Protein AF-A0A0A2VYV0-F1 (afdb_monomer_lite)

Foldseek 3Di:
DFFQADPDQFWTWDQDPVRFTKIFGFHRQNPPDDGGDDTDPVRTPDIGHDPPVVVVVVLVVVCVVADPLLLVLLVVLVVVLCVQVNQFDPCLSSVVSVLSRVQQVCQVVVNADAQPCLVLCCQLPVPLLVSLVVSQVSCCVRVVGRGDSRSSSVSSLSSVCRVVVHDSVLSVQLSVLLVVLVVLLCVLLVADFPSPDPLNNVLSVVSSVVVNVVVVVPADDDDDPVVLVVLCVVQVSLLVSLVVSQVVCCVPVVDHHDSVRSSVSSVSSCSRRVVPPAFDDDDDDDDPDDPLVVLLVLLCQLAVVCVVVQLVLQVLCLVLLVCVQVVNDDCVDPVSVVSPCSSCVCQQLVQLSSLQSLLVSLRHHSNLLSVLSCLLNPPVLVVVLVPDPDFDDDVNHTFDRDNCGSPNQLSSVLSNVLRVQLVVLVVVDDPVCSVPVSSVCSCVPSSVCSRRPSVVVSLVVLVVLLVVVVVVLVVQLLQLLLVCQQCVVVCVVVVVVSVCVNNQSSCCVPVLWGQNLLSNLLLLLLLLLLLLLQLQQDPDPVSVVLSVVQNVCSQSQNNCSSCVVHQVLQVQLNNQSSNLRSQLRSLLSVLSFIFNDDHHSHPSSLSRSADPVGDDSNSVSSVVSNVSSNNRSSVSCNVPRDDDDDPDDDDDDDDDDDPDFAAQAWAFKDDQLPAPDCCSNVCSQADFIWGQHPFQFGWGRAWFFFQDADQLRQKTWTAHPVGWIKIKGFFPPCVVVSNPFKDAPDDGGDTHHGGHTGMGGDPVVCVVVPTGGTMTIHRRVNVVDPHDDDPDPDRTRAFLFDPLAFDAAEDECLWAAACCCPLNFAAWLLNQALQFLPHDGHDDDPPDDGCSNCWLNCLPCVLVVLVLRLLLVGQEYEYEQQCRQFPVLLPDPHTRVSSLVSVVVNLVSCVVSNYAYAYEHEELTHHVNCCVPPVFLLHLVSLVSLLSSLLVNCQSCLPRHQHYEYYAALVCCVQRVCRNGNHPDDDDPLSSVQSSLSSLLSLLSSLVSNCVRRVRHFYEYEHAQEQADQLDPPVQSVVQSVVVVCSRCQSVCLQQVVDGDPVVVVVCVVVVRDYDADPVSSVSSNSHGQAYEYEDEAYAYGYPPPVQLVVQCPDSVSGHHRPPFDADPVRGTQDLLSLLVSLCVSCVVRVHEYEYREYWAWAQWDQDPVRATEPVVGVVSVLSNVVSVSVSSVVVHHYSYYHYYCLDQTQDNHGRFRRGGTHQWYAQAGRVGDGPSDIDGYPVSVVSSVCVVSVNSPRDD

pLDDT: mean 84.36, std 13.55, range [21.92, 98.75]

Radius of gyration: 42.71 Å; chains: 1; bounding box: 119×90×106 Å

Secondary structure (DSSP, 8-state):
-EEEEEEETTEEEEE-TTS-EEEEE-TTTTTT--TTPBP-GGG--EEE--THHHHHHHHHHHHTTS-HHHHHHHHHHHHHHHHHH----TTHHHHHHHHHHHHHHHHHTT-PPP-TTHHHHHHH-HHHHHHHHHHHHHHHHHH-----HHHHHHHHHHHHHHHHTS-HHHHHHHHHHHHHHHHHHHHHHT----TTSHHHHHHHHHHHHHHHHHHTTPPPP---HHHHHHHHHH-HHHHHHHHHHHHHHHHHH--PPPHHHHHHHHHHHHHHHTGGG--PPPPP------HHHHHHHHHHHHHGGGHHHHHHHHHHHHHHHHHHHTTSS-TTSHHHHHHHHHHHHHHHTHHHHHHHHHHHHHTS-HHHHHHHHHHHT-HHHHHHHHH-SS-EEETTEEE-----TT--HHHHHHHHHHHHHHHHHHHHS-HHHHHHHHHHHHHHHHHHHIIIIIHHHHHHHHHHHHHHHHHHHHH-HHHHHHHHHHHHHHHHHTTGGGGTHHHHHHHHHHHSSBSHHHHHHHHHHHHHHHHHHHHHH---HHHHHHHHHHHHHHHTT--HHHIIIIITTSHHHHHHHHHHHHHHHHHHHHTT--BSS---SSTTHHHHT--TT-S-HHHHHHHHHHHHHHHHHHHHHHHHTS---------------------SS-EEEEPGGGSS-HHHHTTTT-EEEEEEESSSEEE--SSEEEEEE-TTSSEEEEEETTS-EEEEE-SBSGGGGTTTTEEE---TT-EE-TT-EEEEE-HHHHHHTT-B--EEEEETTGGGSS-------SSEES-SS-TT-EEEEE--HHHH---TTGGGPPPBTTTT-TT-TTSPP----TT---HHHHTT-HHHHHHHHHHHHHHTT-SEEEEE--HHHHSSSS--SS--HHHHHHHHHHHHHHHHTTPEEEEEEESS--BHHHHHHH-GGGSTHHHHHHHHHHHHHHHHHTTT--EEEEES-GGGGGT-HHHHH---SS--HHHHHHHHHHHHHHHHHHHHHHHHH-TT-EEEEEEE---EEESSS-HHHHHHHHHHHHHHHHHHHHHHHSS--HHHHHHHHHTT------HHHHHHTTS--SEEEEE----EEE-S-HHHHHHHTTSTT-PBPPTTS-B-TTS-B--HHHHHHHHHHHHHHH-S-EEEEE----B-----TTS----HHHHHHHHHHHHHHHHHHHTT--EEEEEEE-SB----TTT--SSSB--SEEE---TTS-S---EEE-HHHHHHHHHHHTTTTT---

Organism: NCBI:txid1245745

InterPro domains:
  IPR001127 Phosphotransferase system, sugar-specific permease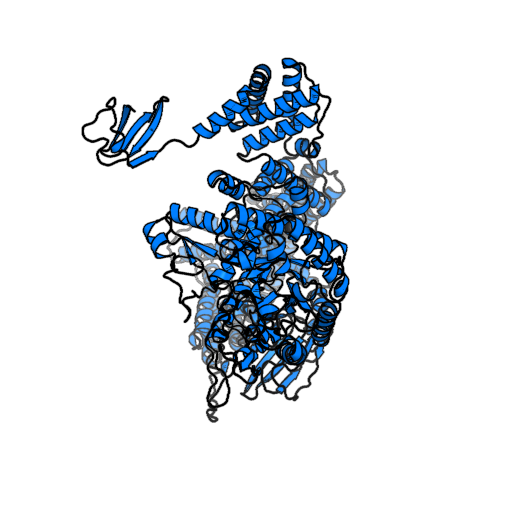 EIIA type 1 [PF00358] (660-785)
  IPR001127 Phosphotransferase system, sugar-specific permease EIIA type 1 [PS00371] (723-735)
  IPR001127 Phosphotransferase system, sugar-specific permease EIIA type 1 [PS51093] (677-781)
  IPR001127 Phosphotransferase system, sugar-specific permease EIIA type 1 [TIGR00830] (661-781)
  IPR001360 Glycoside hydrolase family 1 [PF00232] (799-1256)
  IPR001360 Glycoside hydrolase family 1 [PR00131] (1088-1102)
  IPR001360 Glycoside hydrolase family 1 [PR00131] (1154-1162)
  IPR001360 Glycoside hydrolase family 1 [PR00131] (1175-1186)
  IPR001360 Glycoside hydrolase family 1 [PR00131] (1196-1213)
  IPR001360 Glycoside hydrolase family 1 [PR00131] (1221-1233)
  IPR001550 Transcription antiterminator, conserved site [PS00654] (97-109)
  IPR003352 Phosphotransferase system, EIIC [PF02378] (301-581)
  IPR004341 CAT RNA-binding domain [PF03123] (1-54)
  IPR004341 CAT RNA-binding domain [SM01061] (1-59)
  IPR011055 Duplicated hybrid motif [G3DSA:2.70.70.10] (654-799)
  IPR011055 Duplicated hybrid motif [SSF51261] (655-798)
  IPR011608 PRD domain [PF00874] (76-161)
  IPR011608 PRD domain [PF00874] (179-272)
  IPR011608 PRD domain [PS51372] (65-169)
  IPR011608 PRD domain [PS51372] (170-279)

Structure (mmCIF, N/CA/C/O backbone):
data_AF-A0A0A2VYV0-F1
#
_entry.id   AF-A0A0A2VYV0-F1
#
loop_
_atom_site.group_PDB
_atom_site.id
_atom_site.type_symbol
_atom_site.label_atom_id
_atom_site.label_alt_id
_atom_site.label_comp_id
_atom_site.label_asym_id
_atom_site.label_entity_id
_atom_site.label_seq_id
_atom_site.pdbx_PDB_ins_code
_atom_site.Cartn_x
_atom_site.Cartn_y
_atom_site.Cartn_z
_atom_site.occupancy
_atom_site.B_iso_or_equiv
_atom_site.auth_seq_id
_atom_site.auth_comp_id
_atom_site.auth_asym_id
_atom_site.auth_atom_id
_atom_site.pdbx_PDB_model_num
ATOM 1 N N . MET A 1 1 ? 7.655 50.110 -26.673 1.00 73.12 1 MET A N 1
ATOM 2 C CA . MET A 1 1 ? 7.108 49.817 -25.335 1.00 73.12 1 MET A CA 1
ATOM 3 C C . MET A 1 1 ? 7.061 51.130 -24.591 1.00 73.12 1 MET A C 1
ATOM 5 O O . MET A 1 1 ? 8.108 51.661 -24.229 1.00 73.12 1 MET A O 1
ATOM 9 N N . GLU A 1 2 ? 5.866 51.696 -24.501 1.00 82.62 2 GLU A N 1
ATOM 10 C CA . GLU A 1 2 ? 5.620 52.968 -23.820 1.00 82.62 2 GLU A CA 1
ATOM 11 C C . GLU A 1 2 ? 5.118 52.691 -22.411 1.00 82.62 2 GLU A C 1
ATOM 13 O O . GLU A 1 2 ? 4.326 51.768 -22.206 1.00 82.62 2 GLU A O 1
ATOM 18 N N . ILE A 1 3 ? 5.599 53.471 -21.445 1.00 86.44 3 ILE A N 1
ATOM 19 C CA . ILE A 1 3 ? 5.157 53.384 -20.054 1.00 86.44 3 ILE A CA 1
ATOM 20 C C . ILE A 1 3 ? 3.732 53.912 -19.961 1.00 86.44 3 ILE A C 1
ATOM 22 O O . ILE A 1 3 ? 3.491 55.092 -20.170 1.00 86.44 3 ILE A O 1
ATOM 26 N N . THR A 1 4 ? 2.781 53.065 -19.595 1.00 87.81 4 THR A N 1
ATOM 27 C CA . THR A 1 4 ? 1.397 53.482 -19.347 1.00 87.81 4 THR A CA 1
ATOM 28 C C . THR A 1 4 ? 1.178 53.916 -17.912 1.00 87.81 4 THR A C 1
ATOM 30 O O . THR A 1 4 ? 0.370 54.807 -17.643 1.00 87.81 4 THR A O 1
ATOM 33 N N . ARG A 1 5 ? 1.903 53.321 -16.961 1.00 85.00 5 ARG A N 1
ATOM 34 C CA . ARG A 1 5 ? 1.773 53.662 -15.542 1.00 85.00 5 ARG A CA 1
ATOM 35 C C . ARG A 1 5 ? 3.057 53.351 -14.787 1.00 85.00 5 ARG A C 1
ATOM 37 O O . ARG A 1 5 ? 3.662 52.309 -14.996 1.00 85.00 5 ARG A O 1
ATOM 44 N N . ILE A 1 6 ? 3.462 54.225 -13.873 1.00 86.88 6 ILE A N 1
ATOM 45 C 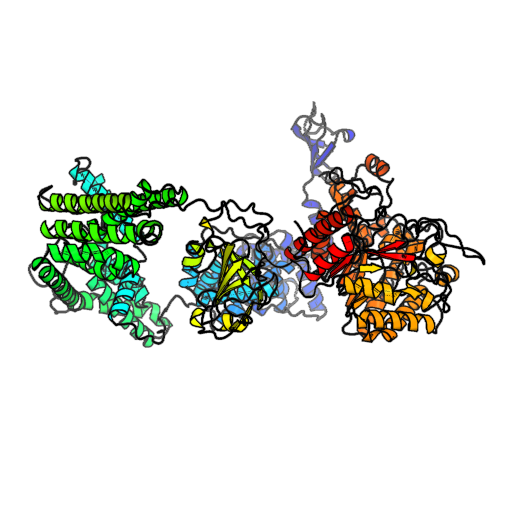CA . ILE A 1 6 ? 4.619 53.983 -13.001 1.00 86.88 6 ILE A CA 1
ATOM 46 C C . ILE A 1 6 ? 4.085 53.575 -11.636 1.00 86.88 6 ILE A C 1
ATOM 48 O O . ILE A 1 6 ? 3.360 54.342 -11.006 1.00 86.88 6 ILE A O 1
ATOM 52 N N . LEU A 1 7 ? 4.406 52.357 -11.203 1.00 82.38 7 LEU A N 1
ATOM 53 C CA . LEU A 1 7 ? 3.961 51.832 -9.911 1.00 82.38 7 LEU A CA 1
ATOM 54 C C . LEU A 1 7 ? 4.962 52.191 -8.810 1.00 82.38 7 LEU A C 1
ATOM 56 O O . LEU A 1 7 ? 4.563 52.528 -7.699 1.00 82.38 7 LEU A O 1
ATOM 60 N N . ASN A 1 8 ? 6.260 52.151 -9.122 1.00 86.25 8 ASN A N 1
ATOM 61 C CA . ASN A 1 8 ? 7.342 52.696 -8.301 1.00 86.25 8 ASN A CA 1
ATOM 62 C C . ASN A 1 8 ? 8.625 52.864 -9.144 1.00 86.25 8 ASN A C 1
ATOM 64 O O . ASN A 1 8 ? 8.639 52.582 -10.340 1.00 86.25 8 ASN A O 1
ATOM 68 N N . ASN A 1 9 ? 9.730 53.279 -8.517 1.00 85.88 9 ASN A N 1
ATOM 69 C CA . ASN A 1 9 ? 11.004 53.530 -9.207 1.00 85.88 9 ASN A CA 1
ATOM 70 C C . ASN A 1 9 ? 11.591 52.315 -9.952 1.00 85.88 9 ASN A C 1
ATOM 72 O O . ASN A 1 9 ? 12.448 52.505 -10.811 1.00 85.88 9 ASN A O 1
ATOM 76 N N . ASN A 1 10 ? 11.151 51.093 -9.650 1.00 84.25 10 ASN A N 1
ATOM 77 C CA . ASN A 1 10 ? 11.654 49.854 -10.246 1.00 84.25 10 ASN A CA 1
ATOM 78 C C . ASN A 1 10 ? 10.575 49.056 -10.995 1.00 84.25 10 ASN A C 1
ATOM 80 O O . ASN A 1 10 ? 10.888 48.011 -11.555 1.00 84.25 10 ASN A O 1
ATOM 84 N N . VAL A 1 11 ? 9.315 49.497 -10.975 1.00 86.75 11 VAL A N 1
ATOM 85 C CA . VAL A 1 11 ? 8.188 48.762 -11.560 1.00 86.75 11 VAL A CA 1
ATOM 86 C C . VAL A 1 11 ? 7.313 49.719 -12.351 1.00 86.75 11 VAL A C 1
ATOM 88 O O . VAL A 1 11 ? 6.779 50.696 -11.816 1.00 86.75 11 VAL A O 1
ATOM 91 N N . VAL A 1 12 ? 7.130 49.400 -13.624 1.00 89.12 12 VAL A N 1
ATOM 92 C CA . VAL A 1 12 ? 6.307 50.159 -14.561 1.00 89.12 12 VAL A CA 1
ATOM 93 C C . VAL A 1 12 ? 5.371 49.216 -15.306 1.00 89.12 12 VAL A C 1
ATOM 95 O O . VAL A 1 12 ? 5.697 48.059 -15.544 1.00 89.12 12 VAL A O 1
ATOM 98 N N . VAL A 1 13 ? 4.198 49.705 -15.673 1.00 86.94 13 VAL A N 1
ATOM 99 C CA . VAL A 1 13 ? 3.291 49.052 -16.614 1.00 86.94 13 VAL A CA 1
ATOM 100 C C . VAL A 1 13 ? 3.561 49.654 -17.982 1.00 86.94 13 VAL A C 1
ATOM 102 O O . VAL A 1 13 ? 3.698 50.875 -18.100 1.00 86.94 13 VAL A O 1
ATOM 105 N N . ILE A 1 14 ? 3.677 48.804 -18.994 1.00 87.69 14 ILE A N 1
ATOM 106 C CA . ILE A 1 14 ? 3.883 49.199 -20.385 1.00 87.69 14 ILE A CA 1
ATOM 107 C C . ILE A 1 14 ? 2.842 48.548 -21.287 1.00 87.69 14 ILE A C 1
ATOM 109 O O . ILE A 1 14 ? 2.252 47.531 -20.928 1.00 87.69 14 ILE A O 1
ATOM 113 N N . LEU A 1 15 ? 2.689 49.095 -22.489 1.00 81.44 15 LEU A N 1
ATOM 114 C CA . LEU A 1 15 ? 2.046 48.394 -23.598 1.00 81.44 15 LEU A CA 1
ATOM 115 C C . LEU A 1 15 ? 3.113 47.786 -24.516 1.00 81.44 15 LEU A C 1
ATOM 117 O O . LEU A 1 15 ? 4.093 48.452 -24.888 1.00 81.44 15 LEU A O 1
ATOM 121 N N . ASP A 1 16 ? 2.937 46.510 -24.856 1.00 73.56 16 ASP A N 1
ATOM 122 C CA . ASP A 1 16 ? 3.766 45.825 -25.847 1.00 73.56 16 ASP A CA 1
ATOM 123 C C . ASP A 1 16 ? 3.430 46.275 -27.285 1.00 73.56 16 ASP A C 1
ATOM 125 O O . ASP A 1 16 ? 2.574 47.130 -27.522 1.00 73.56 16 ASP A O 1
ATOM 129 N N . GLU A 1 17 ? 4.133 45.722 -28.274 1.00 71.19 17 GLU A N 1
ATOM 130 C CA . GLU A 1 17 ? 3.925 46.050 -29.696 1.00 71.19 17 GLU A CA 1
ATOM 131 C C . GLU A 1 17 ? 2.527 45.650 -30.215 1.00 71.19 17 GLU A C 1
ATOM 133 O O . GLU A 1 17 ? 2.118 46.097 -31.284 1.00 71.19 17 GLU A O 1
ATOM 138 N N . HIS A 1 18 ? 1.766 44.881 -29.431 1.00 67.38 18 HIS A N 1
ATOM 139 C CA . HIS A 1 18 ? 0.403 44.440 -29.713 1.00 67.38 18 HIS A CA 1
ATOM 140 C C . HIS A 1 18 ? -0.649 45.134 -28.827 1.00 67.38 18 HIS A C 1
ATOM 142 O O . HIS A 1 18 ? -1.782 44.664 -28.763 1.00 67.38 18 HIS A O 1
ATOM 148 N N . GLN A 1 19 ? -0.304 46.253 -28.168 1.00 67.50 19 GLN A N 1
ATOM 149 C CA . GLN A 1 19 ? -1.195 47.014 -27.273 1.00 67.50 19 GLN A CA 1
ATOM 150 C C . GLN A 1 19 ? -1.684 46.220 -26.046 1.00 67.50 19 GLN A C 1
ATOM 152 O O . GLN A 1 19 ? -2.770 46.480 -25.529 1.00 67.50 19 GLN A O 1
ATOM 157 N N . ARG A 1 20 ? -0.889 45.266 -25.546 1.00 68.25 20 ARG A N 1
ATOM 158 C CA . ARG A 1 20 ? -1.217 44.498 -24.333 1.00 68.25 20 ARG A CA 1
ATOM 159 C C . ARG A 1 20 ? -0.468 45.032 -23.124 1.00 68.25 20 ARG A C 1
ATOM 161 O O . ARG A 1 20 ? 0.732 45.302 -23.208 1.00 68.25 20 ARG A O 1
ATOM 168 N N . GLU A 1 21 ? -1.171 45.169 -22.001 1.00 75.94 21 GLU A N 1
ATOM 169 C CA . GLU A 1 21 ? -0.572 45.629 -20.748 1.00 75.94 21 GLU A CA 1
ATOM 170 C C . GLU A 1 21 ? 0.347 44.555 -20.164 1.00 75.94 21 GLU A C 1
ATOM 172 O O . GLU A 1 21 ? -0.052 43.413 -19.936 1.00 75.94 21 GLU A O 1
ATOM 177 N N . GLN A 1 22 ? 1.591 44.938 -19.898 1.00 83.88 22 GLN A N 1
ATOM 178 C CA . GLN A 1 22 ? 2.578 44.099 -19.231 1.00 83.88 22 GLN A CA 1
ATOM 179 C C . GLN A 1 22 ? 3.176 44.863 -18.058 1.00 83.88 22 GLN A C 1
ATOM 181 O O . GLN A 1 22 ? 3.495 46.050 -18.165 1.00 83.88 22 GLN A O 1
ATOM 186 N N . VAL A 1 23 ? 3.354 44.176 -16.932 1.00 84.94 23 VAL A N 1
ATOM 187 C CA . VAL A 1 23 ? 4.050 44.739 -15.773 1.00 84.94 23 VAL A CA 1
ATOM 188 C C . VAL A 1 23 ? 5.517 44.370 -15.877 1.00 84.94 23 VAL A C 1
ATOM 190 O O . VAL A 1 23 ? 5.874 43.200 -15.980 1.00 84.94 23 VAL A O 1
ATOM 193 N N . VAL A 1 24 ? 6.377 45.375 -15.848 1.00 86.25 24 VAL A N 1
ATOM 194 C CA . VAL A 1 24 ? 7.804 45.233 -16.101 1.00 86.25 24 VAL A CA 1
ATOM 195 C C . VAL A 1 24 ? 8.589 45.764 -14.914 1.00 86.25 24 VAL A C 1
ATOM 197 O O . VAL A 1 24 ? 8.337 46.863 -14.417 1.00 86.25 24 VAL A O 1
ATOM 200 N N . MET A 1 25 ? 9.539 44.961 -14.445 1.00 85.31 25 MET A N 1
ATOM 201 C CA . MET A 1 25 ? 10.312 45.213 -13.236 1.00 85.31 25 MET A CA 1
ATOM 202 C C . MET A 1 25 ? 11.813 45.176 -13.517 1.00 85.31 25 MET A C 1
ATOM 204 O O . MET A 1 25 ? 12.284 44.356 -14.301 1.00 85.31 25 MET A O 1
ATOM 208 N N . GLY A 1 26 ? 12.559 46.067 -12.867 1.00 85.31 26 GLY A N 1
ATOM 209 C CA . GLY A 1 26 ? 13.999 46.229 -13.031 1.00 85.31 26 GLY A CA 1
ATOM 210 C C . GLY A 1 26 ? 14.512 47.522 -12.398 1.00 85.31 26 GLY A C 1
ATOM 211 O O . GLY A 1 26 ? 13.777 48.502 -12.233 1.00 85.31 26 GLY A O 1
ATOM 212 N N . LYS A 1 27 ? 15.773 47.522 -11.964 1.00 81.81 27 LYS A N 1
ATOM 213 C CA . LYS A 1 27 ? 16.326 48.577 -11.106 1.00 81.81 27 LYS A CA 1
ATOM 214 C C . LYS A 1 27 ? 16.363 49.950 -11.804 1.00 81.81 27 LYS A C 1
ATOM 216 O O . LYS A 1 27 ? 17.110 50.169 -12.754 1.00 81.81 27 LYS A O 1
ATOM 221 N N . GLY A 1 28 ? 15.583 50.905 -11.294 1.00 79.25 28 GLY A N 1
ATOM 222 C CA . GLY A 1 28 ? 15.528 52.290 -11.771 1.00 79.25 28 GLY A CA 1
ATOM 223 C C . GLY A 1 28 ? 14.677 52.529 -13.025 1.00 79.25 28 GLY A C 1
ATOM 224 O O . GLY A 1 28 ? 14.783 53.609 -13.602 1.00 79.25 28 GLY A O 1
ATOM 225 N N . LEU A 1 29 ? 13.847 51.569 -13.456 1.00 84.56 29 LEU A N 1
ATOM 226 C CA . LEU A 1 29 ? 13.000 51.691 -14.659 1.00 84.56 29 LEU A CA 1
ATOM 227 C C . LEU A 1 29 ? 11.999 52.856 -14.608 1.00 84.56 29 LEU A C 1
ATOM 229 O O . LEU A 1 29 ? 11.722 53.470 -15.634 1.00 84.56 29 LEU A O 1
ATOM 233 N N . GLY A 1 30 ? 11.460 53.155 -13.425 1.00 79.31 30 GLY A N 1
ATOM 234 C CA . GLY A 1 30 ? 10.499 54.239 -13.200 1.00 79.31 30 GLY A CA 1
ATOM 235 C C . GLY A 1 30 ? 11.127 55.534 -12.677 1.00 79.31 30 GLY A C 1
ATOM 236 O O . GLY A 1 30 ? 10.416 56.511 -12.452 1.00 79.31 30 GLY A O 1
ATOM 237 N N . PHE A 1 31 ? 12.444 55.566 -12.442 1.00 80.81 31 PHE A N 1
ATOM 238 C CA . PHE A 1 31 ? 13.118 56.724 -11.854 1.00 80.81 31 PHE A CA 1
ATOM 239 C C . PHE A 1 31 ? 13.270 57.854 -12.886 1.00 80.81 31 PHE A C 1
ATOM 241 O O . PHE A 1 31 ? 13.912 57.672 -13.917 1.00 80.81 31 PHE A O 1
ATOM 248 N N . GLN A 1 32 ? 12.691 59.026 -12.592 1.00 82.06 32 GLN A N 1
ATOM 249 C CA . GLN A 1 32 ? 12.642 60.205 -13.481 1.00 82.06 32 GLN A CA 1
ATOM 250 C C . GLN A 1 32 ? 11.945 59.972 -14.836 1.00 82.06 32 GLN A C 1
ATOM 252 O O . GLN A 1 32 ? 12.232 60.668 -15.808 1.00 82.06 32 GLN A O 1
ATOM 257 N N . LYS A 1 33 ? 11.017 59.013 -14.901 1.00 80.88 33 LYS A N 1
ATOM 258 C CA . LYS A 1 33 ? 10.178 58.747 -16.077 1.00 80.88 33 LYS A CA 1
ATOM 259 C C . LYS A 1 33 ? 8.740 59.206 -15.835 1.00 80.88 33 LYS A C 1
ATOM 261 O O . LYS A 1 33 ? 8.319 59.328 -14.684 1.00 80.88 33 LYS A O 1
ATOM 266 N N . GLN A 1 34 ? 7.987 59.452 -16.902 1.00 85.81 34 GLN A N 1
ATOM 267 C CA . GLN A 1 34 ? 6.553 59.756 -16.872 1.00 85.81 34 GLN A CA 1
ATOM 268 C C . GLN A 1 34 ? 5.764 58.787 -17.770 1.00 85.81 34 GLN A C 1
ATOM 270 O O . GLN A 1 34 ? 6.331 58.222 -18.708 1.00 85.81 34 GLN A O 1
ATOM 275 N N . PRO A 1 35 ? 4.461 58.562 -17.507 1.00 83.06 35 PRO A N 1
ATOM 276 C CA . PRO A 1 35 ? 3.592 57.858 -18.447 1.00 83.06 35 PRO A CA 1
ATOM 277 C C . PRO A 1 35 ? 3.646 58.498 -19.845 1.00 83.06 35 PRO A C 1
ATOM 279 O O . PRO A 1 35 ? 3.466 59.705 -19.974 1.00 83.06 35 PRO A O 1
ATOM 282 N N . GLY A 1 36 ? 3.911 57.693 -20.871 1.00 78.75 36 GLY A N 1
ATOM 283 C CA . GLY A 1 36 ? 4.190 58.097 -22.252 1.00 78.75 36 GLY A CA 1
ATOM 284 C C . GLY A 1 36 ? 5.670 57.993 -22.636 1.00 78.75 36 GLY A C 1
ATOM 285 O O . GLY A 1 36 ? 5.989 57.924 -23.820 1.00 78.75 36 GLY A O 1
ATOM 286 N N . ASP A 1 37 ? 6.585 57.918 -21.665 1.00 84.00 37 ASP A N 1
ATOM 287 C CA . ASP A 1 37 ? 8.010 57.784 -21.963 1.00 84.00 37 ASP A CA 1
ATOM 288 C C . ASP A 1 37 ? 8.363 56.384 -22.479 1.00 84.00 37 ASP A C 1
ATOM 290 O O . ASP A 1 37 ? 7.811 55.359 -22.060 1.00 84.00 37 ASP A O 1
ATOM 294 N N . SER A 1 38 ? 9.367 56.332 -23.354 1.00 78.44 38 SER A N 1
ATOM 295 C CA . SER A 1 38 ? 9.940 55.076 -23.827 1.00 78.44 38 SER A CA 1
ATOM 296 C C . SER A 1 38 ? 10.775 54.393 -22.739 1.00 78.44 38 SER A C 1
ATOM 298 O O . SER A 1 38 ? 11.570 55.023 -22.017 1.00 78.44 38 SER A O 1
ATOM 300 N N . LEU A 1 39 ? 10.575 53.077 -22.630 1.00 81.44 39 LEU A N 1
ATOM 301 C CA . LEU A 1 39 ? 11.273 52.213 -21.686 1.00 81.44 39 LEU A CA 1
ATOM 302 C C . LEU A 1 39 ? 12.540 51.617 -22.315 1.00 81.44 39 LEU A C 1
ATOM 304 O O . LEU A 1 39 ? 12.494 51.049 -23.407 1.00 81.44 39 LEU A O 1
ATOM 308 N N . ASP A 1 40 ? 13.659 51.704 -21.597 1.00 81.00 40 ASP A N 1
ATOM 309 C CA . ASP A 1 40 ? 14.923 51.074 -21.983 1.00 81.00 40 ASP A CA 1
ATOM 310 C C . ASP A 1 40 ? 14.892 49.567 -21.672 1.00 81.00 40 ASP A C 1
ATOM 312 O O . ASP A 1 40 ? 14.870 49.160 -20.506 1.00 81.00 40 ASP A O 1
ATOM 316 N N . ARG A 1 41 ? 14.876 48.734 -22.723 1.00 78.19 41 ARG A N 1
ATOM 317 C CA . ARG A 1 41 ? 14.700 47.278 -22.605 1.00 78.19 41 ARG A CA 1
ATOM 318 C C . ARG A 1 41 ? 15.848 46.587 -21.871 1.00 78.19 41 ARG A C 1
ATOM 320 O O . ARG A 1 41 ? 15.609 45.563 -21.244 1.00 78.19 41 ARG A O 1
ATOM 327 N N . SER A 1 42 ? 17.066 47.134 -21.890 1.00 78.06 42 SER A N 1
ATOM 328 C CA . SER A 1 42 ? 18.214 46.485 -21.237 1.00 78.06 42 SER A CA 1
ATOM 329 C C . SER A 1 42 ? 18.184 46.574 -19.710 1.00 78.06 42 SER A C 1
ATOM 331 O O . SER A 1 42 ? 18.992 45.932 -19.047 1.00 78.06 42 SER A O 1
ATOM 333 N N . LYS A 1 43 ? 17.279 47.379 -19.139 1.00 78.12 43 LYS A N 1
ATOM 334 C CA . LYS A 1 43 ? 17.087 47.511 -17.685 1.00 78.12 43 LYS A CA 1
ATOM 335 C C . LYS A 1 43 ? 15.929 46.664 -17.155 1.00 78.12 43 LYS A C 1
ATOM 337 O O . LYS A 1 43 ? 15.605 46.757 -15.975 1.00 78.12 43 LYS A O 1
ATOM 342 N N . ILE A 1 44 ? 15.283 45.888 -18.024 1.00 85.44 44 ILE A N 1
ATOM 343 C CA . ILE A 1 44 ? 14.175 45.004 -17.671 1.00 85.44 44 ILE A CA 1
ATOM 344 C C . ILE A 1 44 ? 14.744 43.704 -17.108 1.00 85.44 44 ILE A C 1
ATOM 346 O O . ILE A 1 44 ? 15.429 42.968 -17.809 1.00 85.44 44 ILE A O 1
ATOM 350 N N . GLU A 1 45 ? 14.436 43.417 -15.848 1.00 83.94 45 GLU A N 1
ATOM 351 C CA . GLU A 1 45 ? 14.830 42.176 -15.176 1.00 83.94 45 GLU A CA 1
ATOM 352 C C . GLU A 1 45 ? 13.726 41.117 -15.275 1.00 83.94 45 GLU A C 1
ATOM 354 O O . GLU A 1 45 ? 14.019 39.932 -15.417 1.00 83.94 45 GLU A O 1
ATOM 359 N N . LYS A 1 46 ? 12.450 41.525 -15.201 1.00 75.38 46 LYS A N 1
ATOM 360 C CA . LYS A 1 46 ? 11.287 40.627 -15.291 1.00 75.38 46 LYS A CA 1
ATOM 361 C C . LYS A 1 46 ? 10.109 41.284 -16.005 1.00 75.38 46 LYS A C 1
ATOM 363 O O . LYS A 1 46 ? 9.849 42.472 -15.817 1.00 75.38 46 LYS A O 1
ATOM 368 N N . VAL A 1 47 ? 9.370 40.483 -16.771 1.00 81.94 47 VAL A N 1
ATOM 369 C CA . VAL A 1 47 ? 8.120 40.862 -17.444 1.00 81.94 47 VAL A CA 1
ATOM 370 C C . VAL A 1 47 ? 7.021 39.915 -16.979 1.00 81.94 47 VAL A C 1
ATOM 372 O O . VAL A 1 47 ? 7.195 38.700 -17.011 1.00 81.94 47 VAL A O 1
ATOM 375 N N . PHE A 1 48 ? 5.894 40.473 -16.556 1.00 68.75 48 PHE A N 1
ATOM 376 C CA . PHE A 1 48 ? 4.703 39.741 -16.153 1.00 68.75 48 PHE A CA 1
ATOM 377 C C . PHE A 1 48 ? 3.569 40.078 -17.123 1.00 68.75 48 PHE A C 1
ATOM 379 O O . PHE A 1 48 ? 3.209 41.247 -17.286 1.00 68.75 48 PHE A O 1
ATOM 386 N N . ALA A 1 49 ? 3.014 39.044 -17.756 1.00 67.88 49 ALA A N 1
ATOM 387 C CA . ALA A 1 49 ? 1.857 39.118 -18.642 1.00 67.88 49 ALA A CA 1
ATOM 388 C C . ALA A 1 49 ? 0.759 38.162 -18.142 1.00 67.88 49 ALA A C 1
ATOM 390 O O . ALA A 1 49 ? 1.055 37.156 -17.494 1.00 67.88 49 ALA A O 1
ATOM 391 N N . LEU A 1 50 ? -0.506 38.481 -18.419 1.00 59.50 50 LEU A N 1
ATOM 392 C CA . LEU A 1 50 ? -1.654 37.651 -18.042 1.00 59.50 50 LEU A CA 1
ATOM 393 C C . LEU A 1 50 ? -1.724 36.374 -18.903 1.00 59.50 50 LEU A C 1
ATOM 395 O O . LEU A 1 50 ? -1.666 36.429 -20.127 1.00 59.50 50 LEU A O 1
ATOM 399 N N . GLN A 1 51 ? -1.873 35.220 -18.244 1.00 47.81 51 GLN A N 1
ATOM 400 C CA . GLN A 1 51 ? -1.816 33.867 -18.826 1.00 47.81 51 GLN A CA 1
ATOM 401 C C . GLN A 1 51 ? -3.019 33.513 -19.738 1.00 47.81 51 GLN A C 1
ATOM 403 O O . GLN A 1 51 ? -3.012 32.475 -20.394 1.00 47.81 51 GLN A O 1
ATOM 408 N N . SER A 1 52 ? -4.054 34.357 -19.798 1.00 47.81 52 SER A N 1
ATOM 409 C CA . SER A 1 52 ? -5.320 34.099 -20.504 1.00 47.81 52 SER A CA 1
ATOM 410 C C . SER A 1 52 ? -5.239 34.201 -22.032 1.00 47.81 52 SER A C 1
ATOM 412 O O . SER A 1 52 ? -5.998 33.527 -22.723 1.00 47.81 52 SER A O 1
ATOM 414 N N . ASP A 1 53 ? -4.324 34.998 -22.584 1.00 48.47 53 ASP A N 1
ATOM 415 C CA . ASP A 1 53 ? -4.432 35.419 -23.991 1.00 48.47 53 ASP A CA 1
ATOM 416 C C . ASP A 1 53 ? -3.878 34.396 -25.000 1.00 48.47 53 ASP A C 1
ATOM 418 O O . ASP A 1 53 ? -4.331 34.342 -26.144 1.00 48.47 53 ASP A O 1
ATOM 422 N N . GLU A 1 54 ? -2.932 33.539 -24.604 1.00 47.25 54 GLU A N 1
ATOM 423 C CA . GLU A 1 54 ? -2.308 32.566 -25.520 1.00 47.25 54 GLU A CA 1
ATOM 424 C C . GLU A 1 54 ? -3.226 31.364 -25.814 1.00 47.25 54 GLU A C 1
ATOM 426 O O . GLU A 1 54 ? -3.292 30.876 -26.947 1.00 47.25 54 GLU A O 1
ATOM 431 N N . LEU A 1 55 ? -4.002 30.926 -24.815 1.00 47.75 55 LEU A N 1
ATOM 432 C CA . LEU A 1 55 ? -5.031 29.896 -24.977 1.00 47.75 55 LEU A CA 1
ATOM 433 C C . LEU A 1 55 ? -6.175 30.411 -25.870 1.00 47.75 55 LEU A C 1
ATOM 435 O O . LEU A 1 55 ? -6.623 29.710 -26.778 1.00 47.75 55 LEU A O 1
ATOM 439 N N . VAL A 1 56 ? -6.594 31.665 -25.664 1.00 52.06 56 VAL A N 1
ATOM 440 C CA . VAL A 1 56 ? -7.636 32.338 -26.460 1.00 52.06 56 VAL A CA 1
ATOM 441 C C . VAL A 1 56 ? -7.199 32.528 -27.919 1.00 52.06 56 VAL A C 1
ATOM 443 O O . VAL A 1 56 ? -8.013 32.343 -28.828 1.00 52.06 56 VAL A O 1
ATOM 446 N N . ALA A 1 57 ? -5.915 32.807 -28.175 1.00 54.19 57 ALA A N 1
ATOM 447 C CA . ALA A 1 57 ? -5.372 32.933 -29.530 1.00 54.19 57 ALA A CA 1
ATOM 448 C C . ALA A 1 57 ? -5.415 31.610 -30.320 1.00 54.19 57 ALA A C 1
ATOM 450 O O . ALA A 1 57 ? -5.872 31.596 -31.463 1.00 54.19 57 ALA A O 1
ATOM 451 N N . ARG A 1 58 ? -5.025 30.483 -29.707 1.00 51.88 58 ARG A N 1
ATOM 452 C CA . ARG A 1 58 ? -5.089 29.155 -30.356 1.00 51.88 58 ARG A CA 1
ATOM 453 C C . ARG A 1 58 ? -6.520 28.682 -30.602 1.00 51.88 58 ARG A C 1
ATOM 455 O O . ARG A 1 58 ? -6.806 28.077 -31.632 1.00 51.88 58 ARG A O 1
ATOM 462 N N . LEU A 1 59 ? -7.430 28.970 -29.674 1.00 53.56 59 LEU A N 1
ATOM 463 C CA . LEU A 1 59 ? -8.843 28.614 -29.821 1.00 53.56 59 LEU A CA 1
ATOM 464 C C . LEU A 1 59 ? -9.539 29.475 -30.893 1.00 53.56 59 LEU A C 1
ATOM 466 O O . LEU A 1 59 ? -10.408 28.977 -31.606 1.00 53.56 59 LEU A O 1
ATOM 470 N N . SER A 1 60 ? -9.109 30.729 -31.078 1.00 54.56 60 SER A N 1
ATOM 471 C CA . SER A 1 60 ? -9.583 31.598 -32.168 1.00 54.56 60 SER A CA 1
ATOM 472 C C . SER A 1 60 ? -9.158 31.097 -33.557 1.00 54.56 60 SER A C 1
ATOM 474 O O . SER A 1 60 ? -9.912 31.228 -34.518 1.00 54.56 60 SER A O 1
ATOM 476 N N . GLU A 1 61 ? -7.979 30.480 -33.674 1.00 61.81 61 GLU A N 1
ATOM 477 C CA . GLU A 1 61 ? -7.490 29.893 -34.930 1.00 61.81 61 GLU A CA 1
ATOM 478 C C . GLU A 1 61 ? -8.275 28.630 -35.337 1.00 61.81 61 GLU A C 1
ATOM 480 O O . GLU A 1 61 ? -8.578 28.447 -36.517 1.00 61.81 61 GLU A O 1
ATOM 485 N N . LEU A 1 62 ? -8.689 27.807 -34.363 1.00 58.53 62 LEU A N 1
ATOM 486 C CA . LEU A 1 62 ? -9.566 26.644 -34.575 1.00 58.53 62 LEU A CA 1
ATOM 487 C C . LEU A 1 62 ? -10.988 27.047 -34.999 1.00 58.53 62 LEU A C 1
ATOM 489 O O . LEU A 1 62 ? -11.551 26.459 -35.923 1.00 58.53 62 LEU A O 1
ATOM 493 N N . LEU A 1 63 ? -11.556 28.085 -34.378 1.00 60.94 63 LEU A N 1
ATOM 494 C CA . LEU A 1 63 ? -12.899 28.574 -34.710 1.00 60.94 63 LEU A CA 1
ATOM 495 C C . LEU A 1 63 ? -12.996 29.189 -36.119 1.00 60.94 63 LEU A C 1
ATOM 497 O O . LEU A 1 63 ? -14.070 29.142 -36.715 1.00 60.94 63 LEU A O 1
ATOM 501 N N . ASN A 1 64 ? -11.895 29.694 -36.694 1.00 69.38 64 ASN A N 1
ATOM 502 C CA . ASN A 1 64 ? -11.869 30.248 -38.059 1.00 69.38 64 ASN A CA 1
ATOM 503 C C . ASN A 1 64 ? -12.189 29.221 -39.164 1.00 69.38 64 ASN A C 1
ATOM 505 O O . ASN A 1 64 ? -12.455 29.613 -40.301 1.00 69.38 64 ASN A O 1
ATOM 509 N N . GLN A 1 65 ? -12.161 27.920 -38.860 1.00 75.94 65 GLN A N 1
ATOM 510 C CA . GLN A 1 65 ? -12.504 26.853 -39.808 1.00 75.94 65 GLN A CA 1
ATOM 511 C C . GLN A 1 65 ? -13.996 26.477 -39.775 1.00 75.94 65 GLN A C 1
ATOM 513 O O . GLN A 1 65 ? -14.465 25.742 -40.645 1.00 75.94 65 GLN A O 1
ATOM 518 N N . ILE A 1 66 ? -14.757 26.993 -38.804 1.00 83.44 66 ILE A N 1
ATOM 519 C CA . ILE A 1 66 ? -16.176 26.685 -38.618 1.00 83.44 66 ILE A CA 1
ATOM 520 C C . ILE A 1 66 ? -17.033 27.742 -39.336 1.00 83.44 66 ILE A C 1
ATOM 522 O O . ILE A 1 66 ? -16.798 28.940 -39.169 1.00 83.44 66 ILE A O 1
ATOM 526 N N . PRO A 1 67 ? -18.063 27.354 -40.116 1.00 86.75 67 PRO A N 1
ATOM 527 C CA . PRO A 1 67 ? -18.926 28.319 -40.789 1.00 86.75 67 PRO A CA 1
ATOM 528 C C . PRO A 1 67 ? -19.589 29.296 -39.808 1.00 86.75 67 PRO A C 1
ATOM 530 O O . PRO A 1 67 ? -20.159 28.884 -38.794 1.00 86.75 67 PRO A O 1
ATOM 533 N N . LEU A 1 68 ? -19.599 30.587 -40.158 1.00 81.06 68 LEU A N 1
ATOM 534 C CA . LEU A 1 68 ? -20.172 31.667 -39.339 1.00 81.06 68 LEU A CA 1
ATOM 535 C C . LEU A 1 68 ? -21.640 31.410 -38.942 1.00 81.06 68 LEU A C 1
ATOM 537 O O . LEU A 1 68 ? -22.092 31.784 -37.858 1.00 81.06 68 LEU A O 1
ATOM 541 N N . GLU A 1 69 ? -22.396 30.735 -39.803 1.00 84.31 69 GLU A N 1
ATOM 542 C CA . GLU A 1 69 ? -23.783 30.343 -39.538 1.00 84.31 69 GLU A CA 1
ATOM 543 C C . GLU A 1 69 ? -23.894 29.357 -38.362 1.00 84.31 69 GLU A C 1
ATOM 545 O O . GLU A 1 69 ? -24.805 29.485 -37.542 1.00 84.31 69 GLU A O 1
ATOM 550 N N . VAL A 1 70 ? -22.943 28.426 -38.218 1.00 87.50 70 VAL A N 1
ATOM 551 C CA . VAL A 1 70 ? -22.872 27.490 -37.082 1.00 87.50 70 VAL A CA 1
ATOM 552 C C . VAL A 1 70 ? -22.495 28.246 -35.810 1.00 87.50 70 VAL A C 1
ATOM 554 O O . VAL A 1 70 ? -23.184 28.114 -34.800 1.00 87.50 70 VAL A O 1
ATOM 557 N N . MET A 1 71 ? -21.487 29.122 -35.875 1.00 83.31 71 MET A N 1
ATOM 558 C CA . MET A 1 71 ? -21.042 29.931 -34.731 1.00 83.31 71 MET A CA 1
ATOM 559 C C . MET A 1 71 ? -22.160 30.821 -34.171 1.00 83.31 71 MET A C 1
ATOM 561 O O . MET A 1 71 ? -22.436 30.818 -32.973 1.00 83.31 71 MET A O 1
ATOM 565 N N . THR A 1 72 ? -22.865 31.552 -35.040 1.00 85.88 72 THR A N 1
ATOM 566 C CA . THR A 1 72 ? -23.987 32.415 -34.625 1.00 85.88 72 THR A CA 1
ATOM 567 C C . THR A 1 72 ? -25.210 31.616 -34.168 1.00 85.88 72 THR A C 1
ATOM 569 O O . THR A 1 72 ? -26.067 32.144 -33.453 1.00 85.88 72 THR A O 1
ATOM 572 N N . THR A 1 73 ? -25.332 30.353 -34.583 1.00 90.75 73 THR A N 1
ATOM 573 C CA . THR A 1 73 ? -26.360 29.426 -34.094 1.00 90.75 73 THR A CA 1
ATOM 574 C C . THR A 1 73 ? -26.031 28.951 -32.681 1.00 90.75 73 THR A C 1
ATOM 576 O O . THR A 1 73 ? -26.899 29.043 -31.811 1.00 90.75 73 THR A O 1
ATOM 579 N N . CYS A 1 74 ? -24.782 28.563 -32.415 1.00 91.38 74 CYS A N 1
ATOM 580 C CA . CYS A 1 74 ? -24.315 28.197 -31.077 1.00 91.38 74 CYS A CA 1
ATOM 581 C C . CYS A 1 74 ? -24.348 29.375 -30.096 1.00 91.38 74 CYS A C 1
ATOM 583 O O . CYS A 1 74 ? -24.775 29.190 -28.959 1.00 91.38 74 CYS A O 1
ATOM 585 N N . ASP A 1 75 ? -24.024 30.595 -30.535 1.00 87.94 75 ASP A N 1
ATOM 586 C CA . ASP A 1 75 ? -24.151 31.807 -29.710 1.00 87.94 75 ASP A CA 1
ATOM 587 C C . ASP A 1 75 ? -25.575 31.980 -29.157 1.00 87.94 75 ASP A C 1
ATOM 589 O O . ASP A 1 75 ? -25.792 32.223 -27.969 1.00 87.94 75 ASP A O 1
ATOM 593 N N . ARG A 1 76 ? -26.580 31.736 -30.006 1.00 90.00 76 ARG A N 1
ATOM 594 C CA . ARG A 1 76 ? -27.989 31.816 -29.611 1.00 90.00 76 ARG A CA 1
ATOM 595 C C . ARG A 1 76 ? -28.381 30.726 -28.612 1.00 90.00 76 ARG A C 1
ATOM 597 O O . ARG A 1 76 ? -29.167 30.994 -27.705 1.00 90.00 76 ARG A O 1
ATOM 604 N N . ILE A 1 77 ? -27.848 29.516 -28.782 1.00 93.00 77 ILE A N 1
ATOM 605 C CA . ILE A 1 77 ? -28.053 28.395 -27.852 1.00 93.00 77 ILE A CA 1
ATOM 606 C C . ILE A 1 77 ? -27.439 28.734 -26.487 1.00 93.00 77 ILE A C 1
ATOM 608 O O . ILE A 1 77 ? -28.081 28.534 -25.458 1.00 93.00 77 ILE A O 1
ATOM 612 N N . ILE A 1 78 ? -26.240 29.319 -26.468 1.00 90.81 78 ILE A N 1
ATOM 613 C CA . ILE A 1 78 ? -25.538 29.719 -25.241 1.00 90.81 78 ILE A CA 1
ATOM 614 C C . ILE A 1 78 ? -26.257 30.869 -24.541 1.00 90.81 78 ILE A C 1
ATOM 616 O O . ILE A 1 78 ? -26.390 30.844 -23.320 1.00 90.81 78 ILE A O 1
ATOM 620 N N . GLN A 1 79 ? -26.762 31.855 -25.286 1.00 89.25 79 GLN A N 1
ATOM 621 C CA . GLN A 1 79 ? -27.559 32.942 -24.720 1.00 89.25 79 GLN A CA 1
ATOM 622 C C . GLN A 1 79 ? -28.810 32.398 -24.015 1.00 89.25 79 GLN A C 1
ATOM 624 O O . GLN A 1 79 ? -29.059 32.735 -22.858 1.00 89.25 79 GLN A O 1
ATOM 629 N N . LEU A 1 80 ? -29.540 31.494 -24.675 1.00 90.69 80 LEU A N 1
ATOM 630 C CA . LEU A 1 80 ? -30.706 30.829 -24.091 1.00 90.69 80 LEU A CA 1
ATOM 631 C C . LEU A 1 80 ? -30.330 30.011 -22.844 1.00 90.69 80 LEU A C 1
ATOM 633 O O . LEU A 1 80 ? -31.047 30.032 -21.842 1.00 90.69 80 LEU A O 1
ATOM 637 N N . ALA A 1 81 ? -29.196 29.309 -22.885 1.00 91.00 81 ALA A N 1
ATOM 638 C CA . ALA A 1 81 ? -28.701 28.549 -21.745 1.00 91.00 81 ALA A CA 1
ATOM 639 C C . ALA A 1 81 ? -28.335 29.462 -20.562 1.00 91.00 81 ALA A C 1
ATOM 641 O O . ALA A 1 81 ? -28.719 29.160 -19.436 1.00 91.00 81 ALA A O 1
ATOM 642 N N . ARG A 1 82 ? -27.677 30.607 -20.796 1.00 88.50 82 ARG A N 1
ATOM 643 C CA . ARG A 1 82 ? -27.344 31.596 -19.751 1.00 88.50 82 ARG A CA 1
ATOM 644 C C . ARG A 1 82 ? -28.590 32.174 -19.080 1.00 88.50 82 ARG A C 1
ATOM 646 O O . ARG A 1 82 ? -28.611 32.324 -17.862 1.00 88.50 82 ARG A O 1
ATOM 653 N N . GLU A 1 83 ? -29.647 32.446 -19.844 1.00 87.75 83 GLU A N 1
ATOM 654 C CA . GLU A 1 83 ? -30.914 32.956 -19.300 1.00 87.75 83 GLU A CA 1
ATOM 655 C C . GLU A 1 83 ? -31.598 31.957 -18.353 1.00 87.75 83 GLU A C 1
ATOM 657 O O . GLU A 1 83 ? -32.193 32.364 -17.356 1.00 87.75 83 GLU A O 1
ATOM 662 N N . ARG A 1 84 ? -31.511 30.649 -18.638 1.00 85.62 84 ARG A N 1
ATOM 663 C CA . ARG A 1 84 ? -32.205 29.611 -17.853 1.00 85.62 84 ARG A CA 1
ATOM 664 C C . ARG A 1 84 ? -31.360 28.953 -16.766 1.00 85.62 84 ARG A C 1
ATOM 666 O O . ARG A 1 84 ? -31.910 28.537 -15.748 1.00 85.62 84 ARG A O 1
ATOM 673 N N . LEU A 1 85 ? -30.058 28.813 -16.994 1.00 84.88 85 LEU A N 1
ATOM 674 C CA . LEU A 1 85 ? -29.132 28.094 -16.115 1.00 84.88 85 LEU A CA 1
ATOM 675 C C . LEU A 1 85 ? -28.243 29.028 -15.284 1.00 84.88 85 LEU A C 1
ATOM 677 O O . LEU A 1 85 ? -27.611 28.569 -14.335 1.00 84.88 85 LEU A O 1
ATOM 681 N N . GLY A 1 86 ? -28.209 30.325 -15.602 1.00 82.19 86 GLY A N 1
ATOM 682 C CA . GLY A 1 86 ? -27.407 31.319 -14.894 1.00 82.19 86 GLY A CA 1
ATOM 683 C C . GLY A 1 86 ? -25.979 31.438 -15.434 1.00 82.19 86 GLY A C 1
ATOM 684 O O . GLY A 1 86 ? -25.751 31.461 -16.644 1.00 82.19 86 GLY A O 1
ATOM 685 N N . LYS A 1 87 ? -25.002 31.587 -14.529 1.00 79.00 87 LYS A N 1
ATOM 686 C CA . LYS A 1 87 ? -23.595 31.825 -14.888 1.00 79.00 87 LYS A CA 1
ATOM 687 C C . LYS A 1 87 ? -22.993 30.574 -15.548 1.00 79.00 87 LYS A C 1
ATOM 689 O O . LYS A 1 87 ? -23.025 29.501 -14.959 1.00 79.00 87 LYS A O 1
ATOM 694 N N . LEU A 1 88 ? -22.426 30.735 -16.746 1.00 83.69 88 LEU A N 1
ATOM 695 C CA . LEU A 1 88 ? -21.737 29.690 -17.517 1.00 83.69 88 LEU A CA 1
ATOM 696 C C . LEU A 1 88 ? -20.352 30.192 -17.937 1.00 83.69 88 LEU A C 1
ATOM 698 O O . LEU A 1 88 ? -20.221 31.369 -18.289 1.00 83.69 88 LEU A O 1
ATOM 702 N N . GLN A 1 89 ? -19.346 29.315 -17.935 1.00 78.69 89 GLN A N 1
ATOM 703 C CA . GLN A 1 89 ? -17.989 29.663 -18.369 1.00 78.69 89 GLN A CA 1
ATOM 704 C C . GLN A 1 89 ? -17.921 30.104 -19.842 1.00 78.69 89 GLN A C 1
ATOM 706 O O . GLN A 1 89 ? -18.693 29.653 -20.689 1.00 78.69 89 GLN A O 1
ATOM 711 N N . GLU A 1 90 ? -16.969 30.985 -20.164 1.00 67.75 90 GLU A N 1
ATOM 712 C CA . GLU A 1 90 ? -16.783 31.514 -21.525 1.00 67.75 90 GLU A CA 1
ATOM 713 C C . GLU A 1 90 ? -16.226 30.470 -22.509 1.00 67.75 90 GLU A C 1
ATOM 715 O O . GLU A 1 90 ? -16.544 30.513 -23.697 1.00 67.75 90 GLU A O 1
ATOM 720 N N . SER A 1 91 ? -15.502 29.463 -22.008 1.00 71.81 91 SER A N 1
ATOM 721 C CA . SER A 1 91 ? -14.983 28.318 -22.777 1.00 71.81 91 SER A CA 1
ATOM 722 C C . SER A 1 91 ? -16.080 27.453 -23.420 1.00 71.81 91 SER A C 1
ATOM 724 O O . SER A 1 91 ? -15.818 26.740 -24.397 1.00 71.81 91 SER A O 1
ATOM 726 N N . LEU A 1 92 ? -17.328 27.547 -22.935 1.00 84.44 92 LEU A N 1
ATOM 727 C CA . LEU A 1 92 ? -18.493 26.882 -23.528 1.00 84.44 92 LEU A CA 1
ATOM 728 C C . LEU A 1 92 ? -18.687 27.272 -24.993 1.00 84.44 92 LEU A C 1
ATOM 730 O O . LEU A 1 92 ? -19.075 26.434 -25.803 1.00 84.44 92 LEU A O 1
ATOM 734 N N . TYR A 1 93 ? -18.398 28.530 -25.339 1.00 82.62 93 TYR A N 1
ATOM 735 C CA . TYR A 1 93 ? -18.547 29.007 -26.709 1.00 82.62 93 TYR A CA 1
ATOM 736 C C . TYR A 1 93 ? -17.723 28.181 -27.686 1.00 82.62 93 TYR A C 1
ATOM 738 O O . TYR A 1 93 ? -18.221 27.779 -28.733 1.00 82.62 93 TYR A O 1
ATOM 746 N N . ILE A 1 94 ? -16.489 27.868 -27.311 1.00 80.12 94 ILE A N 1
ATOM 747 C CA . ILE A 1 94 ? -15.559 27.160 -28.180 1.00 80.12 94 ILE A CA 1
ATOM 748 C C . ILE A 1 94 ? -15.951 25.683 -28.266 1.00 80.12 94 ILE A C 1
ATOM 750 O O . ILE A 1 94 ? -16.145 25.158 -29.359 1.00 80.12 94 ILE A O 1
ATOM 754 N N . SER A 1 95 ? -16.155 25.036 -27.115 1.00 84.31 95 SER A N 1
ATOM 755 C CA . SER A 1 95 ? -16.451 23.598 -27.054 1.00 84.31 95 SER A CA 1
ATOM 756 C C . SER A 1 95 ? -17.798 23.222 -27.683 1.00 84.31 95 SER A C 1
ATOM 758 O O . SER A 1 95 ? -17.879 22.232 -28.408 1.00 84.31 95 SER A O 1
ATOM 760 N N . LEU A 1 96 ? -18.851 24.019 -27.466 1.00 89.12 96 LEU A N 1
ATOM 761 C CA . LEU A 1 96 ? -20.168 23.752 -28.048 1.00 89.12 96 LEU A CA 1
ATOM 762 C C . LEU A 1 96 ? -20.187 24.012 -29.558 1.00 89.12 96 LEU A C 1
ATOM 764 O O . LEU A 1 96 ? -20.851 23.290 -30.303 1.00 89.12 96 LEU A O 1
ATOM 768 N N . THR A 1 97 ? -19.474 25.044 -30.015 1.00 88.62 97 THR A N 1
ATOM 769 C CA . THR A 1 97 ? -19.390 25.385 -31.441 1.00 88.62 97 THR A CA 1
ATOM 770 C C . THR A 1 97 ? -18.659 24.304 -32.227 1.00 88.62 97 THR A C 1
ATOM 772 O O . THR A 1 97 ? -19.159 23.876 -33.268 1.00 88.62 97 THR A O 1
ATOM 775 N N . ASP A 1 98 ? -17.544 23.806 -31.694 1.00 86.19 98 ASP A N 1
ATOM 776 C CA . ASP A 1 98 ? -16.794 22.695 -32.278 1.00 86.19 98 ASP A CA 1
ATOM 777 C C . ASP A 1 98 ? -17.643 21.415 -32.360 1.00 86.19 98 ASP A C 1
ATOM 779 O O . ASP A 1 98 ? -17.825 20.831 -33.432 1.00 86.19 98 ASP A O 1
ATOM 783 N N . HIS A 1 99 ? -18.292 21.044 -31.252 1.00 90.25 99 HIS A N 1
ATOM 784 C CA . HIS A 1 99 ? -19.169 19.878 -31.200 1.00 90.25 99 HIS A CA 1
ATOM 785 C C . HIS A 1 99 ? -20.327 19.956 -32.202 1.00 90.25 99 HIS A C 1
ATOM 787 O O . HIS A 1 99 ? -20.551 19.014 -32.966 1.00 90.25 99 HIS A O 1
ATOM 793 N N . CYS A 1 100 ? -21.051 21.081 -32.238 1.00 91.19 100 CYS A N 1
ATOM 794 C CA . CYS A 1 100 ? -22.180 21.247 -33.151 1.00 91.19 100 CYS A CA 1
ATOM 795 C C . CYS A 1 100 ? -21.731 21.203 -34.615 1.00 91.19 100 CYS A C 1
ATOM 797 O O . CYS A 1 100 ? -22.422 20.606 -35.441 1.00 91.19 100 CYS A O 1
ATOM 799 N N . HIS A 1 101 ? -20.573 21.785 -34.946 1.00 91.25 101 HIS A N 1
ATOM 800 C CA . HIS A 1 101 ? -20.024 21.712 -36.298 1.00 91.25 101 HIS A CA 1
ATOM 801 C C . HIS A 1 101 ? -19.786 20.259 -36.728 1.00 91.25 101 HIS A C 1
ATOM 803 O O . HIS A 1 101 ? -20.299 19.829 -37.766 1.00 91.25 101 HIS A O 1
ATOM 809 N N . PHE A 1 102 ? -19.090 19.473 -35.904 1.00 88.25 102 PHE A N 1
ATOM 810 C CA . PHE A 1 102 ? -18.834 18.068 -36.212 1.00 88.25 102 PHE A CA 1
ATOM 811 C C . PHE A 1 102 ? -20.105 17.214 -36.207 1.00 88.25 102 PHE A C 1
ATOM 813 O O . PHE A 1 102 ? -20.247 16.351 -37.072 1.00 88.25 102 PHE A O 1
ATOM 820 N N . ALA A 1 103 ? -21.056 17.462 -35.303 1.00 89.25 103 ALA A N 1
ATOM 821 C CA . ALA A 1 103 ? -22.348 16.775 -35.292 1.00 89.25 103 ALA A CA 1
ATOM 822 C C . ALA A 1 103 ? -23.118 16.997 -36.605 1.00 89.25 103 ALA A C 1
ATOM 824 O O . ALA A 1 103 ? -23.616 16.048 -37.215 1.00 89.25 103 ALA A O 1
ATOM 825 N N . ILE A 1 104 ? -23.140 18.238 -37.099 1.00 89.81 104 ILE A N 1
ATOM 826 C CA . ILE A 1 104 ? -23.767 18.602 -38.374 1.00 89.81 104 ILE A CA 1
ATOM 827 C C . ILE A 1 104 ? -23.066 17.915 -39.551 1.00 89.81 104 ILE A C 1
ATOM 829 O O . ILE A 1 104 ? -23.730 17.323 -40.405 1.00 89.81 104 ILE A O 1
ATOM 833 N N . GLU A 1 105 ? -21.734 17.949 -39.601 1.00 88.75 105 GLU A N 1
ATOM 834 C CA . GLU A 1 105 ? -20.968 17.314 -40.678 1.00 88.75 105 GLU A CA 1
ATOM 835 C C . GLU A 1 105 ? -21.114 15.787 -40.681 1.00 88.75 105 GLU A C 1
ATOM 837 O O . GLU A 1 105 ? -21.217 15.167 -41.743 1.00 88.75 105 GLU A O 1
ATOM 842 N N . ARG A 1 106 ? -21.196 15.162 -39.502 1.00 89.62 106 ARG A N 1
ATOM 843 C CA . ARG A 1 106 ? -21.487 13.729 -39.369 1.00 89.62 106 ARG A CA 1
ATOM 844 C C . ARG A 1 106 ? -22.885 13.384 -39.868 1.00 89.62 106 ARG A C 1
ATOM 846 O O . ARG A 1 106 ? -23.035 12.418 -40.617 1.00 89.62 106 ARG A O 1
ATOM 853 N N . GLN A 1 107 ? -23.883 14.194 -39.523 1.00 85.75 107 GLN A N 1
ATOM 854 C CA . GLN A 1 107 ? -25.257 13.977 -39.963 1.00 85.75 107 GLN A CA 1
ATOM 855 C C . GLN A 1 107 ? -25.393 14.099 -41.485 1.00 85.75 107 GLN A C 1
ATOM 857 O O . GLN A 1 107 ? -26.034 13.256 -42.111 1.00 85.75 107 GLN A O 1
ATOM 862 N N . LYS A 1 108 ? -24.720 15.074 -42.111 1.00 83.75 108 LYS A N 1
ATOM 863 C CA . LYS A 1 108 ? -24.661 15.195 -43.581 1.00 83.75 108 LYS A CA 1
ATOM 864 C C . LYS A 1 108 ? -24.042 13.967 -44.256 1.00 83.75 108 LYS A C 1
ATOM 866 O O . LYS A 1 108 ? -24.411 13.634 -45.378 1.00 83.75 108 LYS A O 1
ATOM 871 N N . LYS A 1 109 ? -23.117 13.288 -43.573 1.00 85.44 109 LYS A N 1
ATOM 872 C CA . LYS A 1 109 ? -22.457 12.058 -44.039 1.00 85.44 109 LYS A CA 1
ATOM 873 C C . LYS A 1 109 ? -23.209 10.775 -43.652 1.00 85.44 109 LYS A C 1
ATOM 875 O O . LYS A 1 109 ? -22.716 9.688 -43.934 1.00 85.44 109 LYS A O 1
ATOM 880 N N . GLY A 1 110 ? -24.378 10.878 -43.010 1.00 79.75 110 GLY A N 1
ATOM 881 C CA . GLY A 1 110 ? -25.187 9.730 -42.588 1.00 79.75 110 GLY A CA 1
ATOM 882 C C . GLY A 1 110 ? -24.606 8.931 -41.414 1.00 79.75 110 GLY A C 1
ATOM 883 O O . GLY A 1 110 ? -24.972 7.775 -41.227 1.00 79.75 110 GLY A O 1
ATOM 884 N N . MET A 1 111 ? -23.697 9.519 -40.631 1.00 76.12 111 MET A N 1
ATOM 885 C CA . MET A 1 111 ? -23.010 8.856 -39.517 1.00 76.12 111 MET A CA 1
ATOM 886 C C . MET A 1 111 ? -23.549 9.356 -38.171 1.00 76.12 111 MET A C 1
ATOM 888 O O . MET A 1 111 ? -22.942 10.214 -37.534 1.00 76.12 111 MET A O 1
ATOM 892 N N . ALA A 1 112 ? -24.696 8.834 -37.736 1.00 72.25 112 ALA A N 1
ATOM 893 C CA . ALA A 1 112 ? -25.248 9.164 -36.421 1.00 72.25 112 ALA A CA 1
ATOM 894 C C . ALA A 1 112 ? -24.467 8.453 -35.300 1.00 72.25 112 ALA A C 1
ATOM 896 O O . ALA A 1 112 ? -24.203 7.252 -35.389 1.00 72.25 112 ALA A O 1
ATOM 897 N N . ILE A 1 113 ? -24.122 9.185 -34.237 1.00 79.12 113 ILE A N 1
ATOM 898 C CA . ILE A 1 113 ? -23.477 8.625 -33.043 1.00 79.12 113 ILE A CA 1
ATOM 899 C C . ILE A 1 113 ? -24.524 8.440 -31.955 1.00 79.12 113 ILE A C 1
ATOM 901 O O . ILE A 1 113 ? -25.278 9.357 -31.639 1.00 79.12 113 ILE A O 1
ATOM 905 N N . ARG A 1 114 ? -24.540 7.246 -31.363 1.00 81.75 114 ARG A N 1
ATOM 906 C CA . ARG A 1 114 ? -25.394 6.942 -30.220 1.00 81.75 114 ARG A CA 1
ATOM 907 C C . ARG A 1 114 ? -24.750 7.451 -28.935 1.00 81.75 114 ARG A C 1
ATOM 909 O O . ARG A 1 114 ? -23.592 7.138 -28.658 1.00 81.75 114 ARG A O 1
ATOM 916 N N . ASN A 1 115 ? -25.512 8.177 -28.130 1.00 80.69 115 ASN A N 1
ATOM 917 C CA . ASN A 1 115 ? -25.108 8.575 -26.794 1.00 80.69 115 ASN A CA 1
ATOM 918 C C . ASN A 1 115 ? -25.492 7.463 -25.810 1.00 80.69 115 ASN A C 1
ATOM 920 O O . ASN A 1 115 ? -26.665 7.214 -25.534 1.00 80.69 115 ASN A O 1
ATOM 924 N N . VAL A 1 116 ? -24.478 6.767 -25.294 1.00 75.50 116 VAL A N 1
ATOM 925 C CA . VAL A 1 116 ? -24.654 5.625 -24.382 1.00 75.50 116 VAL A CA 1
ATOM 926 C C . VAL A 1 116 ? -25.279 6.051 -23.049 1.00 75.50 116 VAL A C 1
ATOM 928 O O . VAL A 1 116 ? -25.950 5.237 -22.427 1.00 75.50 116 VAL A O 1
ATOM 931 N N . LEU A 1 117 ? -25.115 7.320 -22.659 1.00 75.31 117 LEU A N 1
ATOM 932 C CA . LEU A 1 117 ? -25.625 7.897 -21.413 1.00 75.31 117 LEU A CA 1
ATOM 933 C C . LEU A 1 117 ? -26.908 8.722 -21.613 1.00 75.31 117 LEU A C 1
ATOM 935 O O . LEU A 1 117 ? -27.297 9.495 -20.740 1.00 75.31 117 LEU A O 1
ATOM 939 N N . LEU A 1 118 ? -27.560 8.636 -22.780 1.00 81.44 118 LEU A N 1
ATOM 940 C CA . LEU A 1 118 ? -28.699 9.500 -23.115 1.00 81.44 118 LEU A CA 1
ATOM 941 C C . LEU A 1 118 ? -29.835 9.403 -22.088 1.00 81.44 118 LEU A C 1
ATOM 943 O O . LEU A 1 118 ? -30.463 10.408 -21.755 1.00 81.44 118 LEU A O 1
ATOM 947 N N . TRP A 1 119 ? -30.114 8.196 -21.596 1.00 79.44 119 TRP A N 1
ATOM 948 C CA . TRP A 1 119 ? -31.182 7.968 -20.626 1.00 79.44 119 TRP A CA 1
ATOM 949 C C . TRP A 1 119 ? -30.834 8.565 -19.256 1.00 79.44 119 TRP A C 1
ATOM 951 O O . TRP A 1 119 ? -31.672 9.193 -18.611 1.00 79.44 119 TRP A O 1
ATOM 961 N N . GLU A 1 120 ? -29.577 8.437 -18.848 1.00 78.25 120 GLU A N 1
ATOM 962 C CA . GLU A 1 120 ? -29.023 8.969 -17.611 1.00 78.25 120 GLU A CA 1
ATOM 963 C C . GLU A 1 120 ? -29.008 10.496 -17.633 1.00 78.25 120 GLU A C 1
ATOM 965 O O . GLU A 1 120 ? -29.452 11.127 -16.677 1.00 78.25 120 GLU A O 1
ATOM 970 N N . ILE A 1 121 ? -28.579 11.099 -18.744 1.00 80.94 121 ILE A N 1
ATOM 971 C CA . ILE A 1 121 ? -28.542 12.554 -18.930 1.00 80.94 121 ILE A CA 1
ATOM 972 C C . ILE A 1 121 ? -29.955 13.143 -18.836 1.00 80.94 121 ILE A C 1
ATOM 974 O O . ILE A 1 121 ? -30.153 14.132 -18.131 1.00 80.94 121 ILE A O 1
ATOM 978 N N . LYS A 1 122 ? -30.956 12.504 -19.464 1.00 82.38 122 LYS A N 1
ATOM 979 C CA . LYS A 1 122 ? -32.373 12.909 -19.364 1.00 82.38 122 LYS A CA 1
ATOM 980 C C . LYS A 1 122 ? -32.864 12.974 -17.919 1.00 82.38 122 LYS A C 1
ATOM 982 O O . LYS A 1 122 ? -33.672 13.836 -17.585 1.00 82.38 122 LYS A O 1
ATOM 987 N N . ARG A 1 123 ? -32.391 12.054 -17.079 1.00 75.38 123 ARG A N 1
ATOM 988 C CA . ARG A 1 123 ? -32.860 11.879 -15.703 1.00 75.38 123 ARG A CA 1
ATOM 989 C C . ARG A 1 123 ? -32.083 12.722 -14.693 1.00 75.38 123 ARG A C 1
ATOM 991 O O . ARG A 1 123 ? -32.680 13.292 -13.786 1.00 75.38 123 ARG A O 1
ATOM 998 N N . LEU A 1 124 ? -30.762 12.797 -14.840 1.00 77.50 124 LEU A N 1
ATOM 999 C CA . LEU A 1 124 ? -29.866 13.491 -13.911 1.00 77.50 124 LEU A CA 1
ATOM 1000 C C . LEU A 1 124 ? -29.763 14.991 -14.205 1.00 77.50 124 LEU A C 1
ATOM 1002 O O . LEU A 1 124 ? -29.611 15.782 -13.274 1.00 77.50 124 LEU A O 1
ATOM 1006 N N . TYR A 1 125 ? -29.898 15.382 -15.475 1.00 85.38 125 TYR A N 1
ATOM 1007 C CA . TYR A 1 125 ? -29.783 16.767 -15.944 1.00 85.38 125 TYR A CA 1
ATOM 1008 C C . TYR A 1 125 ? -30.986 17.168 -16.820 1.00 85.38 125 TYR A C 1
ATOM 1010 O O . TYR A 1 125 ? -30.828 17.542 -17.985 1.00 85.38 125 TYR A O 1
ATOM 1018 N N . PRO A 1 126 ? -32.227 17.084 -16.297 1.00 82.19 126 PRO A N 1
ATOM 1019 C CA . PRO A 1 126 ? -33.435 17.266 -17.103 1.00 82.19 126 PRO A CA 1
ATOM 1020 C C . PRO A 1 126 ? -33.569 18.682 -17.680 1.00 82.19 126 PRO A C 1
ATOM 1022 O O . PRO A 1 126 ? -34.136 18.860 -18.758 1.00 82.19 126 PRO A O 1
ATOM 1025 N N . LYS A 1 127 ? -33.038 19.704 -16.993 1.00 85.69 127 LYS A N 1
ATOM 1026 C CA . LYS A 1 127 ? -33.099 21.102 -17.450 1.00 85.69 127 LYS A CA 1
ATOM 1027 C C . LYS A 1 127 ? -32.139 21.347 -18.612 1.00 85.69 127 LYS A C 1
ATOM 1029 O O . LYS A 1 127 ? -32.508 21.980 -19.599 1.00 85.69 127 LYS A O 1
ATOM 1034 N N . GLU A 1 128 ? -30.925 20.826 -18.498 1.00 90.88 128 GLU A N 1
ATOM 1035 C CA . GLU A 1 128 ? -29.867 20.911 -19.498 1.00 90.88 128 GLU A CA 1
ATOM 1036 C C . GLU A 1 128 ? -30.220 20.068 -20.728 1.00 90.88 128 GLU A C 1
ATOM 1038 O O . GLU A 1 128 ? -30.032 20.518 -21.856 1.00 90.88 128 GLU A O 1
ATOM 1043 N N . PHE A 1 129 ? -30.826 18.892 -20.530 1.00 91.31 129 PHE A N 1
ATOM 1044 C CA . PHE A 1 129 ? -31.338 18.066 -21.619 1.00 91.31 129 PHE A CA 1
ATOM 1045 C C . PHE A 1 129 ? -32.499 18.728 -22.368 1.00 91.31 129 PHE A C 1
ATOM 1047 O O . PHE A 1 129 ? -32.495 18.750 -23.598 1.00 91.31 129 PHE A O 1
ATOM 1054 N N . ALA A 1 130 ? -33.464 19.326 -21.660 1.00 90.12 130 ALA A N 1
ATOM 1055 C CA . ALA A 1 130 ? -34.547 20.079 -22.297 1.00 90.12 130 ALA A CA 1
ATOM 1056 C C . ALA A 1 130 ? -34.005 21.233 -23.162 1.00 90.12 130 ALA A C 1
ATOM 1058 O O . ALA A 1 130 ? -34.452 21.429 -24.293 1.00 90.12 130 ALA A O 1
ATOM 1059 N N . LEU A 1 131 ? -32.983 21.942 -22.671 1.00 92.19 131 LEU A N 1
ATOM 1060 C CA . LEU A 1 131 ? -32.256 22.946 -23.449 1.00 92.19 131 LEU A CA 1
ATOM 1061 C C . LEU A 1 131 ? -31.516 22.343 -24.647 1.00 92.19 131 LEU A C 1
ATOM 1063 O O . LEU A 1 131 ? -31.533 22.945 -25.716 1.00 92.19 131 LEU A O 1
ATOM 1067 N N . GLY A 1 132 ? -30.917 21.159 -24.505 1.00 93.69 132 GLY A N 1
ATOM 1068 C CA . GLY A 1 132 ? -30.318 20.411 -25.612 1.00 93.69 132 GLY A CA 1
ATOM 1069 C C . GLY A 1 132 ? -31.333 20.077 -26.710 1.00 93.69 132 GLY A C 1
ATOM 1070 O O . GLY A 1 132 ? -31.055 20.281 -27.888 1.00 93.69 132 GLY A O 1
ATOM 1071 N N . VAL A 1 133 ? -32.546 19.652 -26.347 1.00 93.88 133 VAL A N 1
ATOM 1072 C CA . VAL A 1 133 ? -33.634 19.392 -27.308 1.00 93.88 133 VAL A CA 1
ATOM 1073 C C . VAL A 1 133 ? -34.077 20.682 -28.006 1.00 93.88 133 VAL A C 1
ATOM 1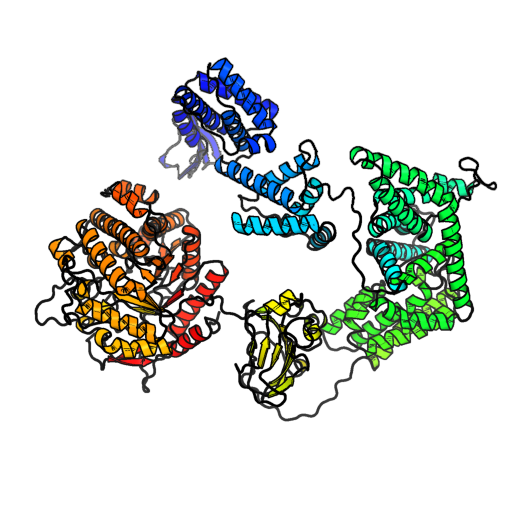075 O O . VAL A 1 133 ? -34.256 20.703 -29.226 1.00 93.88 133 VAL A O 1
ATOM 1078 N N . GLU A 1 134 ? -34.206 21.783 -27.265 1.00 93.31 134 GLU A N 1
ATOM 1079 C CA . GLU A 1 134 ? -34.494 23.098 -27.849 1.00 93.31 134 GLU A CA 1
ATOM 1080 C C . GLU A 1 134 ? -33.366 23.576 -28.776 1.00 93.31 134 GLU A C 1
ATOM 1082 O O . GLU A 1 134 ? -33.642 24.137 -29.839 1.00 93.31 134 GLU A O 1
ATOM 1087 N N . ALA A 1 135 ? -32.109 23.295 -28.423 1.00 94.75 135 ALA A N 1
ATOM 1088 C CA . ALA A 1 135 ? -30.930 23.585 -29.229 1.00 94.75 135 ALA A CA 1
ATOM 1089 C C . ALA A 1 135 ? -30.971 22.847 -30.574 1.00 94.75 135 ALA A C 1
ATOM 1091 O O . ALA A 1 135 ? -30.742 23.475 -31.609 1.00 94.75 135 ALA A O 1
ATOM 1092 N N . LEU A 1 136 ? -31.377 21.569 -30.597 1.00 94.50 136 LEU A N 1
ATOM 1093 C CA . LEU A 1 136 ? -31.601 20.840 -31.852 1.00 94.50 136 LEU A CA 1
ATOM 1094 C C . LEU A 1 136 ? -32.664 21.525 -32.722 1.00 94.50 136 LEU A C 1
ATOM 1096 O O . LEU A 1 136 ? -32.479 21.658 -33.929 1.00 94.50 136 LEU A O 1
ATOM 1100 N N . GLY A 1 137 ? -33.748 22.023 -32.120 1.00 92.94 137 GLY A N 1
ATOM 1101 C CA . GLY A 1 137 ? -34.781 22.780 -32.836 1.00 92.94 137 GLY A CA 1
ATOM 1102 C C . GLY A 1 137 ? -34.311 24.151 -33.346 1.00 92.94 137 GLY A C 1
ATOM 1103 O O . GLY A 1 137 ? -34.856 24.679 -34.319 1.00 92.94 137 GLY A O 1
ATOM 1104 N N . ILE A 1 138 ? -33.315 24.767 -32.705 1.00 93.06 138 ILE A N 1
ATOM 1105 C CA . ILE A 1 138 ? -32.660 25.987 -33.204 1.00 93.06 138 ILE A CA 1
ATOM 1106 C C . ILE A 1 138 ? -31.753 25.646 -34.394 1.00 93.06 138 ILE A C 1
ATOM 1108 O O . ILE A 1 138 ? -31.818 26.342 -35.408 1.00 93.06 138 ILE A O 1
ATOM 1112 N N . ILE A 1 139 ? -30.967 24.570 -34.297 1.00 93.81 139 ILE A N 1
ATOM 1113 C CA . ILE A 1 139 ? -30.085 24.080 -35.367 1.00 93.81 139 ILE A CA 1
ATOM 1114 C C . ILE A 1 139 ? -30.901 23.697 -36.609 1.00 93.81 139 ILE A C 1
ATOM 1116 O O . ILE A 1 139 ? -30.584 24.156 -37.703 1.00 93.81 139 ILE A O 1
ATOM 1120 N N . ASP A 1 140 ? -31.999 22.957 -36.444 1.00 93.44 140 ASP A N 1
ATOM 1121 C CA . ASP A 1 140 ? -32.879 22.549 -37.548 1.00 93.44 140 ASP A CA 1
ATOM 1122 C C . ASP A 1 140 ? -33.473 23.767 -38.278 1.00 93.44 140 ASP A C 1
ATOM 1124 O O . ASP A 1 140 ? -33.371 23.892 -39.496 1.00 93.44 140 ASP A O 1
ATOM 1128 N N . ARG A 1 141 ? -33.995 24.754 -37.534 1.00 93.44 141 ARG A N 1
ATOM 1129 C CA . ARG A 1 141 ? -34.594 25.964 -38.128 1.00 93.44 141 ARG A CA 1
ATOM 1130 C C . ARG A 1 141 ? -33.592 26.886 -38.816 1.00 93.44 141 ARG A C 1
ATOM 1132 O O . ARG A 1 141 ? -33.961 27.541 -39.786 1.00 93.44 141 ARG A O 1
ATOM 1139 N N . ARG A 1 142 ? -32.374 27.012 -38.281 1.00 92.94 142 ARG A N 1
ATOM 1140 C CA . ARG A 1 142 ? -31.381 27.979 -38.782 1.00 92.94 142 ARG A CA 1
ATOM 1141 C C . ARG A 1 142 ? -30.448 27.396 -39.831 1.00 92.94 142 ARG A C 1
ATOM 1143 O O . ARG A 1 142 ? -30.032 28.133 -40.715 1.00 92.94 142 ARG A O 1
ATOM 1150 N N . LEU A 1 143 ? -30.121 26.112 -39.722 1.00 91.31 143 LEU A N 1
ATOM 1151 C CA . LEU A 1 143 ? -29.123 25.446 -40.561 1.00 91.31 143 LEU A CA 1
ATOM 1152 C C . LEU A 1 143 ? -29.734 24.355 -41.451 1.00 91.31 143 LEU A C 1
ATOM 1154 O O . LEU A 1 143 ? -29.030 23.802 -42.291 1.00 91.31 143 LEU A O 1
ATOM 1158 N N . GLY A 1 144 ? -31.026 24.039 -41.292 1.00 87.31 144 GLY A N 1
ATOM 1159 C CA . GLY A 1 144 ? -31.737 23.056 -42.117 1.00 87.31 144 GLY A CA 1
ATOM 1160 C C . GLY A 1 144 ? -31.284 21.611 -41.896 1.00 87.31 144 GLY A C 1
ATOM 1161 O O . GLY A 1 144 ? -31.508 20.762 -42.758 1.00 87.31 144 GLY A O 1
ATOM 1162 N N . VAL A 1 145 ? -30.605 21.329 -40.778 1.00 88.12 145 VAL A N 1
ATOM 1163 C CA . VAL A 1 145 ? -30.063 20.003 -40.456 1.00 88.12 145 VAL A CA 1
ATOM 1164 C C . VAL A 1 145 ? -30.734 19.462 -39.203 1.00 88.12 145 VAL A C 1
ATOM 1166 O O . VAL A 1 145 ? -30.521 19.957 -38.097 1.00 88.12 145 VAL A O 1
ATOM 1169 N N . ARG A 1 146 ? -31.501 18.383 -39.375 1.00 89.75 146 ARG A N 1
ATOM 1170 C CA . ARG A 1 146 ? -32.148 17.671 -38.276 1.00 89.75 146 ARG A CA 1
ATOM 1171 C C . ARG A 1 146 ? -31.194 16.647 -37.667 1.00 89.75 146 ARG A C 1
ATOM 1173 O O . ARG A 1 146 ? -30.923 15.606 -38.268 1.00 89.75 146 ARG A O 1
ATOM 1180 N N . LEU A 1 147 ? -30.697 16.957 -36.476 1.00 90.69 147 LEU A N 1
ATOM 1181 C CA . LEU A 1 147 ? -29.849 16.074 -35.675 1.00 90.69 147 LEU A CA 1
ATOM 1182 C C . LEU A 1 147 ? -30.688 15.058 -34.877 1.00 90.69 147 LEU A C 1
ATOM 1184 O O . LEU A 1 147 ? -31.867 15.289 -34.598 1.00 90.69 147 LEU A O 1
ATOM 1188 N N . ALA A 1 148 ? -30.077 13.922 -34.533 1.00 88.25 148 ALA A N 1
ATOM 1189 C CA . ALA A 1 148 ? -30.693 12.890 -33.698 1.00 88.25 148 ALA A CA 1
ATOM 1190 C C . ALA A 1 148 ? -30.820 13.347 -32.232 1.00 88.25 148 ALA A C 1
ATOM 1192 O O . ALA A 1 148 ? -30.072 14.210 -31.779 1.00 88.25 148 ALA A O 1
ATOM 1193 N N . GLU A 1 149 ? -31.740 12.738 -31.476 1.00 88.81 149 GLU A N 1
ATOM 1194 C CA . GLU A 1 149 ? -31.953 13.063 -30.055 1.00 88.81 149 GLU A CA 1
ATOM 1195 C C . GLU A 1 149 ? -30.690 12.829 -29.203 1.00 88.81 149 GLU A C 1
ATOM 1197 O O . GLU A 1 149 ? -30.453 13.556 -28.243 1.00 88.81 149 GLU A O 1
ATOM 1202 N N . ASP A 1 150 ? -29.836 11.878 -29.584 1.00 89.62 150 ASP A N 1
ATOM 1203 C CA . ASP A 1 150 ? -28.541 11.624 -28.948 1.00 89.62 150 ASP A CA 1
ATOM 1204 C C . ASP A 1 150 ? -27.641 12.873 -28.871 1.00 89.62 150 ASP A C 1
ATOM 1206 O O . ASP A 1 150 ? -26.943 13.070 -27.872 1.00 89.62 150 ASP A O 1
ATOM 1210 N N . GLU A 1 151 ? -27.715 13.761 -29.871 1.00 92.25 151 GLU A N 1
ATOM 1211 C CA . GLU A 1 151 ? -26.962 15.023 -29.896 1.00 92.25 151 GLU A CA 1
ATOM 1212 C C . GLU A 1 151 ? -27.502 16.031 -28.864 1.00 92.25 151 GLU A C 1
ATOM 1214 O O . GLU A 1 151 ? -26.732 16.813 -28.310 1.00 92.25 151 GLU A O 1
ATOM 1219 N N . ALA A 1 152 ? -28.787 15.961 -28.485 1.00 90.94 152 ALA A N 1
ATOM 1220 C CA . ALA A 1 152 ? -29.301 16.739 -27.351 1.00 90.94 152 ALA A CA 1
ATOM 1221 C C . ALA A 1 152 ? -28.627 16.317 -26.036 1.00 90.94 152 ALA A C 1
ATOM 1223 O O . ALA A 1 152 ? -28.376 17.159 -25.175 1.00 90.94 152 ALA A O 1
ATOM 1224 N N . GLY A 1 153 ? -28.295 15.028 -25.895 1.00 88.12 153 GLY A N 1
ATOM 1225 C CA . GLY A 1 153 ? -27.550 14.511 -24.749 1.00 88.12 153 GLY A CA 1
ATOM 1226 C C . GLY A 1 153 ? -26.120 15.052 -24.688 1.00 88.12 153 GLY A C 1
ATOM 1227 O O . GLY A 1 153 ? -25.663 15.459 -23.623 1.00 88.12 153 GLY A O 1
ATOM 1228 N N . PHE A 1 154 ? -25.418 15.116 -25.821 1.00 90.12 154 PHE A N 1
ATOM 1229 C CA . PHE A 1 154 ? -24.062 15.671 -25.857 1.00 90.12 154 PHE A CA 1
ATOM 1230 C C . PHE A 1 154 ? -24.039 17.188 -25.628 1.00 90.12 154 PHE A C 1
ATOM 1232 O O . PHE A 1 154 ? -23.201 17.681 -24.872 1.00 90.12 154 PHE A O 1
ATOM 1239 N N . ILE A 1 155 ? -25.003 17.925 -26.190 1.00 92.25 155 ILE A N 1
ATOM 1240 C CA . ILE A 1 155 ? -25.170 19.359 -25.911 1.00 92.25 155 ILE A CA 1
ATOM 1241 C C . ILE A 1 155 ? -25.438 19.586 -24.419 1.00 92.25 155 ILE A C 1
ATOM 1243 O O . ILE A 1 155 ? -24.828 20.467 -23.817 1.00 92.25 155 ILE A O 1
ATOM 1247 N N . ALA A 1 156 ? -26.295 18.770 -23.799 1.00 90.94 156 ALA A N 1
ATOM 1248 C CA . ALA A 1 156 ? -26.555 18.854 -22.366 1.00 90.94 156 ALA A CA 1
ATOM 1249 C C . ALA A 1 156 ? -25.279 18.648 -21.534 1.00 90.94 156 ALA A C 1
ATOM 1251 O O . ALA A 1 156 ? -25.050 19.402 -20.593 1.00 90.94 156 ALA A O 1
ATOM 1252 N N . LEU A 1 157 ? -24.409 17.703 -21.909 1.00 86.69 157 LEU A N 1
ATOM 1253 C CA . LEU A 1 157 ? -23.119 17.510 -21.237 1.00 86.69 157 LEU A CA 1
ATOM 1254 C C . LEU A 1 157 ? -22.214 18.743 -21.354 1.00 86.69 157 LEU A C 1
ATOM 1256 O O . LEU A 1 157 ? -21.679 19.169 -20.338 1.00 86.69 157 LEU A O 1
ATOM 1260 N N . HIS A 1 158 ? -22.109 19.376 -22.530 1.00 88.31 158 HIS A N 1
ATOM 1261 C CA . HIS A 1 158 ? -21.366 20.638 -22.676 1.00 88.31 158 HIS A CA 1
ATOM 1262 C C . HIS A 1 158 ? -21.893 21.739 -21.739 1.00 88.31 158 HIS A C 1
ATOM 1264 O O . HIS A 1 158 ? -21.105 22.471 -21.138 1.00 88.31 158 HIS A O 1
ATOM 1270 N N . LEU A 1 159 ? -23.216 21.842 -21.574 1.00 89.50 159 LEU A N 1
ATOM 1271 C CA . LEU A 1 159 ? -23.831 22.800 -20.650 1.00 89.50 159 LEU A CA 1
ATOM 1272 C C . LEU A 1 159 ? -23.507 22.477 -19.184 1.00 89.50 159 LEU A C 1
ATOM 1274 O O . LEU A 1 159 ? -23.176 23.385 -18.422 1.00 89.50 159 LEU A O 1
ATOM 1278 N N . VAL A 1 160 ? -23.552 21.199 -18.796 1.00 84.06 160 VAL A N 1
ATOM 1279 C CA . VAL A 1 160 ? -23.200 20.752 -17.438 1.00 84.06 160 VAL A CA 1
ATOM 1280 C C . VAL A 1 160 ? -21.721 21.013 -17.142 1.00 84.06 160 VAL A C 1
ATOM 1282 O O . VAL A 1 160 ? -21.400 21.526 -16.069 1.00 84.06 160 VAL A O 1
ATOM 1285 N N . THR A 1 161 ? -20.828 20.732 -18.095 1.00 83.69 161 THR A N 1
ATOM 1286 C CA . THR A 1 161 ? -19.392 21.042 -18.011 1.00 83.69 161 THR A CA 1
ATOM 1287 C C . THR A 1 161 ? -19.162 22.531 -17.761 1.00 83.69 161 THR A C 1
ATOM 1289 O O . THR A 1 161 ? -18.426 22.900 -16.848 1.00 83.69 161 THR A O 1
ATOM 1292 N N . ALA A 1 162 ? -19.882 23.398 -18.474 1.00 83.44 162 ALA A N 1
ATOM 1293 C CA . ALA A 1 162 ? -19.767 24.845 -18.310 1.00 83.44 162 ALA A CA 1
ATOM 1294 C C . ALA A 1 162 ? -20.319 25.394 -16.982 1.00 83.44 162 ALA A C 1
ATOM 1296 O O . ALA A 1 162 ? -19.915 26.484 -16.574 1.00 83.44 162 ALA A O 1
ATOM 1297 N N . GLN A 1 163 ? -21.238 24.683 -16.319 1.00 80.56 163 GLN A N 1
ATOM 1298 C CA . GLN A 1 163 ? -21.725 25.034 -14.977 1.00 80.56 163 GLN A CA 1
ATOM 1299 C C . GLN A 1 163 ? -20.785 24.562 -13.862 1.00 80.56 163 GLN A C 1
ATOM 1301 O O . GLN A 1 163 ? -20.746 25.179 -12.801 1.00 80.56 163 GLN A O 1
ATOM 1306 N N . LEU A 1 164 ? -20.104 23.432 -14.071 1.00 71.44 164 LEU A N 1
ATOM 1307 C CA . LEU A 1 164 ? -19.269 22.776 -13.062 1.00 71.44 164 LEU A CA 1
ATOM 1308 C C . LEU A 1 164 ? -17.819 23.261 -13.030 1.00 71.44 164 LEU A C 1
ATOM 1310 O O . LEU A 1 164 ? -17.095 22.877 -12.116 1.00 71.44 164 LEU A O 1
ATOM 1314 N N . GLU A 1 165 ? -17.416 24.084 -13.998 1.00 68.31 165 GLU A N 1
ATOM 1315 C CA . GLU A 1 165 ? -16.040 24.573 -14.141 1.00 68.31 165 GLU A CA 1
ATOM 1316 C C . GLU A 1 165 ? -14.993 23.447 -14.316 1.00 68.31 165 GLU A C 1
ATOM 1318 O O . GLU A 1 165 ? -13.849 23.610 -13.905 1.00 68.31 165 GLU A O 1
ATOM 1323 N N . GLY A 1 166 ? -15.379 22.314 -14.924 1.00 64.19 166 GLY A N 1
ATOM 1324 C CA . GLY A 1 166 ? -14.515 21.138 -15.149 1.00 64.19 166 GLY A CA 1
ATOM 1325 C C . GLY A 1 166 ? -14.386 20.738 -16.624 1.00 64.19 166 GLY A C 1
ATOM 1326 O O . GLY A 1 166 ? -14.885 21.441 -17.504 1.00 64.19 166 GLY A O 1
ATOM 1327 N N . GLU A 1 167 ? -13.750 19.599 -16.910 1.00 68.75 167 GLU A N 1
ATOM 1328 C CA . GLU A 1 167 ? -13.631 19.050 -18.273 1.00 68.75 167 GLU A CA 1
ATOM 1329 C C . GLU A 1 167 ? -14.725 18.007 -18.591 1.00 68.75 167 GLU A C 1
ATOM 1331 O O . GLU A 1 167 ? -15.319 17.387 -17.709 1.00 68.75 167 GLU A O 1
ATOM 1336 N N . MET A 1 168 ? -15.028 17.783 -19.877 1.00 69.31 168 MET A N 1
ATOM 1337 C CA . MET A 1 168 ? -16.079 16.832 -20.282 1.00 69.31 168 MET A CA 1
ATOM 1338 C C . MET A 1 168 ? -15.842 15.385 -19.795 1.00 69.31 168 MET A C 1
ATOM 1340 O O . MET A 1 168 ? -16.811 14.782 -19.327 1.00 69.31 168 MET A O 1
ATOM 1344 N N . PRO A 1 169 ? -14.618 14.815 -19.851 1.00 69.38 169 PRO A N 1
ATOM 1345 C CA . PRO A 1 169 ? -14.359 13.478 -19.310 1.00 69.38 169 PRO A CA 1
ATOM 1346 C C . PRO A 1 169 ? -14.690 13.372 -17.816 1.00 69.38 169 PRO A C 1
ATOM 1348 O O . PRO A 1 169 ? -15.341 12.418 -17.401 1.00 69.38 169 PRO A O 1
ATOM 1351 N N . GLU A 1 170 ? -14.355 14.400 -17.033 1.00 70.38 170 GLU A N 1
ATOM 1352 C CA . GLU A 1 170 ? -14.646 14.446 -15.596 1.00 70.38 170 GLU A CA 1
ATOM 1353 C C . GLU A 1 170 ? -16.155 14.441 -15.337 1.00 70.38 170 GLU A C 1
ATOM 1355 O O . GLU A 1 170 ? -16.646 13.694 -14.495 1.00 70.38 170 GLU A O 1
ATOM 1360 N N . VAL A 1 171 ? -16.928 15.217 -16.105 1.00 72.56 171 VAL A N 1
ATOM 1361 C CA . VAL A 1 171 ? -18.397 15.237 -15.987 1.00 72.56 171 VAL A CA 1
ATOM 1362 C C . VAL A 1 171 ? -19.018 13.893 -16.369 1.00 72.56 171 VAL A C 1
ATOM 1364 O O . VAL A 1 171 ? -19.995 13.464 -15.746 1.00 72.56 171 VAL A O 1
ATOM 1367 N N . MET A 1 172 ? -18.462 13.201 -17.365 1.00 73.00 172 MET A N 1
ATOM 1368 C CA . MET A 1 172 ? -18.919 11.862 -17.741 1.00 73.00 172 MET A CA 1
ATOM 1369 C C . MET A 1 172 ? -18.660 10.839 -16.631 1.00 73.00 172 MET A C 1
ATOM 1371 O O . MET A 1 172 ? -19.531 10.009 -16.360 1.00 73.00 172 MET A O 1
ATOM 1375 N N . ASP A 1 173 ? -17.518 10.928 -15.952 1.00 73.75 173 ASP A N 1
ATOM 1376 C CA . ASP A 1 173 ? -17.195 10.055 -14.823 1.00 73.75 173 ASP A CA 1
ATOM 1377 C C . ASP A 1 173 ? -18.044 10.387 -13.587 1.00 73.75 173 ASP A C 1
ATOM 1379 O O . ASP A 1 173 ? -18.598 9.476 -12.970 1.00 73.75 173 ASP A O 1
ATOM 1383 N N . VAL A 1 174 ? -18.283 11.674 -13.291 1.00 79.19 174 VAL A N 1
ATOM 1384 C CA . VAL A 1 174 ? -19.253 12.109 -12.264 1.00 79.19 174 VAL A CA 1
ATOM 1385 C C . VAL A 1 174 ? -20.631 11.501 -12.538 1.00 79.19 174 VAL A C 1
ATOM 1387 O O . VAL A 1 174 ? -21.254 10.933 -11.640 1.00 79.19 174 VAL A O 1
ATOM 1390 N N . THR A 1 175 ? -21.101 11.578 -13.786 1.00 79.06 175 THR A N 1
ATOM 1391 C CA . THR A 1 175 ? -22.415 11.056 -14.194 1.00 79.06 175 THR A CA 1
ATOM 1392 C C . THR A 1 175 ? -22.497 9.539 -14.004 1.00 79.06 175 THR A C 1
ATOM 1394 O O . THR A 1 175 ? -23.499 9.036 -13.488 1.00 79.06 175 THR A O 1
ATOM 1397 N N . ARG A 1 176 ? -21.432 8.806 -14.358 1.00 80.31 176 ARG A N 1
ATOM 1398 C CA . ARG A 1 176 ? -21.343 7.348 -14.184 1.00 80.31 176 ARG A CA 1
ATOM 1399 C C . ARG A 1 176 ? -21.370 6.946 -12.710 1.00 80.31 176 ARG A C 1
ATOM 1401 O O . ARG A 1 176 ? -22.156 6.084 -12.325 1.00 80.31 176 ARG A O 1
ATOM 1408 N N . VAL A 1 177 ? -20.584 7.619 -11.871 1.00 83.38 177 VAL A N 1
ATOM 1409 C CA . VAL A 1 177 ? -20.551 7.375 -10.420 1.00 83.38 177 VAL A CA 1
ATOM 1410 C C . VAL A 1 177 ? -21.929 7.612 -9.804 1.00 83.38 177 VAL A C 1
ATOM 1412 O O . VAL A 1 177 ? -22.433 6.777 -9.054 1.00 83.38 177 VAL A O 1
ATOM 1415 N N . MET A 1 178 ? -22.582 8.728 -10.145 1.00 85.81 178 MET A N 1
ATOM 1416 C CA . MET A 1 178 ? -23.931 9.031 -9.657 1.00 85.81 178 MET A CA 1
ATOM 1417 C C . MET A 1 178 ? -24.943 7.952 -10.062 1.00 85.81 178 MET A C 1
ATOM 1419 O O . MET A 1 178 ? -25.778 7.561 -9.242 1.00 85.81 178 MET A O 1
ATOM 1423 N N . GLN A 1 179 ? -24.865 7.449 -11.298 1.00 83.69 179 GLN A N 1
ATOM 1424 C CA . GLN A 1 179 ? -25.714 6.360 -11.779 1.00 83.69 179 GLN A CA 1
ATOM 1425 C C . GLN A 1 179 ? -25.498 5.074 -10.977 1.00 83.69 179 GLN A C 1
ATOM 1427 O O . GLN A 1 179 ? -26.472 4.459 -10.540 1.00 83.69 179 GLN A O 1
ATOM 1432 N N . GLU A 1 180 ? -24.247 4.663 -10.778 1.00 84.62 180 GLU A N 1
ATOM 1433 C CA . GLU A 1 180 ? -23.920 3.449 -10.029 1.00 84.62 180 GLU A CA 1
ATOM 1434 C C . GLU A 1 180 ? -24.409 3.536 -8.585 1.00 84.62 180 GLU A C 1
ATOM 1436 O O . GLU A 1 180 ? -25.036 2.597 -8.092 1.00 84.62 180 GLU A O 1
ATOM 1441 N N . ILE A 1 181 ? -24.217 4.690 -7.937 1.00 86.94 181 ILE A N 1
ATOM 1442 C CA . ILE A 1 181 ? -24.715 4.926 -6.580 1.00 86.94 181 ILE A CA 1
ATOM 1443 C C . ILE A 1 181 ? -26.241 4.801 -6.544 1.00 86.94 181 ILE A C 1
ATOM 1445 O O . ILE A 1 181 ? -26.773 4.052 -5.726 1.00 86.94 181 ILE A O 1
ATOM 1449 N N . LEU A 1 182 ? -26.960 5.475 -7.448 1.00 83.56 182 LEU A N 1
ATOM 1450 C CA . LEU A 1 182 ? -28.421 5.377 -7.518 1.00 83.56 182 LEU A CA 1
ATOM 1451 C C . LEU A 1 182 ? -28.889 3.940 -7.786 1.00 83.56 182 LEU A C 1
ATOM 1453 O O . LEU A 1 182 ? -29.881 3.502 -7.208 1.00 83.56 182 LEU A O 1
ATOM 1457 N N . HIS A 1 183 ? -28.184 3.180 -8.624 1.00 84.00 183 HIS A N 1
ATOM 1458 C CA . HIS A 1 183 ? -28.548 1.798 -8.930 1.00 84.00 183 HIS A CA 1
ATOM 1459 C C . HIS A 1 183 ? -28.344 0.868 -7.731 1.00 84.00 183 HIS A C 1
ATOM 1461 O O . HIS A 1 183 ? -29.230 0.078 -7.400 1.00 84.00 183 HIS A O 1
ATOM 1467 N N . ILE A 1 184 ? -27.209 0.996 -7.041 1.00 85.31 184 ILE A N 1
ATOM 1468 C CA . ILE A 1 184 ? -26.905 0.212 -5.842 1.00 85.31 184 ILE A CA 1
ATOM 1469 C C . ILE A 1 184 ? -27.902 0.538 -4.735 1.00 85.31 184 ILE A C 1
ATOM 1471 O O . ILE A 1 184 ? -28.429 -0.381 -4.119 1.00 85.31 184 ILE A O 1
ATOM 1475 N N . VAL A 1 185 ? -28.223 1.816 -4.516 1.00 84.56 185 VAL A N 1
ATOM 1476 C CA . VAL A 1 185 ? -29.219 2.224 -3.515 1.00 84.56 185 VAL A CA 1
ATOM 1477 C C . VAL A 1 185 ? -30.599 1.667 -3.863 1.00 84.56 185 VAL A C 1
ATOM 1479 O O . VAL A 1 185 ? -31.250 1.068 -3.005 1.00 84.56 185 VAL A O 1
ATOM 1482 N N . LYS A 1 186 ? -31.022 1.787 -5.129 1.00 82.44 186 LYS A N 1
ATOM 1483 C CA . LYS A 1 186 ? -32.290 1.235 -5.622 1.00 82.44 186 LYS A CA 1
ATOM 1484 C C . LYS A 1 186 ? -32.390 -0.271 -5.362 1.00 82.44 186 LYS A C 1
ATOM 1486 O O . LYS A 1 186 ? -33.385 -0.740 -4.813 1.00 82.44 186 LYS A O 1
ATOM 1491 N N . TYR A 1 187 ? -31.352 -1.020 -5.726 1.00 81.94 187 TYR A N 1
ATOM 1492 C CA . TYR A 1 187 ? -31.315 -2.475 -5.588 1.00 81.94 187 TYR A CA 1
ATOM 1493 C C . TYR A 1 187 ? -31.197 -2.919 -4.126 1.00 81.94 187 TYR A C 1
ATOM 1495 O O . TYR A 1 187 ? -31.875 -3.847 -3.690 1.00 81.94 187 TYR A O 1
ATOM 1503 N N . GLN A 1 188 ? -30.357 -2.250 -3.341 1.00 78.12 188 GLN A N 1
ATOM 1504 C CA . GLN A 1 188 ? -30.072 -2.644 -1.968 1.00 78.12 188 GLN A CA 1
ATOM 1505 C C . GLN A 1 188 ? -31.246 -2.377 -1.025 1.00 78.12 188 GLN A C 1
ATOM 1507 O O . GLN A 1 188 ? -31.443 -3.143 -0.081 1.00 78.12 188 GLN A O 1
ATOM 1512 N N . LEU A 1 189 ? -32.011 -1.311 -1.275 1.00 78.69 189 LEU A N 1
ATOM 1513 C CA . LEU A 1 189 ? -33.167 -0.932 -0.462 1.00 78.69 189 LEU A CA 1
ATOM 1514 C C . LEU A 1 189 ? -34.511 -1.318 -1.093 1.00 78.69 189 LEU A C 1
ATOM 1516 O O . LEU A 1 189 ? -35.540 -1.136 -0.452 1.00 78.69 189 LEU A O 1
ATOM 1520 N N . GLN A 1 190 ? -34.512 -1.884 -2.308 1.00 76.06 190 GLN A N 1
ATOM 1521 C CA . GLN A 1 190 ? -35.719 -2.299 -3.042 1.00 76.06 190 GLN A CA 1
ATOM 1522 C C . GLN A 1 190 ? -36.746 -1.160 -3.196 1.00 76.06 190 GLN A C 1
ATOM 1524 O O . GLN A 1 190 ? -37.952 -1.360 -3.058 1.00 76.06 190 GLN A O 1
ATOM 1529 N N . ILE A 1 191 ? -36.255 0.050 -3.472 1.00 76.81 191 ILE A N 1
ATOM 1530 C CA . ILE A 1 191 ? -37.074 1.263 -3.597 1.00 76.81 191 ILE A CA 1
ATOM 1531 C C . ILE A 1 191 ? -37.311 1.639 -5.062 1.00 76.81 191 ILE A C 1
ATOM 1533 O O . ILE A 1 191 ? -36.504 1.333 -5.935 1.00 76.81 191 ILE A O 1
ATOM 1537 N N . GLU A 1 192 ? -38.395 2.362 -5.336 1.00 75.06 192 GLU A N 1
ATOM 1538 C CA . GLU A 1 192 ? -38.596 3.076 -6.602 1.00 75.06 192 GLU A CA 1
ATOM 1539 C C . GLU A 1 192 ? -38.508 4.582 -6.348 1.00 75.06 192 GLU A C 1
ATOM 1541 O O . GLU A 1 192 ? -39.176 5.113 -5.459 1.00 75.06 192 GLU A O 1
ATOM 1546 N N . TYR A 1 193 ? -37.667 5.280 -7.113 1.00 76.19 193 TYR A N 1
ATOM 1547 C CA . TYR A 1 193 ? -37.475 6.717 -6.933 1.00 76.19 193 TYR A CA 1
ATOM 1548 C C . TYR A 1 193 ? -38.672 7.506 -7.465 1.00 76.19 193 TYR A C 1
ATOM 1550 O O . TYR A 1 193 ? -39.041 7.379 -8.631 1.00 76.19 193 TYR A O 1
ATOM 1558 N N . GLN A 1 194 ? -39.221 8.392 -6.634 1.00 72.62 194 GLN A N 1
ATOM 1559 C CA . GLN A 1 194 ? -40.165 9.415 -7.080 1.00 72.62 194 GLN A CA 1
ATOM 1560 C C . GLN A 1 194 ? -39.383 10.603 -7.648 1.00 72.62 194 GLN A C 1
ATOM 1562 O O . GLN A 1 194 ? -38.961 11.488 -6.903 1.00 72.62 194 GLN A O 1
ATOM 1567 N N . GLU A 1 195 ? -39.163 10.606 -8.963 1.00 69.12 195 GLU A N 1
ATOM 1568 C CA . GLU A 1 195 ? -38.275 11.562 -9.648 1.00 69.12 195 GLU A CA 1
ATOM 1569 C C . GLU A 1 195 ? -38.716 13.030 -9.523 1.00 69.12 195 GLU A C 1
ATOM 1571 O O . GLU A 1 195 ? -37.887 13.939 -9.520 1.00 69.12 195 GLU A O 1
ATOM 1576 N N . GLU A 1 196 ? -40.016 13.265 -9.342 1.00 63.84 196 GLU A N 1
ATOM 1577 C CA . GLU A 1 196 ? -40.587 14.600 -9.133 1.00 63.84 196 GLU A CA 1
ATOM 1578 C C . GLU A 1 196 ? -40.514 15.069 -7.669 1.00 63.84 196 GLU A C 1
ATOM 1580 O O . GLU A 1 196 ? -40.830 16.219 -7.362 1.00 63.84 196 GLU A O 1
ATOM 1585 N N . SER A 1 197 ? -40.089 14.201 -6.744 1.00 69.75 197 SER A N 1
ATOM 1586 C CA . SER A 1 197 ? -40.008 14.549 -5.327 1.00 69.75 197 SER A CA 1
ATOM 1587 C C . SER A 1 197 ? -38.817 15.464 -5.034 1.00 69.75 197 SER A C 1
ATOM 1589 O O . SER A 1 197 ? -37.702 15.285 -5.534 1.00 69.75 197 SER A O 1
ATOM 1591 N N . LEU A 1 198 ? -39.030 16.421 -4.128 1.00 66.19 198 LEU A N 1
ATOM 1592 C CA . LEU A 1 198 ? -37.973 17.318 -3.659 1.00 66.19 198 LEU A CA 1
ATOM 1593 C C . LEU A 1 198 ? -36.816 16.545 -2.998 1.00 66.19 198 LEU A C 1
ATOM 1595 O O . LEU A 1 198 ? -35.660 16.952 -3.106 1.00 66.19 198 LEU A O 1
ATOM 1599 N N . SER A 1 199 ? -37.113 15.421 -2.337 1.00 66.50 199 SER A N 1
ATOM 1600 C CA . SER A 1 199 ? -36.118 14.545 -1.705 1.00 66.50 199 SER A CA 1
ATOM 1601 C C . SER A 1 199 ? -35.193 13.896 -2.733 1.00 66.50 199 SER A C 1
ATOM 1603 O O . SER A 1 199 ? -33.978 13.903 -2.539 1.00 66.50 199 SER A O 1
ATOM 1605 N N . TYR A 1 200 ? -35.738 13.414 -3.854 1.00 76.44 200 TYR A N 1
ATOM 1606 C CA . TYR A 1 200 ? -34.939 12.872 -4.951 1.00 76.44 200 TYR A CA 1
ATOM 1607 C C . TYR A 1 200 ? -34.083 13.954 -5.620 1.00 76.44 200 TYR A C 1
ATOM 1609 O O . TYR A 1 200 ? -32.880 13.770 -5.792 1.00 76.44 200 TYR A O 1
ATOM 1617 N N . GLN A 1 201 ? -34.661 15.124 -5.911 1.00 69.12 201 GLN A N 1
ATOM 1618 C CA . GLN A 1 201 ? -33.921 16.240 -6.515 1.00 69.12 201 GLN A CA 1
ATOM 1619 C C . GLN A 1 201 ? -32.760 16.718 -5.630 1.00 69.12 201 GLN A C 1
ATOM 1621 O O . GLN A 1 201 ? -31.654 16.968 -6.120 1.00 69.12 201 GLN A O 1
ATOM 1626 N N . ARG A 1 202 ? -32.978 16.801 -4.311 1.00 71.75 202 ARG A N 1
ATOM 1627 C CA . ARG A 1 202 ? -31.911 17.103 -3.345 1.00 71.75 202 ARG A CA 1
ATOM 1628 C C . ARG A 1 202 ? -30.860 16.002 -3.325 1.00 71.75 202 ARG A C 1
ATOM 1630 O O . ARG A 1 202 ? -29.677 16.319 -3.361 1.00 71.75 202 ARG A O 1
ATOM 1637 N N . PHE A 1 203 ? -31.262 14.733 -3.317 1.00 81.19 203 PHE A N 1
ATOM 1638 C CA . PHE A 1 203 ? -30.320 13.617 -3.307 1.00 81.19 203 PHE A CA 1
ATOM 1639 C C . PHE A 1 203 ? -29.398 13.627 -4.529 1.00 81.19 203 PHE A C 1
ATOM 1641 O O . PHE A 1 203 ? -28.184 13.586 -4.365 1.00 81.19 203 PHE A O 1
ATOM 1648 N N . VAL A 1 204 ? -29.949 13.797 -5.733 1.00 79.50 204 VAL A N 1
ATOM 1649 C CA . VAL A 1 204 ? -29.163 13.923 -6.972 1.00 79.50 204 VAL A CA 1
ATOM 1650 C C . VAL A 1 204 ? -28.219 15.129 -6.914 1.00 79.50 204 VAL A C 1
ATOM 1652 O O . VAL A 1 204 ? -27.053 15.020 -7.287 1.00 79.50 204 VAL A O 1
ATOM 1655 N N . THR A 1 205 ? -28.679 16.262 -6.374 1.00 74.62 205 THR A N 1
ATOM 1656 C CA . THR A 1 205 ? -27.839 17.460 -6.190 1.00 74.62 205 THR A CA 1
ATOM 1657 C C . THR A 1 205 ? -26.665 17.187 -5.244 1.00 74.62 205 THR A C 1
ATOM 1659 O O . THR A 1 205 ? -25.527 17.536 -5.551 1.00 74.62 205 THR A O 1
ATOM 1662 N N . HIS A 1 206 ? -26.909 16.526 -4.112 1.00 76.31 206 HIS A N 1
ATOM 1663 C CA . HIS A 1 206 ? -25.858 16.168 -3.160 1.00 76.31 206 HIS A CA 1
ATOM 1664 C C . HIS A 1 206 ? -24.895 15.119 -3.727 1.00 76.31 206 HIS A C 1
ATOM 1666 O O . HIS A 1 206 ? -23.687 15.257 -3.537 1.00 76.31 206 HIS A O 1
ATOM 1672 N N . LEU A 1 207 ? -25.398 14.130 -4.476 1.00 83.81 207 LEU A N 1
ATOM 1673 C CA . LEU A 1 207 ? -24.572 13.142 -5.172 1.00 83.81 207 LEU A CA 1
ATOM 1674 C C . LEU A 1 207 ? -23.662 13.787 -6.218 1.00 83.81 207 LEU A C 1
ATOM 1676 O O . LEU A 1 207 ? -22.521 13.360 -6.343 1.00 83.81 207 LEU A O 1
ATOM 1680 N N . LYS A 1 208 ? -24.116 14.840 -6.910 1.00 76.81 208 LYS A N 1
ATOM 1681 C CA . LYS A 1 208 ? -23.291 15.601 -7.862 1.00 76.81 208 LYS A CA 1
ATOM 1682 C C . LYS A 1 208 ? -22.058 16.194 -7.181 1.00 76.81 208 LYS A C 1
ATOM 1684 O O . LYS A 1 208 ? -20.937 15.947 -7.611 1.00 76.81 208 LYS A O 1
ATOM 1689 N N . PHE A 1 209 ? -22.254 16.920 -6.080 1.00 76.88 209 PHE A N 1
ATOM 1690 C CA . PHE A 1 209 ? -21.138 17.511 -5.335 1.00 76.88 209 PHE A CA 1
ATOM 1691 C C . PHE A 1 209 ? -20.273 16.459 -4.638 1.00 76.88 209 PHE A C 1
ATOM 1693 O O . PHE A 1 209 ? -19.063 16.633 -4.536 1.00 76.88 209 PHE A O 1
ATOM 1700 N N . PHE A 1 210 ? -20.873 15.367 -4.166 1.00 81.38 210 PHE A N 1
ATOM 1701 C CA . PHE A 1 210 ? -20.140 14.247 -3.589 1.00 81.38 210 PHE A CA 1
ATOM 1702 C C . PHE A 1 210 ? -19.241 13.567 -4.628 1.00 81.38 210 PHE A C 1
ATOM 1704 O O . PHE A 1 210 ? -18.047 13.450 -4.388 1.00 81.38 210 PHE A O 1
ATOM 1711 N N . ALA A 1 211 ? -19.779 13.202 -5.795 1.00 79.94 211 ALA A N 1
ATOM 1712 C CA . ALA A 1 211 ? -19.040 12.578 -6.892 1.00 79.94 211 ALA A CA 1
ATOM 1713 C C . ALA A 1 211 ? -17.952 13.501 -7.468 1.00 79.94 211 ALA A C 1
ATOM 1715 O O . ALA A 1 211 ? -16.902 13.024 -7.888 1.00 79.94 211 ALA A O 1
ATOM 1716 N N . GLN A 1 212 ? -18.160 14.821 -7.426 1.00 74.81 212 GLN A N 1
ATOM 1717 C CA . GLN A 1 212 ? -17.129 15.802 -7.765 1.00 74.81 212 GLN A CA 1
ATOM 1718 C C . GLN A 1 212 ? -16.015 15.854 -6.705 1.00 74.81 212 GLN A C 1
ATOM 1720 O O . GLN A 1 212 ? -14.842 15.791 -7.057 1.00 74.81 212 GLN A O 1
ATOM 1725 N N . ARG A 1 213 ? -16.346 15.912 -5.403 1.00 77.12 213 ARG A N 1
ATOM 1726 C CA . ARG A 1 213 ? -15.343 15.925 -4.316 1.00 77.12 213 ARG A CA 1
ATOM 1727 C C . ARG A 1 213 ? -14.530 14.635 -4.252 1.00 77.12 213 ARG A C 1
ATOM 1729 O O . ARG A 1 213 ? -13.306 14.697 -4.302 1.00 77.12 213 ARG A O 1
ATOM 1736 N N . MET A 1 214 ? -15.232 13.503 -4.180 1.00 74.75 214 MET A N 1
ATOM 1737 C CA . MET A 1 214 ? -15.136 12.453 -5.188 1.00 74.75 214 MET A CA 1
ATOM 1738 C C . MET A 1 214 ? -13.818 12.283 -5.949 1.00 74.75 214 MET A C 1
ATOM 1740 O O . MET A 1 214 ? -12.767 11.899 -5.437 1.00 74.75 214 MET A O 1
ATOM 1744 N N . LEU A 1 215 ? -13.945 12.599 -7.232 1.00 69.44 215 LEU A N 1
ATOM 1745 C CA . LEU A 1 215 ? -12.909 12.544 -8.247 1.00 69.44 215 LEU A CA 1
ATOM 1746 C C . LEU A 1 215 ? -11.805 13.589 -8.020 1.00 69.44 215 LEU A C 1
ATOM 1748 O O . LEU A 1 215 ? -10.646 13.309 -8.306 1.00 69.44 215 LEU A O 1
ATOM 1752 N N . ASN A 1 216 ? -12.124 14.734 -7.403 1.00 68.25 216 ASN A N 1
ATOM 1753 C CA . ASN A 1 216 ? -11.154 15.797 -7.109 1.00 68.25 216 ASN A CA 1
ATOM 1754 C C . ASN A 1 216 ? -10.309 15.535 -5.845 1.00 68.25 216 ASN A C 1
ATOM 1756 O O . ASN A 1 216 ? -9.510 16.386 -5.459 1.00 68.25 216 ASN A O 1
ATOM 1760 N N . ARG A 1 217 ? -10.494 14.387 -5.175 1.00 66.50 217 ARG A N 1
ATOM 1761 C CA . ARG A 1 217 ? -9.773 13.965 -3.957 1.00 66.50 217 ARG A CA 1
ATOM 1762 C C . ARG A 1 217 ? -9.809 14.982 -2.806 1.00 66.50 217 ARG A C 1
ATOM 1764 O O . ARG A 1 217 ? -8.878 15.064 -2.013 1.00 66.50 217 ARG A O 1
ATOM 1771 N N . THR A 1 218 ? -10.908 15.719 -2.665 1.00 63.94 218 THR A N 1
ATOM 1772 C CA . THR A 1 218 ? -11.106 16.659 -1.544 1.00 63.94 218 THR A CA 1
ATOM 1773 C C . THR A 1 218 ? -11.846 15.969 -0.399 1.00 63.94 218 THR A C 1
ATOM 1775 O O . THR A 1 218 ? -12.905 15.377 -0.620 1.00 63.94 218 THR A O 1
ATOM 1778 N N . THR A 1 219 ? -11.278 15.989 0.809 1.00 56.97 219 THR A N 1
ATOM 1779 C CA . THR A 1 219 ? -11.851 15.356 2.009 1.00 56.97 219 THR A CA 1
ATOM 1780 C C . THR A 1 219 ? -12.649 16.359 2.843 1.00 56.97 219 THR A C 1
ATOM 1782 O O . THR A 1 219 ? -12.389 17.563 2.816 1.00 56.97 219 THR A O 1
ATOM 1785 N N . VAL A 1 220 ? -13.652 15.863 3.569 1.00 59.72 220 VAL A N 1
ATOM 1786 C CA . VAL A 1 220 ? -14.380 16.625 4.596 1.00 59.72 220 VAL A CA 1
ATOM 1787 C C . VAL A 1 220 ? -13.748 16.280 5.945 1.00 59.72 220 VAL A C 1
ATOM 1789 O O . VAL A 1 220 ? -13.536 15.099 6.216 1.00 59.72 220 VAL A O 1
ATOM 1792 N N . ALA A 1 221 ? -13.387 17.299 6.732 1.00 50.81 221 ALA A N 1
ATOM 1793 C CA . ALA A 1 221 ? -12.763 17.127 8.044 1.00 50.81 221 ALA A CA 1
ATOM 1794 C C . ALA A 1 221 ? -13.706 16.411 9.026 1.00 50.81 221 ALA A C 1
ATOM 1796 O O . ALA A 1 221 ? -14.924 16.563 8.934 1.00 50.81 221 ALA A O 1
ATOM 1797 N N . ASP A 1 222 ? -13.121 15.618 9.921 1.00 54.91 222 ASP A N 1
ATOM 1798 C CA . ASP A 1 222 ? -13.831 14.785 10.889 1.00 54.91 222 ASP A CA 1
ATOM 1799 C C . ASP A 1 222 ? -13.938 15.540 12.222 1.00 54.91 222 ASP A C 1
ATOM 1801 O O . ASP A 1 222 ? -12.929 15.727 12.904 1.00 54.91 222 ASP A O 1
ATOM 1805 N N . ASP A 1 223 ? -15.129 16.053 12.544 1.00 46.81 223 ASP A N 1
ATOM 1806 C CA . ASP A 1 223 ? -15.307 17.007 13.649 1.00 46.81 223 ASP A CA 1
ATOM 1807 C C . ASP A 1 223 ? -16.061 16.419 14.868 1.00 46.81 223 ASP A C 1
ATOM 1809 O O . ASP A 1 223 ? -16.000 17.030 15.937 1.00 46.81 223 ASP A O 1
ATOM 1813 N N . ASP A 1 224 ? -16.749 15.260 14.777 1.00 52.56 224 ASP A N 1
ATOM 1814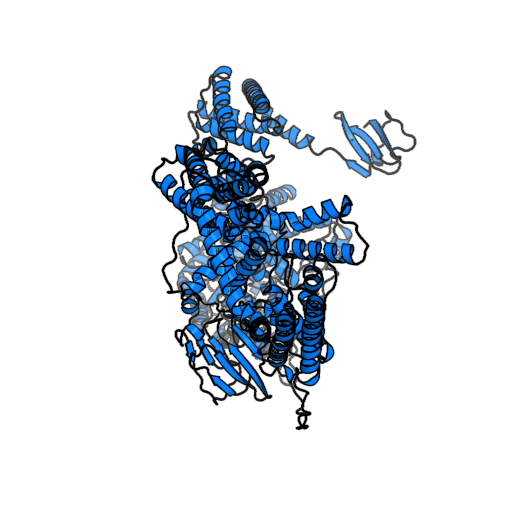 C CA . ASP A 1 224 ? -17.518 14.713 15.923 1.00 52.56 224 ASP A CA 1
ATOM 1815 C C . ASP A 1 224 ? -17.919 13.211 15.815 1.00 52.56 224 ASP A C 1
ATOM 1817 O O . ASP A 1 224 ? -18.964 12.859 15.257 1.00 52.56 224 ASP A O 1
ATOM 1821 N N . GLU A 1 225 ? -17.149 12.304 16.438 1.00 56.41 225 GLU A N 1
ATOM 1822 C CA . GLU A 1 225 ? -17.427 10.847 16.458 1.00 56.41 225 GLU A CA 1
ATOM 1823 C C . GLU A 1 225 ? -18.783 10.481 17.099 1.00 56.41 225 GLU A C 1
ATOM 1825 O O . GLU A 1 225 ? -19.369 9.431 16.807 1.00 56.41 225 GLU A O 1
ATOM 1830 N N . THR A 1 226 ? -19.332 11.344 17.964 1.00 51.84 226 THR A N 1
ATOM 1831 C CA . THR A 1 226 ? -20.597 11.059 18.662 1.00 51.84 226 THR A CA 1
ATOM 1832 C C . THR A 1 226 ? -21.807 11.091 17.723 1.00 51.84 226 THR A C 1
ATOM 1834 O O . THR A 1 226 ? -22.796 10.380 17.944 1.00 51.84 226 THR A O 1
ATOM 1837 N N . LEU A 1 227 ? -21.722 11.863 16.634 1.00 55.88 227 LEU A N 1
ATOM 1838 C CA . LEU A 1 227 ? -22.787 11.997 15.644 1.00 55.88 227 LEU A CA 1
ATOM 1839 C C . LEU A 1 227 ? -22.865 10.768 14.723 1.00 55.88 227 LEU A C 1
ATOM 1841 O O . LEU A 1 227 ? -23.959 10.368 14.312 1.00 55.88 227 LEU A O 1
ATOM 1845 N N . HIS A 1 228 ? -21.728 10.117 14.453 1.00 70.25 228 HIS A N 1
ATOM 1846 C CA . HIS A 1 228 ? -21.646 8.940 13.579 1.00 70.25 228 HIS A CA 1
ATOM 1847 C C . HIS A 1 228 ? -22.361 7.736 14.177 1.00 70.25 228 HIS A C 1
ATOM 1849 O O . HIS A 1 228 ? -23.182 7.106 13.505 1.00 70.25 228 HIS A O 1
ATOM 1855 N N . ALA A 1 229 ? -22.106 7.458 15.460 1.00 70.38 229 ALA A N 1
ATOM 1856 C CA . ALA A 1 229 ? -22.786 6.397 16.196 1.00 70.38 229 ALA A CA 1
ATOM 1857 C C . ALA A 1 229 ? -24.307 6.621 16.194 1.00 70.38 229 ALA A C 1
ATOM 1859 O O . ALA A 1 229 ? -25.078 5.713 15.886 1.00 70.38 229 ALA A O 1
ATOM 1860 N N . ALA A 1 230 ? -24.746 7.867 16.408 1.00 65.69 230 ALA A N 1
ATOM 1861 C CA . ALA A 1 230 ? -26.161 8.213 16.395 1.00 65.69 230 ALA A CA 1
ATOM 1862 C C . ALA A 1 230 ? -26.822 7.982 15.023 1.00 65.69 230 ALA A C 1
ATOM 1864 O O . ALA A 1 230 ? -27.956 7.505 14.965 1.00 65.69 230 ALA A O 1
ATOM 1865 N N . VAL A 1 231 ? -26.166 8.308 13.906 1.00 71.69 231 VAL A N 1
ATOM 1866 C CA . VAL A 1 231 ? -26.728 8.076 12.561 1.00 71.69 231 VAL A CA 1
ATOM 1867 C C . VAL A 1 231 ? -26.721 6.590 12.205 1.00 71.69 231 VAL A C 1
ATOM 1869 O O . VAL A 1 231 ? -27.711 6.101 11.656 1.00 71.69 231 VAL A O 1
ATOM 1872 N N . LYS A 1 232 ? -25.657 5.861 12.560 1.00 76.44 232 LYS A N 1
ATOM 1873 C CA . LYS A 1 232 ? -25.543 4.410 12.364 1.00 76.44 232 LYS A CA 1
ATOM 1874 C C . LYS A 1 232 ? -26.636 3.641 13.108 1.00 76.44 232 LYS A C 1
ATOM 1876 O O . LYS A 1 232 ? -27.257 2.751 12.524 1.00 76.44 232 LYS A O 1
ATOM 1881 N N . ASP A 1 233 ? -26.926 4.039 14.344 1.00 72.62 233 ASP A N 1
ATOM 1882 C CA . ASP A 1 233 ? -27.957 3.413 15.174 1.00 72.62 233 ASP A CA 1
ATOM 1883 C C . ASP A 1 233 ? -29.378 3.794 14.736 1.00 72.62 233 ASP A C 1
ATOM 1885 O O . ASP A 1 233 ? -30.281 2.955 14.755 1.00 72.62 233 ASP A O 1
ATOM 1889 N N . ASN A 1 234 ? -29.597 5.047 14.315 1.00 68.25 234 ASN A N 1
ATOM 1890 C CA . ASN A 1 234 ? -30.925 5.516 13.903 1.00 68.25 234 ASN A CA 1
ATOM 1891 C C . ASN A 1 234 ? -31.312 5.083 12.477 1.00 68.25 234 ASN A C 1
ATOM 1893 O O . ASN A 1 234 ? -32.502 4.909 12.215 1.00 68.25 234 ASN A O 1
ATOM 1897 N N . TYR A 1 235 ? -30.347 4.895 11.567 1.00 79.75 235 TYR A N 1
ATOM 1898 C CA . TYR A 1 235 ? -30.599 4.550 10.159 1.00 79.75 235 TYR A CA 1
ATOM 1899 C C . TYR A 1 235 ? -29.767 3.343 9.690 1.00 79.75 235 TYR A C 1
ATOM 1901 O O . TYR A 1 235 ? -29.017 3.436 8.714 1.00 79.75 235 TYR A O 1
ATOM 1909 N N . PRO A 1 236 ? -29.897 2.169 10.333 1.00 78.19 236 PRO A N 1
ATOM 1910 C CA . PRO A 1 236 ? -29.002 1.033 10.105 1.00 78.19 236 PRO A CA 1
ATOM 1911 C C . PRO A 1 236 ? -29.094 0.463 8.682 1.00 78.19 236 PRO A C 1
ATOM 1913 O O . PRO A 1 236 ? -28.112 -0.064 8.160 1.00 78.19 236 PRO A O 1
ATOM 1916 N N . LEU A 1 237 ? -30.256 0.565 8.026 1.00 78.00 237 LEU A N 1
ATOM 1917 C CA . LEU A 1 237 ? -30.434 0.111 6.642 1.00 78.00 237 LEU A CA 1
ATOM 1918 C C . LEU A 1 237 ? -29.731 1.040 5.647 1.00 78.00 237 LEU A C 1
ATOM 1920 O O . LEU A 1 237 ? -28.994 0.558 4.784 1.00 78.00 237 LEU A O 1
ATOM 1924 N N . ALA A 1 238 ? -29.905 2.355 5.793 1.00 83.38 238 ALA A N 1
ATOM 1925 C CA . ALA A 1 238 ? -29.203 3.331 4.970 1.00 83.38 238 ALA A CA 1
ATOM 1926 C C . ALA A 1 238 ? -27.697 3.351 5.254 1.00 83.38 238 ALA A C 1
ATOM 1928 O O . ALA A 1 238 ? -26.916 3.459 4.313 1.00 83.38 238 ALA A O 1
ATOM 1929 N N . TRP A 1 239 ? -27.279 3.147 6.507 1.00 86.44 239 TRP A N 1
ATOM 1930 C CA . TRP A 1 239 ? -25.871 3.019 6.881 1.00 86.44 239 TRP A CA 1
ATOM 1931 C C . TRP A 1 239 ? -25.227 1.780 6.256 1.00 86.44 239 TRP A C 1
ATOM 1933 O O . TRP A 1 239 ? -24.203 1.887 5.592 1.00 86.44 239 TRP A O 1
ATOM 1943 N N . ARG A 1 240 ? -25.868 0.605 6.342 1.00 84.38 240 ARG A N 1
ATOM 1944 C CA . ARG A 1 240 ? -25.394 -0.607 5.642 1.00 84.38 240 ARG A CA 1
ATOM 1945 C C . ARG A 1 240 ? -25.347 -0.420 4.127 1.00 84.38 240 ARG A C 1
ATOM 1947 O O . ARG A 1 240 ? -24.481 -0.986 3.461 1.00 84.38 240 ARG A O 1
ATOM 1954 N N . CYS A 1 241 ? -26.288 0.340 3.565 1.00 86.50 241 CYS A N 1
ATOM 1955 C CA . CYS A 1 241 ? -26.256 0.703 2.153 1.00 86.50 241 CYS A CA 1
ATOM 1956 C C . CYS A 1 241 ? -25.058 1.615 1.845 1.00 86.50 241 CYS A C 1
ATOM 1958 O O . CYS A 1 241 ? -24.363 1.373 0.861 1.00 86.50 241 CYS A O 1
ATOM 1960 N N . ALA A 1 242 ? -24.769 2.597 2.700 1.00 88.19 242 ALA A N 1
ATOM 1961 C CA . ALA A 1 242 ? -23.603 3.469 2.593 1.00 88.19 242 ALA A CA 1
ATOM 1962 C C . ALA A 1 242 ? -22.276 2.697 2.741 1.00 88.19 242 ALA A C 1
ATOM 1964 O O . ALA A 1 242 ? -21.383 2.897 1.929 1.00 88.19 242 ALA A O 1
ATOM 1965 N N . GLU A 1 243 ? -22.166 1.728 3.655 1.00 86.25 243 GLU A N 1
ATOM 1966 C CA . GLU A 1 243 ? -20.992 0.840 3.788 1.00 86.25 243 GLU A CA 1
ATOM 1967 C C . GLU A 1 243 ? -20.809 -0.088 2.573 1.00 86.25 243 GLU A C 1
ATOM 1969 O O . GLU A 1 243 ? -19.694 -0.477 2.218 1.00 86.25 243 GLU A O 1
ATOM 1974 N N . LYS A 1 244 ? -21.904 -0.494 1.916 1.00 86.50 244 LYS A N 1
ATOM 1975 C CA . LYS A 1 244 ? -21.827 -1.237 0.647 1.00 86.50 244 LYS A CA 1
ATOM 1976 C C . LYS A 1 244 ? -21.383 -0.342 -0.502 1.00 86.50 244 LYS A C 1
ATOM 1978 O O . LYS A 1 244 ? -20.593 -0.786 -1.329 1.00 86.50 244 LYS A O 1
ATOM 1983 N N . LEU A 1 245 ? -21.868 0.897 -0.543 1.00 87.62 245 LEU A N 1
ATOM 1984 C CA . LEU A 1 245 ? -21.407 1.895 -1.502 1.00 87.62 245 LEU A CA 1
ATOM 1985 C C . LEU A 1 245 ? -19.933 2.216 -1.284 1.00 87.62 245 LEU A C 1
ATOM 1987 O O . LEU A 1 245 ? -19.197 2.218 -2.255 1.00 87.62 245 LEU A O 1
ATOM 1991 N N . GLN A 1 246 ? -19.478 2.376 -0.041 1.00 87.25 246 GLN A N 1
ATOM 1992 C CA . GLN A 1 246 ? -18.063 2.539 0.291 1.00 87.25 246 GLN A CA 1
ATOM 1993 C C . GLN A 1 246 ? -17.238 1.374 -0.260 1.00 87.25 246 GLN A C 1
ATOM 1995 O O . GLN A 1 246 ? -16.254 1.605 -0.946 1.00 87.25 246 GLN A O 1
ATOM 2000 N N . ARG A 1 247 ? -17.668 0.122 -0.057 1.00 84.62 247 ARG A N 1
ATOM 2001 C CA . ARG A 1 247 ? -16.988 -1.054 -0.630 1.00 84.62 247 ARG A CA 1
ATOM 2002 C C . ARG A 1 247 ? -16.986 -1.063 -2.160 1.00 84.62 247 ARG A C 1
ATOM 2004 O O . ARG A 1 247 ? -15.980 -1.426 -2.764 1.00 84.62 247 ARG A O 1
ATOM 2011 N N . HIS A 1 248 ? -18.092 -0.677 -2.796 1.00 84.19 248 HIS A N 1
ATOM 2012 C CA . HIS A 1 248 ? -18.171 -0.573 -4.258 1.00 84.19 248 HIS A CA 1
ATOM 2013 C C . HIS A 1 248 ? -17.267 0.536 -4.800 1.00 84.19 248 HIS A C 1
ATOM 2015 O O . HIS A 1 248 ? -16.573 0.320 -5.789 1.00 84.19 248 HIS A O 1
ATOM 2021 N N . LEU A 1 249 ? -17.250 1.695 -4.142 1.00 83.75 249 LEU A N 1
ATOM 2022 C CA . LEU A 1 249 ? -16.443 2.850 -4.521 1.00 83.75 249 LEU A CA 1
ATOM 2023 C C . LEU A 1 249 ? -14.951 2.605 -4.259 1.00 83.75 249 LEU A C 1
ATOM 2025 O O . LEU A 1 249 ? -14.135 2.910 -5.123 1.00 83.75 249 LEU A O 1
ATOM 2029 N N . ALA A 1 250 ? -14.598 1.944 -3.156 1.00 79.25 250 ALA A N 1
ATOM 2030 C CA . ALA A 1 250 ? -13.239 1.487 -2.879 1.00 79.25 250 ALA A CA 1
ATOM 2031 C C . ALA A 1 250 ? -12.764 0.475 -3.934 1.00 79.25 250 ALA A C 1
ATOM 2033 O O . ALA A 1 250 ? -11.651 0.574 -4.437 1.00 79.25 250 ALA A O 1
ATOM 2034 N N . LYS A 1 251 ? -13.627 -0.457 -4.353 1.00 81.62 251 LYS A N 1
ATOM 2035 C CA . LYS A 1 251 ? -13.276 -1.460 -5.369 1.00 81.62 251 LYS A CA 1
ATOM 2036 C C . LYS A 1 251 ? -13.193 -0.894 -6.791 1.00 81.62 251 LYS A C 1
ATOM 2038 O O . LYS A 1 251 ? -12.315 -1.291 -7.548 1.00 81.62 251 LYS A O 1
ATOM 2043 N N . SER A 1 252 ? -14.131 -0.027 -7.169 1.00 76.69 252 SER A N 1
ATOM 2044 C CA . SER A 1 252 ? -14.299 0.428 -8.560 1.00 76.69 252 SER A CA 1
ATOM 2045 C C . SER A 1 252 ? -13.554 1.730 -8.857 1.00 76.69 252 SER A C 1
ATOM 2047 O O . SER A 1 252 ? -13.174 1.957 -10.001 1.00 76.69 252 SER A O 1
ATOM 2049 N N . TYR A 1 253 ? -13.328 2.566 -7.837 1.00 77.94 253 TYR A N 1
ATOM 2050 C CA . TYR A 1 253 ? -12.714 3.894 -7.964 1.00 77.94 253 TYR A CA 1
ATOM 2051 C C . TYR A 1 253 ? -11.554 4.134 -6.980 1.00 77.94 253 TYR A C 1
ATOM 2053 O O . TYR A 1 253 ? -11.036 5.247 -6.938 1.00 77.94 253 TYR A O 1
ATOM 2061 N N . GLN A 1 254 ? -11.144 3.125 -6.195 1.00 69.94 254 GLN A N 1
ATOM 2062 C CA . GLN A 1 254 ? -10.020 3.196 -5.242 1.00 69.94 254 GLN A CA 1
ATOM 2063 C C . GLN A 1 254 ? -10.118 4.361 -4.238 1.00 69.94 254 GLN A C 1
ATOM 2065 O O . GLN A 1 254 ? -9.108 4.928 -3.828 1.00 69.94 254 GLN A O 1
ATOM 2070 N N . ARG A 1 255 ? -11.342 4.738 -3.837 1.00 70.31 255 ARG A N 1
ATOM 2071 C CA . ARG A 1 255 ? -11.579 5.792 -2.840 1.00 70.31 255 ARG A CA 1
ATOM 2072 C C . ARG A 1 255 ? -12.356 5.254 -1.650 1.00 70.31 255 ARG A C 1
ATOM 2074 O O . ARG A 1 255 ? -13.506 4.836 -1.791 1.00 70.31 255 ARG A O 1
ATOM 2081 N N . GLU A 1 256 ? -11.729 5.302 -0.482 1.00 72.75 256 GLU A N 1
ATOM 2082 C CA . GLU A 1 256 ? -12.411 5.078 0.786 1.00 72.75 256 GLU A CA 1
ATOM 2083 C C . GLU A 1 256 ? -13.130 6.353 1.225 1.00 72.75 256 GLU A C 1
ATOM 2085 O O . GLU A 1 256 ? -12.617 7.462 1.068 1.00 72.75 256 GLU A O 1
ATOM 2090 N N . LEU A 1 257 ? -14.352 6.186 1.726 1.00 79.88 257 LEU A N 1
ATOM 2091 C CA . LEU A 1 257 ? -15.144 7.283 2.273 1.00 79.88 257 LEU A CA 1
ATOM 2092 C C . LEU A 1 257 ? -14.806 7.460 3.749 1.00 79.88 257 LEU A C 1
ATOM 2094 O O . LEU A 1 257 ? -14.691 6.466 4.466 1.00 79.88 257 LEU A O 1
ATOM 2098 N N . THR A 1 258 ? -14.699 8.707 4.206 1.00 81.62 258 THR A N 1
ATOM 2099 C CA . THR A 1 258 ? -14.576 8.995 5.643 1.00 81.62 258 THR A CA 1
ATOM 2100 C C . THR A 1 258 ? -15.881 8.665 6.372 1.00 81.62 258 THR A C 1
ATOM 2102 O O . THR A 1 258 ? -16.948 8.591 5.755 1.00 81.62 258 THR A O 1
ATOM 2105 N N . ASN A 1 259 ? -15.832 8.508 7.698 1.00 77.31 259 ASN A N 1
ATOM 2106 C CA . ASN A 1 259 ? -17.042 8.270 8.494 1.00 77.31 259 ASN A CA 1
ATOM 2107 C C . ASN A 1 259 ? -18.074 9.397 8.326 1.00 77.31 259 ASN A C 1
ATOM 2109 O O . ASN A 1 259 ? -19.273 9.130 8.230 1.00 77.31 259 ASN A O 1
ATOM 2113 N N . GLU A 1 260 ? -17.603 10.633 8.171 1.00 79.25 260 GLU A N 1
ATOM 2114 C CA . GLU A 1 260 ? -18.429 11.802 7.872 1.00 79.25 260 GLU A CA 1
ATOM 2115 C C . GLU A 1 260 ? -19.131 11.677 6.503 1.00 79.25 260 GLU A C 1
ATOM 2117 O O . GLU A 1 260 ? -20.337 11.902 6.373 1.00 79.25 260 GLU A O 1
ATOM 2122 N N . GLU A 1 261 ? -18.414 11.243 5.462 1.00 83.31 261 GLU A N 1
ATOM 2123 C CA . GLU A 1 261 ? -18.987 11.013 4.132 1.00 83.31 261 GLU A CA 1
ATOM 2124 C C . GLU A 1 261 ? -19.985 9.846 4.118 1.00 83.31 261 GLU A C 1
ATOM 2126 O O . GLU A 1 261 ? -21.035 9.949 3.476 1.00 83.31 261 GLU A O 1
ATOM 2131 N N . ILE A 1 262 ? -19.707 8.768 4.860 1.00 85.19 262 ILE A N 1
ATOM 2132 C CA . ILE A 1 262 ? -20.624 7.632 5.049 1.00 85.19 262 ILE A CA 1
ATOM 2133 C C . ILE A 1 262 ? -21.886 8.093 5.774 1.00 85.19 262 ILE A C 1
ATOM 2135 O O . ILE A 1 262 ? -22.994 7.757 5.351 1.00 85.19 262 ILE A O 1
ATOM 2139 N N . MET A 1 263 ? -21.740 8.913 6.815 1.00 85.44 263 MET A N 1
ATOM 2140 C CA . MET A 1 263 ? -22.851 9.499 7.553 1.00 85.44 263 MET A CA 1
ATOM 2141 C C . MET A 1 263 ? -23.724 10.372 6.650 1.00 85.44 263 MET A C 1
ATOM 2143 O O . MET A 1 263 ? -24.942 10.177 6.593 1.00 85.44 263 MET A O 1
ATOM 2147 N N . PHE A 1 264 ? -23.130 11.300 5.895 1.00 82.31 264 PHE A N 1
ATOM 2148 C CA . PHE A 1 264 ? -23.882 12.135 4.961 1.00 82.31 264 PHE A CA 1
ATOM 2149 C C . PHE A 1 264 ? -24.584 11.297 3.896 1.00 82.31 264 PHE A C 1
ATOM 2151 O O . PHE A 1 264 ? -25.752 11.554 3.587 1.00 82.31 264 PHE A O 1
ATOM 2158 N N . LEU A 1 265 ? -23.911 10.285 3.351 1.00 86.19 265 LEU A N 1
ATOM 2159 C CA . LEU A 1 265 ? -24.488 9.397 2.353 1.00 86.19 265 LEU A CA 1
ATOM 2160 C C . LEU A 1 265 ? -25.664 8.602 2.940 1.00 86.19 265 LEU A C 1
ATOM 2162 O O . LEU A 1 265 ? -26.732 8.574 2.331 1.00 86.19 265 LEU A O 1
ATOM 2166 N N . ALA A 1 266 ? -25.527 8.061 4.153 1.00 85.56 266 ALA A N 1
ATOM 2167 C CA . ALA A 1 266 ? -26.588 7.355 4.868 1.00 85.56 266 ALA A CA 1
ATOM 2168 C C . ALA A 1 266 ? -27.814 8.254 5.118 1.00 85.56 266 ALA A C 1
ATOM 2170 O O . ALA A 1 266 ? -28.939 7.854 4.828 1.00 85.56 266 ALA A O 1
ATOM 2171 N N . ILE A 1 267 ? -27.618 9.501 5.559 1.00 81.44 267 ILE A N 1
ATOM 2172 C CA . ILE A 1 267 ? -28.718 10.457 5.786 1.00 81.44 267 ILE A CA 1
ATOM 2173 C C . ILE A 1 267 ? -29.488 10.748 4.490 1.00 81.44 267 ILE A C 1
ATOM 2175 O O . ILE A 1 267 ? -30.720 10.826 4.490 1.00 81.44 267 ILE A O 1
ATOM 2179 N N . HIS A 1 268 ? -28.781 10.942 3.375 1.00 79.62 268 HIS A N 1
ATOM 2180 C CA . HIS A 1 268 ? -29.423 11.272 2.103 1.00 79.62 268 HIS A CA 1
ATOM 2181 C C . HIS A 1 268 ? -30.074 10.056 1.443 1.00 79.62 268 HIS A C 1
ATOM 2183 O O . HIS A 1 268 ? -31.153 10.199 0.867 1.00 79.62 268 HIS A O 1
ATOM 2189 N N . ILE A 1 269 ? -29.476 8.869 1.586 1.00 85.69 269 ILE A N 1
ATOM 2190 C CA . ILE A 1 269 ? -30.077 7.597 1.176 1.00 85.69 269 ILE A CA 1
ATOM 2191 C C . ILE A 1 269 ? -31.384 7.370 1.926 1.00 85.69 269 ILE A C 1
ATOM 2193 O O . ILE A 1 269 ? -32.398 7.097 1.293 1.00 85.69 269 ILE A O 1
ATOM 2197 N N . GLU A 1 270 ? -31.394 7.552 3.246 1.00 80.56 270 GLU A N 1
ATOM 2198 C CA . GLU A 1 270 ? -32.592 7.363 4.064 1.00 80.56 270 GLU A CA 1
ATOM 2199 C C . GLU A 1 270 ? -33.736 8.301 3.644 1.00 80.56 270 GLU A C 1
ATOM 2201 O O . GLU A 1 270 ? -34.892 7.888 3.517 1.00 80.56 270 GLU A O 1
ATOM 2206 N N . ARG A 1 271 ? -33.412 9.573 3.378 1.00 74.44 271 ARG A N 1
ATOM 2207 C CA . ARG A 1 271 ? -34.379 10.579 2.905 1.00 74.44 271 ARG A CA 1
ATOM 2208 C C . ARG A 1 271 ? -34.889 10.289 1.494 1.00 74.44 271 ARG A C 1
ATOM 2210 O O . ARG A 1 271 ? -36.059 10.534 1.215 1.00 74.44 271 ARG A O 1
ATOM 2217 N N . ALA A 1 272 ? -34.027 9.797 0.605 1.00 70.44 272 ALA A N 1
ATOM 2218 C CA . ALA A 1 272 ? -34.388 9.454 -0.770 1.00 70.44 272 ALA A CA 1
ATOM 2219 C C . ALA A 1 272 ? -35.176 8.138 -0.865 1.00 70.44 272 ALA A C 1
ATOM 2221 O O . ALA A 1 272 ? -35.998 7.983 -1.764 1.00 70.44 272 ALA A O 1
ATOM 2222 N N . ALA A 1 273 ? -34.936 7.211 0.063 1.00 68.69 273 ALA A N 1
ATOM 2223 C CA . ALA A 1 273 ? -35.611 5.924 0.155 1.00 68.69 273 ALA A CA 1
ATOM 2224 C C . ALA A 1 273 ? -37.005 6.002 0.796 1.00 68.69 273 ALA A C 1
ATOM 2226 O O . ALA A 1 273 ? -37.751 5.028 0.745 1.00 68.69 273 ALA A O 1
ATOM 2227 N N . GLY A 1 274 ? -37.364 7.139 1.405 1.00 56.72 274 GLY A N 1
ATOM 2228 C CA . GLY A 1 274 ? -38.644 7.306 2.100 1.00 56.72 274 GLY A CA 1
ATOM 2229 C C . GLY A 1 274 ? -38.790 6.426 3.349 1.00 56.72 274 GLY A C 1
ATOM 2230 O O . GLY A 1 274 ? -39.892 6.288 3.872 1.00 56.72 274 GLY A O 1
ATOM 2231 N N . ILE A 1 275 ? -37.695 5.836 3.845 1.00 53.62 275 ILE A N 1
ATOM 2232 C CA . ILE A 1 275 ? -37.704 4.885 4.974 1.00 53.62 275 ILE A CA 1
ATOM 2233 C C . ILE A 1 275 ? -38.029 5.600 6.302 1.00 53.62 275 ILE A C 1
ATOM 2235 O O . ILE A 1 275 ? -38.555 4.992 7.233 1.00 53.62 275 ILE A O 1
ATOM 2239 N N . SER A 1 276 ? -37.847 6.922 6.356 1.00 37.53 276 SER A N 1
ATOM 2240 C CA . SER A 1 276 ? -38.095 7.745 7.545 1.00 37.53 276 SER A CA 1
ATOM 2241 C C . SER A 1 276 ? -39.509 8.332 7.678 1.00 37.53 276 SER A C 1
ATOM 2243 O O . SER A 1 276 ? -39.729 9.116 8.600 1.00 37.53 276 SER A O 1
ATOM 2245 N N . GLU A 1 277 ? -40.492 7.937 6.855 1.00 33.88 277 GLU A N 1
ATOM 2246 C CA . GLU A 1 277 ? -41.897 8.325 7.109 1.00 33.88 277 GLU A CA 1
ATOM 2247 C C . GLU A 1 277 ? -42.766 7.246 7.783 1.00 33.88 277 GLU A C 1
ATOM 2249 O O . GLU A 1 277 ? -43.800 7.598 8.342 1.00 33.88 277 GLU A O 1
ATOM 2254 N N . GLU A 1 278 ? -42.354 5.973 7.876 1.00 30.78 278 GLU A N 1
ATOM 2255 C CA . GLU A 1 278 ? -43.140 4.946 8.598 1.00 30.78 278 GLU A CA 1
ATOM 2256 C C . GLU A 1 278 ? -42.263 3.876 9.283 1.00 30.78 278 GLU A C 1
ATOM 2258 O O . GLU A 1 278 ? -42.257 2.703 8.905 1.00 30.78 278 GLU A O 1
ATOM 2263 N N . ALA A 1 279 ? -41.540 4.236 10.349 1.00 26.84 279 ALA A N 1
ATOM 2264 C CA . ALA A 1 279 ? -40.857 3.246 11.184 1.00 26.84 279 ALA A CA 1
ATOM 2265 C C . ALA A 1 279 ? -41.871 2.434 12.019 1.00 26.84 279 ALA A C 1
ATOM 2267 O O . ALA A 1 279 ? -42.291 2.838 13.103 1.00 26.84 279 ALA A O 1
ATOM 2268 N N . THR A 1 280 ? -42.241 1.249 11.527 1.00 21.92 280 THR A N 1
ATOM 2269 C CA . THR A 1 280 ? -42.875 0.202 12.346 1.00 21.92 280 THR A CA 1
ATOM 2270 C C . THR A 1 280 ? -41.763 -0.691 12.916 1.00 21.92 280 THR A C 1
ATOM 2272 O O . THR A 1 280 ? -40.990 -1.227 12.123 1.00 21.92 280 THR A O 1
ATOM 2275 N N . PRO A 1 281 ? -41.642 -0.909 14.241 1.00 28.02 281 PRO A N 1
ATOM 2276 C CA . PRO A 1 281 ? -40.588 -1.765 14.787 1.00 28.02 281 PRO A CA 1
ATOM 2277 C C . PRO A 1 281 ? -40.861 -3.234 14.453 1.00 28.02 281 PRO A C 1
ATOM 2279 O O . PRO A 1 281 ? -41.962 -3.722 14.722 1.00 28.02 281 PRO A O 1
ATOM 2282 N N . GLN A 1 282 ? -39.865 -3.941 13.913 1.00 25.30 282 GLN A N 1
ATOM 2283 C CA . GLN A 1 282 ? -39.873 -5.403 13.838 1.00 25.30 282 GLN A CA 1
ATOM 2284 C C . GLN A 1 282 ? -39.439 -6.011 15.178 1.00 25.30 282 GLN A C 1
ATOM 2286 O O . GLN A 1 282 ? -38.425 -5.636 15.762 1.00 25.30 282 GLN A O 1
ATOM 2291 N N . GLU A 1 283 ? -40.258 -6.949 15.649 1.00 25.05 283 GLU A N 1
ATOM 2292 C CA . GLU A 1 283 ? -40.096 -7.737 16.867 1.00 25.05 283 GLU A CA 1
ATOM 2293 C C . GLU A 1 283 ? -38.899 -8.696 16.761 1.00 25.05 283 GLU A C 1
ATOM 2295 O O . GLU A 1 283 ? -38.859 -9.564 15.889 1.00 25.05 283 GLU A O 1
ATOM 2300 N N . GLY A 1 284 ? -37.945 -8.575 17.689 1.00 29.50 284 GLY A N 1
ATOM 2301 C CA . GLY A 1 284 ? -36.909 -9.580 17.916 1.00 29.50 284 GLY A CA 1
ATOM 2302 C C . GLY A 1 284 ? -37.483 -10.812 18.622 1.00 29.50 284 GLY A C 1
ATOM 2303 O O . GLY A 1 284 ? -38.140 -10.707 19.663 1.00 29.50 284 GLY A O 1
ATOM 2304 N N . GLN A 1 285 ? -37.228 -11.992 18.060 1.00 25.70 285 GLN A N 1
ATOM 2305 C CA . GLN A 1 285 ? -37.574 -13.276 18.663 1.00 25.70 285 GLN A CA 1
ATOM 2306 C C . GLN A 1 285 ? -36.688 -13.568 19.890 1.00 25.70 285 GLN A C 1
ATOM 2308 O O . GLN A 1 285 ? -35.570 -14.043 19.771 1.00 25.70 285 GLN A O 1
ATOM 2313 N N . GLY A 1 286 ? -37.232 -13.289 21.076 1.00 28.94 286 GLY A N 1
ATOM 2314 C CA . GLY A 1 286 ? -37.425 -14.281 22.140 1.00 28.94 286 GLY A CA 1
ATOM 2315 C C . GLY A 1 286 ? -36.224 -14.938 22.832 1.00 28.94 286 GLY A C 1
ATOM 2316 O O . GLY A 1 286 ? -36.103 -16.156 22.767 1.00 28.94 286 GLY A O 1
ATOM 2317 N N . GLU A 1 287 ? -35.527 -14.205 23.704 1.00 31.41 287 GLU A N 1
ATOM 2318 C CA . GLU A 1 287 ? -35.217 -14.742 25.040 1.00 31.41 287 GLU A CA 1
ATOM 2319 C C . GLU A 1 287 ? -36.347 -14.352 26.007 1.00 31.41 287 GLU A C 1
ATOM 2321 O O . GLU A 1 287 ? -36.914 -13.253 25.936 1.00 31.41 287 GLU A O 1
ATOM 2326 N N . LYS A 1 288 ? -36.733 -15.266 26.906 1.00 37.25 288 LYS A N 1
ATOM 2327 C CA . LYS A 1 288 ? -37.741 -15.007 27.947 1.00 37.25 288 LYS A CA 1
ATOM 2328 C C . LYS A 1 288 ? -37.166 -14.056 29.002 1.00 37.25 288 LYS A C 1
ATOM 2330 O O . LYS A 1 288 ? -36.860 -14.465 30.115 1.00 37.25 288 LYS A O 1
ATOM 2335 N N . SER A 1 289 ? -37.047 -12.775 28.662 1.00 40.16 289 SER A N 1
ATOM 2336 C CA . SER A 1 289 ? -36.809 -11.728 29.647 1.00 40.16 289 SER A CA 1
ATOM 2337 C C . SER A 1 289 ? -38.054 -11.568 30.522 1.00 40.16 289 SER A C 1
ATOM 2339 O O . SER A 1 289 ? -39.184 -11.492 30.026 1.00 40.16 289 SER A O 1
ATOM 2341 N N . ASN A 1 290 ? -37.849 -11.572 31.841 1.00 58.22 290 ASN A N 1
ATOM 2342 C CA . ASN A 1 290 ? -38.906 -11.348 32.824 1.00 58.22 290 ASN A CA 1
ATOM 2343 C C . ASN A 1 290 ? -39.680 -10.061 32.492 1.00 58.22 290 ASN A C 1
ATOM 2345 O O . ASN A 1 290 ? -39.086 -9.062 32.086 1.00 58.22 290 ASN A O 1
ATOM 2349 N N . LEU A 1 291 ? -41.001 -10.063 32.712 1.00 62.38 291 LEU A N 1
ATOM 2350 C CA . LEU A 1 291 ? -41.882 -8.893 32.524 1.00 62.38 291 LEU A CA 1
ATOM 2351 C C . LEU A 1 291 ? -41.324 -7.620 33.183 1.00 62.38 291 LEU A C 1
ATOM 2353 O O . LEU A 1 291 ? -41.453 -6.533 32.627 1.00 62.38 291 LEU A O 1
ATOM 2357 N N . LEU A 1 292 ? -40.659 -7.779 34.331 1.00 54.06 292 LEU A N 1
ATOM 2358 C CA . LEU A 1 292 ? -39.988 -6.702 35.052 1.00 54.06 292 LEU A CA 1
ATOM 2359 C C . LEU A 1 292 ? -38.824 -6.090 34.254 1.00 54.06 292 LEU A C 1
ATOM 2361 O O . LEU A 1 292 ? -38.735 -4.872 34.171 1.00 54.06 292 LEU A O 1
ATOM 2365 N N . ASN A 1 293 ? -37.983 -6.906 33.613 1.00 60.28 293 ASN A N 1
ATOM 2366 C CA . ASN A 1 293 ? -36.852 -6.419 32.815 1.00 60.28 293 ASN A CA 1
ATOM 2367 C C . ASN A 1 293 ? -37.347 -5.652 31.584 1.00 60.28 293 ASN A C 1
ATOM 2369 O O . ASN A 1 293 ? -36.862 -4.564 31.310 1.00 60.28 293 ASN A O 1
ATOM 2373 N N . ARG A 1 294 ? -38.401 -6.143 30.913 1.00 66.38 294 ARG A N 1
ATOM 2374 C CA . ARG A 1 294 ? -39.022 -5.422 29.785 1.00 66.38 294 ARG A CA 1
ATOM 2375 C C . ARG A 1 294 ? -39.602 -4.073 30.201 1.00 66.38 294 ARG A C 1
ATOM 2377 O O . ARG A 1 294 ? -39.516 -3.113 29.444 1.00 66.38 294 ARG A O 1
ATOM 2384 N N . LEU A 1 295 ? -40.214 -4.003 31.384 1.00 66.06 295 LEU A N 1
ATOM 2385 C CA . LEU A 1 295 ? -40.734 -2.751 31.930 1.00 66.06 295 LEU A CA 1
ATOM 2386 C C . LEU A 1 295 ? -39.593 -1.763 32.214 1.00 66.06 295 LEU A C 1
ATOM 2388 O O . LEU A 1 295 ? -39.696 -0.598 31.838 1.00 66.06 295 LEU A O 1
ATOM 2392 N N . ILE A 1 296 ? -38.500 -2.235 32.820 1.00 65.25 296 ILE A N 1
ATOM 2393 C CA . ILE A 1 296 ? -37.308 -1.423 33.097 1.00 65.25 296 ILE A CA 1
ATOM 2394 C C . ILE A 1 296 ? -36.693 -0.914 31.789 1.00 65.25 296 ILE A C 1
ATOM 2396 O O . ILE A 1 296 ? -36.461 0.283 31.671 1.00 65.25 296 ILE A O 1
ATOM 2400 N N . ASP A 1 297 ? -36.544 -1.762 30.771 1.00 68.69 297 ASP A N 1
ATOM 2401 C CA . ASP A 1 297 ? -36.017 -1.367 29.457 1.00 68.69 297 ASP A CA 1
ATOM 2402 C C . ASP A 1 297 ? -36.882 -0.307 28.761 1.00 68.69 297 ASP A C 1
ATOM 2404 O O . ASP A 1 297 ? -36.376 0.562 28.045 1.00 68.69 297 ASP A O 1
ATOM 2408 N N . ILE A 1 298 ? -38.207 -0.380 28.937 1.00 75.62 298 ILE A N 1
ATOM 2409 C CA . ILE A 1 298 ? -39.137 0.627 28.416 1.00 75.62 298 ILE A CA 1
ATOM 2410 C C . ILE A 1 298 ? -38.929 1.957 29.134 1.00 75.62 298 ILE A C 1
ATOM 2412 O O . ILE A 1 298 ? -38.777 2.979 28.469 1.00 75.62 298 ILE A O 1
ATOM 2416 N N . VAL A 1 299 ? -38.894 1.945 30.466 1.00 70.44 299 VAL A N 1
ATOM 2417 C CA . VAL A 1 299 ? -38.725 3.159 31.272 1.00 70.44 299 VAL A CA 1
ATOM 2418 C C . VAL A 1 299 ? -37.361 3.800 31.012 1.00 70.44 299 VAL A C 1
ATOM 2420 O O . VAL A 1 299 ? -37.310 4.987 30.701 1.00 70.44 299 VAL A O 1
ATOM 2423 N N . SER A 1 300 ? -36.273 3.030 31.049 1.00 69.31 300 SER A N 1
ATOM 2424 C CA . SER A 1 300 ? -34.919 3.531 30.797 1.00 69.31 300 SER A CA 1
ATOM 2425 C C . SER A 1 300 ? -34.822 4.198 29.425 1.00 69.31 300 SER A C 1
ATOM 2427 O O . SER A 1 300 ? -34.448 5.363 29.334 1.00 69.31 300 SER A O 1
ATOM 2429 N N . ALA A 1 301 ? -35.279 3.529 28.361 1.00 73.75 301 ALA A N 1
ATOM 2430 C CA . ALA A 1 301 ? -35.214 4.078 27.005 1.00 73.75 301 ALA A CA 1
ATOM 2431 C C . ALA A 1 301 ? -36.025 5.376 26.814 1.00 73.75 301 ALA A C 1
ATOM 2433 O O . ALA A 1 301 ? -35.685 6.188 25.954 1.00 73.75 301 ALA A O 1
ATOM 2434 N N . ILE A 1 302 ? -37.090 5.581 27.598 1.00 82.69 302 ILE A N 1
ATOM 2435 C CA . ILE A 1 302 ? -37.891 6.811 27.558 1.00 82.69 302 ILE A CA 1
ATOM 2436 C C . ILE A 1 302 ? -37.138 7.984 28.205 1.00 82.69 302 ILE A C 1
ATOM 2438 O O . ILE A 1 302 ? -37.255 9.101 27.705 1.00 82.69 302 ILE A O 1
ATOM 2442 N N . PHE A 1 303 ? -36.373 7.754 29.278 1.00 76.06 303 PHE A N 1
ATOM 2443 C CA . PHE A 1 303 ? -35.733 8.810 30.079 1.00 76.06 303 PHE A CA 1
ATOM 2444 C C . PHE A 1 303 ? -34.272 9.109 29.701 1.00 76.06 303 PHE A C 1
ATOM 2446 O O . PHE A 1 303 ? -33.849 10.262 29.796 1.00 76.06 303 PHE A O 1
ATOM 2453 N N . THR A 1 304 ? -33.501 8.121 29.229 1.00 73.25 304 THR A N 1
ATOM 2454 C CA . THR A 1 304 ? -32.078 8.288 28.866 1.00 73.25 304 THR A CA 1
ATOM 2455 C C . THR A 1 304 ? -31.791 9.465 27.912 1.00 73.25 304 THR A C 1
ATOM 2457 O O . THR A 1 304 ? -30.842 10.203 28.185 1.00 73.25 304 THR A O 1
ATOM 2460 N N . PRO A 1 305 ? -32.579 9.722 26.841 1.00 78.06 305 PRO A N 1
ATOM 2461 C CA . PRO A 1 305 ? -32.226 10.719 25.820 1.00 78.06 305 PRO A CA 1
ATOM 2462 C C . PRO A 1 305 ? -32.100 12.174 26.297 1.00 78.06 305 PRO A C 1
ATOM 2464 O O . PRO A 1 305 ? -31.542 12.993 25.574 1.00 78.06 305 PRO A O 1
ATOM 2467 N N . PHE A 1 306 ? -32.626 12.527 27.474 1.00 77.06 306 PHE A N 1
ATOM 2468 C CA . PHE A 1 306 ? -32.587 13.901 27.995 1.00 77.06 306 PHE A CA 1
ATOM 2469 C C . PHE A 1 306 ? -32.012 13.998 29.419 1.00 77.06 306 PHE A C 1
ATOM 2471 O O . PHE A 1 306 ? -32.188 15.010 30.102 1.00 77.06 306 PHE A O 1
ATOM 2478 N N . LEU A 1 307 ? -31.260 12.977 29.851 1.00 70.50 307 LEU A N 1
ATOM 2479 C CA . LEU A 1 307 ? -30.679 12.892 31.192 1.00 70.50 307 LEU A CA 1
ATOM 2480 C C . LEU A 1 307 ? -29.756 14.073 31.537 1.00 70.50 307 LEU A C 1
ATOM 2482 O O . LEU A 1 307 ? -29.870 14.655 32.616 1.00 70.50 307 LEU A O 1
ATOM 2486 N N . GLY A 1 308 ? -28.872 14.468 30.616 1.00 68.69 308 GLY A N 1
ATOM 2487 C CA . GLY A 1 308 ? -27.965 15.601 30.833 1.00 68.69 308 GLY A CA 1
ATOM 2488 C C . GLY A 1 308 ? -28.716 16.918 31.061 1.00 68.69 308 GLY A C 1
ATOM 2489 O O . GLY A 1 308 ? -28.359 17.704 31.940 1.00 68.69 308 GLY A O 1
ATOM 2490 N N . VAL A 1 309 ? -29.823 17.123 30.339 1.00 77.62 309 VAL A N 1
ATOM 2491 C CA . VAL A 1 309 ? -30.681 18.309 30.489 1.00 77.62 309 VAL A CA 1
ATOM 2492 C C . VAL A 1 309 ? -31.434 18.269 31.824 1.00 77.62 309 VAL A C 1
ATOM 2494 O O . VAL A 1 309 ? -31.565 19.305 32.478 1.00 77.62 309 VAL A O 1
ATOM 2497 N N . MET A 1 310 ? -31.865 17.087 32.285 1.00 74.69 310 MET A N 1
ATOM 2498 C CA . MET A 1 310 ? -32.442 16.912 33.627 1.00 74.69 310 MET A CA 1
ATOM 2499 C C . MET A 1 310 ? -31.445 17.244 34.735 1.00 74.69 310 MET A C 1
ATOM 2501 O O . MET A 1 310 ? -31.811 17.929 35.692 1.00 74.69 310 MET A O 1
ATOM 2505 N N . ALA A 1 311 ? -30.196 16.789 34.605 1.00 68.44 311 ALA A N 1
ATOM 2506 C CA . ALA A 1 311 ? -29.133 17.071 35.563 1.00 68.44 311 ALA A CA 1
ATOM 2507 C C . ALA A 1 311 ? -28.867 18.580 35.659 1.00 68.44 311 ALA A C 1
ATOM 2509 O O . ALA A 1 311 ? -28.924 19.149 36.749 1.00 68.44 311 ALA A O 1
ATOM 2510 N N . ALA A 1 312 ? -28.670 19.244 34.515 1.00 75.81 312 ALA A N 1
ATOM 2511 C CA . ALA A 1 312 ? -28.443 20.687 34.448 1.00 75.81 312 ALA A CA 1
ATOM 2512 C C . ALA A 1 312 ? -29.616 21.490 35.037 1.00 75.81 312 ALA A C 1
ATOM 2514 O O . ALA A 1 312 ? -29.408 22.394 35.849 1.00 75.81 312 ALA A O 1
ATOM 2515 N N . SER A 1 313 ? -30.852 21.117 34.691 1.00 79.94 313 SER A N 1
ATOM 2516 C CA . SER A 1 313 ? -32.071 21.758 35.202 1.00 79.94 313 SER A CA 1
ATOM 2517 C C . SER A 1 313 ? -32.200 21.589 36.722 1.00 79.94 313 SER A C 1
ATOM 2519 O O . SER A 1 313 ? -32.479 22.553 37.435 1.00 79.94 313 SER A O 1
ATOM 2521 N N . GLY A 1 314 ? -31.915 20.390 37.242 1.00 73.94 314 GLY A N 1
ATOM 2522 C CA . GLY A 1 314 ? -31.929 20.096 38.677 1.00 73.94 314 GLY A CA 1
ATOM 2523 C C . GLY A 1 314 ? -30.844 20.835 39.471 1.00 73.94 314 GLY A C 1
ATOM 2524 O O . GLY A 1 314 ? -31.138 21.363 40.546 1.00 73.94 314 GLY A O 1
ATOM 2525 N N . ILE A 1 315 ? -29.616 20.920 38.939 1.00 78.81 315 ILE A N 1
ATOM 2526 C CA . ILE A 1 315 ? -28.502 21.673 39.546 1.00 78.81 315 ILE A CA 1
ATOM 2527 C C . ILE A 1 315 ? -28.852 23.159 39.616 1.00 78.81 315 ILE A C 1
ATOM 2529 O O . ILE A 1 315 ? -28.769 23.756 40.690 1.00 78.81 315 ILE A O 1
ATOM 2533 N N . LEU A 1 316 ? -29.303 23.747 38.504 1.00 83.31 316 LEU A N 1
ATOM 2534 C CA . LEU A 1 316 ? -29.698 25.154 38.454 1.00 83.31 316 LEU A CA 1
ATOM 2535 C C . LEU A 1 316 ? -30.828 25.447 39.450 1.00 83.31 316 LEU A C 1
ATOM 2537 O O . LEU A 1 316 ? -30.751 26.415 40.207 1.00 83.31 316 LEU A O 1
ATOM 2541 N N . LYS A 1 317 ? -31.840 24.575 39.520 1.00 78.62 317 LYS A N 1
ATOM 2542 C CA . LYS A 1 317 ? -32.950 24.704 40.473 1.00 78.62 317 LYS A CA 1
ATOM 2543 C C . LYS A 1 317 ? -32.474 24.618 41.928 1.00 78.62 317 LYS A C 1
ATOM 2545 O O . LYS A 1 317 ? -32.926 25.393 42.770 1.00 78.62 317 LYS A O 1
ATOM 2550 N N . GLY A 1 318 ? -31.515 23.736 42.218 1.00 73.88 318 GLY A N 1
ATOM 2551 C CA . GLY A 1 318 ? -30.858 23.632 43.525 1.00 73.88 318 GLY A CA 1
ATOM 2552 C C . GLY A 1 318 ? -30.046 24.879 43.900 1.00 73.88 318 GLY A C 1
ATOM 2553 O O . GLY A 1 318 ? -30.156 25.371 45.023 1.00 73.88 318 GLY A O 1
ATOM 2554 N N . MET A 1 319 ? -29.291 25.445 42.953 1.00 80.75 319 MET A N 1
ATOM 2555 C CA . MET A 1 319 ? -28.547 26.697 43.148 1.00 80.75 319 MET A CA 1
ATOM 2556 C C . MET A 1 319 ? -29.472 27.893 43.393 1.00 80.75 319 MET A C 1
ATOM 2558 O O . MET A 1 319 ? -29.168 28.746 44.230 1.00 80.75 319 MET A O 1
ATOM 2562 N N . LEU A 1 320 ? -30.614 27.960 42.704 1.00 81.81 320 LEU A N 1
ATOM 2563 C CA . LEU A 1 320 ? -31.614 29.007 42.918 1.00 81.81 320 LEU A CA 1
ATOM 2564 C C . LEU A 1 320 ? -32.268 28.891 44.293 1.00 81.81 320 LEU A C 1
ATOM 2566 O O . LEU A 1 320 ? -32.392 29.902 44.982 1.00 81.81 320 LEU A O 1
ATOM 2570 N N . ALA A 1 321 ? -32.628 27.677 44.720 1.00 74.44 321 ALA A N 1
ATOM 2571 C CA . ALA A 1 321 ? -33.152 27.437 46.063 1.00 74.44 321 ALA A CA 1
ATOM 2572 C C . ALA A 1 321 ? -32.153 27.891 47.140 1.00 74.44 321 ALA A C 1
ATOM 2574 O O . ALA A 1 321 ? -32.520 28.635 48.049 1.00 74.44 321 ALA A O 1
ATOM 2575 N N . LEU A 1 322 ? -30.872 27.532 46.990 1.00 74.25 322 LEU A N 1
ATOM 2576 C CA . LEU A 1 322 ? -29.809 27.979 47.890 1.00 74.25 322 LEU A CA 1
ATOM 2577 C C . LEU A 1 322 ? -29.654 29.507 47.880 1.00 74.25 322 LEU A C 1
ATOM 2579 O O . LEU A 1 322 ? -29.556 30.121 48.935 1.00 74.25 322 LEU A O 1
ATOM 2583 N N . SER A 1 323 ? -29.688 30.132 46.702 1.00 81.25 323 SER A N 1
ATOM 2584 C CA . SER A 1 323 ? -29.556 31.588 46.559 1.00 81.25 323 SER A CA 1
ATOM 2585 C C . SER A 1 323 ? -30.698 32.347 47.235 1.00 81.25 323 SER A C 1
ATOM 2587 O O . SER A 1 323 ? -30.468 33.408 47.811 1.00 81.25 323 SER A O 1
ATOM 2589 N N . VAL A 1 324 ? -31.920 31.809 47.201 1.00 78.62 324 VAL A N 1
ATOM 2590 C CA . VAL A 1 324 ? -33.066 32.382 47.925 1.00 78.62 324 VAL A CA 1
ATOM 2591 C C . VAL A 1 324 ? -32.870 32.251 49.434 1.00 78.62 324 VAL A C 1
ATOM 2593 O O . VAL A 1 324 ? -33.064 33.213 50.172 1.00 78.62 324 VAL A O 1
ATOM 2596 N N . VAL A 1 325 ? -32.421 31.086 49.897 1.00 71.44 325 VAL A N 1
ATOM 2597 C CA . VAL A 1 325 ? -32.230 30.791 51.327 1.00 71.44 325 VAL A CA 1
ATOM 2598 C C . VAL A 1 325 ? -31.074 31.594 51.925 1.00 71.44 325 VAL A C 1
ATOM 2600 O O . VAL A 1 325 ? -31.175 32.073 53.052 1.00 71.44 325 VAL A O 1
ATOM 2603 N N . CYS A 1 326 ? -30.001 31.806 51.163 1.00 75.56 326 CYS A N 1
ATOM 2604 C CA . CYS A 1 326 ? -28.882 32.669 51.541 1.00 75.56 326 CYS A CA 1
ATOM 2605 C C . CYS A 1 326 ? -29.206 34.172 51.434 1.00 75.56 326 CYS A C 1
ATOM 2607 O O . CYS A 1 326 ? -28.356 34.998 51.765 1.00 75.56 326 CYS A O 1
ATOM 2609 N N . GLY A 1 327 ? -30.405 34.542 50.966 1.00 77.31 327 GLY A N 1
ATOM 2610 C CA . GLY A 1 327 ? -30.828 35.933 50.786 1.00 77.31 327 GLY A CA 1
ATOM 2611 C C . GLY A 1 327 ? -30.177 36.647 49.594 1.00 77.31 327 GLY A C 1
ATOM 2612 O O . GLY A 1 327 ? -30.238 37.870 49.512 1.00 77.31 327 GLY A O 1
ATOM 2613 N N . TRP A 1 328 ? -29.545 35.912 48.674 1.00 82.12 328 TRP A N 1
ATOM 2614 C CA . TRP A 1 328 ? -28.882 36.462 47.484 1.00 82.12 328 TRP A CA 1
ATOM 2615 C C . TRP A 1 328 ? -29.865 36.818 46.365 1.00 82.12 328 TRP A C 1
ATOM 2617 O O . TRP A 1 328 ? -29.596 37.720 45.574 1.00 82.12 328 TRP A O 1
ATOM 2627 N N . LEU A 1 329 ? -30.999 36.117 46.284 1.00 83.12 329 LEU A N 1
ATOM 2628 C CA . LEU A 1 329 ? -32.039 36.347 45.281 1.00 83.12 329 LEU A CA 1
ATOM 2629 C C . LEU A 1 329 ? -33.428 36.403 45.924 1.00 83.12 329 LEU A C 1
ATOM 2631 O O . LEU A 1 329 ? -33.753 35.611 46.803 1.00 83.12 329 LEU A O 1
ATOM 2635 N N . ASN A 1 330 ? -34.265 37.323 45.442 1.00 83.00 330 ASN A N 1
ATOM 2636 C CA . ASN A 1 330 ? -35.673 37.436 45.830 1.00 83.00 330 ASN A CA 1
ATOM 2637 C C . ASN A 1 330 ? -36.561 36.723 44.795 1.00 83.00 330 ASN A C 1
ATOM 2639 O O . ASN A 1 330 ? -36.381 36.934 43.591 1.00 83.00 330 ASN A O 1
ATOM 2643 N N . THR A 1 331 ? -37.535 35.929 45.251 1.00 82.62 331 THR A N 1
ATOM 2644 C CA . THR A 1 331 ? -38.479 35.185 44.401 1.00 82.62 331 THR A CA 1
ATOM 2645 C C . THR A 1 331 ? -39.355 36.081 43.517 1.00 82.62 331 THR A C 1
ATOM 2647 O O . THR A 1 331 ? -39.808 35.652 42.457 1.00 82.62 331 THR A O 1
ATOM 2650 N N . GLU A 1 332 ? -39.553 37.351 43.880 1.00 83.88 332 GLU A N 1
ATOM 2651 C CA . GLU A 1 332 ? -40.303 38.301 43.050 1.00 83.88 332 GLU A CA 1
ATOM 2652 C C . GLU A 1 332 ? -39.475 38.931 41.920 1.00 83.88 332 GLU A C 1
ATOM 2654 O O . GLU A 1 332 ? -40.046 39.474 40.964 1.00 83.88 332 GLU A O 1
ATOM 2659 N N . SER A 1 333 ? -38.142 38.835 41.999 1.00 88.12 333 SER A N 1
ATOM 2660 C CA . SER A 1 333 ? -37.230 39.447 41.031 1.00 88.12 333 SER A CA 1
ATOM 2661 C C . SER A 1 333 ? -37.358 38.823 39.639 1.00 88.12 333 SER A C 1
ATOM 2663 O O . SER A 1 333 ? -37.566 37.617 39.487 1.00 88.12 333 SER A O 1
ATOM 2665 N N . ALA A 1 334 ? -37.179 39.643 38.599 1.00 85.88 334 ALA A N 1
ATOM 2666 C CA . ALA A 1 334 ? -37.160 39.162 37.217 1.00 85.88 334 ALA A CA 1
ATOM 2667 C C . ALA A 1 334 ? -36.047 38.124 36.993 1.00 85.88 334 ALA A C 1
ATOM 2669 O O . ALA A 1 334 ? -36.271 37.120 36.324 1.00 85.88 334 ALA A O 1
ATOM 2670 N N . THR A 1 335 ? -34.882 38.325 37.620 1.00 86.38 335 THR A N 1
ATOM 2671 C CA . THR A 1 335 ? -33.752 37.389 37.595 1.00 86.38 335 THR A CA 1
ATOM 2672 C C . THR A 1 335 ? -34.162 36.013 38.106 1.00 86.38 335 THR A C 1
ATOM 2674 O O . THR A 1 335 ? -33.971 35.026 37.401 1.00 86.38 335 THR A O 1
ATOM 2677 N N . TYR A 1 336 ? -34.783 35.936 39.289 1.00 87.50 336 TYR A N 1
ATOM 2678 C CA . TYR A 1 336 ? -35.266 34.662 39.816 1.00 87.50 336 TYR A CA 1
ATOM 2679 C C . TYR A 1 336 ? -36.300 34.031 38.884 1.00 87.50 336 TYR A C 1
ATOM 2681 O O . TYR A 1 336 ? -36.171 32.859 38.563 1.00 87.50 336 TYR A O 1
ATOM 2689 N N . LYS A 1 337 ? -37.280 34.799 38.392 1.00 86.50 337 LYS A N 1
ATOM 2690 C CA . LYS A 1 337 ? -38.331 34.278 37.501 1.00 86.50 337 LYS A CA 1
ATOM 2691 C C . LYS A 1 337 ? -37.769 33.684 36.205 1.00 86.50 337 LYS A C 1
ATOM 2693 O O . LYS A 1 337 ? -38.210 32.612 35.807 1.00 86.50 337 LYS A O 1
ATOM 2698 N N . ILE A 1 338 ? -36.783 34.332 35.576 1.00 89.44 338 ILE A N 1
ATOM 2699 C CA . ILE A 1 338 ? -36.141 33.839 34.344 1.00 89.44 338 ILE A CA 1
ATOM 2700 C C . ILE A 1 338 ? -35.345 32.561 34.620 1.00 89.44 338 ILE A C 1
ATOM 2702 O O . ILE A 1 338 ? -35.527 31.564 33.924 1.00 89.44 338 ILE A O 1
ATOM 2706 N N . TRP A 1 339 ? -34.487 32.562 35.642 1.00 89.50 339 TRP A N 1
ATOM 2707 C CA . TRP A 1 339 ? -33.670 31.390 35.961 1.00 89.50 339 TRP A CA 1
ATOM 2708 C C . TRP A 1 339 ? -34.506 30.223 36.484 1.00 89.50 339 TRP A C 1
ATOM 2710 O O . TRP A 1 339 ? -34.232 29.074 36.144 1.00 89.50 339 TRP A O 1
ATOM 2720 N N . PHE A 1 340 ? -35.551 30.509 37.261 1.00 84.81 340 PHE A N 1
ATOM 2721 C CA . PHE A 1 340 ? -36.499 29.504 37.719 1.00 84.81 340 PHE A CA 1
ATOM 2722 C C . PHE A 1 340 ? -37.235 28.895 36.529 1.00 84.81 340 PHE A C 1
ATOM 2724 O O . PHE A 1 340 ? -37.227 27.676 36.406 1.00 84.81 340 PHE A O 1
ATOM 2731 N N . ALA A 1 341 ? -37.759 29.708 35.602 1.00 87.25 341 ALA A N 1
ATOM 2732 C CA . ALA A 1 341 ? -38.383 29.216 34.374 1.00 87.25 341 ALA A CA 1
ATOM 2733 C C . ALA A 1 341 ? -37.419 28.364 33.530 1.00 87.25 341 ALA A C 1
ATOM 2735 O O . ALA A 1 341 ? -37.806 27.295 33.066 1.00 87.25 341 ALA A O 1
ATOM 2736 N N . ALA A 1 342 ? -36.154 28.776 33.386 1.00 86.06 342 ALA A N 1
ATOM 2737 C CA . ALA A 1 342 ? -35.136 27.975 32.705 1.00 86.06 342 ALA A CA 1
ATOM 2738 C C . ALA A 1 342 ? -34.925 26.616 33.397 1.00 86.06 342 ALA A C 1
ATOM 2740 O O . ALA A 1 342 ? -34.933 25.583 32.731 1.00 86.06 342 ALA A O 1
ATOM 2741 N N . SER A 1 343 ? -34.818 26.609 34.729 1.00 84.38 343 SER A N 1
ATOM 2742 C CA . SER A 1 343 ? -34.612 25.395 35.530 1.00 84.38 343 SER A CA 1
ATOM 2743 C C . SER A 1 343 ? -35.841 24.483 35.631 1.00 84.38 343 SER A C 1
ATOM 2745 O O . SER A 1 343 ? -35.698 23.282 35.833 1.00 84.38 343 SER A O 1
ATOM 2747 N N . ASP A 1 344 ? -37.048 25.043 35.517 1.00 84.00 344 ASP A N 1
ATOM 2748 C CA . ASP A 1 344 ? -38.313 24.336 35.733 1.00 84.00 344 ASP A CA 1
ATOM 2749 C C . ASP A 1 344 ? -38.976 23.887 34.426 1.00 84.00 344 ASP A C 1
ATOM 2751 O O . ASP A 1 344 ? -39.747 22.933 34.431 1.00 84.00 344 ASP A O 1
ATOM 2755 N N . SER A 1 345 ? -38.638 24.523 33.298 1.00 86.56 345 SER A N 1
ATOM 2756 C CA . SER A 1 345 ? -39.239 24.274 31.980 1.00 86.56 345 SER A CA 1
ATOM 2757 C C . SER A 1 345 ? -39.297 22.792 31.604 1.00 86.56 345 SER A C 1
ATOM 2759 O O . SER A 1 345 ? -40.357 22.294 31.226 1.00 86.56 345 SER A O 1
ATOM 2761 N N . LEU A 1 346 ? -38.189 22.065 31.758 1.00 83.75 346 LEU A N 1
ATOM 2762 C CA . LEU A 1 346 ? -38.127 20.639 31.452 1.00 83.75 346 LEU A CA 1
ATOM 2763 C C . LEU A 1 346 ? -39.113 19.831 32.303 1.00 83.75 346 LEU A C 1
ATOM 2765 O O . LEU A 1 346 ? -39.823 18.983 31.770 1.00 83.75 346 LEU A O 1
ATOM 2769 N N . PHE A 1 347 ? -39.157 20.107 33.609 1.00 79.88 347 PHE A N 1
ATOM 2770 C CA . PHE A 1 347 ? -40.009 19.398 34.562 1.00 79.88 347 PHE A CA 1
ATOM 2771 C C . PHE A 1 347 ? -41.485 19.713 34.321 1.00 79.88 347 PHE A C 1
ATOM 2773 O O . PHE A 1 347 ? -42.303 18.800 34.274 1.00 79.88 347 PHE A O 1
ATOM 2780 N N . TYR A 1 348 ? -41.816 20.983 34.087 1.00 83.81 348 TYR A N 1
ATOM 2781 C CA . TYR A 1 348 ? -43.180 21.429 33.818 1.00 83.81 348 TYR A CA 1
ATOM 2782 C C . TYR A 1 348 ? -43.743 20.815 32.525 1.00 83.81 348 TYR A C 1
ATOM 2784 O O . TYR A 1 348 ? -44.862 20.295 32.507 1.00 83.81 348 TYR A O 1
ATOM 2792 N N . PHE A 1 349 ? -42.941 20.803 31.452 1.00 88.81 349 PHE A N 1
ATOM 2793 C CA . PHE A 1 349 ? -43.311 20.265 30.139 1.00 88.81 349 PHE A CA 1
ATOM 2794 C C . PHE A 1 349 ? -42.916 18.792 29.943 1.00 88.81 349 PHE A C 1
ATOM 2796 O O . PHE A 1 349 ? -42.775 18.334 28.805 1.00 88.81 349 PHE A O 1
ATOM 2803 N N . PHE A 1 350 ? -42.791 18.017 31.027 1.00 84.75 350 PHE A N 1
ATOM 2804 C CA . PHE A 1 350 ? -42.524 16.578 30.952 1.00 84.75 350 PHE A CA 1
ATOM 2805 C C . PHE A 1 350 ? -43.458 15.816 30.010 1.00 84.75 350 PHE A C 1
ATOM 2807 O O . PHE A 1 350 ? -42.935 15.031 29.219 1.00 84.75 350 PHE A O 1
ATOM 2814 N N . PRO A 1 351 ? -44.784 16.054 29.986 1.00 89.81 351 PRO A N 1
ATOM 2815 C CA . PRO A 1 351 ? -45.649 15.412 29.002 1.00 89.81 351 PRO A CA 1
ATOM 2816 C C . PRO A 1 351 ? -45.211 15.640 27.550 1.00 89.81 351 PRO A C 1
ATOM 2818 O O . PRO A 1 351 ? -45.295 14.741 26.723 1.00 89.81 351 PRO A O 1
ATOM 2821 N N . LEU A 1 352 ? -44.687 16.813 27.211 1.00 91.38 352 LEU A N 1
ATOM 2822 C CA . LEU A 1 352 ? -44.253 17.100 25.848 1.00 91.38 352 LEU A CA 1
ATOM 2823 C C . LEU A 1 352 ? -42.976 16.316 25.500 1.00 91.38 352 LEU A C 1
ATOM 2825 O O . LEU A 1 352 ? -42.925 15.620 24.485 1.00 91.38 352 LEU A O 1
ATOM 2829 N N . VAL A 1 353 ? -41.978 16.353 26.386 1.00 88.88 353 VAL A N 1
ATOM 2830 C CA . VAL A 1 353 ? -40.683 15.676 26.188 1.00 88.88 353 VAL A CA 1
ATOM 2831 C C . VAL A 1 353 ? -40.825 14.151 26.229 1.00 88.88 353 VAL A C 1
ATOM 2833 O O . VAL A 1 353 ? -40.320 13.456 25.347 1.00 88.88 353 VAL A O 1
ATOM 2836 N N . LEU A 1 354 ? -41.573 13.623 27.200 1.00 87.50 354 LEU A N 1
ATOM 2837 C CA . LEU A 1 354 ? -41.851 12.191 27.328 1.00 87.50 354 LEU A CA 1
ATOM 2838 C C . LEU A 1 354 ? -42.757 11.677 26.215 1.00 87.50 354 LEU A C 1
ATOM 2840 O O . LEU A 1 354 ? -42.598 10.538 25.790 1.00 87.50 354 LEU A O 1
ATOM 2844 N N . GLY A 1 355 ? -43.685 12.496 25.711 1.00 90.75 355 GLY A N 1
ATOM 2845 C CA . GLY A 1 355 ? -44.484 12.151 24.539 1.00 90.75 355 GLY A CA 1
ATOM 2846 C C . GLY A 1 355 ? -43.593 11.850 23.336 1.00 90.75 355 GLY A C 1
ATOM 2847 O O . GLY A 1 355 ? -43.782 10.831 22.672 1.00 90.75 355 GLY A O 1
ATOM 2848 N N . TYR A 1 356 ? -42.569 12.674 23.101 1.00 92.25 356 TYR A N 1
ATOM 2849 C CA . TYR A 1 356 ? -41.604 12.462 22.023 1.00 92.25 356 TYR A CA 1
ATOM 2850 C C . TYR A 1 356 ? -40.787 11.172 22.206 1.00 92.25 356 TYR A C 1
ATOM 2852 O O . TYR A 1 356 ? -40.736 10.332 21.301 1.00 92.25 356 TYR A O 1
ATOM 2860 N N . THR A 1 357 ? -40.171 10.972 23.378 1.00 88.25 357 THR A N 1
ATOM 2861 C CA . THR A 1 357 ? -39.318 9.793 23.615 1.00 88.25 357 THR A CA 1
ATOM 2862 C C . THR A 1 357 ? -40.122 8.492 23.707 1.00 88.25 357 THR A C 1
ATOM 2864 O O . THR A 1 357 ? -39.690 7.469 23.173 1.00 88.25 357 THR A O 1
ATOM 2867 N N . ALA A 1 358 ? -41.330 8.520 24.278 1.00 87.44 358 ALA A N 1
ATOM 2868 C CA . ALA A 1 358 ? -42.240 7.375 24.301 1.00 87.44 358 ALA A CA 1
ATOM 2869 C C . ALA A 1 358 ? -42.769 7.016 22.905 1.00 87.44 358 ALA A C 1
ATOM 2871 O O . ALA A 1 358 ? -42.861 5.832 22.585 1.00 87.44 358 ALA A O 1
ATOM 2872 N N . GLY A 1 359 ? -43.052 8.006 22.048 1.00 88.06 359 GLY A N 1
ATOM 2873 C CA . GLY A 1 359 ? -43.423 7.774 20.647 1.00 88.06 359 GLY A CA 1
ATOM 2874 C C . GLY A 1 359 ? -42.343 7.007 19.887 1.00 88.06 359 GLY A C 1
ATOM 2875 O O . GLY A 1 359 ? -42.626 5.967 19.288 1.00 88.06 359 GLY A O 1
ATOM 2876 N N . LYS A 1 360 ? -41.078 7.438 20.027 1.00 84.25 360 LYS A N 1
ATOM 2877 C CA . LYS A 1 360 ? -39.920 6.698 19.495 1.00 84.25 360 LYS A CA 1
ATOM 2878 C C . LYS A 1 360 ? -39.843 5.277 20.052 1.00 84.25 360 LYS A C 1
ATOM 2880 O O . LYS A 1 360 ? -39.665 4.333 19.287 1.00 84.25 360 LYS A O 1
ATOM 2885 N N . LYS A 1 361 ? -40.011 5.101 21.369 1.00 84.69 361 LYS A N 1
ATOM 2886 C CA . LYS A 1 361 ? -39.887 3.784 22.013 1.00 84.69 361 LYS A CA 1
ATOM 2887 C C . LYS A 1 361 ? -40.989 2.802 21.606 1.00 84.69 361 LYS A C 1
ATOM 2889 O O . LYS A 1 361 ? -40.708 1.621 21.417 1.00 84.69 361 LYS A O 1
ATOM 2894 N N . PHE A 1 362 ? -42.233 3.256 21.466 1.00 87.31 362 PHE A N 1
ATOM 2895 C CA . PHE A 1 362 ? -43.353 2.402 21.054 1.00 87.31 362 PHE A CA 1
ATOM 2896 C C . PHE A 1 362 ? -43.468 2.243 19.527 1.00 87.31 362 PHE A C 1
ATOM 2898 O O . PHE A 1 362 ? -44.248 1.407 19.047 1.00 87.31 362 PHE A O 1
ATOM 2905 N N . GLY A 1 363 ? -42.659 2.982 18.762 1.00 78.44 363 GLY A N 1
ATOM 2906 C CA . GLY A 1 363 ? -42.582 2.898 17.308 1.00 78.44 363 GLY A CA 1
ATOM 2907 C C . GLY A 1 363 ? -43.786 3.500 16.598 1.00 78.44 363 GLY A C 1
ATOM 2908 O O . GLY A 1 363 ? -44.377 2.835 15.749 1.00 78.44 363 GLY A O 1
ATOM 2909 N N . GLY A 1 364 ? -44.194 4.693 17.024 1.00 83.19 364 GLY A N 1
ATOM 2910 C CA . GLY A 1 364 ? -45.104 5.578 16.295 1.00 83.19 364 GLY A CA 1
ATOM 2911 C C . GLY A 1 364 ? -44.459 6.950 16.092 1.00 83.19 364 GLY A C 1
ATOM 2912 O O . GLY A 1 364 ? -43.306 7.162 16.474 1.00 83.19 364 GLY A O 1
ATOM 2913 N N . SER A 1 365 ? -45.184 7.889 15.491 1.00 88.19 365 SER A N 1
ATOM 2914 C CA . SER A 1 365 ? -44.682 9.226 15.179 1.00 88.19 365 SER A CA 1
ATOM 2915 C C . SER A 1 365 ? -44.353 10.021 16.456 1.00 88.19 365 SER A C 1
ATOM 2917 O O . SER A 1 365 ? -45.260 10.368 17.220 1.00 88.19 365 SER A O 1
ATOM 2919 N N . PRO A 1 366 ? -43.074 10.385 16.692 1.00 88.19 366 PRO A N 1
ATOM 2920 C CA . PRO A 1 366 ? -42.663 11.104 17.901 1.00 88.19 366 PRO A CA 1
ATOM 2921 C C . PRO A 1 366 ? -43.279 12.500 18.009 1.00 88.19 366 PRO A C 1
ATOM 2923 O O . PRO A 1 366 ? -43.578 12.975 19.101 1.00 88.19 366 PRO A O 1
ATOM 2926 N N . PHE A 1 367 ? -43.490 13.170 16.874 1.00 91.19 367 PHE A N 1
ATOM 2927 C CA . PHE A 1 367 ? -44.099 14.500 16.838 1.00 91.19 367 PHE A CA 1
ATOM 2928 C C . PHE A 1 367 ? -45.598 14.453 17.137 1.00 91.19 367 PHE A C 1
ATOM 2930 O O . PHE A 1 367 ? -46.131 15.365 17.766 1.00 91.19 367 PHE A O 1
ATOM 2937 N N . LEU A 1 368 ? -46.269 13.372 16.738 1.00 90.31 368 LEU A N 1
ATOM 2938 C CA . LEU A 1 368 ? -47.683 13.151 17.018 1.00 90.31 368 LEU A CA 1
ATOM 2939 C C . LEU A 1 368 ? -47.922 12.928 18.515 1.00 90.31 368 LEU A C 1
ATOM 2941 O O . LEU A 1 368 ? -48.778 13.574 19.115 1.00 90.31 368 LEU A O 1
ATOM 2945 N N . THR A 1 369 ? -47.129 12.063 19.144 1.00 93.06 369 THR A N 1
ATOM 2946 C CA . THR A 1 369 ? -47.209 11.814 20.590 1.00 93.06 369 THR A CA 1
ATOM 2947 C C . THR A 1 369 ? -46.713 13.002 21.418 1.00 93.06 369 THR A C 1
ATOM 2949 O O . THR A 1 369 ? -47.266 13.270 22.483 1.00 93.06 369 THR A O 1
ATOM 2952 N N . MET A 1 370 ? -45.748 13.780 20.915 1.00 93.88 370 MET A N 1
ATOM 2953 C CA . MET A 1 370 ? -45.360 15.074 21.494 1.00 93.88 370 MET A CA 1
ATOM 2954 C C . MET A 1 370 ? -46.511 16.089 21.452 1.00 93.88 370 MET A C 1
ATOM 2956 O O . MET A 1 370 ? -46.741 16.786 22.437 1.00 93.88 370 MET A O 1
ATOM 2960 N N . ALA A 1 371 ? -47.273 16.151 20.354 1.00 92.44 371 ALA A N 1
ATOM 2961 C CA . ALA A 1 371 ? -48.448 17.018 20.247 1.00 92.44 371 ALA A CA 1
ATOM 2962 C C . ALA A 1 371 ? -49.562 16.613 21.231 1.00 92.44 371 ALA A C 1
ATOM 2964 O O . ALA A 1 371 ? -50.195 17.483 21.828 1.00 92.44 371 ALA A O 1
ATOM 2965 N N . ILE A 1 372 ? -49.753 15.308 21.471 1.00 93.25 372 ILE A N 1
ATOM 2966 C CA . ILE A 1 372 ? -50.642 14.806 22.535 1.00 93.25 372 ILE A CA 1
ATOM 2967 C C . ILE A 1 372 ? -50.151 15.277 23.913 1.00 93.25 372 ILE A C 1
ATOM 2969 O O . ILE A 1 372 ? -50.948 15.763 24.712 1.00 93.25 372 ILE A O 1
ATOM 2973 N N . GLY A 1 373 ? -48.842 15.210 24.175 1.00 90.19 373 GLY A N 1
ATOM 2974 C CA . GLY A 1 373 ? -48.230 15.770 25.385 1.00 90.19 373 GLY A CA 1
ATOM 2975 C C . GLY A 1 373 ? -48.453 17.276 25.532 1.00 90.19 373 GLY A C 1
ATOM 2976 O O . GLY A 1 373 ? -48.821 17.742 26.607 1.00 90.19 373 GLY A O 1
ATOM 2977 N N . GLY A 1 374 ? -48.328 18.026 24.436 1.00 90.19 374 GLY A N 1
ATOM 2978 C CA . GLY A 1 374 ? -48.625 19.458 24.397 1.00 90.19 374 GLY A CA 1
ATOM 2979 C C . GLY A 1 374 ? -50.089 19.789 24.688 1.00 90.19 374 GLY A C 1
ATOM 2980 O O . GLY A 1 374 ? -50.360 20.807 25.321 1.00 90.19 374 GLY A O 1
ATOM 2981 N N . ALA A 1 375 ? -51.034 18.924 24.303 1.00 89.88 375 ALA A N 1
ATOM 2982 C CA . ALA A 1 375 ? -52.445 19.086 24.652 1.00 89.88 375 ALA A CA 1
ATOM 2983 C C . ALA A 1 375 ? -52.691 18.948 26.166 1.00 89.88 375 ALA A C 1
ATOM 2985 O O . ALA A 1 375 ? -53.520 19.671 26.716 1.00 89.88 375 ALA A O 1
ATOM 2986 N N . LEU A 1 376 ? -51.947 18.071 26.853 1.00 86.81 376 LEU A N 1
ATOM 2987 C CA . LEU A 1 376 ? -52.042 17.886 28.308 1.00 86.81 376 LEU A CA 1
ATOM 2988 C C . LEU A 1 376 ? -51.533 19.093 29.104 1.00 86.81 376 LEU A C 1
ATOM 2990 O O . LEU A 1 376 ? -52.036 19.357 30.192 1.00 86.81 376 LEU A O 1
ATOM 2994 N N . THR A 1 377 ? -50.562 19.829 28.561 1.00 87.25 377 THR A N 1
ATOM 2995 C CA . THR A 1 377 ? -49.978 21.029 29.186 1.00 87.25 377 THR A CA 1
ATOM 2996 C C . THR A 1 377 ? -50.478 22.331 28.557 1.00 87.25 377 THR A C 1
ATOM 2998 O O . THR A 1 377 ? -49.881 23.386 28.763 1.00 87.25 377 THR A O 1
ATOM 3001 N N . HIS A 1 378 ? -51.527 22.279 27.730 1.00 88.62 378 HIS A N 1
ATOM 3002 C CA . HIS A 1 378 ? -51.992 23.455 27.002 1.00 88.62 378 HIS A CA 1
ATOM 3003 C C . HIS A 1 378 ? -52.612 24.485 27.967 1.00 88.62 378 HIS A C 1
ATOM 3005 O O . HIS A 1 378 ? -53.454 24.097 28.783 1.00 88.62 378 HIS A O 1
ATOM 3011 N N . PRO A 1 379 ? -52.310 25.796 27.835 1.00 83.31 379 PRO A N 1
ATOM 3012 C CA . PRO A 1 379 ? -52.802 26.829 28.750 1.00 83.31 379 PRO A CA 1
ATOM 3013 C C . PRO A 1 379 ? -54.322 26.833 28.962 1.00 83.31 379 PRO A C 1
ATOM 3015 O O . PRO A 1 379 ? -54.789 27.063 30.071 1.00 83.31 379 PRO A O 1
ATOM 3018 N N . LEU A 1 380 ? -55.103 26.537 27.915 1.00 82.88 380 LEU A N 1
ATOM 3019 C CA . LEU A 1 380 ? -56.569 26.436 28.022 1.00 82.88 380 LEU A CA 1
ATOM 3020 C C . LEU A 1 380 ? -57.023 25.300 28.946 1.00 82.88 380 LEU A C 1
ATOM 3022 O O . LEU A 1 380 ? -57.993 25.467 29.673 1.00 82.88 380 LEU A O 1
ATOM 3026 N N . ILE A 1 381 ? -56.323 24.163 28.944 1.00 80.94 381 ILE A N 1
ATOM 3027 C CA . ILE A 1 381 ? -56.638 23.026 29.817 1.00 80.94 381 ILE A CA 1
ATOM 3028 C C . ILE A 1 381 ? -56.228 23.348 31.255 1.00 80.94 381 ILE A C 1
ATOM 3030 O O . ILE A 1 381 ? -57.003 23.116 32.180 1.00 80.94 381 ILE A O 1
ATOM 3034 N N . THR A 1 382 ? -55.046 23.945 31.448 1.00 72.94 382 THR A N 1
ATOM 3035 C CA . THR A 1 382 ? -54.570 24.356 32.778 1.00 72.94 382 THR A CA 1
ATOM 3036 C C . THR A 1 382 ? -55.412 25.479 33.388 1.00 72.94 382 THR A C 1
ATOM 3038 O O . THR A 1 382 ? -55.577 25.508 34.598 1.00 72.94 382 THR A O 1
ATOM 3041 N N . GLN A 1 383 ? -55.986 26.375 32.576 1.00 73.94 383 GLN A N 1
ATOM 3042 C CA . GLN A 1 383 ? -56.911 27.422 33.037 1.00 73.94 383 GLN A CA 1
ATOM 3043 C C . GLN A 1 383 ? -58.326 26.886 33.289 1.00 73.94 383 GLN A C 1
ATOM 3045 O O . GLN A 1 383 ? -58.981 27.324 34.231 1.00 73.94 383 GLN A O 1
ATOM 3050 N N . ALA A 1 384 ? -58.799 25.915 32.498 1.00 70.38 384 ALA A N 1
ATOM 3051 C CA . ALA A 1 384 ? -60.103 25.279 32.716 1.00 70.38 384 ALA A CA 1
ATOM 3052 C C . ALA A 1 384 ? -60.204 24.605 34.101 1.00 70.38 384 ALA A C 1
ATOM 3054 O O . ALA A 1 384 ? -61.277 24.598 34.703 1.00 70.38 384 ALA A O 1
ATOM 3055 N N . LEU A 1 385 ? -59.074 24.128 34.640 1.00 66.56 385 LEU A N 1
ATOM 3056 C CA . LEU A 1 385 ? -58.933 23.616 36.011 1.00 66.56 385 LEU A CA 1
ATOM 3057 C C . LEU A 1 385 ? -59.188 24.659 37.109 1.00 66.56 385 LEU A C 1
ATOM 3059 O O . LEU A 1 385 ? -59.696 24.305 38.169 1.00 66.56 385 LEU A O 1
ATOM 3063 N N . GLU A 1 386 ? -58.825 25.925 36.888 1.00 59.38 386 GLU A N 1
ATOM 3064 C CA . GLU A 1 386 ? -58.919 26.981 37.910 1.00 59.38 386 GLU A CA 1
ATOM 3065 C C . GLU A 1 386 ? -60.330 27.587 38.013 1.00 59.38 386 GLU A C 1
ATOM 3067 O O . GLU A 1 386 ? -60.657 28.230 39.010 1.00 59.38 386 GLU A O 1
ATOM 3072 N N . VAL A 1 387 ? -61.181 27.381 36.999 1.00 57.56 387 VAL A N 1
ATOM 3073 C CA . VAL A 1 387 ? -62.439 28.131 36.824 1.00 57.56 387 VAL A CA 1
ATOM 3074 C C . VAL A 1 387 ? -63.703 27.327 37.169 1.00 57.56 387 VAL A C 1
ATOM 3076 O O . VAL A 1 387 ? -64.747 27.928 37.427 1.00 57.56 387 VAL A O 1
ATOM 3079 N N . THR A 1 388 ? -63.672 25.991 37.233 1.00 51.88 388 THR A N 1
ATOM 3080 C CA . THR A 1 388 ? -64.918 25.198 37.282 1.00 51.88 388 THR A CA 1
ATOM 3081 C C . THR A 1 388 ? -65.130 24.372 38.555 1.00 51.88 388 THR A C 1
ATOM 3083 O O . THR A 1 388 ? -64.497 23.354 38.801 1.00 51.88 388 THR A O 1
ATOM 3086 N N . ALA A 1 389 ? -66.151 24.761 39.331 1.00 53.97 389 ALA A N 1
ATOM 3087 C CA . ALA A 1 389 ? -66.775 23.935 40.373 1.00 53.97 389 ALA A CA 1
ATOM 3088 C C . ALA A 1 389 ? -67.840 22.956 39.815 1.00 53.97 389 ALA A C 1
ATOM 3090 O O . ALA A 1 389 ? -68.476 22.233 40.583 1.00 53.97 389 ALA A O 1
ATOM 3091 N N . GLN A 1 390 ? -68.070 22.938 38.493 1.00 57.31 390 GLN A N 1
ATOM 3092 C CA . GLN A 1 390 ? -69.015 22.037 37.822 1.00 57.31 390 GLN A CA 1
ATOM 3093 C C . GLN A 1 390 ? -68.331 21.218 36.716 1.00 57.31 390 GLN A C 1
ATOM 3095 O O . GLN A 1 390 ? -67.503 21.767 35.997 1.00 57.31 390 GLN A O 1
ATOM 3100 N N . PRO A 1 391 ? -68.687 19.928 36.543 1.00 62.16 391 PRO A N 1
ATOM 3101 C CA . PRO A 1 391 ? -68.083 19.068 35.531 1.00 62.16 391 PRO A CA 1
ATOM 3102 C C . PRO A 1 391 ? -68.459 19.533 34.120 1.00 62.16 391 PRO A C 1
ATOM 3104 O O . PRO A 1 391 ? -69.636 19.532 33.744 1.00 62.16 391 PRO A O 1
ATOM 3107 N N . GLU A 1 392 ? -67.456 19.903 33.327 1.00 70.25 392 GLU A N 1
ATOM 3108 C CA . GLU A 1 392 ? -67.639 20.214 31.911 1.00 70.25 392 GLU A CA 1
ATOM 3109 C C . GLU A 1 392 ? -67.975 18.953 31.101 1.00 70.25 392 GLU A C 1
ATOM 3111 O O . GLU A 1 392 ? -67.747 17.822 31.538 1.00 70.25 392 GLU A O 1
ATOM 3116 N N . ARG A 1 393 ? -68.569 19.127 29.913 1.00 78.25 393 ARG A N 1
ATOM 3117 C CA . ARG A 1 393 ? -69.008 18.013 29.059 1.00 78.25 393 ARG A CA 1
ATOM 3118 C C . ARG A 1 393 ? -68.359 18.071 27.681 1.00 78.25 393 ARG A C 1
ATOM 3120 O O . ARG A 1 393 ? -68.535 19.048 26.962 1.00 78.25 393 ARG A O 1
ATOM 3127 N N . PHE A 1 394 ? -67.721 16.982 27.264 1.00 80.00 394 PHE A N 1
ATOM 3128 C CA . PHE A 1 394 ? -67.255 16.774 25.893 1.00 80.00 394 PHE A CA 1
ATOM 3129 C C . PHE A 1 394 ? -68.271 15.903 25.150 1.00 80.00 394 PHE A C 1
ATOM 3131 O O . PHE A 1 394 ? -68.507 14.762 25.541 1.00 80.00 394 PHE A O 1
ATOM 3138 N N . LEU A 1 395 ? -68.926 16.444 24.113 1.00 79.44 395 LEU A N 1
ATOM 3139 C CA . LEU A 1 395 ? -69.992 15.752 23.360 1.00 79.44 395 LEU A CA 1
ATOM 3140 C C . LEU A 1 395 ? -71.085 15.129 24.264 1.00 79.44 395 LEU A C 1
ATOM 3142 O O . LEU A 1 395 ? -71.614 14.058 23.983 1.00 79.44 395 LEU A O 1
ATOM 3146 N N . GLY A 1 396 ? -71.417 15.795 25.376 1.00 73.25 396 GLY A N 1
ATOM 3147 C CA . GLY A 1 396 ? -72.409 15.327 26.352 1.00 73.25 396 GLY A CA 1
ATOM 3148 C C . GLY A 1 396 ? -71.878 14.383 27.442 1.00 73.25 396 GLY A C 1
ATOM 3149 O O . GLY A 1 396 ? -72.613 14.118 28.393 1.00 73.25 396 GLY A O 1
ATOM 3150 N N . ILE A 1 397 ? -70.620 13.935 27.361 1.00 79.19 397 ILE A N 1
ATOM 3151 C CA . ILE A 1 397 ? -69.960 13.068 28.351 1.00 79.19 397 ILE A CA 1
ATOM 3152 C C . ILE A 1 397 ? -69.245 13.938 29.399 1.00 79.19 397 ILE A C 1
ATOM 3154 O O . ILE A 1 397 ? -68.500 14.834 29.002 1.00 79.19 397 ILE A O 1
ATOM 3158 N N . PRO A 1 398 ? -69.448 13.718 30.713 1.00 77.19 398 PRO A N 1
ATOM 3159 C CA . PRO A 1 398 ? -68.758 14.483 31.751 1.00 77.19 398 PRO A CA 1
ATOM 3160 C C . PRO A 1 398 ? -67.243 14.237 31.712 1.00 77.19 398 PRO A C 1
ATOM 3162 O O . PRO A 1 398 ? -66.806 13.089 31.647 1.00 77.19 398 PRO A O 1
ATOM 3165 N N . VAL A 1 399 ? -66.455 15.311 31.777 1.00 77.31 399 VAL A N 1
ATOM 3166 C CA . VAL A 1 399 ? -64.985 15.279 31.793 1.00 77.31 399 VAL A CA 1
ATOM 3167 C C . VAL A 1 399 ? -64.478 15.918 33.075 1.00 77.31 399 VAL A C 1
ATOM 3169 O O . VAL A 1 399 ? -64.905 17.007 33.455 1.00 77.31 399 VAL A O 1
ATOM 3172 N N . THR A 1 400 ? -63.539 15.248 33.734 1.00 71.69 400 THR A N 1
ATOM 3173 C CA . THR A 1 400 ? -62.789 15.809 34.857 1.00 71.69 400 THR A CA 1
ATOM 3174 C C . THR A 1 400 ? -61.436 16.282 34.350 1.00 71.69 400 THR A C 1
ATOM 3176 O O . THR A 1 400 ? -60.578 15.460 34.019 1.00 71.69 400 THR A O 1
ATOM 3179 N N . PHE A 1 401 ? -61.233 17.595 34.276 1.00 71.50 401 PHE A N 1
ATOM 3180 C CA . PHE A 1 401 ? -59.907 18.132 34.001 1.00 71.50 401 PHE A CA 1
ATOM 3181 C C . PHE A 1 401 ? -59.009 17.903 35.223 1.00 71.50 401 PHE A C 1
ATOM 3183 O O . PHE A 1 401 ? -59.399 18.186 36.353 1.00 71.50 401 PHE A O 1
ATOM 3190 N N . ILE A 1 402 ? -57.824 17.338 34.991 1.00 72.56 402 ILE A N 1
ATOM 3191 C CA . ILE A 1 402 ? -56.785 17.070 35.995 1.00 72.56 402 ILE A CA 1
ATOM 3192 C C . ILE A 1 402 ? -55.534 17.814 35.529 1.00 72.56 402 ILE A C 1
ATOM 3194 O O . ILE A 1 402 ? -55.284 17.898 34.326 1.00 72.56 402 ILE A O 1
ATOM 3198 N N . ASN A 1 403 ? -54.760 18.381 36.457 1.00 74.44 403 ASN A N 1
ATOM 3199 C CA . ASN A 1 403 ? -53.491 19.000 36.097 1.00 74.44 403 ASN A CA 1
ATOM 3200 C C . ASN A 1 403 ? -52.479 17.906 35.739 1.00 74.44 403 ASN A C 1
ATOM 3202 O O . ASN A 1 403 ? -52.078 17.118 36.594 1.00 74.44 403 ASN A O 1
ATOM 3206 N N . TYR A 1 404 ? -52.091 17.862 34.468 1.00 77.44 404 TYR A N 1
ATOM 3207 C CA . TYR A 1 404 ? -51.120 16.905 33.949 1.00 77.44 404 TYR A CA 1
ATOM 3208 C C . TYR A 1 404 ? -49.719 17.507 33.779 1.00 77.44 404 TYR A C 1
ATOM 3210 O O . TYR A 1 404 ? -48.812 16.788 33.349 1.00 77.44 404 TYR A O 1
ATOM 3218 N N . SER A 1 405 ? -49.510 18.784 34.119 1.00 77.56 405 SER A N 1
ATOM 3219 C CA . SER A 1 405 ? -48.177 19.391 34.139 1.00 77.56 405 SER A CA 1
ATOM 3220 C C . SER A 1 405 ? -47.269 18.605 35.084 1.00 77.56 405 SER A C 1
ATOM 3222 O O . SER A 1 405 ? -47.688 18.179 36.161 1.00 77.56 405 SER A O 1
ATOM 3224 N N . SER A 1 406 ? -46.038 18.345 34.648 1.00 74.38 406 SER A N 1
ATOM 3225 C CA . SER A 1 406 ? -45.074 17.493 35.364 1.00 74.38 406 SER A CA 1
ATOM 3226 C C . SER A 1 406 ? -45.474 16.018 35.552 1.00 74.38 406 SER A C 1
ATOM 3228 O O . SER A 1 406 ? -44.768 15.279 36.242 1.00 74.38 406 SER A O 1
ATOM 3230 N N . SER A 1 407 ? -46.566 15.546 34.933 1.00 78.75 407 SER A N 1
ATOM 3231 C CA . SER A 1 407 ? -46.975 14.138 35.006 1.00 78.75 407 SER A CA 1
ATOM 3232 C C . SER A 1 407 ? -46.244 13.263 33.978 1.00 78.75 407 SER A C 1
ATOM 3234 O O . SER A 1 407 ? -45.967 13.674 32.851 1.00 78.75 407 SER A O 1
ATOM 3236 N N . VAL A 1 408 ? -45.936 12.026 34.374 1.00 79.50 408 VAL A N 1
ATOM 3237 C CA . VAL A 1 408 ? -45.163 11.064 33.564 1.00 79.50 408 VAL A CA 1
ATOM 3238 C C . VAL A 1 408 ? -46.048 9.934 33.036 1.00 79.50 408 VAL A C 1
ATOM 3240 O O . VAL A 1 408 ? -45.987 9.566 31.868 1.00 79.50 408 VAL A O 1
ATOM 3243 N N . ILE A 1 409 ? -46.886 9.359 33.900 1.00 83.00 409 ILE A N 1
ATOM 3244 C CA . ILE A 1 409 ? -47.620 8.119 33.609 1.00 83.00 409 ILE A CA 1
ATOM 3245 C C . ILE A 1 409 ? -48.712 8.312 32.534 1.00 83.00 409 ILE A C 1
ATOM 3247 O O . ILE A 1 409 ? -48.748 7.513 31.594 1.00 83.00 409 ILE A O 1
ATOM 3251 N N . PRO A 1 410 ? -49.574 9.353 32.592 1.00 86.56 410 PRO A N 1
ATOM 3252 C CA . PRO A 1 410 ? -50.662 9.525 31.623 1.00 86.56 410 PRO A CA 1
ATOM 3253 C C . PRO A 1 410 ? -50.175 9.650 30.178 1.00 86.56 410 PRO A C 1
ATOM 3255 O O . PRO A 1 410 ? -50.746 9.034 29.277 1.00 86.56 410 PRO A O 1
ATOM 3258 N N . ILE A 1 411 ? -49.086 10.391 29.954 1.00 89.94 411 ILE A N 1
ATOM 3259 C CA . ILE A 1 411 ? -48.536 10.576 28.612 1.00 89.94 411 ILE A CA 1
ATOM 3260 C C . ILE A 1 411 ? -47.911 9.298 28.050 1.00 89.94 411 ILE A C 1
ATOM 3262 O O . ILE A 1 411 ? -48.066 9.034 26.863 1.00 89.94 411 ILE A O 1
ATOM 3266 N N . ILE A 1 412 ? -47.256 8.468 28.869 1.00 88.19 412 ILE A N 1
ATOM 3267 C CA . ILE A 1 412 ? -46.664 7.207 28.397 1.00 88.19 412 ILE A CA 1
ATOM 3268 C C . ILE A 1 412 ? -47.769 6.276 27.877 1.00 88.19 412 ILE A C 1
ATOM 3270 O O . ILE A 1 412 ? -47.636 5.705 26.793 1.00 88.19 412 ILE A O 1
ATOM 3274 N N . PHE A 1 413 ? -48.896 6.177 28.594 1.00 89.38 413 PHE A N 1
ATOM 3275 C CA . PHE A 1 413 ? -50.052 5.401 28.135 1.00 89.38 413 PHE A CA 1
ATOM 3276 C C . PHE A 1 413 ? -50.742 6.022 26.915 1.00 89.38 413 PHE A C 1
ATOM 3278 O O . PHE A 1 413 ? -51.126 5.291 26.002 1.00 89.38 413 PHE A O 1
ATOM 3285 N N . ALA A 1 414 ? -50.874 7.350 26.862 1.00 90.94 414 ALA A N 1
ATOM 3286 C CA . ALA A 1 414 ? -51.441 8.040 25.704 1.00 90.94 414 ALA A CA 1
ATOM 3287 C C . ALA A 1 414 ? -50.565 7.865 24.450 1.00 90.94 414 ALA A C 1
ATOM 3289 O O . ALA A 1 414 ? -51.080 7.586 23.368 1.00 90.94 414 ALA A O 1
ATOM 3290 N N . ALA A 1 415 ? -49.240 7.938 24.596 1.00 92.19 415 ALA A N 1
ATOM 3291 C CA . ALA A 1 415 ? -48.284 7.677 23.528 1.00 92.19 415 ALA A CA 1
ATOM 3292 C C . ALA A 1 415 ? -48.365 6.222 23.052 1.00 92.19 415 ALA A C 1
ATOM 3294 O O . ALA A 1 415 ? -48.428 5.982 21.848 1.00 92.19 415 ALA A O 1
ATOM 3295 N N . TRP A 1 416 ? -48.452 5.254 23.971 1.00 92.88 416 TRP A N 1
ATOM 3296 C CA . TRP A 1 416 ? -48.665 3.844 23.628 1.00 92.88 416 TRP A CA 1
ATOM 3297 C C . TRP A 1 416 ? -49.974 3.625 22.852 1.00 92.88 416 TRP A C 1
ATOM 3299 O O . TRP A 1 416 ? -49.963 2.986 21.797 1.00 92.88 416 TRP A O 1
ATOM 3309 N N . ALA A 1 417 ? -51.085 4.203 23.322 1.00 92.38 417 ALA A N 1
ATOM 3310 C CA . ALA A 1 417 ? -52.385 4.121 22.656 1.00 92.38 417 ALA A CA 1
ATOM 3311 C C . ALA A 1 417 ? -52.361 4.773 21.262 1.00 92.38 417 ALA A C 1
ATOM 3313 O O . ALA A 1 417 ? -52.897 4.207 20.308 1.00 92.38 417 ALA A O 1
ATOM 3314 N N . SER A 1 418 ? -51.686 5.920 21.122 1.00 93.75 418 SER A N 1
ATOM 3315 C CA . SER A 1 418 ? -51.489 6.597 19.837 1.00 93.75 418 SER A CA 1
ATOM 3316 C C . SER A 1 418 ? -50.655 5.768 18.873 1.00 93.75 418 SER A C 1
ATOM 3318 O O . SER A 1 418 ? -51.077 5.576 17.740 1.00 93.75 418 SER A O 1
ATOM 3320 N N . CYS A 1 419 ? -49.526 5.207 19.313 1.00 91.69 419 CYS A N 1
ATOM 3321 C CA . CYS A 1 419 ? -48.681 4.356 18.470 1.00 91.69 419 CYS A CA 1
ATOM 3322 C C . CYS A 1 419 ? -49.419 3.079 18.039 1.00 91.69 419 CYS A C 1
ATOM 3324 O O . CYS A 1 419 ? -49.247 2.590 16.923 1.00 91.69 419 CYS A O 1
ATOM 3326 N N . TRP A 1 420 ? -50.263 2.522 18.913 1.00 91.75 420 TRP A N 1
ATOM 3327 C CA . TRP A 1 420 ? -51.116 1.386 18.570 1.00 91.75 420 TRP A CA 1
ATOM 3328 C C . TRP A 1 420 ? -52.168 1.756 17.513 1.00 91.75 420 TRP A C 1
ATOM 3330 O O . TRP A 1 420 ? -52.335 1.018 16.539 1.00 91.75 420 TRP A O 1
ATOM 3340 N N . LEU A 1 421 ? -52.849 2.896 17.676 1.00 91.50 421 LEU A N 1
ATOM 3341 C CA . LEU A 1 421 ? -53.865 3.378 16.738 1.00 91.50 421 LEU A CA 1
ATOM 3342 C C . LEU A 1 421 ? -53.249 3.759 15.386 1.00 91.50 421 LEU A C 1
ATOM 3344 O O . LEU A 1 421 ? -53.769 3.372 14.345 1.00 91.50 421 LEU A O 1
ATOM 3348 N N . GLU A 1 422 ? -52.102 4.429 15.401 1.00 90.31 422 GLU A N 1
ATOM 3349 C CA . GLU A 1 422 ? -51.328 4.817 14.224 1.00 90.31 422 GLU A CA 1
ATOM 3350 C C . GLU A 1 422 ? -50.974 3.604 13.356 1.00 90.31 422 GLU A C 1
ATOM 3352 O O . GLU A 1 422 ? -51.292 3.576 12.167 1.00 90.31 422 GLU A O 1
ATOM 3357 N N . LYS A 1 423 ? -50.441 2.531 13.960 1.00 87.75 423 LYS A N 1
ATOM 3358 C CA . LYS A 1 423 ? -50.140 1.271 13.254 1.00 87.75 423 LYS A CA 1
ATOM 3359 C C . LYS A 1 423 ? -51.382 0.618 12.642 1.00 87.75 423 LYS A C 1
ATOM 3361 O O . LYS A 1 423 ? -51.276 -0.085 11.637 1.00 87.75 423 LYS A O 1
ATOM 3366 N N . ARG A 1 424 ? -52.562 0.807 13.241 1.00 86.94 424 ARG A N 1
ATOM 3367 C CA . ARG A 1 424 ? -53.834 0.304 12.700 1.00 86.94 424 ARG A CA 1
ATOM 3368 C C . ARG A 1 424 ? -54.328 1.171 11.545 1.00 86.94 424 ARG A C 1
ATOM 3370 O O . ARG A 1 424 ? -54.672 0.615 10.506 1.00 86.94 424 ARG A O 1
ATOM 3377 N N . CYS A 1 425 ? -54.289 2.492 11.683 1.00 85.12 425 CYS A N 1
ATOM 3378 C CA . CYS A 1 425 ? -54.636 3.439 10.624 1.00 85.12 425 CYS A CA 1
ATOM 3379 C C . CYS A 1 425 ? -53.736 3.269 9.391 1.00 85.12 425 CYS A C 1
ATOM 3381 O O . CYS A 1 425 ? -54.250 3.162 8.281 1.00 85.12 425 CYS A O 1
ATOM 3383 N N . ASN A 1 426 ? -52.421 3.109 9.576 1.00 83.88 426 ASN A N 1
ATOM 3384 C CA . ASN A 1 426 ? -51.460 2.925 8.479 1.00 83.88 426 ASN A CA 1
ATOM 3385 C C . ASN A 1 426 ? -51.617 1.593 7.727 1.00 83.88 426 ASN A C 1
ATOM 3387 O O . ASN A 1 426 ? -51.126 1.464 6.605 1.00 83.88 426 ASN A O 1
ATOM 3391 N N . ARG A 1 427 ? -52.314 0.606 8.311 1.00 83.88 427 ARG A N 1
ATOM 3392 C CA . ARG A 1 427 ? -52.723 -0.627 7.614 1.00 83.88 427 ARG A CA 1
ATOM 3393 C C . ARG A 1 427 ? -54.023 -0.469 6.823 1.00 83.88 427 ARG A C 1
ATOM 3395 O O . ARG A 1 427 ? -54.264 -1.265 5.924 1.00 83.88 427 ARG A O 1
ATOM 3402 N N . ILE A 1 428 ? -54.868 0.498 7.180 1.00 83.88 428 ILE A N 1
ATOM 3403 C CA . ILE A 1 428 ? -56.195 0.703 6.581 1.00 83.88 428 ILE A CA 1
ATOM 3404 C C . ILE A 1 428 ? -56.137 1.755 5.467 1.00 83.88 428 ILE A C 1
ATOM 3406 O O . ILE A 1 428 ? -56.775 1.582 4.430 1.00 83.88 428 ILE A O 1
ATOM 3410 N N . PHE A 1 429 ? -55.388 2.843 5.661 1.00 83.75 429 PHE A N 1
ATOM 3411 C CA . PHE A 1 429 ? -55.327 3.941 4.700 1.00 83.75 429 PHE A CA 1
ATOM 3412 C C . PHE A 1 429 ? -54.337 3.671 3.548 1.00 83.75 429 PHE A C 1
ATOM 3414 O O . PHE A 1 429 ? -53.212 3.227 3.796 1.00 83.75 429 PHE A O 1
ATOM 3421 N N . PRO A 1 430 ? -54.706 3.984 2.287 1.00 79.19 430 PRO A N 1
ATOM 3422 C CA . PRO A 1 430 ? -53.781 3.984 1.152 1.00 79.19 430 PRO A CA 1
ATOM 3423 C C . PRO A 1 430 ? -52.627 4.977 1.352 1.00 79.19 430 PRO A C 1
ATOM 3425 O O . PRO A 1 430 ? -52.828 6.033 1.953 1.00 79.19 430 PRO A O 1
ATOM 3428 N N . SER A 1 431 ? -51.444 4.682 0.799 1.00 70.12 431 SER A N 1
ATOM 3429 C CA . SER A 1 431 ? -50.198 5.457 0.987 1.00 70.12 431 SER A CA 1
ATOM 3430 C C . SER A 1 431 ? -50.348 6.969 0.766 1.00 70.12 431 SER A C 1
ATOM 3432 O O . SER A 1 431 ? -49.840 7.746 1.564 1.00 70.12 431 SER A O 1
ATOM 3434 N N . ALA A 1 432 ? -51.119 7.396 -0.239 1.00 71.81 432 ALA A N 1
ATOM 3435 C CA . ALA A 1 432 ? -51.363 8.813 -0.539 1.00 71.81 432 ALA A CA 1
ATOM 3436 C C . ALA A 1 432 ? -52.151 9.577 0.549 1.00 71.81 432 ALA A C 1
ATOM 3438 O O . ALA A 1 432 ? -52.142 10.804 0.572 1.00 71.81 432 ALA A O 1
ATOM 3439 N N . MET A 1 433 ? -52.861 8.872 1.435 1.00 79.06 433 MET A N 1
ATOM 3440 C CA . MET A 1 433 ? -53.726 9.464 2.464 1.00 79.06 433 MET A CA 1
ATOM 3441 C C . MET A 1 433 ? -53.124 9.401 3.873 1.00 79.06 433 MET A C 1
ATOM 3443 O O . MET A 1 433 ? -53.550 10.159 4.747 1.00 79.06 433 MET A O 1
ATOM 3447 N N . LYS A 1 434 ? -52.141 8.523 4.110 1.00 79.19 434 LYS A N 1
ATOM 3448 C CA . LYS A 1 434 ? -51.608 8.248 5.454 1.00 79.19 434 LYS A CA 1
ATOM 3449 C C . LYS A 1 434 ? -51.041 9.493 6.133 1.00 79.19 434 LYS A C 1
ATOM 3451 O O . LYS A 1 434 ? -51.389 9.764 7.280 1.00 79.19 434 LYS A O 1
ATOM 3456 N N . ASN A 1 435 ? -50.285 10.300 5.386 1.00 75.25 435 ASN A N 1
ATOM 3457 C CA . ASN A 1 435 ? -49.597 11.489 5.903 1.00 75.25 435 ASN A CA 1
ATOM 3458 C C . ASN A 1 435 ? -50.554 12.574 6.435 1.00 75.25 435 ASN A C 1
ATOM 3460 O O . ASN A 1 435 ? -50.144 13.402 7.244 1.00 75.25 435 ASN A O 1
ATOM 3464 N N . PHE A 1 436 ? -51.832 12.556 6.037 1.00 79.75 436 PHE A N 1
ATOM 3465 C CA . PHE A 1 436 ? -52.840 13.516 6.504 1.00 79.75 436 PHE A CA 1
ATOM 3466 C C . PHE A 1 436 ? -53.852 12.884 7.465 1.00 79.75 436 PHE A C 1
ATOM 3468 O O . PHE A 1 436 ? -54.151 13.445 8.519 1.00 79.75 436 PHE A O 1
ATOM 3475 N N . PHE A 1 437 ? -54.386 11.710 7.120 1.00 87.69 437 PHE A N 1
ATOM 3476 C CA . PHE A 1 437 ? -55.496 11.110 7.859 1.00 87.69 437 PHE A CA 1
ATOM 3477 C C . PHE A 1 437 ? -55.051 10.354 9.109 1.00 87.69 437 PHE A C 1
ATOM 3479 O O . PHE A 1 437 ? -55.772 10.384 10.106 1.00 87.69 437 PHE A O 1
ATOM 3486 N N . THR A 1 438 ? -53.874 9.721 9.109 1.00 88.25 438 THR A N 1
ATOM 3487 C CA . THR A 1 438 ? -53.401 9.010 10.303 1.00 88.25 438 THR A CA 1
ATOM 3488 C C . THR A 1 438 ? -53.143 9.971 11.473 1.00 88.25 438 THR A C 1
ATOM 3490 O O . THR A 1 438 ? -53.728 9.747 12.537 1.00 88.25 438 THR A O 1
ATOM 3493 N N . PRO A 1 439 ? -52.379 11.076 11.315 1.00 88.56 439 PRO A N 1
ATOM 3494 C CA . PRO A 1 439 ? -52.203 12.054 12.391 1.00 88.56 439 PRO A CA 1
ATOM 3495 C C . PRO A 1 439 ? -53.525 12.677 12.865 1.00 88.56 439 PRO A C 1
ATOM 3497 O O . PRO A 1 439 ? -53.730 12.841 14.068 1.00 88.56 439 PRO A O 1
ATOM 3500 N N . LEU A 1 440 ? -54.449 12.967 11.937 1.00 90.75 440 LEU A N 1
ATOM 3501 C CA . LEU A 1 440 ? -55.768 13.527 12.248 1.00 90.75 440 LEU A CA 1
ATOM 3502 C C . LEU A 1 440 ? -56.594 12.590 13.139 1.00 90.75 440 LEU A C 1
ATOM 3504 O O . LEU A 1 440 ? -57.155 13.028 14.143 1.00 90.75 440 LEU A O 1
ATOM 3508 N N . VAL A 1 441 ? -56.658 11.301 12.790 1.00 91.69 441 VAL A N 1
ATOM 3509 C CA . VAL A 1 441 ? -57.397 10.295 13.565 1.00 91.69 441 VAL A CA 1
ATOM 3510 C C . VAL A 1 441 ? -56.749 10.083 14.930 1.00 91.69 441 VAL A C 1
ATOM 3512 O O . VAL A 1 441 ? -57.454 10.039 15.937 1.00 91.69 441 VAL A O 1
ATOM 3515 N N . CYS A 1 442 ? -55.420 10.003 14.995 1.00 92.38 442 CYS A N 1
ATOM 3516 C CA . CYS A 1 442 ? -54.723 9.830 16.264 1.00 92.38 442 CYS A CA 1
ATOM 3517 C C . CYS A 1 442 ? -54.954 11.007 17.221 1.00 92.38 442 CYS A C 1
ATOM 3519 O O . CYS A 1 442 ? -55.318 10.771 18.369 1.00 92.38 442 CYS A O 1
ATOM 3521 N N . LEU A 1 443 ? -54.845 12.262 16.768 1.00 92.62 443 LEU A N 1
ATOM 3522 C CA . LEU A 1 443 ? -55.149 13.417 17.625 1.00 92.62 443 LEU A CA 1
ATOM 3523 C C . LEU A 1 443 ? -56.637 13.480 17.990 1.00 92.62 443 LEU A C 1
ATOM 3525 O O . LEU A 1 443 ? -56.972 13.662 19.160 1.00 92.62 443 LEU A O 1
ATOM 3529 N N . GLY A 1 444 ? -57.527 13.282 17.012 1.00 90.50 444 GLY A N 1
ATOM 3530 C CA . GLY A 1 444 ? -58.976 13.361 17.207 1.00 90.50 444 GLY A CA 1
ATOM 3531 C C . GLY A 1 444 ? -59.545 12.291 18.142 1.00 90.50 444 GLY A C 1
ATOM 3532 O O . GLY A 1 444 ? -60.568 12.528 18.778 1.00 90.50 444 GLY A O 1
ATOM 3533 N N . VAL A 1 445 ? -58.886 11.134 18.258 1.00 92.44 445 VAL A N 1
ATOM 3534 C CA . VAL A 1 445 ? -59.322 10.031 19.128 1.00 92.44 445 VAL A CA 1
ATOM 3535 C C . VAL A 1 445 ? -58.546 10.008 20.441 1.00 92.44 445 VAL A C 1
ATOM 3537 O O . VAL A 1 445 ? -59.155 9.931 21.508 1.00 92.44 445 VAL A O 1
ATOM 3540 N N . VAL A 1 446 ? -57.213 10.079 20.396 1.00 94.00 446 VAL A N 1
ATOM 3541 C CA . VAL A 1 446 ? -56.376 9.839 21.580 1.00 94.00 446 VAL A CA 1
ATOM 3542 C C . VAL A 1 446 ? -56.419 11.016 22.544 1.00 94.00 446 VAL A C 1
ATOM 3544 O O . VAL A 1 446 ? -56.435 10.781 23.748 1.00 94.00 446 VAL A O 1
ATOM 3547 N N . VAL A 1 447 ? -56.502 12.266 22.072 1.00 92.06 447 VAL A N 1
ATOM 3548 C CA . VAL A 1 447 ? -56.583 13.424 22.980 1.00 92.06 447 VAL A CA 1
ATOM 3549 C C . VAL A 1 447 ? -57.873 13.376 23.818 1.00 92.06 447 VAL A C 1
ATOM 3551 O O . VAL A 1 447 ? -57.756 13.354 25.046 1.00 92.06 447 VAL A O 1
ATOM 3554 N N . PRO A 1 448 ? -59.090 13.242 23.241 1.00 89.94 448 PRO A N 1
ATOM 3555 C CA . PRO A 1 448 ? -60.303 13.074 24.046 1.00 89.94 448 PRO A CA 1
ATOM 3556 C C . PRO A 1 448 ? -60.289 11.813 24.913 1.00 89.94 448 PRO A C 1
ATOM 3558 O O . PRO A 1 448 ? -60.670 11.867 26.081 1.00 89.94 448 PRO A O 1
ATOM 3561 N N . LEU A 1 449 ? -59.804 10.684 24.380 1.00 90.19 449 LEU A N 1
ATOM 3562 C CA . LEU A 1 449 ? -59.669 9.436 25.138 1.00 90.19 449 LEU A CA 1
ATOM 3563 C C . LEU A 1 449 ? -58.749 9.604 26.355 1.00 90.19 449 LEU A C 1
ATOM 3565 O O . LEU A 1 449 ? -58.986 8.995 27.403 1.00 90.19 449 LEU A O 1
ATOM 3569 N N . THR A 1 450 ? -57.726 10.451 26.235 1.00 89.31 450 THR A N 1
ATOM 3570 C CA . THR A 1 450 ? -56.803 10.731 27.330 1.00 89.31 450 THR A CA 1
ATOM 3571 C C . THR A 1 450 ? -57.487 11.492 28.453 1.00 89.31 450 THR A C 1
ATOM 3573 O O . THR A 1 450 ? -57.364 11.090 29.602 1.00 89.31 450 THR A O 1
ATOM 3576 N N . PHE A 1 451 ? -58.291 12.510 28.158 1.00 86.81 451 PHE A N 1
ATOM 3577 C CA . PHE A 1 451 ? -59.028 13.231 29.202 1.00 86.81 451 PHE A CA 1
ATOM 3578 C C . PHE A 1 451 ? -60.198 12.434 29.796 1.00 86.81 451 PHE A C 1
ATOM 3580 O O . PHE A 1 451 ? -60.500 12.586 30.977 1.00 86.81 451 PHE A O 1
ATOM 3587 N N . LEU A 1 452 ? -60.847 11.575 29.004 1.00 86.06 452 LEU A N 1
ATOM 3588 C CA . LEU A 1 452 ? -62.022 10.813 29.434 1.00 86.06 452 LEU A CA 1
ATOM 3589 C C . LEU A 1 452 ? -61.680 9.547 30.227 1.00 86.06 452 LEU A C 1
ATOM 3591 O O . LEU A 1 452 ? -62.410 9.190 31.148 1.00 86.06 452 LEU A O 1
ATOM 3595 N N . ILE A 1 453 ? -60.623 8.828 29.831 1.00 86.81 453 ILE A N 1
ATOM 3596 C CA . ILE A 1 453 ? -60.353 7.467 30.320 1.00 86.81 453 ILE A CA 1
ATOM 3597 C C . ILE A 1 453 ? -58.895 7.298 30.751 1.00 86.81 453 ILE A C 1
ATOM 3599 O O . ILE A 1 453 ? -58.651 6.940 31.902 1.00 86.81 453 ILE A O 1
ATOM 3603 N N . ILE A 1 454 ? -57.922 7.531 29.858 1.00 87.38 454 ILE A N 1
ATOM 3604 C CA . ILE A 1 454 ? -56.514 7.171 30.136 1.00 87.38 454 ILE A CA 1
ATOM 3605 C C . ILE A 1 454 ? -55.961 8.001 31.293 1.00 87.38 454 ILE A C 1
ATOM 3607 O O . ILE A 1 454 ? -55.335 7.446 32.186 1.00 87.38 454 ILE A O 1
ATOM 3611 N N . GLY A 1 455 ? -56.217 9.305 31.298 1.00 82.69 455 GLY A N 1
ATOM 3612 C CA . GLY A 1 455 ? -55.798 10.242 32.332 1.00 82.69 455 GLY A CA 1
ATOM 3613 C C . GLY A 1 455 ? -56.348 9.861 33.705 1.00 82.69 455 GLY A C 1
ATOM 3614 O O . GLY A 1 455 ? -55.546 9.509 34.567 1.00 82.69 455 GLY A O 1
ATOM 3615 N N . PRO A 1 456 ? -57.680 9.805 33.910 1.00 83.12 456 PRO A N 1
ATOM 3616 C CA . PRO A 1 456 ? -58.264 9.375 35.182 1.00 83.12 456 PRO A CA 1
ATOM 3617 C C . PRO A 1 456 ? -57.785 7.992 35.657 1.00 83.12 456 PRO A C 1
ATOM 3619 O O . PRO A 1 456 ? -57.480 7.821 36.837 1.00 83.12 456 PRO A O 1
ATOM 3622 N N . ALA A 1 457 ? -57.655 7.013 34.754 1.00 82.94 457 ALA A N 1
ATOM 3623 C CA . ALA A 1 457 ? -57.162 5.678 35.099 1.00 82.94 457 ALA A CA 1
ATOM 3624 C C . ALA A 1 457 ? -55.671 5.677 35.487 1.00 82.94 457 ALA A C 1
ATOM 3626 O O . ALA A 1 457 ? -55.281 5.041 36.467 1.00 82.94 457 ALA A O 1
ATOM 3627 N N . ALA A 1 458 ? -54.836 6.410 34.746 1.00 79.38 458 ALA A N 1
ATOM 3628 C CA . ALA A 1 458 ? -53.415 6.569 35.033 1.00 79.38 458 ALA A CA 1
ATOM 3629 C C . ALA A 1 458 ? -53.186 7.334 36.341 1.00 79.38 458 ALA A C 1
ATOM 3631 O O . ALA A 1 458 ? -52.305 6.958 37.110 1.00 79.38 458 ALA A O 1
ATOM 3632 N N . THR A 1 459 ? -53.994 8.357 36.626 1.00 75.56 459 THR A N 1
ATOM 3633 C CA . THR A 1 459 ? -53.972 9.098 37.892 1.00 75.56 459 THR A CA 1
ATOM 3634 C C . THR A 1 459 ? -54.403 8.214 39.062 1.00 75.56 459 THR A C 1
ATOM 3636 O O . THR A 1 459 ? -53.755 8.233 40.103 1.00 75.56 459 THR A O 1
ATOM 3639 N N . TRP A 1 460 ? -55.431 7.376 38.900 1.00 82.19 460 TRP A N 1
ATOM 3640 C CA . TRP A 1 460 ? -55.812 6.400 39.926 1.00 82.19 460 TRP A CA 1
ATOM 3641 C C . TRP A 1 460 ? -54.684 5.393 40.209 1.00 82.19 460 TRP A C 1
ATOM 3643 O O . TRP A 1 460 ? -54.340 5.148 41.365 1.00 82.19 460 TRP A O 1
ATOM 3653 N N . LEU A 1 461 ? -54.044 4.860 39.163 1.00 77.56 461 LEU A N 1
ATOM 3654 C CA . LEU A 1 461 ? -52.888 3.968 39.300 1.00 77.56 461 LEU A CA 1
ATOM 3655 C C . LEU A 1 461 ? -51.703 4.668 39.986 1.00 77.56 461 LEU A C 1
ATOM 3657 O O . LEU A 1 461 ? -51.081 4.113 40.888 1.00 77.56 461 LEU A O 1
ATOM 3661 N N . SER A 1 462 ? -51.417 5.899 39.572 1.00 73.56 462 SER A N 1
ATOM 3662 C CA . SER A 1 462 ? -50.410 6.791 40.149 1.00 73.56 462 SER A CA 1
ATOM 3663 C C . SER A 1 462 ? -50.630 7.006 41.652 1.00 73.56 462 SER A C 1
ATOM 3665 O O . SER A 1 462 ? -49.683 6.893 42.434 1.00 73.56 462 SER A O 1
ATOM 3667 N N . GLN A 1 463 ? -51.877 7.239 42.068 1.00 77.69 463 GLN A N 1
ATOM 3668 C CA . GLN A 1 463 ? -52.255 7.369 43.474 1.00 77.69 463 GLN A CA 1
ATOM 3669 C C . GLN A 1 463 ? -52.057 6.056 44.238 1.00 77.69 463 GLN A C 1
ATOM 3671 O O . GLN A 1 463 ? -51.496 6.068 45.330 1.00 77.69 463 GLN A O 1
ATOM 3676 N N . MET A 1 464 ? -52.449 4.911 43.669 1.00 77.25 464 MET A N 1
ATOM 3677 C CA . MET A 1 464 ? -52.229 3.602 44.300 1.00 77.25 464 MET A CA 1
ATOM 3678 C C . MET A 1 464 ? -50.742 3.287 44.494 1.00 77.25 464 MET A C 1
ATOM 3680 O O . MET A 1 464 ? -50.363 2.779 45.547 1.00 77.25 464 MET A O 1
ATOM 3684 N N . LEU A 1 465 ? -49.891 3.622 43.521 1.00 72.75 465 LEU A N 1
ATOM 3685 C CA . LEU A 1 465 ? -48.440 3.453 43.635 1.00 72.75 465 LEU A CA 1
ATOM 3686 C C . LEU A 1 465 ? -47.844 4.364 44.717 1.00 72.75 465 LEU A C 1
ATOM 3688 O O . LEU A 1 465 ? -47.063 3.887 45.541 1.00 72.75 465 LEU A O 1
ATOM 3692 N N . ALA A 1 466 ? -48.251 5.638 44.755 1.00 70.62 466 ALA A N 1
ATOM 3693 C CA . ALA A 1 466 ? -47.813 6.587 45.779 1.00 70.62 466 ALA A CA 1
ATOM 3694 C C . ALA A 1 466 ? -48.231 6.131 47.188 1.00 70.62 466 ALA A C 1
ATOM 3696 O O . ALA A 1 466 ? -47.392 6.042 48.084 1.00 70.62 466 ALA A O 1
ATOM 3697 N N . TYR A 1 467 ? -49.502 5.756 47.379 1.00 77.19 467 TYR A N 1
ATOM 3698 C CA . TYR A 1 467 ? -50.004 5.276 48.669 1.00 77.19 467 TYR A CA 1
ATOM 3699 C C . TYR A 1 467 ? -49.416 3.920 49.072 1.00 77.19 467 TYR A C 1
ATOM 3701 O O . TYR A 1 467 ? -49.144 3.703 50.251 1.00 77.19 467 TYR A O 1
ATOM 3709 N N . GLY A 1 468 ? -49.172 3.019 48.116 1.00 75.06 468 GLY A N 1
ATOM 3710 C CA . GLY A 1 468 ? -48.523 1.731 48.367 1.00 75.06 468 GLY A CA 1
ATOM 3711 C C . GLY A 1 468 ? -47.083 1.895 48.854 1.00 75.06 468 GLY A C 1
ATOM 3712 O O . GLY A 1 468 ? -46.701 1.314 49.870 1.00 75.06 468 GLY A O 1
ATOM 3713 N N . TYR A 1 469 ? -46.302 2.746 48.184 1.00 74.81 469 TYR A N 1
ATOM 3714 C CA . TYR A 1 469 ? -44.963 3.119 48.640 1.00 74.81 469 TYR A CA 1
ATOM 3715 C C . TYR A 1 469 ? -45.004 3.802 50.016 1.00 74.81 469 TYR A C 1
ATOM 3717 O O . TYR A 1 469 ? -44.258 3.424 50.921 1.00 74.81 469 TYR A O 1
ATOM 3725 N N . GLN A 1 470 ? -45.917 4.757 50.210 1.00 74.50 470 GLN A N 1
ATOM 3726 C CA . GLN A 1 470 ? -46.061 5.480 51.472 1.00 74.50 470 GLN A CA 1
ATOM 3727 C C . GLN A 1 470 ? -46.461 4.557 52.632 1.00 74.50 470 GLN A C 1
ATOM 3729 O O . GLN A 1 470 ? -45.993 4.769 53.746 1.00 74.50 470 GLN A O 1
ATOM 3734 N N . ALA A 1 471 ? -47.255 3.509 52.393 1.00 76.44 471 ALA A N 1
ATOM 3735 C CA . ALA A 1 471 ? -47.597 2.509 53.404 1.00 76.44 471 ALA A CA 1
ATOM 3736 C C . ALA A 1 471 ? -46.370 1.697 53.859 1.00 76.44 471 ALA A C 1
ATOM 3738 O O . ALA A 1 471 ? -46.193 1.466 55.056 1.00 76.44 471 ALA A O 1
ATOM 3739 N N . ILE A 1 472 ? -45.492 1.317 52.923 1.00 72.75 472 ILE A N 1
ATOM 3740 C CA . ILE A 1 472 ? -44.227 0.628 53.227 1.00 72.75 472 ILE A CA 1
ATOM 3741 C C . ILE A 1 472 ? -43.283 1.567 53.988 1.00 72.75 472 ILE A C 1
ATOM 3743 O O . ILE A 1 472 ? -42.713 1.184 55.011 1.00 72.75 472 ILE A O 1
ATOM 3747 N N . TYR A 1 473 ? -43.154 2.811 53.522 1.00 79.69 473 TYR A N 1
ATOM 3748 C CA . TYR A 1 473 ? -42.306 3.816 54.156 1.00 79.69 473 TYR A CA 1
ATOM 3749 C C . TYR A 1 473 ? -42.798 4.176 55.564 1.00 79.69 473 TYR A C 1
ATOM 3751 O O . TYR A 1 473 ? -41.992 4.252 56.483 1.00 79.69 473 TYR A O 1
ATOM 3759 N N . ALA A 1 474 ? -44.109 4.326 55.772 1.00 79.19 474 ALA A N 1
ATOM 3760 C CA . ALA A 1 474 ? -44.698 4.651 57.071 1.00 79.19 474 ALA A CA 1
ATOM 3761 C C . ALA A 1 474 ? -44.569 3.515 58.100 1.00 79.19 474 ALA A C 1
ATOM 3763 O O . ALA A 1 474 ? -44.504 3.794 59.296 1.00 79.19 474 ALA A O 1
ATOM 3764 N N . PHE A 1 475 ? -44.511 2.252 57.660 1.00 81.06 475 PHE A N 1
ATOM 3765 C CA . PHE A 1 475 ? -44.364 1.100 58.553 1.00 81.06 475 PHE A CA 1
ATOM 3766 C C . PHE A 1 475 ? -42.984 1.056 59.227 1.00 81.06 475 PHE A C 1
ATOM 3768 O O . PHE A 1 475 ? -42.893 0.835 60.434 1.00 81.06 475 PHE A O 1
ATOM 3775 N N . ALA A 1 476 ? -41.907 1.283 58.466 1.00 84.56 476 ALA A N 1
ATOM 3776 C CA . ALA A 1 476 ? -40.547 1.296 59.004 1.00 84.56 476 ALA A CA 1
ATOM 3777 C C . ALA A 1 476 ? -39.619 2.251 58.217 1.00 84.56 476 ALA A C 1
ATOM 3779 O O . ALA A 1 476 ? -38.777 1.785 57.442 1.00 84.56 476 ALA A O 1
ATOM 3780 N N . PRO A 1 477 ? -39.709 3.579 58.442 1.00 85.00 477 PRO A N 1
ATOM 3781 C CA . PRO A 1 477 ? -38.933 4.575 57.694 1.00 85.00 477 PRO A CA 1
ATOM 3782 C C . PRO A 1 477 ? -37.414 4.366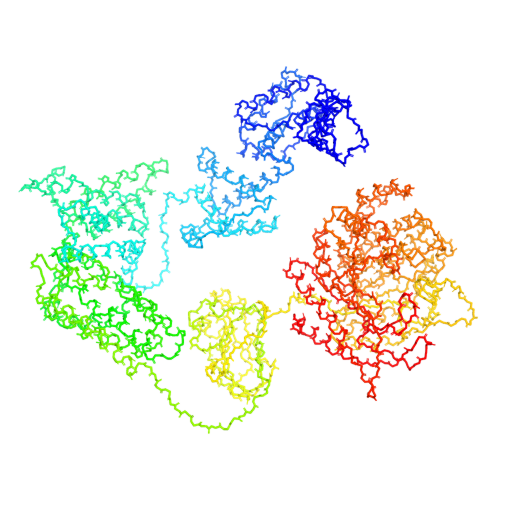 57.780 1.00 85.00 477 PRO A C 1
ATOM 3784 O O . PRO A 1 477 ? -36.701 4.471 56.784 1.00 85.00 477 PRO A O 1
ATOM 3787 N N . TRP A 1 478 ? -36.910 4.009 58.967 1.00 86.50 478 TRP A N 1
ATOM 3788 C CA . TRP A 1 478 ? -35.486 3.745 59.193 1.00 86.50 478 TRP A CA 1
ATOM 3789 C C . TRP A 1 478 ? -35.001 2.490 58.447 1.00 86.50 478 TRP A C 1
ATOM 3791 O O . TRP A 1 478 ? -33.879 2.463 57.940 1.00 86.50 478 TRP A O 1
ATOM 3801 N N . LEU A 1 479 ? -35.848 1.460 58.329 1.00 85.31 479 LEU A N 1
ATOM 3802 C CA . LEU A 1 479 ? -35.521 0.221 57.622 1.00 85.31 479 LEU A CA 1
ATOM 3803 C C . LEU A 1 479 ? -35.536 0.450 56.109 1.00 85.31 479 LEU A C 1
ATOM 3805 O O . LEU A 1 479 ? -34.607 0.031 55.423 1.00 85.31 479 LEU A O 1
ATOM 3809 N N . ALA A 1 480 ? -36.541 1.174 55.608 1.00 83.81 480 ALA A N 1
ATOM 3810 C CA . ALA A 1 480 ? -36.610 1.596 54.213 1.00 83.81 480 ALA A CA 1
ATOM 3811 C C . ALA A 1 480 ? -35.366 2.412 53.825 1.00 83.81 480 ALA A C 1
ATOM 3813 O O . ALA A 1 480 ? -34.721 2.114 52.822 1.00 83.81 480 ALA A O 1
ATOM 3814 N N . GLY A 1 481 ? -34.967 3.367 54.671 1.00 87.25 481 GLY A N 1
ATOM 3815 C CA . GLY A 1 481 ? -33.735 4.131 54.493 1.00 87.25 481 GLY A CA 1
ATOM 3816 C C . GLY A 1 481 ? -32.467 3.275 54.515 1.00 87.25 481 GLY A C 1
ATOM 3817 O O . GLY A 1 481 ? -31.593 3.467 53.674 1.00 87.25 481 GLY A O 1
ATOM 3818 N N . THR A 1 482 ? -32.380 2.286 55.410 1.00 88.00 482 THR A N 1
ATOM 3819 C CA . THR A 1 482 ? -31.229 1.365 55.479 1.00 88.00 482 THR A CA 1
ATOM 3820 C C . THR A 1 482 ? -31.085 0.535 54.205 1.00 88.00 482 THR A C 1
ATOM 3822 O O . THR A 1 482 ? -29.998 0.441 53.635 1.00 88.00 482 THR A O 1
ATOM 3825 N N . VAL A 1 483 ? -32.187 -0.064 53.745 1.00 85.75 483 VAL A N 1
ATOM 3826 C CA . VAL A 1 483 ? -32.209 -0.933 52.561 1.00 85.75 483 VAL A CA 1
ATOM 3827 C C . VAL A 1 483 ? -31.904 -0.129 51.303 1.00 85.75 483 VAL A C 1
ATOM 3829 O O . VAL A 1 483 ? -31.014 -0.500 50.537 1.00 85.75 483 VAL A O 1
ATOM 3832 N N . MET A 1 484 ? -32.593 0.999 51.113 1.00 85.88 484 MET A N 1
ATOM 3833 C CA . MET A 1 484 ? -32.378 1.847 49.944 1.00 85.88 484 MET A CA 1
ATOM 3834 C C . MET A 1 484 ? -30.972 2.449 49.946 1.00 85.88 484 MET A C 1
ATOM 3836 O O . MET A 1 484 ? -30.303 2.413 48.919 1.00 85.88 484 MET A O 1
ATOM 3840 N N . GLY A 1 485 ? -30.472 2.898 51.100 1.00 87.38 485 GLY A N 1
ATOM 3841 C CA . GLY A 1 485 ? -29.124 3.444 51.243 1.00 87.38 485 GLY A CA 1
ATOM 3842 C C . GLY A 1 485 ? -28.001 2.448 50.912 1.00 87.38 485 GLY A C 1
ATOM 3843 O O . GLY A 1 485 ? -26.970 2.843 50.371 1.00 87.38 485 GLY A O 1
ATOM 3844 N N . ALA A 1 486 ? -28.199 1.156 51.196 1.00 87.12 486 ALA A N 1
ATOM 3845 C CA . ALA A 1 486 ? -27.205 0.113 50.933 1.00 87.12 486 ALA A CA 1
ATOM 3846 C C . ALA A 1 486 ? -27.275 -0.460 49.508 1.00 87.12 486 ALA A C 1
ATOM 3848 O O . ALA A 1 486 ? -26.246 -0.797 48.926 1.00 87.12 486 ALA A O 1
ATOM 3849 N N . ILE A 1 487 ? -28.480 -0.585 48.943 1.00 86.19 487 ILE A N 1
ATOM 3850 C CA . ILE A 1 487 ? -28.711 -1.282 47.668 1.00 86.19 487 ILE A CA 1
ATOM 3851 C C . ILE A 1 487 ? -28.733 -0.319 46.476 1.00 86.19 487 ILE A C 1
ATOM 3853 O O . ILE A 1 487 ? -28.527 -0.753 45.343 1.00 86.19 487 ILE A O 1
ATOM 3857 N N . TRP A 1 488 ? -28.930 0.986 46.689 1.00 87.38 488 TRP A N 1
ATOM 3858 C CA . TRP A 1 488 ? -29.047 1.952 45.592 1.00 87.38 488 TRP A CA 1
ATOM 3859 C C . TRP A 1 488 ? -27.888 1.878 44.598 1.00 87.38 488 TRP A C 1
ATOM 3861 O O . TRP A 1 488 ? -28.121 1.791 43.399 1.00 87.38 488 TRP A O 1
ATOM 3871 N N . GLN A 1 489 ? -26.646 1.809 45.077 1.00 84.56 489 GLN A N 1
ATOM 3872 C CA . GLN A 1 489 ? -25.478 1.759 44.191 1.00 84.56 489 GLN A CA 1
ATOM 3873 C C . GLN A 1 489 ? -25.349 0.434 43.439 1.00 84.56 489 GLN A C 1
ATOM 3875 O O . GLN A 1 489 ? -24.857 0.396 42.318 1.00 84.56 489 GLN A O 1
ATOM 3880 N N . ILE A 1 490 ? -25.887 -0.646 44.002 1.00 81.06 490 ILE A N 1
ATOM 3881 C CA . ILE A 1 490 ? -26.036 -1.923 43.302 1.00 81.06 490 ILE A CA 1
ATOM 3882 C C . ILE A 1 490 ? -27.090 -1.778 42.188 1.00 81.06 490 ILE A C 1
ATOM 3884 O O . ILE A 1 490 ? -26.890 -2.257 41.075 1.00 81.06 490 ILE A O 1
ATOM 3888 N N . CYS A 1 491 ? -28.180 -1.045 42.438 1.00 77.12 491 CYS A N 1
ATOM 3889 C CA . CYS A 1 491 ? -29.175 -0.715 41.410 1.00 77.12 491 CYS A CA 1
ATOM 3890 C C . CYS A 1 491 ? -28.627 0.229 40.329 1.00 77.12 491 CYS A C 1
ATOM 3892 O O . CYS A 1 491 ? -29.101 0.183 39.194 1.00 77.12 491 CYS A O 1
ATOM 3894 N N . VAL A 1 492 ? -27.651 1.081 40.656 1.00 77.44 492 VAL A N 1
ATOM 3895 C CA . VAL A 1 492 ? -26.931 1.904 39.673 1.00 77.44 492 VAL A CA 1
ATOM 3896 C C . VAL A 1 492 ? -26.085 1.021 38.760 1.00 77.44 492 VAL A C 1
ATOM 3898 O O . VAL A 1 492 ? -26.210 1.137 37.545 1.00 77.44 492 VAL A O 1
ATOM 3901 N N . ILE A 1 493 ? -25.346 0.058 39.324 1.00 70.75 493 ILE A N 1
ATOM 3902 C CA . ILE A 1 493 ? -24.535 -0.900 38.553 1.00 70.75 493 ILE A CA 1
ATOM 3903 C C . ILE A 1 493 ? -25.385 -1.704 37.563 1.00 70.75 493 ILE A C 1
ATOM 3905 O O . ILE A 1 493 ? -25.036 -1.827 36.395 1.00 70.75 493 ILE A O 1
ATOM 3909 N N . PHE A 1 494 ? -26.529 -2.227 38.007 1.00 62.16 494 PHE A N 1
ATOM 3910 C CA . PHE A 1 494 ? -27.412 -3.026 37.151 1.00 62.16 494 PHE A CA 1
ATOM 3911 C C . PHE A 1 494 ? -28.417 -2.192 36.337 1.00 62.16 494 PHE A C 1
ATOM 3913 O O . PHE A 1 494 ? -29.316 -2.758 35.720 1.00 62.16 494 PHE A O 1
ATOM 3920 N N . GLY A 1 495 ? -28.340 -0.856 36.375 1.00 54.47 495 GLY A N 1
ATOM 3921 C CA . GLY A 1 495 ? -29.286 0.034 35.684 1.00 54.47 495 GLY A CA 1
ATOM 3922 C C . GLY A 1 495 ? -30.733 -0.004 36.212 1.00 54.47 495 GLY A C 1
ATOM 3923 O O . GLY A 1 495 ? -31.594 0.716 35.712 1.00 54.47 495 GLY A O 1
ATOM 3924 N N . LEU A 1 496 ? -31.010 -0.793 37.255 1.00 65.44 496 LEU A N 1
ATOM 3925 C CA . LEU A 1 496 ? -32.341 -1.006 37.841 1.00 65.44 496 LEU A CA 1
ATOM 3926 C C . LEU A 1 496 ? -32.922 0.253 38.505 1.00 65.44 496 LEU A C 1
ATOM 3928 O O . LEU A 1 496 ? -34.134 0.360 38.685 1.00 65.44 496 LEU A O 1
ATOM 3932 N N . HIS A 1 497 ? -32.073 1.217 38.862 1.00 73.25 497 HIS A N 1
ATOM 3933 C CA . HIS A 1 497 ? -32.474 2.465 39.513 1.00 73.25 497 HIS A CA 1
ATOM 3934 C C . HIS A 1 497 ? -33.434 3.324 38.664 1.00 73.25 497 HIS A C 1
ATOM 3936 O O . HIS A 1 497 ? -34.288 4.015 39.224 1.00 73.25 497 HIS A O 1
ATOM 3942 N N . TRP A 1 498 ? -33.382 3.222 37.329 1.00 66.94 498 TRP A N 1
ATOM 3943 C CA . TRP A 1 498 ? -34.298 3.921 36.416 1.00 66.94 498 TRP A CA 1
ATOM 3944 C C . TRP A 1 498 ? -35.761 3.518 36.593 1.00 66.94 498 TRP A C 1
ATOM 3946 O O . TRP A 1 498 ? -36.649 4.346 36.403 1.00 66.94 498 TRP A O 1
ATOM 3956 N N . GLY A 1 499 ? -36.032 2.288 37.039 1.00 64.06 499 GLY A N 1
ATOM 3957 C CA . GLY A 1 499 ? -37.391 1.847 37.360 1.00 64.06 499 GLY A CA 1
ATOM 3958 C C . GLY A 1 499 ? -38.008 2.577 38.561 1.00 64.06 499 GLY A C 1
ATOM 3959 O O . GLY A 1 499 ? -39.230 2.615 38.690 1.00 64.06 499 GLY A O 1
ATOM 3960 N N . LEU A 1 500 ? -37.184 3.181 39.426 1.00 74.19 500 LEU A N 1
ATOM 3961 C CA . LEU A 1 500 ? -37.615 3.854 40.658 1.00 74.19 500 LEU A CA 1
ATOM 3962 C C . LEU A 1 500 ? -37.805 5.369 40.483 1.00 74.19 500 LEU A C 1
ATOM 3964 O O . LEU A 1 500 ? -38.562 5.984 41.233 1.00 74.19 500 LEU A O 1
ATOM 3968 N N . VAL A 1 501 ? -37.175 5.973 39.471 1.00 75.50 501 VAL A N 1
ATOM 3969 C CA . VAL A 1 501 ? -37.257 7.418 39.189 1.00 75.50 501 VAL A CA 1
ATOM 3970 C C . VAL A 1 501 ? -38.690 7.896 38.887 1.00 75.50 501 VAL A C 1
ATOM 3972 O O . VAL A 1 501 ? -39.103 8.905 39.467 1.00 75.50 501 VAL A O 1
ATOM 3975 N N . PRO A 1 502 ? -39.509 7.192 38.073 1.00 73.44 502 PRO A N 1
ATOM 3976 C CA . PRO A 1 502 ? -40.900 7.587 37.851 1.00 73.44 502 PRO A CA 1
ATOM 3977 C C . PRO A 1 502 ? -41.733 7.639 39.133 1.00 73.44 502 PRO A C 1
ATOM 3979 O O . PRO A 1 502 ? -42.631 8.469 39.230 1.00 73.44 502 PRO A O 1
ATOM 3982 N N . ILE A 1 503 ? -41.428 6.796 40.128 1.00 76.25 503 ILE A N 1
ATOM 3983 C CA . ILE A 1 503 ? -42.135 6.781 41.417 1.00 76.25 503 ILE A CA 1
ATOM 3984 C C . ILE A 1 503 ? -41.844 8.071 42.197 1.00 76.25 503 ILE A C 1
ATOM 3986 O O . ILE A 1 503 ? -42.763 8.666 42.750 1.00 76.25 503 ILE A O 1
ATOM 3990 N N . MET A 1 504 ? -40.600 8.558 42.182 1.00 81.56 504 MET A N 1
ATOM 3991 C CA . MET A 1 504 ? -40.211 9.812 42.850 1.00 81.56 504 MET A CA 1
ATOM 3992 C C . MET A 1 504 ? -40.906 11.029 42.230 1.00 81.56 504 MET A C 1
ATOM 3994 O O . MET A 1 504 ? -41.450 11.877 42.936 1.00 81.56 504 MET A O 1
ATOM 3998 N N . ILE A 1 505 ? -40.923 11.101 40.894 1.00 76.69 505 ILE A N 1
ATOM 3999 C CA . ILE A 1 505 ? -41.606 12.179 40.160 1.00 76.69 505 ILE A CA 1
ATOM 4000 C C . ILE A 1 505 ? -43.115 12.114 40.423 1.00 76.69 505 ILE A C 1
ATOM 4002 O O . ILE A 1 505 ? -43.767 13.136 40.634 1.00 76.69 505 ILE A O 1
ATOM 4006 N N . ASN A 1 506 ? -43.667 10.902 40.468 1.00 78.31 506 ASN A N 1
ATOM 4007 C CA . ASN A 1 506 ? -45.064 10.673 40.795 1.00 78.31 506 ASN A CA 1
ATOM 4008 C C . ASN A 1 506 ? -45.421 11.140 42.214 1.00 78.31 506 ASN A C 1
ATOM 4010 O O . ASN A 1 506 ? -46.438 11.803 42.394 1.00 78.31 506 ASN A O 1
ATOM 4014 N N . ASN A 1 507 ? -44.577 10.849 43.207 1.00 81.25 507 ASN A N 1
ATOM 4015 C CA . ASN A 1 507 ? -44.774 11.310 44.582 1.00 81.25 507 ASN A CA 1
ATOM 4016 C C . ASN A 1 507 ? -44.790 12.842 44.659 1.00 81.25 507 ASN A C 1
ATOM 4018 O O . ASN A 1 507 ? -45.696 13.408 45.262 1.00 81.25 507 ASN A O 1
ATOM 4022 N N . LEU A 1 508 ? -43.869 13.521 43.968 1.00 78.00 508 LEU A N 1
ATOM 4023 C CA . LEU A 1 508 ? -43.874 14.986 43.881 1.00 78.00 508 LEU A CA 1
ATOM 4024 C C . LEU A 1 508 ? -45.161 15.534 43.254 1.00 78.00 508 LEU A C 1
ATOM 4026 O O . LEU A 1 508 ? -45.698 16.524 43.738 1.00 78.00 508 LEU A O 1
ATOM 4030 N N . SER A 1 509 ? -45.670 14.888 42.203 1.00 73.62 509 SER A N 1
ATOM 4031 C CA . SER A 1 509 ? -46.894 15.316 41.518 1.00 73.62 509 SER A CA 1
ATOM 4032 C C . SER A 1 509 ? -48.160 15.090 42.356 1.00 73.62 509 SER A C 1
ATOM 4034 O O . SER A 1 509 ? -49.048 15.938 42.350 1.00 73.62 509 SER A O 1
ATOM 4036 N N . VAL A 1 510 ? -48.248 13.971 43.086 1.00 74.50 510 VAL A N 1
ATOM 4037 C CA . VAL A 1 510 ? -49.456 13.574 43.833 1.00 74.50 510 VAL A CA 1
ATOM 4038 C C . VAL A 1 510 ? -49.459 14.093 45.271 1.00 74.50 510 VAL A C 1
ATOM 4040 O O . VAL A 1 510 ? -50.487 14.561 45.754 1.00 74.50 510 VAL A O 1
ATOM 4043 N N . LEU A 1 511 ? -48.330 13.982 45.973 1.00 77.38 511 LEU A N 1
ATOM 4044 C CA . LEU A 1 511 ? -48.197 14.316 47.396 1.00 77.38 511 LEU A CA 1
ATOM 4045 C C . LEU A 1 511 ? -47.613 15.720 47.617 1.00 77.38 511 LEU A C 1
ATOM 4047 O O . LEU A 1 511 ? -47.674 16.237 48.730 1.00 77.38 511 LEU A O 1
ATOM 4051 N N . GLY A 1 512 ? -47.029 16.335 46.582 1.00 77.19 512 GLY A N 1
ATOM 4052 C CA . GLY A 1 512 ? -46.303 17.607 46.684 1.00 77.19 512 GLY A CA 1
ATOM 4053 C C . GLY A 1 512 ? -44.886 17.472 47.256 1.00 77.19 512 GLY A C 1
ATOM 4054 O O . GLY A 1 512 ? -44.170 18.467 47.360 1.00 77.19 512 GLY A O 1
ATOM 4055 N N . TYR A 1 513 ? -44.472 16.259 47.633 1.00 83.94 513 TYR A N 1
ATOM 4056 C CA . TYR A 1 513 ? -43.135 15.942 48.127 1.00 83.94 513 TYR A CA 1
ATOM 4057 C C . TYR A 1 513 ? -42.771 14.476 47.841 1.00 83.94 513 TYR A C 1
ATOM 4059 O O . TYR A 1 513 ? -43.649 13.631 47.677 1.00 83.94 513 TYR A O 1
ATOM 4067 N N . ASP A 1 514 ? -41.477 14.159 47.814 1.00 87.31 514 ASP A N 1
ATOM 4068 C CA . ASP A 1 514 ? -40.968 12.787 47.717 1.00 87.31 514 ASP A CA 1
ATOM 4069 C C . ASP A 1 514 ? -40.111 12.414 48.929 1.00 87.31 514 ASP A C 1
ATOM 4071 O O . ASP A 1 514 ? -39.316 13.217 49.420 1.00 87.31 514 ASP A O 1
ATOM 4075 N N . THR A 1 515 ? -40.265 11.180 49.409 1.00 85.94 515 THR A N 1
ATOM 4076 C CA . THR A 1 515 ? -39.475 10.648 50.528 1.00 85.94 515 THR A CA 1
ATOM 4077 C C . THR A 1 515 ? -38.396 9.677 50.079 1.00 85.94 515 THR A C 1
ATOM 4079 O O . THR A 1 515 ? -37.528 9.364 50.883 1.00 85.94 515 THR A O 1
ATOM 4082 N N . LEU A 1 516 ? -38.408 9.205 48.827 1.00 85.62 516 LEU A N 1
ATOM 4083 C CA . LEU A 1 516 ? -37.455 8.201 48.359 1.00 85.62 516 LEU A CA 1
ATOM 4084 C C . LEU A 1 516 ? -36.097 8.829 48.036 1.00 85.62 516 LEU A C 1
ATOM 4086 O O . LEU A 1 516 ? -35.082 8.363 48.542 1.00 85.62 516 LEU A O 1
ATOM 4090 N N . MET A 1 517 ? -36.073 9.915 47.265 1.00 86.50 517 MET A N 1
ATOM 4091 C CA . MET A 1 517 ? -34.857 10.651 46.902 1.00 86.50 517 MET A CA 1
ATOM 4092 C C . MET A 1 517 ? -33.984 11.050 48.101 1.00 86.50 517 MET A C 1
ATOM 4094 O O . MET A 1 517 ? -32.771 10.831 48.044 1.00 86.50 517 MET A O 1
ATOM 4098 N N . PRO A 1 518 ? -34.545 11.590 49.203 1.00 88.38 518 PRO A N 1
ATOM 4099 C CA . PRO A 1 518 ? -33.768 11.874 50.403 1.00 88.38 518 PRO A CA 1
ATOM 4100 C C . PRO A 1 518 ? -32.986 10.675 50.945 1.00 88.38 518 PRO A C 1
ATOM 4102 O O . PRO A 1 518 ? -31.841 10.842 51.362 1.00 88.38 518 PRO A O 1
ATOM 4105 N N . LEU A 1 519 ? -33.545 9.464 50.877 1.00 88.81 519 LEU A N 1
ATOM 4106 C CA . LEU A 1 519 ? -32.892 8.239 51.361 1.00 88.81 519 LEU A CA 1
ATOM 4107 C C . LEU A 1 519 ? -31.692 7.826 50.503 1.00 88.81 519 LEU A C 1
ATOM 4109 O O . LEU A 1 519 ? -30.831 7.084 50.972 1.00 88.81 519 LEU A O 1
ATOM 4113 N N . LEU A 1 520 ? -31.631 8.291 49.254 1.00 89.69 520 LEU A N 1
ATOM 4114 C CA . LEU A 1 520 ? -30.595 7.918 48.289 1.00 89.69 520 LEU A CA 1
ATOM 4115 C C . LEU A 1 520 ? -29.376 8.833 48.352 1.00 89.69 520 LEU A C 1
ATOM 4117 O O . LEU A 1 520 ? -28.273 8.420 47.994 1.00 89.69 520 LEU A O 1
ATOM 4121 N N . LEU A 1 521 ? -29.549 10.060 48.848 1.00 91.00 521 LEU A N 1
ATOM 4122 C CA . LEU A 1 521 ? -28.457 11.018 48.991 1.00 91.00 521 LEU A CA 1
ATOM 4123 C C . LEU A 1 521 ? -27.299 10.466 49.857 1.00 91.00 521 LEU A C 1
ATOM 4125 O O . LEU A 1 521 ? -26.145 10.564 49.428 1.00 91.00 521 LEU A O 1
ATOM 4129 N N . PRO A 1 522 ? -27.550 9.801 51.003 1.00 93.75 522 PRO A N 1
ATOM 4130 C CA . PRO A 1 522 ? -26.501 9.105 51.742 1.00 93.75 522 PRO A CA 1
ATOM 4131 C C . PRO A 1 522 ? -25.787 8.003 50.947 1.00 93.75 522 PRO A C 1
ATOM 4133 O O . PRO A 1 522 ? -24.593 7.806 51.158 1.00 93.75 522 PRO A O 1
ATOM 4136 N N . ALA A 1 523 ? -26.463 7.305 50.028 1.00 91.31 523 ALA A N 1
ATOM 4137 C CA . ALA A 1 523 ? -25.855 6.253 49.200 1.00 91.31 523 ALA A CA 1
ATOM 4138 C C . ALA A 1 523 ? -24.889 6.825 48.153 1.00 91.31 523 ALA A C 1
ATOM 4140 O O . ALA A 1 523 ? -23.830 6.255 47.887 1.00 91.31 523 ALA A O 1
ATOM 4141 N N . VAL A 1 524 ? -25.240 7.973 47.568 1.00 92.25 524 VAL A N 1
ATOM 4142 C CA . VAL A 1 524 ? -24.366 8.747 46.672 1.00 92.25 524 VAL A CA 1
ATOM 4143 C C . VAL A 1 524 ? -23.143 9.243 47.437 1.00 92.25 524 VAL A C 1
ATOM 4145 O O . VAL A 1 524 ? -22.008 8.941 47.070 1.00 92.25 524 VAL A O 1
ATOM 4148 N N . MET A 1 525 ? -23.365 9.930 48.559 1.00 94.12 525 MET A N 1
ATOM 4149 C CA . MET A 1 525 ? -22.283 10.527 49.344 1.00 94.12 525 MET A CA 1
ATOM 4150 C C . MET A 1 525 ? -21.410 9.488 50.057 1.00 94.12 525 MET A C 1
ATOM 4152 O O . MET A 1 525 ? -20.237 9.753 50.307 1.00 94.12 525 MET A O 1
ATOM 4156 N N . GLY A 1 526 ? -21.930 8.285 50.312 1.00 94.56 526 GLY A N 1
ATOM 4157 C CA . GLY A 1 526 ? -21.147 7.148 50.797 1.00 94.56 526 GLY A CA 1
ATOM 4158 C C . GLY A 1 526 ? -20.099 6.683 49.782 1.00 94.56 526 GLY A C 1
ATOM 4159 O O . GLY A 1 526 ? -18.950 6.460 50.154 1.00 94.56 526 GLY A O 1
ATOM 4160 N N . GLN A 1 527 ? -20.436 6.611 48.489 1.00 94.19 527 GLN A N 1
ATOM 4161 C CA . GLN A 1 527 ? -19.455 6.253 47.449 1.00 94.19 527 GLN A CA 1
ATOM 4162 C C . GLN A 1 527 ? -18.454 7.379 47.179 1.00 94.19 527 GLN A C 1
ATOM 4164 O O . GLN A 1 527 ? -17.265 7.115 47.006 1.00 94.19 527 GLN A O 1
ATOM 4169 N N . VAL A 1 528 ? -18.901 8.638 47.233 1.00 94.81 528 VAL A N 1
ATOM 4170 C CA . VAL A 1 528 ? -18.006 9.809 47.198 1.00 94.81 528 VAL A CA 1
ATOM 4171 C C . VAL A 1 528 ? -17.024 9.773 48.370 1.00 94.81 528 VAL A C 1
ATOM 4173 O O . VAL A 1 528 ? -15.824 9.962 48.181 1.00 94.81 528 VAL A O 1
ATOM 4176 N N . GLY A 1 529 ? -17.515 9.477 49.576 1.00 95.00 529 GLY A N 1
ATOM 4177 C CA . GLY A 1 529 ? -16.695 9.316 50.773 1.00 95.00 529 GLY A CA 1
ATOM 4178 C C . GLY A 1 529 ? -15.682 8.182 50.632 1.00 95.00 529 GLY A C 1
ATOM 4179 O O . GLY A 1 529 ? -14.511 8.371 50.944 1.00 95.00 529 GLY A O 1
ATOM 4180 N N . ALA A 1 530 ? -16.088 7.027 50.103 1.00 95.06 530 ALA A N 1
ATOM 4181 C CA . ALA A 1 530 ? -15.177 5.914 49.845 1.00 95.06 530 ALA A CA 1
ATOM 4182 C C . ALA A 1 530 ? -14.085 6.281 48.822 1.00 95.06 530 ALA A C 1
ATOM 4184 O O . ALA A 1 530 ? -12.905 6.051 49.085 1.00 95.06 530 ALA A O 1
ATOM 4185 N N . ALA A 1 531 ? -14.438 6.929 47.708 1.00 94.25 531 ALA A N 1
ATOM 4186 C CA . ALA A 1 531 ? -13.467 7.412 46.723 1.00 94.25 531 ALA A CA 1
ATOM 4187 C C . ALA A 1 531 ? -12.498 8.453 47.318 1.00 94.25 531 ALA A C 1
ATOM 4189 O O . ALA A 1 531 ? -11.292 8.392 47.073 1.00 94.25 531 ALA A O 1
ATOM 4190 N N . LEU A 1 532 ? -12.988 9.354 48.177 1.00 95.31 532 LEU A N 1
ATOM 4191 C CA . LEU A 1 532 ? -12.148 10.298 48.919 1.00 95.31 532 LEU A CA 1
ATOM 4192 C C . LEU A 1 532 ? -11.207 9.575 49.897 1.00 95.31 532 LEU A C 1
ATOM 4194 O O . LEU A 1 532 ? -10.039 9.937 50.023 1.00 95.31 532 LEU A O 1
ATOM 4198 N N . GLY A 1 533 ? -11.674 8.509 50.547 1.00 93.69 533 GLY A N 1
ATOM 4199 C CA . GLY A 1 533 ? -10.836 7.657 51.388 1.00 93.69 533 GLY A CA 1
ATOM 4200 C C . GLY A 1 533 ? -9.704 6.984 50.606 1.00 93.69 533 GLY A C 1
ATOM 4201 O O . GLY A 1 533 ? -8.580 6.911 51.109 1.00 93.69 533 GLY A O 1
ATOM 4202 N N . VAL A 1 534 ? -9.957 6.545 49.365 1.00 91.62 534 VAL A N 1
ATOM 4203 C CA . VAL A 1 534 ? -8.917 6.018 48.460 1.00 91.62 534 VAL A CA 1
ATOM 4204 C C . VAL A 1 534 ? -7.935 7.127 48.087 1.00 91.62 534 VAL A C 1
ATOM 4206 O O . VAL A 1 534 ? -6.731 6.937 48.236 1.00 91.62 534 VAL A O 1
ATOM 4209 N N . PHE A 1 535 ? -8.427 8.312 47.710 1.00 93.69 535 PHE A N 1
ATOM 4210 C CA . PHE A 1 535 ? -7.596 9.480 47.393 1.00 93.69 535 PHE A CA 1
ATOM 4211 C C . PHE A 1 535 ? -6.623 9.855 48.525 1.00 93.69 535 PHE A C 1
ATOM 4213 O O . PHE A 1 535 ? -5.463 10.192 48.274 1.00 93.69 535 PHE A O 1
ATOM 4220 N N . LEU A 1 536 ? -7.089 9.787 49.777 1.00 91.12 536 LEU A N 1
ATOM 4221 C CA . LEU A 1 536 ? -6.301 10.131 50.963 1.00 91.12 536 LEU A CA 1
ATOM 4222 C C . LEU A 1 536 ? -5.347 9.016 51.417 1.00 91.12 536 LEU A C 1
ATOM 4224 O O . LEU A 1 536 ? -4.348 9.311 52.073 1.00 91.12 536 LEU A O 1
ATOM 4228 N N . SER A 1 537 ? -5.649 7.750 51.118 1.00 86.06 537 SER A N 1
ATOM 4229 C CA . SER A 1 537 ? -4.844 6.598 51.561 1.00 86.06 537 SER A CA 1
ATOM 4230 C C . SER A 1 537 ? -3.833 6.116 50.522 1.00 86.06 537 SER A C 1
ATOM 4232 O O . SER A 1 537 ? -2.783 5.594 50.899 1.00 86.06 537 SER A O 1
ATOM 4234 N N . THR A 1 538 ? -4.112 6.303 49.231 1.00 86.12 538 THR A N 1
ATOM 4235 C CA . THR A 1 538 ? -3.255 5.798 48.158 1.00 86.12 538 THR A CA 1
ATOM 4236 C C . THR A 1 538 ? -1.991 6.639 47.956 1.00 86.12 538 THR A C 1
ATOM 4238 O O . THR A 1 538 ? -1.994 7.872 48.058 1.00 86.12 538 THR A O 1
ATOM 4241 N N . ARG A 1 539 ? -0.886 5.955 47.640 1.00 82.25 539 ARG A N 1
ATOM 4242 C CA . ARG A 1 539 ? 0.374 6.565 47.182 1.00 82.25 539 ARG A CA 1
ATOM 4243 C C . ARG A 1 539 ? 0.568 6.457 45.668 1.00 82.25 539 ARG A C 1
ATOM 4245 O O . ARG A 1 539 ? 1.474 7.095 45.145 1.00 82.25 539 ARG A O 1
ATOM 4252 N N . ASP A 1 540 ? -0.282 5.695 44.985 1.00 79.56 540 ASP A N 1
ATOM 4253 C CA . ASP A 1 540 ? -0.267 5.562 43.531 1.00 79.56 540 ASP A CA 1
ATOM 4254 C C . ASP A 1 540 ? -0.758 6.865 42.878 1.00 79.56 540 ASP A C 1
ATOM 4256 O O . ASP A 1 540 ? -1.867 7.330 43.151 1.00 79.56 540 ASP A O 1
ATOM 4260 N N . ALA A 1 541 ? 0.074 7.463 42.021 1.00 70.56 541 ALA A N 1
ATOM 4261 C CA . ALA A 1 541 ? -0.221 8.737 41.373 1.00 70.56 541 ALA A CA 1
ATOM 4262 C C . ALA A 1 541 ? -1.431 8.665 40.423 1.00 70.56 541 ALA A C 1
ATOM 4264 O O . ALA A 1 541 ? -2.231 9.601 40.394 1.00 70.56 541 ALA A O 1
ATOM 4265 N N . LYS A 1 542 ? -1.607 7.559 39.688 1.00 64.38 542 LYS A N 1
ATOM 4266 C CA . LYS A 1 542 ? -2.725 7.369 38.753 1.00 64.38 542 LYS A CA 1
ATOM 4267 C C . LYS A 1 542 ? -4.031 7.163 39.511 1.00 64.38 542 LYS A C 1
ATOM 4269 O O . LYS A 1 542 ? -5.003 7.870 39.247 1.00 64.38 542 LYS A O 1
ATOM 4274 N N . LEU A 1 543 ? -4.040 6.276 40.511 1.00 80.12 543 LEU A N 1
ATOM 4275 C CA . LEU A 1 543 ? -5.227 6.035 41.337 1.00 80.12 543 LEU A CA 1
ATOM 4276 C C . LEU A 1 543 ? -5.627 7.293 42.115 1.00 80.12 543 LEU A C 1
ATOM 4278 O O . LEU A 1 543 ? -6.815 7.543 42.320 1.00 80.12 543 LEU A O 1
ATOM 4282 N N . LYS A 1 544 ? -4.656 8.122 42.512 1.00 85.75 544 LYS A N 1
ATOM 4283 C CA . LYS A 1 544 ? -4.910 9.408 43.167 1.00 85.75 544 LYS A CA 1
ATOM 4284 C C . LYS A 1 544 ? -5.562 10.421 42.225 1.00 85.75 544 LYS A C 1
ATOM 4286 O O . LYS A 1 544 ? -6.540 11.051 42.613 1.00 85.75 544 LYS A O 1
ATOM 4291 N N . VAL A 1 545 ? -5.086 10.555 40.988 1.00 78.38 545 VAL A N 1
ATOM 4292 C CA . VAL A 1 545 ? -5.723 11.433 39.985 1.00 78.38 545 VAL A CA 1
ATOM 4293 C C . VAL A 1 545 ? -7.145 10.957 39.669 1.00 78.38 545 VAL A C 1
ATOM 4295 O O . VAL A 1 545 ? -8.088 11.750 39.736 1.00 78.38 545 VAL A O 1
ATOM 4298 N N . LEU A 1 546 ? -7.320 9.655 39.426 1.00 77.88 546 LEU A N 1
ATOM 4299 C CA . LEU A 1 546 ? -8.621 9.048 39.142 1.00 77.88 546 LEU A CA 1
ATOM 4300 C C . LEU A 1 546 ? -9.606 9.259 40.300 1.00 77.88 546 LEU A C 1
ATOM 4302 O O . LEU A 1 546 ? -10.705 9.771 40.092 1.00 77.88 546 LEU A O 1
ATOM 4306 N N . SER A 1 547 ? -9.176 8.979 41.535 1.00 85.56 547 SER A N 1
ATOM 4307 C CA . SER A 1 547 ? -9.997 9.171 42.737 1.00 85.56 547 SER A CA 1
ATOM 4308 C C . SER A 1 547 ? -10.400 10.631 42.952 1.00 85.56 547 SER A C 1
ATOM 4310 O O . SER A 1 547 ? -11.547 10.897 43.302 1.00 85.56 547 SER A O 1
ATOM 4312 N N . GLY A 1 548 ? -9.505 11.591 42.696 1.00 83.62 548 GLY A N 1
ATOM 4313 C CA . GLY A 1 548 ? -9.819 13.020 42.814 1.00 83.62 548 GLY A CA 1
ATOM 4314 C C . GLY A 1 548 ? -10.873 13.492 41.803 1.00 83.62 548 GLY A C 1
ATOM 4315 O O . GLY A 1 548 ? -11.816 14.204 42.163 1.00 83.62 548 GLY A O 1
ATOM 4316 N N . SER A 1 549 ? -10.758 13.050 40.546 1.00 79.50 549 SER A N 1
ATOM 4317 C CA . SER A 1 549 ? -11.746 13.366 39.502 1.00 79.50 549 SER A CA 1
ATOM 4318 C C . SER A 1 549 ? -13.122 12.752 39.802 1.00 79.50 549 SER A C 1
ATOM 4320 O O . SER A 1 549 ? -14.147 13.428 39.699 1.00 79.50 549 SER A O 1
ATOM 4322 N N . ALA A 1 550 ? -13.142 11.509 40.290 1.00 84.19 550 ALA A N 1
ATOM 4323 C CA . ALA A 1 550 ? -14.356 10.786 40.633 1.00 84.19 550 ALA A CA 1
ATOM 4324 C C . ALA A 1 550 ? -15.095 11.374 41.847 1.00 84.19 550 ALA A C 1
ATOM 4326 O O . ALA A 1 550 ? -16.323 11.443 41.842 1.00 84.19 550 ALA A O 1
ATOM 4327 N N . VAL A 1 551 ? -14.365 11.850 42.865 1.00 90.62 551 VAL A N 1
ATOM 4328 C CA . VAL A 1 551 ? -14.952 12.594 43.996 1.00 90.62 551 VAL A CA 1
ATOM 4329 C C . VAL A 1 551 ? -15.665 13.845 43.495 1.00 90.62 551 VAL A C 1
ATOM 4331 O O . VAL A 1 551 ? -16.792 14.116 43.904 1.00 90.62 551 VAL A O 1
ATOM 4334 N N . THR A 1 552 ? -15.034 14.580 42.578 1.00 82.19 552 THR A N 1
ATOM 4335 C CA . THR A 1 552 ? -15.604 15.812 42.023 1.00 82.19 552 THR A CA 1
ATOM 4336 C C . THR A 1 552 ? -16.911 15.527 41.283 1.00 82.19 552 THR A C 1
ATOM 4338 O O . THR A 1 552 ? -17.917 16.169 41.570 1.00 82.19 552 THR A O 1
ATOM 4341 N N . ALA A 1 553 ? -16.936 14.524 40.400 1.00 78.69 553 ALA A N 1
ATOM 4342 C CA . ALA A 1 553 ? -18.146 14.126 39.674 1.00 78.69 553 ALA A CA 1
ATOM 4343 C C . ALA A 1 553 ? -19.264 13.619 40.609 1.00 78.69 553 ALA A C 1
ATOM 4345 O O . ALA A 1 553 ? -20.425 14.021 40.483 1.00 78.69 553 ALA A O 1
ATOM 4346 N N . GLY A 1 554 ? -18.910 12.797 41.600 1.00 83.94 554 GLY A N 1
ATOM 4347 C CA . GLY A 1 554 ? -19.874 12.197 42.518 1.00 83.94 554 GLY A CA 1
ATOM 4348 C C . GLY A 1 554 ? -20.562 13.196 43.455 1.00 83.94 554 GLY A C 1
ATOM 4349 O O . GLY A 1 554 ? -21.729 12.998 43.790 1.00 83.94 554 GLY A O 1
ATOM 4350 N N . ILE A 1 555 ? -19.912 14.310 43.820 1.00 86.88 555 ILE A N 1
ATOM 4351 C CA . ILE A 1 555 ? -20.550 15.395 44.599 1.00 86.88 555 ILE A CA 1
ATOM 4352 C C . ILE A 1 555 ? -21.760 15.986 43.852 1.00 86.88 555 ILE A C 1
ATOM 4354 O O . ILE A 1 555 ? -22.770 16.346 44.472 1.00 86.88 555 ILE A O 1
ATOM 4358 N N . PHE A 1 556 ? -21.684 16.044 42.521 1.00 80.31 556 PHE A N 1
ATOM 4359 C CA . PHE A 1 556 ? -22.749 16.542 41.650 1.00 80.31 556 PHE A CA 1
ATOM 4360 C C . PHE A 1 556 ? -23.762 15.463 41.237 1.00 80.31 556 PHE A C 1
ATOM 4362 O O . PHE A 1 556 ? -24.647 15.735 40.430 1.00 80.31 556 PHE A O 1
ATOM 4369 N N . GLY A 1 557 ? -23.689 14.268 41.832 1.00 75.56 557 GLY A N 1
ATOM 4370 C CA . GLY A 1 557 ? -24.651 13.187 41.614 1.00 75.56 557 GLY A CA 1
ATOM 4371 C C . GLY A 1 557 ? -24.329 12.254 40.447 1.00 75.56 557 GLY A C 1
ATOM 4372 O O . GLY A 1 557 ? -25.163 11.416 40.122 1.00 75.56 557 GLY A O 1
ATOM 4373 N N . ILE A 1 558 ? -23.135 12.364 39.847 1.00 79.94 558 ILE A N 1
ATOM 4374 C CA . ILE A 1 558 ? -22.633 11.425 38.831 1.00 79.94 558 ILE A CA 1
ATOM 4375 C C . ILE A 1 558 ? -21.720 10.416 39.528 1.00 79.94 558 ILE A C 1
ATOM 4377 O O . ILE A 1 558 ? -20.543 10.681 39.784 1.00 79.94 558 ILE A O 1
ATOM 4381 N N . THR A 1 559 ? -22.276 9.270 39.906 1.00 82.88 559 THR A N 1
ATOM 4382 C CA . THR A 1 559 ? -21.584 8.281 40.747 1.00 82.88 559 THR A CA 1
ATOM 4383 C C . THR A 1 559 ? -20.809 7.236 39.963 1.00 82.88 559 THR A C 1
ATOM 4385 O O . THR A 1 559 ? -19.966 6.558 40.539 1.00 82.88 559 THR A O 1
ATOM 4388 N N . GLU A 1 560 ? -21.038 7.120 38.661 1.00 80.00 560 GLU A N 1
ATOM 4389 C CA . GLU A 1 560 ? -20.436 6.122 37.781 1.00 80.00 560 GLU A CA 1
ATOM 4390 C C . GLU A 1 560 ? -18.895 6.183 37.787 1.00 80.00 560 GLU A C 1
ATOM 4392 O O . GLU A 1 560 ? -18.282 5.135 37.991 1.00 80.00 560 GLU A O 1
ATOM 4397 N N . PRO A 1 561 ? -18.230 7.356 37.704 1.00 74.12 561 PRO A N 1
ATOM 4398 C CA . PRO A 1 561 ? -16.771 7.436 37.809 1.00 74.12 561 PRO A CA 1
ATOM 4399 C C . PRO A 1 561 ? -16.231 6.980 39.173 1.00 74.12 561 PRO A C 1
ATOM 4401 O O . PRO A 1 561 ? -15.159 6.384 39.252 1.00 74.12 561 PRO A O 1
ATOM 4404 N N . ALA A 1 562 ? -16.971 7.226 40.260 1.00 82.31 562 ALA A N 1
ATOM 4405 C CA . ALA A 1 562 ? -16.587 6.797 41.607 1.00 82.31 562 ALA A CA 1
ATOM 4406 C C . ALA A 1 562 ? -16.828 5.302 41.830 1.00 82.31 562 ALA A C 1
ATOM 4408 O O . ALA A 1 562 ? -16.009 4.634 42.465 1.00 82.31 562 ALA A O 1
ATOM 4409 N N . VAL A 1 563 ? -17.921 4.766 41.288 1.00 80.19 563 VAL A N 1
ATOM 4410 C CA . VAL A 1 563 ? -18.257 3.344 41.357 1.00 80.19 563 VAL A CA 1
ATOM 4411 C C . VAL A 1 563 ? -17.304 2.544 40.476 1.00 80.19 563 VAL A C 1
ATOM 4413 O O . VAL A 1 563 ? -16.504 1.784 41.007 1.00 80.19 563 VAL A O 1
ATOM 4416 N N . TYR A 1 564 ? -17.304 2.759 39.163 1.00 75.75 564 TYR A N 1
ATOM 4417 C CA . TYR A 1 564 ? -16.519 1.948 38.230 1.00 75.75 564 TYR A CA 1
ATOM 4418 C C . TYR A 1 564 ? -15.023 2.251 38.264 1.00 75.75 564 TYR A C 1
ATOM 4420 O O . TYR A 1 564 ? -14.217 1.332 38.167 1.00 75.75 564 TYR A O 1
ATOM 4428 N N . GLY A 1 565 ? -14.640 3.519 38.433 1.00 74.12 565 GLY A N 1
ATOM 4429 C CA . GLY A 1 565 ? -13.234 3.918 38.364 1.00 74.12 565 GLY A CA 1
ATOM 4430 C C . GLY A 1 565 ? -12.447 3.664 39.648 1.00 74.12 565 GLY A C 1
ATOM 4431 O O . GLY A 1 565 ? -11.237 3.476 39.596 1.00 74.12 565 GLY A O 1
ATOM 4432 N N . VAL A 1 566 ? -13.096 3.671 40.818 1.00 83.06 566 VAL A N 1
ATOM 4433 C CA . VAL A 1 566 ? -12.369 3.761 42.099 1.00 83.06 566 VAL A CA 1
ATOM 4434 C C . VAL A 1 566 ? -12.823 2.716 43.102 1.00 83.06 566 VAL A C 1
ATOM 4436 O O . VAL A 1 566 ? -12.007 1.955 43.625 1.00 83.06 566 VAL A O 1
ATOM 4439 N N . THR A 1 567 ? -14.115 2.684 43.415 1.00 87.81 567 THR A N 1
ATOM 4440 C CA . THR A 1 567 ? -14.612 1.919 44.560 1.00 87.81 567 THR A CA 1
ATOM 4441 C C . THR A 1 567 ? -14.909 0.468 44.207 1.00 87.81 567 THR A C 1
ATOM 4443 O O . THR A 1 567 ? -14.548 -0.398 44.988 1.00 87.81 567 THR A O 1
ATOM 4446 N N . LEU A 1 568 ? -15.498 0.158 43.051 1.00 82.19 568 LEU A N 1
ATOM 4447 C CA . LEU A 1 568 ? -15.816 -1.216 42.642 1.00 82.19 568 LEU A CA 1
ATOM 4448 C C . LEU A 1 568 ? -14.565 -2.071 42.351 1.00 82.19 568 LEU A C 1
ATOM 4450 O O . LEU A 1 568 ? -14.526 -3.204 42.842 1.00 82.19 568 LEU A O 1
ATOM 4454 N N . PRO A 1 569 ? -13.515 -1.559 41.663 1.00 79.94 569 PRO A N 1
ATOM 4455 C CA . PRO A 1 569 ? -12.251 -2.290 41.510 1.00 79.94 569 PRO A CA 1
ATOM 4456 C C . PRO A 1 569 ? -11.622 -2.636 42.866 1.00 79.94 569 PRO A C 1
ATOM 4458 O O . PRO A 1 569 ? -11.084 -3.724 43.070 1.00 79.94 569 PRO A O 1
ATOM 4461 N N . ASN A 1 570 ? -11.772 -1.739 43.844 1.00 79.94 570 ASN A N 1
ATOM 4462 C CA . ASN A 1 570 ? -11.313 -1.936 45.210 1.00 79.94 570 ASN A CA 1
ATOM 4463 C C . ASN A 1 570 ? -12.472 -2.413 46.103 1.00 79.94 570 ASN A C 1
ATOM 4465 O O . ASN A 1 570 ? -13.081 -1.630 46.826 1.00 79.94 570 ASN A O 1
ATOM 4469 N N . ARG A 1 571 ? -12.759 -3.722 46.102 1.00 79.88 571 ARG A N 1
ATOM 4470 C CA . ARG A 1 571 ? -13.937 -4.339 46.764 1.00 79.88 571 ARG A CA 1
ATOM 4471 C C . ARG A 1 571 ? -14.304 -3.770 48.149 1.00 79.88 571 ARG A C 1
ATOM 4473 O O . ARG A 1 571 ? -15.484 -3.625 48.455 1.00 79.88 571 ARG A O 1
ATOM 4480 N N . ARG A 1 572 ? -13.317 -3.467 49.004 1.00 89.44 572 ARG A N 1
ATOM 4481 C CA . ARG A 1 572 ? -13.543 -2.933 50.363 1.00 89.44 572 ARG A CA 1
ATOM 4482 C C . ARG A 1 572 ? -14.124 -1.509 50.352 1.00 89.44 572 ARG A C 1
ATOM 4484 O O . ARG A 1 572 ? -15.181 -1.338 50.955 1.00 89.44 572 ARG A O 1
ATOM 4491 N N . PRO A 1 573 ? -13.516 -0.515 49.674 1.00 91.50 573 PRO A N 1
ATOM 4492 C CA . PRO A 1 573 ? -14.117 0.801 49.455 1.00 91.50 573 PRO A CA 1
ATOM 4493 C C . PRO A 1 573 ? -15.584 0.775 49.011 1.00 91.50 573 PRO A C 1
ATOM 4495 O O . PRO A 1 573 ? -16.404 1.452 49.629 1.00 91.50 573 PRO A O 1
ATOM 4498 N N . PHE A 1 574 ? -15.951 -0.039 48.014 1.00 91.56 574 PHE A N 1
ATOM 4499 C CA . PHE A 1 574 ? -17.347 -0.129 47.561 1.00 91.56 574 PHE A CA 1
ATOM 4500 C C . PHE A 1 574 ? -18.299 -0.620 48.658 1.00 91.56 574 PHE A C 1
ATOM 4502 O O . PHE A 1 574 ? -19.365 -0.033 48.875 1.00 91.56 574 PHE A O 1
ATOM 4509 N N . ILE A 1 575 ? -17.900 -1.670 49.386 1.00 90.94 575 ILE A N 1
ATOM 4510 C CA . ILE A 1 575 ? -18.672 -2.226 50.504 1.00 90.94 575 ILE A CA 1
ATOM 4511 C C . ILE A 1 575 ? -18.812 -1.191 51.626 1.00 90.94 575 ILE A C 1
ATOM 4513 O O . ILE A 1 575 ? -19.908 -1.008 52.154 1.00 90.94 575 ILE A O 1
ATOM 4517 N N . PHE A 1 576 ? -17.738 -0.475 51.969 1.00 94.69 576 PHE A N 1
ATOM 4518 C CA . PHE A 1 576 ? -17.781 0.583 52.980 1.00 94.69 576 PHE A CA 1
ATOM 4519 C C . PHE A 1 576 ? -18.694 1.738 52.568 1.00 94.69 576 PHE A C 1
ATOM 4521 O O . PHE A 1 576 ? -19.451 2.225 53.407 1.00 94.69 576 PHE A O 1
ATOM 4528 N N . GLY A 1 577 ? -18.696 2.117 51.287 1.00 92.81 577 GLY A N 1
ATOM 4529 C CA . GLY A 1 577 ? -19.640 3.088 50.740 1.00 92.81 577 GLY A CA 1
ATOM 4530 C C . GLY A 1 577 ? -21.100 2.636 50.861 1.00 92.81 577 GLY A C 1
ATOM 4531 O O . GLY A 1 577 ? -21.947 3.427 51.268 1.00 92.81 577 GLY A O 1
ATOM 4532 N N . CYS A 1 578 ? -21.403 1.358 50.599 1.00 93.25 578 CYS A N 1
ATOM 4533 C CA . CYS A 1 578 ? -22.759 0.808 50.746 1.00 93.25 578 CYS A CA 1
ATOM 4534 C C . CYS A 1 578 ? -23.203 0.719 52.218 1.00 93.25 578 CYS A C 1
ATOM 4536 O O . CYS A 1 578 ? -24.334 1.067 52.547 1.00 93.25 578 CYS A O 1
ATOM 4538 N N . ILE A 1 579 ? -22.316 0.290 53.125 1.00 93.50 579 ILE A N 1
ATOM 4539 C CA . ILE A 1 579 ? -22.612 0.210 54.566 1.00 93.50 579 ILE A CA 1
ATOM 4540 C C . ILE A 1 579 ? -22.870 1.605 55.138 1.00 93.50 579 ILE A C 1
ATOM 4542 O O . ILE A 1 579 ? -23.862 1.818 55.837 1.00 93.50 579 ILE A O 1
ATOM 4546 N N . ALA A 1 580 ? -21.998 2.565 54.825 1.00 94.38 580 ALA A N 1
ATOM 4547 C CA . ALA A 1 580 ? -22.159 3.940 55.271 1.00 94.38 580 ALA A CA 1
ATOM 4548 C C . ALA A 1 580 ? -23.419 4.584 54.670 1.00 94.38 580 ALA A C 1
ATOM 4550 O O . ALA A 1 580 ? -24.165 5.244 55.395 1.00 94.38 580 ALA A O 1
ATOM 4551 N N . GLY A 1 581 ? -23.711 4.299 53.394 1.00 92.69 581 GLY A N 1
ATOM 4552 C CA . GLY A 1 581 ? -24.944 4.694 52.716 1.00 92.69 581 GLY A CA 1
ATOM 4553 C C . GLY A 1 581 ? -26.199 4.163 53.403 1.00 92.69 581 GLY A C 1
ATOM 4554 O O . GLY A 1 581 ? -27.135 4.927 53.626 1.00 92.69 581 GLY A O 1
ATOM 4555 N N . GLY A 1 582 ? -26.201 2.896 53.824 1.00 92.38 582 GLY A N 1
ATOM 4556 C CA . GLY A 1 582 ? -27.289 2.301 54.602 1.00 92.38 582 GLY A CA 1
ATOM 4557 C C . GLY A 1 582 ? -27.478 2.963 55.971 1.00 92.38 582 GLY A C 1
ATOM 4558 O O . GLY A 1 582 ? -28.595 3.319 56.336 1.00 92.38 582 GLY A O 1
ATOM 4559 N N . ILE A 1 583 ? -26.394 3.203 56.716 1.00 93.06 583 ILE A N 1
ATOM 4560 C CA . ILE A 1 583 ? -26.461 3.871 58.030 1.00 93.06 583 ILE A CA 1
ATOM 4561 C C . ILE A 1 583 ? -26.973 5.310 57.889 1.00 93.06 583 ILE A C 1
ATOM 4563 O O . ILE A 1 583 ? -27.861 5.731 58.630 1.00 93.06 583 ILE A O 1
ATOM 4567 N N . GLY A 1 584 ? -26.444 6.062 56.921 1.00 92.88 584 GLY A N 1
ATOM 4568 C CA . GLY A 1 584 ? -26.909 7.415 56.636 1.00 92.88 584 GLY A CA 1
ATOM 4569 C C . GLY A 1 584 ? -28.370 7.430 56.185 1.00 92.88 584 GLY A C 1
ATOM 4570 O O . GLY A 1 584 ? -29.156 8.223 56.697 1.00 92.88 584 GLY A O 1
ATOM 4571 N N . GLY A 1 585 ? -28.763 6.501 55.309 1.00 91.44 585 GLY A N 1
ATOM 4572 C CA . GLY A 1 585 ? -30.143 6.323 54.860 1.00 91.44 585 GLY A CA 1
ATOM 4573 C C . GLY A 1 585 ? -31.108 6.029 56.009 1.00 91.44 585 GLY A C 1
ATOM 4574 O O . GLY A 1 585 ? -32.204 6.584 56.039 1.00 91.44 585 GLY A O 1
ATOM 4575 N N . ALA A 1 586 ? -30.695 5.239 57.006 1.00 91.56 586 ALA A N 1
ATOM 4576 C CA . ALA A 1 586 ? -31.493 4.963 58.202 1.00 91.56 586 ALA A CA 1
ATOM 4577 C C . ALA A 1 586 ? -31.815 6.235 59.003 1.00 91.56 586 ALA A C 1
ATOM 4579 O O . ALA A 1 586 ? -32.947 6.411 59.453 1.00 91.56 586 ALA A O 1
ATOM 4580 N N . ILE A 1 587 ? -30.832 7.131 59.147 1.00 91.44 587 ILE A N 1
ATOM 4581 C CA . ILE A 1 587 ? -30.989 8.415 59.843 1.00 91.44 587 ILE A CA 1
ATOM 4582 C C . ILE A 1 587 ? -31.941 9.324 59.068 1.00 91.44 587 ILE A C 1
ATOM 4584 O O . ILE A 1 587 ? -32.861 9.876 59.668 1.00 91.44 587 ILE A O 1
ATOM 4588 N N . VAL A 1 588 ? -31.761 9.434 57.747 1.00 91.12 588 VAL A N 1
ATOM 4589 C CA . VAL A 1 588 ? -32.632 10.260 56.894 1.00 91.12 588 VAL A CA 1
ATOM 4590 C C . VAL A 1 588 ? -34.074 9.739 56.889 1.00 91.12 588 VAL A C 1
ATOM 4592 O O . VAL A 1 588 ? -35.025 10.518 56.978 1.00 91.12 588 VAL A O 1
ATOM 4595 N N . GLY A 1 589 ? -34.249 8.416 56.857 1.00 88.25 589 GLY A N 1
ATOM 4596 C CA . GLY A 1 589 ? -35.559 7.779 56.976 1.00 88.25 589 GLY A CA 1
ATOM 4597 C C . GLY A 1 589 ? -36.201 8.020 58.340 1.00 88.25 589 GLY A C 1
ATOM 4598 O O . GLY A 1 589 ? -37.378 8.365 58.418 1.00 88.25 589 GLY A O 1
ATOM 4599 N N . PHE A 1 590 ? -35.429 7.916 59.427 1.00 88.38 590 PHE A N 1
ATOM 4600 C CA . PHE A 1 590 ? -35.911 8.206 60.780 1.00 88.38 590 PHE A CA 1
ATOM 4601 C C . PHE A 1 590 ? -36.322 9.674 60.957 1.00 88.38 590 PHE A C 1
ATOM 4603 O O . PHE A 1 590 ? -37.326 9.951 61.611 1.00 88.38 590 PHE A O 1
ATOM 4610 N N . SER A 1 591 ? -35.595 10.616 60.348 1.00 88.00 591 SER A N 1
ATOM 4611 C CA . SER A 1 591 ? -35.942 12.041 60.378 1.00 88.00 591 SER A CA 1
ATOM 4612 C C . SER A 1 591 ? -37.098 12.428 59.460 1.00 88.00 591 SER A C 1
ATOM 4614 O O . SER A 1 591 ? -37.483 13.596 59.461 1.00 88.00 591 SER A O 1
ATOM 4616 N N . GLN A 1 592 ? -37.641 11.476 58.691 1.00 87.62 592 GLN A N 1
ATOM 4617 C CA . GLN A 1 592 ? -38.746 11.684 57.753 1.00 87.62 592 GLN A CA 1
ATOM 4618 C C . GLN A 1 592 ? -38.491 12.863 56.803 1.00 87.62 592 GLN A C 1
ATOM 4620 O O . GLN A 1 592 ? -39.341 13.732 56.611 1.00 87.62 592 GLN A O 1
ATOM 4625 N N . SER A 1 593 ? -37.283 12.917 56.238 1.00 88.00 593 SER A N 1
ATOM 4626 C CA . SER A 1 593 ? -36.892 13.986 55.321 1.00 88.00 593 SER A CA 1
ATOM 4627 C C . SER A 1 593 ? -37.683 13.913 54.015 1.00 88.00 593 SER A C 1
ATOM 4629 O O . SER A 1 593 ? -37.839 12.841 53.432 1.00 88.00 593 SER A O 1
ATOM 4631 N N . ASN A 1 594 ? -38.146 15.074 53.553 1.00 87.75 594 ASN A N 1
ATOM 4632 C CA . ASN A 1 594 ? -38.947 15.234 52.343 1.00 87.75 594 ASN A CA 1
ATOM 4633 C C . ASN A 1 594 ? -38.190 16.087 51.322 1.00 87.75 594 ASN A C 1
ATOM 4635 O O . ASN A 1 594 ? -37.517 17.046 51.694 1.00 87.75 594 ASN A O 1
ATOM 4639 N N . LEU A 1 595 ? -38.347 15.770 50.042 1.00 85.69 595 LEU A N 1
ATOM 4640 C CA . LEU A 1 595 ? -37.877 16.557 48.905 1.00 85.69 595 LEU A CA 1
ATOM 4641 C C . LEU A 1 595 ? -39.069 17.278 48.265 1.00 85.69 595 LEU A C 1
ATOM 4643 O O . LEU A 1 595 ? -40.062 16.626 47.964 1.00 85.69 595 LEU A O 1
ATOM 4647 N N . TYR A 1 596 ? -38.972 18.586 48.011 1.00 82.38 596 TYR A N 1
ATOM 4648 C CA . TYR A 1 596 ? -40.078 19.388 47.447 1.00 82.38 596 TYR A CA 1
ATOM 4649 C C . TYR A 1 596 ? -39.889 19.754 45.971 1.00 82.38 596 TYR A C 1
ATOM 4651 O O . TYR A 1 596 ? -40.780 20.308 45.334 1.00 82.38 596 TYR A O 1
ATOM 4659 N N . SER A 1 597 ? -38.722 19.454 45.405 1.00 77.00 597 SER A N 1
ATOM 4660 C CA . SER A 1 597 ? -38.438 19.647 43.987 1.00 77.00 597 SER A CA 1
ATOM 4661 C C . SER A 1 597 ? -37.554 18.526 43.482 1.00 77.00 597 SER A C 1
ATOM 4663 O O . SER A 1 597 ? -36.576 18.177 44.132 1.00 77.00 597 SER A O 1
ATOM 4665 N N . PHE A 1 598 ? -37.853 18.022 42.289 1.00 77.44 598 PHE A N 1
ATOM 4666 C CA . PHE A 1 598 ? -37.050 16.980 41.667 1.00 77.44 598 PHE A CA 1
ATOM 4667 C C . PHE A 1 598 ? -35.668 17.495 41.229 1.00 77.44 598 PHE A C 1
ATOM 4669 O O . PHE A 1 598 ? -35.532 18.624 40.751 1.00 77.44 598 PHE A O 1
ATOM 4676 N N . GLY A 1 599 ? -34.664 16.629 41.351 1.00 74.75 599 GLY A N 1
ATOM 4677 C CA . GLY A 1 599 ? -33.299 16.784 40.858 1.00 74.75 599 GLY A CA 1
ATOM 4678 C C . GLY A 1 599 ? -32.515 15.490 41.097 1.00 74.75 599 GLY A C 1
ATOM 4679 O O . GLY A 1 599 ? -32.970 14.630 41.849 1.00 74.75 599 GLY A O 1
ATOM 4680 N N . LEU A 1 600 ? -31.348 15.333 40.463 1.00 76.75 600 LEU A N 1
ATOM 4681 C CA . LEU A 1 600 ? -30.470 14.194 40.752 1.00 76.75 600 LEU A CA 1
ATOM 4682 C C . LEU A 1 600 ? -29.928 14.276 42.184 1.00 76.75 600 LEU A C 1
ATOM 4684 O O . LEU A 1 600 ? -29.681 15.372 42.702 1.00 76.75 600 LEU A O 1
ATOM 4688 N N . ALA A 1 601 ? -29.732 13.111 42.806 1.00 83.75 601 ALA A N 1
ATOM 4689 C CA . ALA A 1 601 ? -29.217 13.000 44.166 1.00 83.75 601 ALA A CA 1
ATOM 4690 C C . ALA A 1 601 ? -27.786 13.542 44.219 1.00 83.75 601 ALA A C 1
ATOM 4692 O O . ALA A 1 601 ? -26.845 12.902 43.767 1.00 83.75 601 ALA A O 1
ATOM 4693 N N . SER A 1 602 ? -27.636 14.749 44.752 1.00 85.44 602 SER A N 1
ATOM 4694 C CA . SER A 1 602 ? -26.386 15.508 44.782 1.00 85.44 602 SER A CA 1
ATOM 4695 C C . SER A 1 602 ? -26.327 16.354 46.049 1.00 85.44 602 SER A C 1
ATOM 4697 O O . SER A 1 602 ? -27.299 16.436 46.803 1.00 85.44 602 SER A O 1
ATOM 4699 N N . ILE A 1 603 ? -25.216 17.053 46.280 1.00 84.00 603 ILE A N 1
ATOM 4700 C CA . ILE A 1 603 ? -25.113 17.974 47.422 1.00 84.00 603 ILE A CA 1
ATOM 4701 C C . ILE A 1 603 ? -26.237 19.029 47.444 1.00 84.00 603 ILE A C 1
ATOM 4703 O O . ILE A 1 603 ? -26.696 19.433 48.513 1.00 84.00 603 ILE A O 1
ATOM 4707 N N . PHE A 1 604 ? -26.749 19.419 46.272 1.00 81.31 604 PHE A N 1
ATOM 4708 C CA . PHE A 1 604 ? -27.844 20.381 46.145 1.00 81.31 604 PHE A CA 1
ATOM 4709 C C . PHE A 1 604 ? -29.214 19.813 46.521 1.00 81.31 604 PHE A C 1
ATOM 4711 O O . PHE A 1 604 ? -30.143 20.585 46.764 1.00 81.31 604 PHE A O 1
ATOM 4718 N N . SER A 1 605 ? -29.356 18.491 46.641 1.00 85.56 605 SER A N 1
ATOM 4719 C CA . SER A 1 605 ? -30.596 17.877 47.117 1.00 85.56 605 SER A CA 1
ATOM 4720 C C . SER A 1 605 ? -30.937 18.319 48.543 1.00 85.56 605 SER A C 1
ATOM 4722 O O . SER A 1 605 ? -32.112 18.425 48.869 1.00 85.56 605 SER A O 1
ATOM 4724 N N . LEU A 1 606 ? -29.950 18.688 49.372 1.00 83.62 606 LEU A N 1
ATOM 4725 C CA . LEU A 1 606 ? -30.202 19.276 50.696 1.00 83.62 606 LEU A CA 1
ATOM 4726 C C . LEU A 1 606 ? -30.969 20.604 50.609 1.00 83.62 606 LEU A C 1
ATOM 4728 O O . LEU A 1 606 ? -31.848 20.860 51.428 1.00 83.62 606 LEU A O 1
ATOM 4732 N N . ALA A 1 607 ? -30.688 21.427 49.593 1.00 79.62 607 ALA A N 1
ATOM 4733 C CA . ALA A 1 607 ? -31.429 22.664 49.349 1.00 79.62 607 ALA A CA 1
ATOM 4734 C C . ALA A 1 607 ? -32.850 22.380 48.830 1.00 79.62 607 ALA A C 1
ATOM 4736 O O . ALA A 1 607 ? -33.786 23.104 49.155 1.00 79.62 607 ALA A O 1
ATOM 4737 N N . GLN A 1 608 ? -33.033 21.295 48.074 1.00 81.56 608 GLN A N 1
ATOM 4738 C CA . GLN A 1 608 ? -34.343 20.848 47.579 1.00 81.56 608 GLN A CA 1
ATOM 4739 C C . GLN A 1 608 ? -35.228 20.222 48.675 1.00 81.56 608 GLN A C 1
ATOM 4741 O O . GLN A 1 608 ? -36.435 20.072 48.480 1.00 81.56 608 GLN A O 1
ATOM 4746 N N . MET A 1 609 ? -34.649 19.868 49.827 1.00 86.00 609 MET A N 1
ATOM 4747 C CA . MET A 1 609 ? -35.371 19.366 51.005 1.00 86.00 609 MET A CA 1
ATOM 4748 C C . MET A 1 609 ? -35.881 20.479 51.925 1.00 86.00 609 MET A C 1
ATOM 4750 O O . MET A 1 609 ? -36.539 20.195 52.925 1.00 86.00 609 MET A O 1
ATOM 4754 N N . LEU A 1 610 ? -35.581 21.746 51.621 1.00 81.69 610 LEU A N 1
ATOM 4755 C CA . LEU A 1 610 ? -36.003 22.872 52.446 1.00 81.69 610 LEU A CA 1
ATOM 4756 C C . LEU A 1 610 ? -37.522 23.075 52.337 1.00 81.69 610 LEU A C 1
ATOM 4758 O O . LEU A 1 610 ? -38.018 23.367 51.248 1.00 81.69 610 LEU A O 1
ATOM 4762 N N . PRO A 1 611 ? -38.274 22.949 53.446 1.00 77.25 611 PRO A N 1
ATOM 4763 C CA . PRO A 1 611 ? -39.698 23.223 53.426 1.00 77.25 611 PRO A CA 1
ATOM 4764 C C . PRO A 1 611 ? -39.969 24.734 53.340 1.00 77.25 611 PRO A C 1
ATOM 4766 O O . PRO A 1 611 ? -39.120 25.541 53.733 1.00 77.25 611 PRO A O 1
ATOM 4769 N N . PRO A 1 612 ? -41.188 25.142 52.932 1.00 64.44 612 PRO A N 1
ATOM 4770 C CA . PRO A 1 612 ? -41.578 26.553 52.823 1.00 64.44 612 PRO A CA 1
ATOM 4771 C C . PRO A 1 612 ? -41.411 27.379 54.115 1.00 64.44 612 PRO A C 1
ATOM 4773 O O . PRO A 1 612 ? -41.334 28.600 54.056 1.00 64.44 612 PRO A O 1
ATOM 4776 N N . GLY A 1 613 ? -41.348 26.724 55.282 1.00 66.75 613 GLY A N 1
ATOM 4777 C CA . GLY A 1 613 ? -41.139 27.349 56.596 1.00 66.75 613 GLY A CA 1
ATOM 4778 C C . GLY A 1 613 ? -39.676 27.490 57.048 1.00 66.75 613 GLY A C 1
ATOM 4779 O O . GLY A 1 613 ? -39.450 27.890 58.187 1.00 66.75 613 GLY A O 1
ATOM 4780 N N . GLY A 1 614 ? -38.689 27.154 56.206 1.00 70.38 614 GLY A N 1
ATOM 4781 C CA . GLY A 1 614 ? -37.257 27.218 56.538 1.00 70.38 614 GLY A CA 1
ATOM 4782 C C . GLY A 1 614 ? -36.683 25.917 57.121 1.00 70.38 614 GLY A C 1
ATOM 4783 O O . GLY A 1 614 ? -37.333 24.875 57.115 1.00 70.38 614 GLY A O 1
ATOM 4784 N N . MET A 1 615 ? -35.434 25.941 57.607 1.00 78.31 615 MET A N 1
ATOM 4785 C CA . MET A 1 615 ? -34.774 24.731 58.128 1.00 78.31 615 MET A CA 1
ATOM 4786 C C . MET A 1 615 ? -35.462 24.188 59.389 1.00 78.31 615 MET A C 1
ATOM 4788 O O . MET A 1 615 ? -35.642 24.910 60.368 1.00 78.31 615 MET A O 1
ATOM 4792 N N . ASN A 1 616 ? -35.762 22.889 59.403 1.00 83.38 616 ASN A N 1
ATOM 4793 C CA . ASN A 1 616 ? -36.354 22.183 60.542 1.00 83.38 616 ASN A CA 1
ATOM 4794 C C . ASN A 1 616 ? -35.584 20.879 60.860 1.00 83.38 616 ASN A C 1
ATOM 4796 O O . ASN A 1 616 ? -34.543 20.591 60.266 1.00 83.38 616 ASN A O 1
ATOM 4800 N N . SER A 1 617 ? -36.094 20.074 61.798 1.00 81.50 617 SER A N 1
ATOM 4801 C CA . SER A 1 617 ? -35.483 18.797 62.206 1.00 81.50 617 SER A CA 1
ATOM 4802 C C . SER A 1 617 ? -35.321 17.789 61.060 1.00 81.50 617 SER A C 1
ATOM 4804 O O . SER A 1 617 ? -34.372 17.009 61.072 1.00 81.50 617 SER A O 1
ATOM 4806 N N . THR A 1 618 ? -36.194 17.831 60.049 1.00 85.94 618 THR A N 1
ATOM 4807 C CA . THR A 1 618 ? -36.145 16.924 58.889 1.00 85.94 618 THR A CA 1
ATOM 4808 C C . THR A 1 618 ? -34.959 17.236 57.970 1.00 85.94 618 THR A C 1
ATOM 4810 O O . THR A 1 618 ? -34.296 16.324 57.476 1.00 85.94 618 THR A O 1
ATOM 4813 N N . VAL A 1 619 ? -34.621 18.520 57.806 1.00 84.81 619 VAL A N 1
ATOM 4814 C CA . VAL A 1 619 ? -33.455 18.973 57.029 1.00 84.81 619 VAL A CA 1
ATOM 4815 C C . VAL A 1 619 ? -32.163 18.671 57.787 1.00 84.81 619 VAL A C 1
ATOM 4817 O O . VAL A 1 619 ? -31.207 18.162 57.207 1.00 84.81 619 VAL A O 1
ATOM 4820 N N . TRP A 1 620 ? -32.143 18.903 59.103 1.00 86.44 620 TRP A N 1
ATOM 4821 C CA . TRP A 1 620 ? -30.991 18.551 59.938 1.00 86.44 620 TRP A CA 1
ATOM 4822 C C . TRP A 1 620 ? -30.713 17.047 59.954 1.00 86.44 620 TRP A C 1
ATOM 4824 O O . TRP A 1 620 ? -29.553 16.650 59.876 1.00 86.44 620 TRP A O 1
ATOM 4834 N N . GLY A 1 621 ? -31.752 16.209 59.980 1.00 87.69 621 GLY A N 1
ATOM 4835 C CA . GLY A 1 621 ? -31.598 14.762 59.844 1.00 87.69 621 GLY A CA 1
ATOM 4836 C C . GLY A 1 621 ? -30.992 14.345 58.499 1.00 87.69 621 GLY A C 1
ATOM 4837 O O . GLY A 1 621 ? -30.079 13.519 58.478 1.00 87.69 621 GLY A O 1
ATOM 4838 N N . ALA A 1 622 ? -31.395 14.992 57.398 1.00 88.56 622 ALA A N 1
ATOM 4839 C CA . ALA A 1 622 ? -30.796 14.783 56.078 1.00 88.56 622 ALA A CA 1
ATOM 4840 C C . ALA A 1 622 ? -29.311 15.185 56.028 1.00 88.56 622 ALA A C 1
ATOM 4842 O O . ALA A 1 622 ? -28.485 14.429 55.512 1.00 88.56 622 ALA A O 1
ATOM 4843 N N . ILE A 1 623 ? -28.957 16.340 56.604 1.00 90.56 623 ILE A N 1
ATOM 4844 C CA . ILE A 1 623 ? -27.570 16.830 56.684 1.00 90.56 623 ILE A CA 1
ATOM 4845 C C . ILE A 1 623 ? -26.708 15.868 57.509 1.00 90.56 623 ILE A C 1
ATOM 4847 O O . ILE A 1 623 ? -25.632 15.469 57.063 1.00 90.56 623 ILE A O 1
ATOM 4851 N N . ILE A 1 624 ? -27.185 15.467 58.692 1.00 91.25 624 ILE A N 1
ATOM 4852 C CA . ILE A 1 624 ? -26.452 14.578 59.601 1.00 91.25 624 ILE A CA 1
ATOM 4853 C C . ILE A 1 624 ? -26.278 13.192 58.974 1.00 91.25 624 ILE A C 1
ATOM 4855 O O . ILE A 1 624 ? -25.163 12.675 58.959 1.00 91.25 624 ILE A O 1
ATOM 4859 N N . GLY A 1 625 ? -27.342 12.602 58.418 1.00 92.19 625 GLY A N 1
ATOM 4860 C CA . GLY A 1 625 ? -27.279 11.283 57.783 1.00 92.19 625 GLY A CA 1
ATOM 4861 C C . GLY A 1 625 ? -26.349 11.256 56.567 1.00 92.19 625 GLY A C 1
ATOM 4862 O O . GLY A 1 625 ? -25.535 10.344 56.421 1.00 92.19 625 GLY A O 1
ATOM 4863 N N . THR A 1 626 ? -26.405 12.294 55.732 1.00 93.00 626 THR A N 1
ATOM 4864 C CA . THR A 1 626 ? -25.551 12.422 54.542 1.00 93.00 626 THR A CA 1
ATOM 4865 C C . THR A 1 626 ? -24.086 12.655 54.916 1.00 93.00 626 THR A C 1
ATOM 4867 O O . THR A 1 626 ? -23.197 11.981 54.393 1.00 93.00 626 THR A O 1
ATOM 4870 N N . GLY A 1 627 ? -23.825 13.571 55.855 1.00 92.44 627 GLY A N 1
ATOM 4871 C CA . GLY A 1 627 ? -22.477 13.861 56.343 1.00 92.44 627 GLY A CA 1
ATOM 4872 C C . GLY A 1 627 ? -21.841 12.661 57.041 1.00 92.44 627 GLY A C 1
ATOM 4873 O O . GLY A 1 627 ? -20.674 12.359 56.796 1.00 92.44 627 GLY A O 1
ATOM 4874 N N . LEU A 1 628 ? -22.616 11.927 57.849 1.00 94.25 628 LEU A N 1
ATOM 4875 C CA . LEU A 1 628 ? -22.145 10.702 58.489 1.00 94.25 628 LEU A CA 1
ATOM 4876 C C . LEU A 1 628 ? -21.766 9.647 57.449 1.00 94.25 628 LEU A C 1
ATOM 4878 O O . LEU A 1 628 ? -20.706 9.047 57.586 1.00 94.25 628 LEU A O 1
ATOM 4882 N N . SER A 1 629 ? -22.583 9.444 56.408 1.00 95.50 629 SER A N 1
ATOM 4883 C CA . SER A 1 629 ? -22.275 8.481 55.341 1.00 95.50 629 SER A CA 1
ATOM 4884 C C . SER A 1 629 ? -20.944 8.802 54.650 1.00 95.50 629 SER A C 1
ATOM 4886 O O . SER A 1 629 ? -20.080 7.934 54.519 1.00 95.50 629 SER A O 1
ATOM 4888 N N . LEU A 1 630 ? -20.727 10.072 54.294 1.00 95.44 630 LEU A N 1
ATOM 4889 C CA . LEU A 1 630 ? -19.489 10.524 53.658 1.00 95.44 630 LEU A CA 1
ATOM 4890 C C . LEU A 1 630 ? -18.270 10.316 54.567 1.00 95.44 630 LEU A C 1
ATOM 4892 O O . LEU A 1 630 ? -17.271 9.730 54.146 1.00 95.44 630 LEU A O 1
ATOM 4896 N N . VAL A 1 631 ? -18.347 10.772 55.822 1.00 95.38 631 VAL A N 1
ATOM 4897 C CA . VAL A 1 631 ? -17.221 10.707 56.770 1.00 95.38 631 VAL A CA 1
ATOM 4898 C C . VAL A 1 631 ? -16.915 9.266 57.168 1.00 95.38 631 VAL A C 1
ATOM 4900 O O . VAL A 1 631 ? -15.748 8.882 57.222 1.00 95.38 631 VAL A O 1
ATOM 4903 N N . LEU A 1 632 ? -17.944 8.451 57.411 1.00 94.81 632 LEU A N 1
ATOM 4904 C CA . LEU A 1 632 ? -17.789 7.050 57.787 1.00 94.81 632 LEU A CA 1
ATOM 4905 C C . LEU A 1 632 ? -17.183 6.235 56.641 1.00 94.81 632 LEU A C 1
ATOM 4907 O O . LEU A 1 632 ? -16.219 5.504 56.869 1.00 94.81 632 LEU A O 1
ATOM 4911 N N . ALA A 1 633 ? -17.683 6.395 55.411 1.00 95.62 633 ALA A N 1
ATOM 4912 C CA . ALA A 1 633 ? -17.116 5.726 54.242 1.00 95.62 633 ALA A CA 1
ATOM 4913 C C . ALA A 1 633 ? -15.662 6.145 53.992 1.00 95.62 633 ALA A C 1
ATOM 4915 O O . ALA A 1 633 ? -14.809 5.288 53.753 1.00 95.62 633 ALA A O 1
ATOM 4916 N N . CYS A 1 634 ? -15.362 7.444 54.107 1.00 96.12 634 CYS A N 1
ATOM 4917 C CA . CYS A 1 634 ? -14.008 7.975 53.967 1.00 96.12 634 CYS A CA 1
ATOM 4918 C C . CYS A 1 634 ? -13.069 7.423 55.041 1.00 96.12 634 CYS A C 1
ATOM 4920 O O . CYS A 1 634 ? -11.981 6.956 54.715 1.00 96.12 634 CYS A O 1
ATOM 4922 N N . GLY A 1 635 ? -13.485 7.427 56.309 1.00 93.25 635 GLY A N 1
ATOM 4923 C CA . GLY A 1 635 ? -12.682 6.939 57.430 1.00 93.25 635 GLY A CA 1
ATOM 4924 C C . GLY A 1 635 ? -12.414 5.435 57.364 1.00 93.25 635 GLY A C 1
ATOM 4925 O O . GLY A 1 635 ? -11.268 5.011 57.510 1.00 93.25 635 GLY A O 1
ATOM 4926 N N . LEU A 1 636 ? -13.443 4.626 57.083 1.00 93.50 636 LEU A N 1
ATOM 4927 C CA . LEU A 1 636 ? -13.300 3.174 56.918 1.00 93.50 636 LEU A CA 1
ATOM 4928 C C . LEU A 1 636 ? -12.403 2.831 55.729 1.00 93.50 636 LEU A C 1
ATOM 4930 O O . LEU A 1 636 ? -11.537 1.961 55.830 1.00 93.50 636 LEU A O 1
ATOM 4934 N N . THR A 1 637 ? -12.569 3.548 54.620 1.00 93.56 637 THR A N 1
ATOM 4935 C CA . THR A 1 637 ? -11.761 3.339 53.420 1.00 93.56 637 THR A CA 1
ATOM 4936 C C . THR A 1 637 ? -10.316 3.785 53.621 1.00 93.56 637 THR A C 1
ATOM 4938 O O . THR A 1 637 ? -9.397 3.061 53.251 1.00 93.56 637 THR A O 1
ATOM 4941 N N . TRP A 1 638 ? -10.093 4.918 54.282 1.00 92.31 638 TRP A N 1
ATOM 4942 C CA . TRP A 1 638 ? -8.752 5.394 54.607 1.00 92.31 638 TRP A CA 1
ATOM 4943 C C . TRP A 1 638 ? -8.009 4.447 55.564 1.00 92.31 638 TRP A C 1
ATOM 4945 O O . TRP A 1 638 ? -6.814 4.205 55.395 1.00 92.31 638 TRP A O 1
ATOM 4955 N N . ALA A 1 639 ? -8.709 3.880 56.551 1.00 86.50 639 ALA A N 1
ATOM 4956 C CA . ALA A 1 639 ? -8.106 3.004 57.552 1.00 86.50 639 ALA A CA 1
ATOM 4957 C C . ALA A 1 639 ? -7.923 1.548 57.079 1.00 86.50 639 ALA A C 1
ATOM 4959 O O . ALA A 1 639 ? -6.923 0.919 57.432 1.00 86.50 639 ALA A O 1
ATOM 4960 N N . PHE A 1 640 ? -8.870 1.008 56.302 1.00 87.75 640 PHE A N 1
ATOM 4961 C CA . PHE A 1 640 ? -8.960 -0.431 55.998 1.00 87.75 640 PHE A CA 1
ATOM 4962 C C . PHE A 1 640 ? -9.250 -0.758 54.524 1.00 87.75 640 PHE A C 1
ATOM 4964 O O . PHE A 1 640 ? -9.355 -1.938 54.165 1.00 87.75 640 PHE A O 1
ATOM 4971 N N . GLY A 1 641 ? -9.424 0.261 53.679 1.00 76.94 641 GLY A N 1
ATOM 4972 C CA . GLY A 1 641 ? -9.888 0.108 52.301 1.00 76.94 641 GLY A CA 1
ATOM 4973 C C . GLY A 1 641 ? -8.836 -0.434 51.342 1.00 76.94 641 GLY A C 1
ATOM 4974 O O . GLY A 1 641 ? -9.182 -1.222 50.467 1.00 76.94 641 GLY A O 1
ATOM 4975 N N . LEU A 1 642 ? -7.563 -0.088 51.546 1.00 80.19 642 LEU A N 1
ATOM 4976 C CA . LEU A 1 642 ? -6.439 -0.608 50.766 1.00 80.19 642 LEU A CA 1
ATOM 4977 C C . LEU A 1 642 ? -5.574 -1.540 51.637 1.00 80.19 642 LEU A C 1
ATOM 4979 O O . LEU A 1 642 ? -5.356 -1.239 52.817 1.00 80.19 642 LEU A O 1
ATOM 4983 N N . PRO A 1 643 ? -5.082 -2.677 51.113 1.00 63.62 643 PRO A N 1
ATOM 4984 C CA . PRO A 1 643 ? -4.150 -3.523 51.848 1.00 63.62 643 PRO A CA 1
ATOM 4985 C C . PRO A 1 643 ? -2.857 -2.744 52.140 1.00 63.62 643 PRO A C 1
ATOM 4987 O O . PRO A 1 643 ? -2.207 -2.232 51.233 1.00 63.62 643 PRO A O 1
ATOM 4990 N N . ARG A 1 644 ? -2.478 -2.627 53.422 1.00 50.84 644 ARG A N 1
ATOM 4991 C CA . ARG A 1 644 ? -1.157 -2.097 53.802 1.00 50.84 644 ARG A CA 1
ATOM 4992 C C . ARG A 1 644 ? -0.105 -3.090 53.320 1.00 50.84 644 ARG A C 1
ATOM 4994 O O . ARG A 1 644 ? -0.216 -4.265 53.659 1.00 50.84 644 ARG A O 1
ATOM 5001 N N . SER A 1 645 ? 0.889 -2.625 52.559 1.00 39.12 645 SER A N 1
ATOM 5002 C CA . SER A 1 645 ? 1.960 -3.483 52.049 1.00 39.12 645 SER A CA 1
ATOM 5003 C C . SER A 1 645 ? 2.591 -4.260 53.204 1.00 39.12 645 SER A C 1
ATOM 5005 O O . SER A 1 645 ? 3.183 -3.666 54.112 1.00 39.12 645 SER A O 1
ATOM 5007 N N . ALA A 1 646 ? 2.463 -5.582 53.178 1.00 31.45 646 ALA A N 1
ATOM 5008 C CA . ALA A 1 646 ? 3.347 -6.425 53.953 1.00 31.45 646 ALA A CA 1
ATOM 5009 C C . ALA A 1 646 ? 4.758 -6.205 53.398 1.00 31.45 646 ALA A C 1
ATOM 5011 O O . ALA A 1 646 ? 4.974 -6.320 52.194 1.00 31.45 646 ALA A O 1
ATOM 5012 N N . GLN A 1 647 ? 5.707 -5.859 54.267 1.00 36.09 647 GLN A N 1
ATOM 5013 C CA . GLN A 1 647 ? 7.115 -6.110 53.988 1.00 36.09 647 GLN A CA 1
ATOM 5014 C C . GLN A 1 647 ? 7.251 -7.620 53.768 1.00 36.09 647 GLN A C 1
ATOM 5016 O O . GLN A 1 647 ? 7.241 -8.385 54.733 1.00 36.09 647 GLN A O 1
ATOM 5021 N N . SER A 1 648 ? 7.308 -8.053 52.511 1.00 28.78 648 SER A N 1
ATOM 5022 C CA . SER A 1 648 ? 7.767 -9.391 52.171 1.00 28.78 648 SER A CA 1
ATOM 5023 C C . SER A 1 648 ? 9.288 -9.409 52.290 1.00 28.78 648 SER A C 1
ATOM 5025 O O . SER A 1 648 ? 9.999 -8.492 51.876 1.00 28.78 648 SER A O 1
ATOM 5027 N N . ALA A 1 649 ? 9.763 -10.434 52.986 1.00 27.03 649 ALA A N 1
ATOM 5028 C CA . ALA A 1 649 ? 11.151 -10.652 53.327 1.00 27.03 649 ALA A CA 1
ATOM 5029 C C . ALA A 1 649 ? 12.056 -10.690 52.087 1.00 27.03 649 ALA A C 1
ATOM 5031 O O . ALA A 1 649 ? 11.706 -11.252 51.053 1.00 27.03 649 ALA A O 1
ATOM 5032 N N . SER A 1 650 ? 13.254 -10.132 52.248 1.00 29.45 650 SER A N 1
ATOM 5033 C CA . SER A 1 650 ? 14.360 -10.223 51.303 1.00 29.45 650 SER A CA 1
ATOM 5034 C C . SER A 1 650 ? 14.741 -11.683 51.041 1.00 29.45 650 SER A C 1
ATOM 5036 O O . SER A 1 650 ? 15.349 -12.332 51.898 1.00 29.45 650 SER A O 1
ATOM 5038 N N . LEU A 1 651 ? 14.425 -12.169 49.844 1.00 26.59 651 LEU A N 1
ATOM 5039 C CA . LEU A 1 651 ? 15.131 -13.267 49.190 1.00 26.59 651 LEU A CA 1
ATOM 5040 C C . LEU A 1 651 ? 16.119 -12.669 48.176 1.00 26.59 651 LEU A C 1
ATOM 5042 O O . LEU A 1 651 ? 15.923 -11.535 47.733 1.00 26.59 651 LEU A O 1
ATOM 5046 N N . PRO A 1 652 ? 17.243 -13.355 47.917 1.00 26.75 652 PRO A N 1
ATOM 5047 C CA . PRO A 1 652 ? 18.427 -12.731 47.354 1.00 26.75 652 PRO A CA 1
ATOM 5048 C C . PRO A 1 652 ? 18.151 -12.194 45.955 1.00 26.75 652 PRO A C 1
ATOM 5050 O O . PRO A 1 652 ? 17.548 -12.866 45.125 1.00 26.75 652 PRO A O 1
ATOM 5053 N N . THR A 1 653 ? 18.641 -10.981 45.721 1.00 29.88 653 THR A N 1
ATOM 5054 C CA . THR A 1 653 ? 18.691 -10.322 44.423 1.00 29.88 653 THR A CA 1
ATOM 5055 C C . THR A 1 653 ? 19.409 -11.232 43.430 1.00 29.88 653 THR A C 1
ATOM 5057 O O . THR A 1 653 ? 20.640 -11.291 43.408 1.00 29.88 653 THR A O 1
ATOM 5060 N N . ALA A 1 654 ? 18.643 -11.962 42.623 1.00 26.23 654 ALA A N 1
ATOM 5061 C CA . ALA A 1 654 ? 19.145 -12.496 41.374 1.00 26.23 654 ALA A CA 1
ATOM 5062 C C . ALA A 1 654 ? 19.359 -11.305 40.434 1.00 26.23 654 ALA A C 1
ATOM 5064 O O . ALA A 1 654 ? 18.491 -10.450 40.262 1.00 26.23 654 ALA A O 1
ATOM 5065 N N . ILE A 1 655 ? 20.574 -11.205 39.914 1.00 30.89 655 ILE A N 1
ATOM 5066 C CA . ILE A 1 655 ? 20.963 -10.206 38.928 1.00 30.89 655 ILE A CA 1
ATOM 5067 C C . ILE A 1 655 ? 20.302 -10.634 37.616 1.00 30.89 655 ILE A C 1
ATOM 5069 O O . ILE A 1 655 ? 20.691 -11.654 37.051 1.00 30.89 655 ILE A O 1
ATOM 5073 N N . ALA A 1 656 ? 19.282 -9.894 37.181 1.00 31.56 656 ALA A N 1
ATOM 5074 C CA . ALA A 1 656 ? 18.597 -10.123 35.915 1.00 31.56 656 ALA A CA 1
ATOM 5075 C C . ALA A 1 656 ? 19.520 -9.766 34.738 1.00 31.56 656 ALA A C 1
ATOM 5077 O O . ALA A 1 656 ? 20.083 -8.669 34.687 1.00 31.56 656 ALA A O 1
ATOM 5078 N N . GLY A 1 657 ? 19.675 -10.720 33.824 1.00 39.97 657 GLY A N 1
ATOM 5079 C CA . GLY A 1 657 ? 20.126 -10.512 32.450 1.00 39.97 657 GLY A CA 1
ATOM 5080 C C . GLY A 1 657 ? 18.960 -10.788 31.495 1.00 39.97 657 GLY A C 1
ATOM 5081 O O . GLY A 1 657 ? 18.095 -11.586 31.843 1.00 39.97 657 GLY A O 1
ATOM 5082 N N . ASP A 1 658 ? 18.954 -10.089 30.355 1.00 48.41 658 ASP A N 1
ATOM 5083 C CA . ASP A 1 658 ? 18.001 -10.084 29.225 1.00 48.41 658 ASP A CA 1
ATOM 5084 C C . ASP A 1 658 ? 16.665 -10.834 29.429 1.00 48.41 658 ASP A C 1
ATOM 5086 O O . ASP A 1 658 ? 16.518 -12.011 29.101 1.00 48.41 658 ASP A O 1
ATOM 5090 N N . GLU A 1 659 ? 15.669 -10.108 29.954 1.00 67.25 659 GLU A N 1
ATOM 5091 C CA . GLU A 1 659 ? 14.296 -10.568 30.223 1.00 67.25 659 GLU A CA 1
ATOM 5092 C C . GLU A 1 659 ? 13.315 -10.169 29.100 1.00 67.25 659 GLU A C 1
ATOM 5094 O O . GLU A 1 659 ? 12.321 -9.478 29.335 1.00 67.25 659 GLU A O 1
ATOM 5099 N N . ASP A 1 660 ? 13.582 -10.596 27.865 1.00 72.12 660 ASP A N 1
ATOM 5100 C CA . ASP A 1 660 ? 12.692 -10.327 26.730 1.00 72.12 660 ASP A CA 1
ATOM 5101 C C . ASP A 1 660 ? 11.574 -11.382 26.618 1.00 72.12 660 ASP A C 1
ATOM 5103 O O . ASP A 1 660 ? 11.822 -12.590 26.580 1.00 72.12 660 ASP A O 1
ATOM 5107 N N . ILE A 1 661 ? 10.321 -10.923 26.516 1.00 78.31 661 ILE A N 1
ATOM 5108 C CA . ILE A 1 661 ? 9.152 -11.762 26.211 1.00 78.31 661 ILE A CA 1
ATOM 5109 C C . ILE A 1 661 ? 8.869 -11.630 24.717 1.00 78.31 661 ILE A C 1
ATOM 5111 O O . ILE A 1 661 ? 8.448 -10.568 24.252 1.00 78.31 661 ILE A O 1
ATOM 5115 N N . LEU A 1 662 ? 9.081 -12.706 23.958 1.00 79.12 662 LEU A N 1
ATOM 5116 C CA . LEU A 1 662 ? 8.767 -12.705 22.531 1.00 79.12 662 LEU A CA 1
ATOM 5117 C C . LEU A 1 662 ? 7.252 -12.660 22.312 1.00 79.12 662 LEU A C 1
ATOM 5119 O O . LEU A 1 662 ? 6.464 -13.098 23.151 1.00 79.12 662 LEU A O 1
ATOM 5123 N N . ALA A 1 663 ? 6.820 -12.153 21.161 1.00 81.00 663 ALA A N 1
ATOM 5124 C CA . ALA A 1 663 ? 5.410 -12.198 20.817 1.00 81.00 663 ALA A CA 1
ATOM 5125 C C . ALA A 1 663 ? 4.956 -13.661 20.638 1.00 81.00 663 ALA A C 1
ATOM 5127 O O . ALA A 1 663 ? 5.542 -14.383 19.829 1.00 81.00 663 ALA A O 1
ATOM 5128 N N . PRO A 1 664 ? 3.907 -14.118 21.344 1.00 84.19 664 PRO A N 1
ATOM 5129 C CA . PRO A 1 664 ? 3.469 -15.511 21.265 1.00 84.19 664 PRO A CA 1
ATOM 5130 C C . PRO A 1 664 ? 2.719 -15.827 19.966 1.00 84.19 664 PRO A C 1
ATOM 5132 O O . PRO A 1 664 ? 2.408 -16.984 19.695 1.00 84.19 664 PRO A O 1
ATOM 5135 N N . MET A 1 665 ? 2.384 -14.813 19.170 1.00 82.88 665 MET A N 1
ATOM 5136 C CA . MET A 1 665 ? 1.693 -14.963 17.897 1.00 82.88 665 MET A CA 1
ATOM 5137 C C . MET A 1 665 ? 1.950 -13.769 16.988 1.00 82.88 665 MET A C 1
ATOM 5139 O O . MET A 1 665 ? 2.286 -12.674 17.437 1.00 82.88 665 MET A O 1
ATOM 5143 N N . SER A 1 666 ? 1.731 -14.009 15.705 1.00 72.38 666 SER A N 1
ATOM 5144 C CA . SER A 1 666 ? 1.742 -13.013 14.647 1.00 72.38 666 SER A CA 1
ATOM 5145 C C . SER A 1 666 ? 0.407 -12.277 14.603 1.00 72.38 666 SER A C 1
ATOM 5147 O O . SER A 1 666 ? -0.631 -12.933 14.624 1.00 72.38 666 SER A O 1
ATOM 5149 N N . GLY A 1 667 ? 0.382 -10.954 14.465 1.00 70.94 667 GLY A N 1
ATOM 5150 C CA . GLY A 1 667 ? -0.856 -10.187 14.408 1.00 70.94 667 GLY A CA 1
ATOM 5151 C C . GLY A 1 667 ? -0.704 -8.675 14.520 1.00 70.94 667 GLY A C 1
ATOM 5152 O O . GLY A 1 667 ? 0.385 -8.166 14.746 1.00 70.94 667 GLY A O 1
ATOM 5153 N N . THR A 1 668 ? -1.798 -7.933 14.390 1.00 70.56 668 THR A N 1
ATOM 5154 C CA . THR A 1 668 ? -1.798 -6.481 14.636 1.00 70.56 668 THR A CA 1
ATOM 5155 C C . THR A 1 668 ? -1.788 -6.216 16.137 1.00 70.56 668 THR A C 1
ATOM 5157 O O . THR A 1 668 ? -2.615 -6.770 16.862 1.00 70.56 668 THR A O 1
ATOM 5160 N N . VAL A 1 669 ? -0.862 -5.389 16.619 1.00 76.88 669 VAL A N 1
ATOM 5161 C CA . VAL A 1 669 ? -0.790 -5.005 18.031 1.00 76.88 669 VAL A CA 1
ATOM 5162 C C . VAL A 1 669 ? -1.835 -3.955 18.314 1.00 76.88 669 VAL A C 1
ATOM 5164 O O . VAL A 1 669 ? -1.813 -2.863 17.757 1.00 76.88 669 VAL A O 1
ATOM 5167 N N . LEU A 1 670 ? -2.700 -4.266 19.261 1.00 74.44 670 LEU A N 1
ATOM 5168 C CA . LEU A 1 670 ? -3.597 -3.307 19.865 1.00 74.44 670 LEU A CA 1
ATOM 5169 C C . LEU A 1 670 ? -2.981 -2.774 21.159 1.00 74.44 670 LEU A C 1
ATOM 5171 O O . LEU A 1 670 ? -2.380 -3.495 21.979 1.00 74.44 670 LEU A O 1
ATOM 5175 N N . ALA A 1 671 ? -3.136 -1.471 21.370 1.00 78.56 671 ALA A N 1
ATOM 5176 C CA . ALA A 1 671 ? -3.002 -0.923 22.708 1.00 78.56 671 ALA A CA 1
ATOM 5177 C C . ALA A 1 671 ? -4.053 -1.589 23.612 1.00 78.56 671 ALA A C 1
ATOM 5179 O O . ALA A 1 671 ? -5.125 -1.980 23.154 1.00 78.56 671 ALA A O 1
ATOM 5180 N N . MET A 1 672 ? -3.704 -1.840 24.877 1.00 79.69 672 MET A N 1
ATOM 5181 C CA . MET A 1 672 ? -4.584 -2.649 25.729 1.00 79.69 672 MET A CA 1
ATOM 5182 C C . MET A 1 672 ? -5.941 -1.951 25.927 1.00 79.69 672 MET A C 1
ATOM 5184 O O . MET A 1 672 ? -6.969 -2.611 25.935 1.00 79.69 672 MET A O 1
ATOM 5188 N N . ASP A 1 673 ? -5.951 -0.618 25.967 1.00 76.25 673 ASP A N 1
ATOM 5189 C CA . ASP A 1 673 ? -7.137 0.244 26.040 1.00 76.25 673 ASP A CA 1
ATOM 5190 C C . ASP A 1 673 ? -8.041 0.215 24.791 1.00 76.25 673 ASP A C 1
ATOM 5192 O O . ASP A 1 673 ? -9.185 0.658 24.863 1.00 76.25 673 ASP A O 1
ATOM 5196 N N . GLN A 1 674 ? -7.562 -0.333 23.670 1.00 72.88 674 GLN A N 1
ATOM 5197 C CA . GLN A 1 674 ? -8.327 -0.531 22.432 1.00 72.88 674 GLN A CA 1
ATOM 5198 C C . GLN A 1 674 ? -8.987 -1.915 22.352 1.00 72.88 674 GLN A C 1
ATOM 5200 O O . GLN A 1 674 ? -9.715 -2.197 21.400 1.00 72.88 674 GLN A O 1
ATOM 5205 N N . VAL A 1 675 ? -8.735 -2.800 23.322 1.00 78.81 675 VAL A N 1
ATOM 5206 C CA . VAL A 1 675 ? -9.380 -4.116 23.378 1.00 78.81 675 VAL A CA 1
ATOM 5207 C C . VAL A 1 675 ? -10.866 -3.928 23.708 1.00 78.81 675 VAL A C 1
ATOM 5209 O O . VAL A 1 675 ? -11.177 -3.251 24.691 1.00 78.81 675 VAL A O 1
ATOM 5212 N N . PRO A 1 676 ? -11.801 -4.545 22.958 1.00 71.88 676 PRO A N 1
ATOM 5213 C CA . PRO A 1 676 ? -13.246 -4.416 23.173 1.00 71.88 676 PRO A CA 1
ATOM 5214 C C . PRO A 1 676 ? -13.747 -5.231 24.384 1.00 71.88 676 PRO A C 1
ATOM 5216 O O . PRO A 1 676 ? -14.810 -5.846 24.350 1.00 71.88 676 PRO A O 1
ATOM 5219 N N . ASP A 1 677 ? -12.977 -5.229 25.473 1.00 81.75 677 ASP A N 1
ATOM 5220 C CA . ASP A 1 677 ? -13.308 -5.802 26.772 1.00 81.75 677 ASP A CA 1
ATOM 5221 C C . ASP A 1 677 ? -12.740 -4.915 27.886 1.00 81.75 677 ASP A C 1
ATOM 5223 O O . ASP A 1 677 ? -11.533 -4.679 27.974 1.00 81.75 677 ASP A O 1
ATOM 5227 N N . ALA A 1 678 ? -13.617 -4.439 28.770 1.00 71.88 678 ALA A N 1
ATOM 5228 C CA . ALA A 1 678 ? -13.253 -3.494 29.823 1.00 71.88 678 ALA A CA 1
ATOM 5229 C C . ALA A 1 678 ? -12.297 -4.081 30.883 1.00 71.88 678 ALA A C 1
ATOM 5231 O O . ALA A 1 678 ? -11.591 -3.325 31.552 1.00 71.88 678 ALA A O 1
ATOM 5232 N N . THR A 1 679 ? -12.260 -5.407 31.054 1.00 67.94 679 THR A N 1
ATOM 5233 C CA . THR A 1 679 ? -11.398 -6.082 32.039 1.00 67.94 679 THR A CA 1
ATOM 5234 C C . THR A 1 679 ? -9.953 -6.084 31.564 1.00 67.94 679 THR A C 1
ATOM 5236 O O . THR A 1 679 ? -9.046 -5.750 32.332 1.00 67.94 679 THR A O 1
ATOM 5239 N N . PHE A 1 680 ? -9.750 -6.410 30.287 1.00 76.88 680 PHE A N 1
ATOM 5240 C CA . PHE A 1 680 ? -8.443 -6.356 29.646 1.00 76.88 680 PHE A CA 1
ATOM 5241 C C . PHE A 1 680 ? -7.990 -4.908 29.432 1.00 76.88 680 PHE A C 1
ATOM 5243 O O . PHE A 1 680 ? -6.897 -4.551 29.873 1.00 76.88 680 PHE A O 1
ATOM 5250 N N . ALA A 1 681 ? -8.859 -4.042 28.897 1.00 75.44 681 ALA A N 1
ATOM 5251 C CA . ALA A 1 681 ? -8.557 -2.629 28.660 1.00 75.44 681 ALA A CA 1
ATOM 5252 C C . ALA A 1 681 ? -8.234 -1.832 29.929 1.00 75.44 681 ALA A C 1
ATOM 5254 O O . ALA A 1 681 ? -7.402 -0.925 29.905 1.00 75.44 681 ALA A O 1
ATOM 5255 N N . GLY A 1 682 ? -8.836 -2.205 31.061 1.00 65.56 682 GLY A N 1
ATOM 5256 C CA . GLY A 1 682 ? -8.570 -1.587 32.358 1.00 65.56 682 GLY A CA 1
ATOM 5257 C C . GLY A 1 682 ? -7.232 -1.976 33.001 1.00 65.56 682 GLY A C 1
ATOM 5258 O O . GLY A 1 682 ? -6.895 -1.418 34.043 1.00 65.56 682 GLY A O 1
ATOM 5259 N N . GLY A 1 683 ? -6.481 -2.932 32.435 1.00 71.19 683 GLY A N 1
ATOM 5260 C CA . GLY A 1 683 ? -5.198 -3.397 32.984 1.00 71.19 683 GLY A CA 1
ATOM 5261 C C . GLY A 1 683 ? -5.308 -4.152 34.318 1.00 71.19 683 GLY A C 1
ATOM 5262 O O . GLY A 1 683 ? -4.310 -4.314 35.015 1.00 71.19 683 GLY A O 1
ATOM 5263 N N . LEU A 1 684 ? -6.509 -4.617 34.689 1.00 70.38 684 LEU A N 1
ATOM 5264 C CA . LEU A 1 684 ? -6.794 -5.270 35.978 1.00 70.38 684 LEU A CA 1
ATOM 5265 C C . LEU A 1 684 ? -6.081 -6.617 36.166 1.00 70.38 684 LEU A C 1
ATOM 5267 O O . LEU A 1 684 ? -5.937 -7.077 37.296 1.00 70.38 684 LEU A O 1
ATOM 5271 N N . LEU A 1 685 ? -5.682 -7.260 35.068 1.00 69.62 685 LEU A N 1
ATOM 5272 C CA . LEU A 1 685 ? -5.023 -8.568 35.055 1.00 69.62 685 LEU A CA 1
ATOM 5273 C C . LEU A 1 685 ? -3.500 -8.472 34.880 1.00 69.62 685 LEU A C 1
ATOM 5275 O O . LEU A 1 685 ? -2.849 -9.508 34.793 1.00 69.62 685 LEU A O 1
ATOM 5279 N N . GLY A 1 686 ? -2.951 -7.253 34.831 1.00 79.56 686 GLY A N 1
ATOM 5280 C CA . GLY A 1 686 ? -1.531 -6.979 34.617 1.00 79.56 686 GLY A CA 1
ATOM 5281 C C . GLY A 1 686 ? -1.265 -6.104 33.388 1.00 79.56 686 GLY A C 1
ATOM 5282 O O . GLY A 1 686 ? -2.146 -5.865 32.555 1.00 79.56 686 GLY A O 1
ATOM 5283 N N . LYS A 1 687 ? -0.032 -5.599 33.266 1.00 85.00 687 LYS A N 1
ATOM 5284 C CA . LYS A 1 687 ? 0.425 -4.865 32.071 1.00 85.00 687 LYS A CA 1
ATOM 5285 C C . LYS A 1 687 ? 0.669 -5.834 30.906 1.00 85.00 687 LYS A C 1
ATOM 5287 O O . LYS A 1 687 ? 1.110 -6.960 31.109 1.00 85.00 687 LYS A O 1
ATOM 5292 N N . GLY A 1 688 ? 0.436 -5.386 29.672 1.00 86.50 688 GLY A N 1
ATOM 5293 C CA . GLY A 1 688 ? 0.656 -6.225 28.494 1.00 86.50 688 GLY A CA 1
ATOM 5294 C C . GLY A 1 688 ? 0.285 -5.571 27.166 1.00 86.50 688 GLY A C 1
ATOM 5295 O O . GLY A 1 688 ? 0.152 -4.344 27.066 1.00 86.50 688 GLY A O 1
ATOM 5296 N N . ALA A 1 689 ? 0.090 -6.402 26.144 1.00 86.00 689 ALA A N 1
ATOM 5297 C CA . ALA A 1 689 ? -0.410 -6.012 24.827 1.00 86.00 689 ALA A CA 1
ATOM 5298 C C . ALA A 1 689 ? -1.459 -6.992 24.312 1.00 86.00 689 ALA A C 1
ATOM 5300 O O . ALA A 1 689 ? -1.450 -8.152 24.700 1.00 86.00 689 ALA A O 1
ATOM 5301 N N . ALA A 1 690 ? -2.363 -6.529 23.454 1.00 87.56 690 ALA A N 1
ATOM 5302 C CA . ALA A 1 690 ? -3.263 -7.421 22.740 1.00 87.56 690 ALA A CA 1
ATOM 5303 C C . ALA A 1 690 ? -2.806 -7.556 21.293 1.00 87.56 690 ALA A C 1
ATOM 5305 O O . ALA A 1 690 ? -2.258 -6.617 20.719 1.00 87.56 690 ALA A O 1
ATOM 5306 N N . ILE A 1 691 ? -3.008 -8.734 20.719 1.00 87.00 691 ILE A N 1
ATOM 5307 C CA . ILE A 1 691 ? -2.622 -9.047 19.348 1.00 87.00 691 ILE A CA 1
ATOM 5308 C C . ILE A 1 691 ? -3.869 -9.555 18.628 1.00 87.00 691 ILE A C 1
ATOM 5310 O O . ILE A 1 691 ? -4.506 -10.485 19.110 1.00 87.00 691 ILE A O 1
ATOM 5314 N N . ILE A 1 692 ? -4.250 -8.965 17.494 1.00 82.31 692 ILE A N 1
ATOM 5315 C CA . ILE A 1 692 ? -5.236 -9.573 16.591 1.00 82.31 692 ILE A CA 1
ATOM 5316 C C . ILE A 1 692 ? -4.485 -10.595 15.731 1.00 82.31 692 ILE A C 1
ATOM 5318 O O . ILE A 1 692 ? -3.735 -10.180 14.845 1.00 82.31 692 ILE A O 1
ATOM 5322 N N . PRO A 1 693 ? -4.662 -11.907 15.950 1.00 77.31 693 PRO A N 1
ATOM 5323 C CA . PRO A 1 693 ? -3.861 -12.931 15.306 1.00 77.31 693 PRO A CA 1
ATOM 5324 C C . PRO A 1 693 ? -4.035 -12.949 13.782 1.00 77.31 693 PRO A C 1
ATOM 5326 O O . PRO A 1 693 ? -5.148 -12.898 13.257 1.00 77.31 693 PRO A O 1
ATOM 5329 N N . LEU A 1 694 ? -2.914 -13.086 13.071 1.00 65.44 694 LEU A N 1
ATOM 5330 C CA . LEU A 1 694 ? -2.797 -13.302 11.623 1.00 65.44 694 LEU A CA 1
ATOM 5331 C C . LEU A 1 694 ? -2.497 -14.771 11.270 1.00 65.44 694 LEU A C 1
ATOM 5333 O O . LEU A 1 694 ? -2.601 -15.162 10.101 1.00 65.44 694 LEU A O 1
ATOM 5337 N N . ASN A 1 695 ? -2.164 -15.596 12.260 1.00 70.38 695 ASN A N 1
ATOM 5338 C CA . ASN A 1 695 ? -2.005 -17.047 12.164 1.00 70.38 695 ASN A CA 1
ATOM 5339 C C . ASN A 1 695 ? -2.924 -17.769 13.169 1.00 70.38 695 ASN A C 1
ATOM 5341 O O . ASN A 1 695 ? -3.565 -17.142 14.004 1.00 70.38 695 ASN A O 1
ATOM 5345 N N . ASN A 1 696 ? -3.032 -19.090 13.032 1.00 87.31 696 ASN A N 1
ATOM 5346 C CA . ASN A 1 696 ? -3.950 -19.948 13.792 1.00 87.31 696 ASN A CA 1
ATOM 5347 C C . ASN A 1 696 ? -3.253 -20.630 14.986 1.00 87.31 696 ASN A C 1
ATOM 5349 O O . ASN A 1 696 ? -3.634 -21.728 15.382 1.00 87.31 696 ASN A O 1
ATOM 5353 N N . GLU A 1 697 ? -2.185 -20.033 15.520 1.00 88.31 697 GLU A N 1
ATOM 5354 C CA . GLU A 1 697 ? -1.311 -20.680 16.500 1.00 88.31 697 GLU A CA 1
ATOM 5355 C C . GLU A 1 697 ? -0.804 -19.717 17.578 1.00 88.31 697 GLU A C 1
ATOM 5357 O O . GLU A 1 697 ? -0.551 -18.541 17.327 1.00 88.31 697 GLU A O 1
ATOM 5362 N N . VAL A 1 698 ? -0.632 -20.256 18.784 1.00 91.25 698 VAL A N 1
ATOM 5363 C CA . VAL A 1 698 ? 0.039 -19.635 19.927 1.00 91.25 698 VAL A CA 1
ATOM 5364 C C . VAL A 1 698 ? 1.323 -20.403 20.197 1.00 91.25 698 VAL A C 1
ATOM 5366 O O . VAL A 1 698 ? 1.291 -21.626 20.358 1.00 91.25 698 VAL A O 1
ATOM 5369 N N . ARG A 1 699 ? 2.445 -19.692 20.282 1.00 88.31 699 ARG A N 1
ATOM 5370 C CA . ARG A 1 699 ? 3.775 -20.236 20.558 1.00 88.31 699 ARG A CA 1
ATOM 5371 C C . ARG A 1 699 ? 4.339 -19.711 21.873 1.00 88.31 699 ARG A C 1
ATOM 5373 O O . ARG A 1 699 ? 3.958 -18.646 22.354 1.00 88.31 699 ARG A O 1
ATOM 5380 N N . ALA A 1 700 ? 5.249 -20.480 22.458 1.00 87.75 700 ALA A N 1
ATOM 5381 C CA . ALA A 1 700 ? 5.921 -20.129 23.698 1.00 87.75 700 ALA A CA 1
ATOM 5382 C C . ALA A 1 700 ? 6.800 -18.875 23.517 1.00 87.75 700 ALA A C 1
ATOM 5384 O O . ALA A 1 700 ? 7.634 -18.851 22.610 1.00 87.75 700 ALA A O 1
ATOM 5385 N N . PRO A 1 701 ? 6.651 -17.849 24.371 1.00 86.12 701 PRO A N 1
ATOM 5386 C CA . PRO A 1 701 ? 7.380 -16.590 24.237 1.00 86.12 701 PRO A CA 1
ATOM 5387 C C . PRO A 1 701 ? 8.763 -16.584 24.916 1.00 86.12 701 PRO A C 1
ATOM 5389 O O . PRO A 1 701 ? 9.561 -15.688 24.659 1.00 86.12 701 PRO A O 1
ATOM 5392 N N . PHE A 1 702 ? 9.057 -17.561 25.781 1.00 87.31 702 PHE A N 1
ATOM 5393 C CA . PHE A 1 702 ? 10.306 -17.669 26.545 1.00 87.31 702 PHE A CA 1
ATOM 5394 C C . PHE A 1 702 ? 10.573 -19.118 26.993 1.00 87.31 702 PHE A C 1
ATOM 5396 O O . PHE A 1 702 ? 9.741 -20.006 26.796 1.00 87.31 702 PHE A O 1
ATOM 5403 N N . TYR A 1 703 ? 11.730 -19.352 27.620 1.00 85.62 703 TYR A N 1
ATOM 5404 C CA . TYR A 1 703 ? 12.024 -20.593 28.346 1.00 85.62 703 TYR A CA 1
ATOM 5405 C C . TYR A 1 703 ? 11.273 -20.630 29.682 1.00 85.62 703 TYR A C 1
ATOM 5407 O O . TYR A 1 703 ? 11.296 -19.651 30.433 1.00 85.62 703 TYR A O 1
ATOM 5415 N N . GLY A 1 704 ? 10.603 -21.744 29.981 1.00 90.88 704 GLY A N 1
ATOM 5416 C CA . GLY A 1 704 ? 9.830 -21.875 31.214 1.00 90.88 704 GLY A CA 1
ATOM 5417 C C . GLY A 1 704 ? 8.978 -23.135 31.284 1.00 90.88 704 GLY A C 1
ATOM 5418 O O . GLY A 1 704 ? 9.340 -24.195 30.765 1.00 90.88 704 GLY A O 1
ATOM 5419 N N . GLU A 1 705 ? 7.814 -23.022 31.917 1.00 94.31 705 GLU A N 1
ATOM 5420 C CA . GLU A 1 705 ? 6.821 -24.089 32.016 1.00 94.31 705 GLU A CA 1
ATOM 5421 C C . GLU A 1 705 ? 5.383 -23.601 31.839 1.00 94.31 705 GLU A C 1
ATOM 5423 O O . GLU A 1 705 ? 5.051 -22.436 32.070 1.00 94.31 705 GLU A O 1
ATOM 5428 N N . VAL A 1 706 ? 4.503 -24.520 31.442 1.00 94.19 706 VAL A N 1
ATOM 5429 C CA . VAL A 1 706 ? 3.060 -24.268 31.395 1.00 94.19 706 VAL A CA 1
ATOM 5430 C C . VAL A 1 706 ? 2.508 -24.306 32.817 1.00 94.19 706 VAL A C 1
ATOM 5432 O O . VAL A 1 706 ? 2.286 -25.380 33.377 1.00 94.19 706 VAL A O 1
ATOM 5435 N N . ALA A 1 707 ? 2.258 -23.138 33.402 1.00 90.38 707 ALA A N 1
ATOM 5436 C CA . ALA A 1 707 ? 1.726 -23.016 34.756 1.00 90.38 707 ALA A CA 1
ATOM 5437 C C . ALA A 1 707 ? 0.261 -23.469 34.840 1.00 90.38 707 ALA A C 1
ATOM 5439 O O . ALA A 1 707 ? -0.148 -24.143 35.786 1.00 90.38 707 ALA A O 1
ATOM 5440 N N . SER A 1 708 ? -0.551 -23.116 33.840 1.00 90.88 708 SER A N 1
ATOM 5441 C CA . SER A 1 708 ? -1.961 -23.504 33.796 1.00 90.88 708 SER A CA 1
ATOM 5442 C C . SER A 1 708 ? -2.508 -23.544 32.371 1.00 90.88 708 SER A C 1
ATOM 5444 O O . SER A 1 708 ? -2.108 -22.772 31.506 1.00 90.88 708 SER A O 1
ATOM 5446 N N . LEU A 1 709 ? -3.459 -24.445 32.131 1.00 90.69 709 LEU A N 1
ATOM 5447 C CA . LEU A 1 709 ? -4.219 -24.530 30.887 1.00 90.69 709 LEU A CA 1
ATOM 5448 C C . LEU A 1 709 ? -5.706 -24.558 31.239 1.00 90.69 709 LEU A C 1
ATOM 5450 O O . LEU A 1 709 ? -6.142 -25.390 32.039 1.00 90.69 709 LEU A O 1
ATOM 5454 N N . PHE A 1 710 ? -6.486 -23.648 30.661 1.00 86.88 710 PHE A N 1
ATOM 5455 C CA . PHE A 1 710 ? -7.909 -23.525 30.971 1.00 86.88 710 PHE A CA 1
ATOM 5456 C C . PHE A 1 710 ? -8.710 -24.657 30.309 1.00 86.88 710 PHE A C 1
ATOM 5458 O O . PHE A 1 710 ? -8.370 -25.109 29.216 1.00 86.88 710 PHE A O 1
ATOM 5465 N N . GLN A 1 711 ? -9.797 -25.113 30.947 1.00 83.81 711 GLN A N 1
ATOM 5466 C CA . GLN A 1 711 ? -10.581 -26.273 30.478 1.00 83.81 711 GLN A CA 1
ATOM 5467 C C . GLN A 1 711 ? -11.077 -26.125 29.034 1.00 83.81 711 GLN A C 1
ATOM 5469 O O . GLN A 1 711 ? -11.005 -27.073 28.256 1.00 83.81 711 GLN A O 1
ATOM 5474 N N . THR A 1 712 ? -11.520 -24.923 28.665 1.00 87.25 712 THR A N 1
ATOM 5475 C CA . THR A 1 712 ? -12.006 -24.591 27.320 1.00 87.25 712 THR A CA 1
ATOM 5476 C C . THR A 1 712 ? -10.890 -24.137 26.373 1.00 87.25 712 THR A C 1
ATOM 5478 O O . THR A 1 712 ? -11.182 -23.703 25.270 1.00 87.25 712 THR A O 1
ATOM 5481 N N . ARG A 1 713 ? -9.610 -24.223 26.775 1.00 91.56 713 ARG A N 1
ATOM 5482 C CA . ARG A 1 713 ? -8.406 -23.985 25.943 1.00 91.56 713 ARG A CA 1
ATOM 5483 C C . ARG A 1 713 ? -8.301 -22.617 25.254 1.00 91.56 713 ARG A C 1
ATOM 5485 O O . ARG A 1 713 ? -7.375 -22.400 24.488 1.00 91.56 713 ARG A O 1
ATOM 5492 N N . HIS A 1 714 ? -9.202 -21.692 25.555 1.00 88.75 714 HIS A N 1
ATOM 5493 C CA . HIS A 1 714 ? -9.159 -20.312 25.079 1.00 88.75 714 HIS A CA 1
ATOM 5494 C C . HIS A 1 714 ? -8.046 -19.492 25.745 1.00 88.75 714 HIS A C 1
ATOM 5496 O O . HIS A 1 714 ? -7.732 -18.408 25.278 1.00 88.75 714 HIS A O 1
ATOM 5502 N N . ALA A 1 715 ? -7.457 -19.974 26.843 1.00 92.19 715 ALA A N 1
ATOM 5503 C CA . ALA A 1 715 ? -6.392 -19.279 27.550 1.00 92.19 715 ALA A CA 1
ATOM 5504 C C . ALA A 1 715 ? -5.338 -20.249 28.099 1.00 92.19 715 ALA A C 1
ATOM 5506 O O . ALA A 1 715 ? -5.632 -21.413 28.407 1.00 92.19 715 ALA A O 1
ATOM 5507 N N . ILE A 1 716 ? -4.113 -19.747 28.244 1.00 94.62 716 ILE A N 1
ATOM 5508 C CA . ILE A 1 716 ? -2.964 -20.469 28.797 1.00 94.62 716 ILE A CA 1
ATOM 5509 C C . ILE A 1 716 ? -2.113 -19.538 29.664 1.00 94.62 716 ILE A C 1
ATOM 5511 O O . ILE A 1 716 ? -1.857 -18.395 29.291 1.00 94.62 716 ILE A O 1
ATOM 5515 N N . GLY A 1 717 ? -1.699 -20.031 30.831 1.00 94.12 717 GLY A N 1
ATOM 5516 C CA . GLY A 1 717 ? -0.780 -19.354 31.741 1.00 94.12 717 GLY A CA 1
ATOM 5517 C C . GLY A 1 717 ? 0.595 -20.017 31.717 1.00 94.12 717 GLY A C 1
ATOM 5518 O O . GLY A 1 717 ? 0.698 -21.239 31.844 1.00 94.12 717 GLY A O 1
ATOM 5519 N N . LEU A 1 718 ? 1.642 -19.214 31.573 1.00 94.19 718 LEU A N 1
ATOM 5520 C CA . LEU A 1 718 ? 3.039 -19.616 31.454 1.00 94.19 718 LEU A CA 1
ATOM 5521 C C . LEU A 1 718 ? 3.858 -18.991 32.585 1.00 94.19 718 LEU A C 1
ATOM 5523 O O . LEU A 1 718 ? 3.587 -17.862 32.984 1.00 94.19 718 LEU A O 1
ATOM 5527 N N . LEU A 1 719 ? 4.869 -19.708 33.066 1.00 92.69 719 LEU A N 1
ATOM 5528 C CA . LEU A 1 719 ? 5.833 -19.220 34.051 1.00 92.69 719 LEU A CA 1
ATOM 5529 C C . LEU A 1 719 ? 7.237 -19.340 33.457 1.00 92.69 719 LEU A C 1
ATOM 5531 O O . LEU A 1 719 ? 7.643 -20.440 33.081 1.00 92.69 719 LEU A O 1
ATOM 5535 N N . SER A 1 720 ? 7.966 -18.231 33.334 1.00 89.75 720 SER A N 1
ATOM 5536 C CA . SER A 1 720 ? 9.342 -18.247 32.830 1.00 89.75 720 SER A CA 1
ATOM 5537 C C . SER A 1 720 ? 10.310 -18.804 33.875 1.00 89.75 720 SER A C 1
ATOM 5539 O O . SER A 1 720 ? 10.064 -18.725 35.080 1.00 89.75 720 SER A O 1
ATOM 5541 N N . ASP A 1 721 ? 11.467 -19.298 33.429 1.00 83.44 721 ASP A N 1
ATOM 5542 C CA . ASP A 1 721 ? 12.548 -19.706 34.341 1.00 83.44 721 ASP A CA 1
ATOM 5543 C C . ASP A 1 721 ? 13.117 -18.517 35.157 1.00 83.44 721 ASP A C 1
ATOM 5545 O O . ASP A 1 721 ? 13.741 -18.725 36.199 1.00 83.44 721 ASP A O 1
ATOM 5549 N N . SER A 1 722 ? 12.877 -17.273 34.712 1.00 76.88 722 SER A N 1
ATOM 5550 C CA . SER A 1 722 ? 13.196 -16.033 35.442 1.00 76.88 722 SER A CA 1
ATOM 5551 C C . SER A 1 722 ? 12.096 -15.575 36.413 1.00 76.88 722 SER A C 1
ATOM 5553 O O . SER A 1 722 ? 12.315 -14.636 37.176 1.00 76.88 722 SER A O 1
ATOM 5555 N N . GLY A 1 723 ? 10.937 -16.243 36.437 1.00 80.81 723 GLY A N 1
ATOM 5556 C CA . GLY A 1 723 ? 9.825 -15.941 37.344 1.00 80.81 723 GLY A CA 1
ATOM 5557 C C . GLY A 1 723 ? 8.752 -14.993 36.791 1.00 80.81 723 GLY A C 1
ATOM 5558 O O . GLY A 1 723 ? 7.910 -14.537 37.559 1.00 80.81 723 GLY A O 1
ATOM 5559 N N . ILE A 1 724 ? 8.748 -14.700 35.487 1.00 86.50 724 ILE A N 1
ATOM 5560 C CA . ILE A 1 724 ? 7.704 -13.903 34.823 1.00 86.50 724 ILE A CA 1
ATOM 5561 C C . ILE A 1 724 ? 6.478 -14.785 34.583 1.00 86.50 724 ILE A C 1
ATOM 5563 O O . ILE A 1 724 ? 6.577 -15.839 33.953 1.00 86.50 724 ILE A O 1
ATOM 5567 N N . GLU A 1 725 ? 5.309 -14.332 35.025 1.00 90.75 725 GLU A N 1
ATOM 5568 C CA . GLU A 1 725 ? 4.037 -15.000 34.769 1.00 90.75 725 GLU A CA 1
ATOM 5569 C C . GLU A 1 725 ? 3.320 -14.339 33.587 1.00 90.75 725 GLU A C 1
ATOM 5571 O O . GLU A 1 725 ? 3.002 -13.151 33.633 1.00 90.75 725 GLU A O 1
ATOM 5576 N N . VAL A 1 726 ? 3.043 -15.104 32.527 1.00 92.38 726 VAL A N 1
ATOM 5577 C CA . VAL A 1 726 ? 2.335 -14.613 31.336 1.00 92.38 726 VAL A CA 1
ATOM 5578 C C . VAL A 1 726 ? 1.035 -15.364 31.103 1.00 92.38 726 VAL A C 1
ATOM 5580 O O . VAL A 1 726 ? 1.020 -16.585 30.986 1.00 92.38 726 VAL A O 1
ATOM 5583 N N . LEU A 1 727 ? -0.056 -14.619 30.961 1.00 93.56 727 LEU A N 1
ATOM 5584 C CA . LEU A 1 727 ? -1.367 -15.105 30.553 1.00 93.56 727 LEU A CA 1
ATOM 5585 C C . LEU A 1 727 ? -1.636 -14.717 29.095 1.00 93.56 727 LEU A C 1
ATOM 5587 O O . LEU A 1 727 ? -1.609 -13.537 28.748 1.00 93.56 727 LEU A O 1
ATOM 5591 N N . ILE A 1 728 ? -1.939 -15.705 28.254 1.00 94.19 728 ILE A N 1
ATOM 5592 C CA . ILE A 1 728 ? -2.361 -15.509 26.861 1.00 94.19 728 ILE A CA 1
ATOM 5593 C C . ILE A 1 728 ? -3.826 -15.932 26.748 1.00 94.19 728 ILE A C 1
ATOM 5595 O O . ILE A 1 728 ? -4.150 -17.081 27.049 1.00 94.19 728 ILE A O 1
ATOM 5599 N N . HIS A 1 729 ? -4.702 -15.024 26.315 1.00 94.38 729 HIS A N 1
ATOM 5600 C CA . HIS A 1 729 ? -6.145 -15.253 26.197 1.00 94.38 729 HIS A CA 1
ATOM 5601 C C . HIS A 1 729 ? -6.610 -15.071 24.745 1.00 94.38 729 HIS A C 1
ATOM 5603 O O . HIS A 1 729 ? -6.725 -13.953 24.267 1.00 94.38 729 HIS A O 1
ATOM 5609 N N . ILE A 1 730 ? -6.871 -16.159 24.027 1.00 93.31 730 ILE A N 1
ATOM 5610 C CA . ILE A 1 730 ? -7.138 -16.182 22.585 1.00 93.31 730 ILE A CA 1
ATOM 5611 C C . ILE A 1 730 ? -8.563 -15.704 22.286 1.00 93.31 730 ILE A C 1
ATOM 5613 O O . ILE A 1 730 ? -9.525 -16.445 22.494 1.00 93.31 730 ILE A O 1
ATOM 5617 N N . GLY A 1 731 ? -8.686 -14.486 21.758 1.00 88.62 731 GLY A N 1
ATOM 5618 C CA . GLY A 1 731 ? -9.960 -13.828 21.459 1.00 88.62 731 GLY A CA 1
ATOM 5619 C C . GLY A 1 731 ? -10.745 -13.373 22.695 1.00 88.62 731 GLY A C 1
ATOM 5620 O O . GLY A 1 731 ? -10.508 -13.833 23.812 1.00 88.62 731 GLY A O 1
ATOM 5621 N N . ILE A 1 732 ? -11.704 -12.470 22.501 1.00 89.69 732 ILE A N 1
ATOM 5622 C CA . ILE A 1 732 ? -12.573 -11.950 23.565 1.00 89.69 732 ILE A CA 1
ATOM 5623 C C . ILE A 1 732 ? -13.850 -12.779 23.632 1.00 89.69 732 ILE A C 1
ATOM 5625 O O . ILE A 1 732 ? -14.446 -13.118 22.610 1.00 89.69 732 ILE A O 1
ATOM 5629 N N . ASP A 1 733 ? -14.277 -13.110 24.854 1.00 85.75 733 ASP A N 1
ATOM 5630 C CA . ASP A 1 733 ? -15.479 -13.909 25.127 1.00 85.75 733 ASP A CA 1
ATOM 5631 C C . ASP A 1 733 ? -15.475 -15.339 24.536 1.00 85.75 733 ASP A C 1
ATOM 5633 O O . ASP A 1 733 ? -16.467 -16.065 24.641 1.00 85.75 733 ASP A O 1
ATOM 5637 N N . THR A 1 734 ? -14.345 -15.801 23.995 1.00 87.69 734 THR A N 1
ATOM 5638 C CA . THR A 1 734 ? -14.166 -17.125 23.369 1.00 87.69 734 THR A CA 1
ATOM 5639 C C . THR A 1 734 ? -14.311 -18.296 24.339 1.00 87.69 734 THR A C 1
ATOM 5641 O O . THR A 1 734 ? -14.555 -19.421 23.912 1.00 87.69 734 THR A O 1
ATOM 5644 N N . VAL A 1 735 ? -14.282 -18.055 25.653 1.00 87.31 735 VAL A N 1
ATOM 5645 C CA . VAL A 1 735 ? -14.681 -19.046 26.668 1.00 87.31 735 VAL A CA 1
ATOM 5646 C C . VAL A 1 735 ? -16.095 -19.597 26.418 1.00 87.31 735 VAL A C 1
ATOM 5648 O O . VAL A 1 735 ? -16.352 -20.766 26.704 1.00 87.31 735 VAL A O 1
ATOM 5651 N N . LYS A 1 736 ? -16.998 -18.791 25.831 1.00 85.25 736 LYS A N 1
ATOM 5652 C CA . LYS A 1 736 ? -18.380 -19.175 25.488 1.00 85.25 736 LYS A CA 1
ATOM 5653 C C . LYS A 1 736 ? -18.458 -20.214 24.360 1.00 85.25 736 LYS A C 1
ATOM 5655 O O . LYS A 1 736 ? -19.512 -20.817 24.181 1.00 85.25 736 LYS A O 1
ATOM 5660 N N . LEU A 1 737 ? -17.357 -20.456 23.640 1.00 85.19 737 LEU A N 1
ATOM 5661 C CA . LEU A 1 737 ? -17.248 -21.509 22.625 1.00 85.19 737 LEU A CA 1
ATOM 5662 C C . LEU A 1 737 ? -17.067 -22.911 23.232 1.00 85.19 737 LEU A C 1
ATOM 5664 O O . LEU A 1 737 ? -17.050 -23.891 22.494 1.00 85.19 737 LEU A O 1
ATOM 5668 N N . ASP A 1 738 ? -16.920 -23.024 24.559 1.00 86.75 738 ASP A N 1
ATOM 5669 C CA . ASP A 1 738 ? -16.820 -24.294 25.297 1.00 86.75 738 ASP A CA 1
ATOM 5670 C C . ASP A 1 738 ? -15.735 -25.248 24.748 1.00 86.75 738 ASP A C 1
ATOM 5672 O O . ASP A 1 738 ? -15.899 -26.463 24.659 1.00 86.75 738 ASP A O 1
ATOM 5676 N N . GLY A 1 739 ? -14.604 -24.677 24.320 1.00 84.00 739 GLY A N 1
ATOM 5677 C CA . GLY A 1 739 ? -13.471 -25.421 23.760 1.00 84.00 739 GLY A CA 1
ATOM 5678 C C . GLY A 1 739 ? -13.612 -25.840 22.299 1.00 84.00 739 GLY A C 1
ATOM 5679 O O . GLY A 1 739 ? -12.699 -26.478 21.768 1.00 84.00 739 GLY A O 1
ATOM 5680 N N . GLN A 1 740 ? -14.700 -25.464 21.623 1.00 83.75 740 GLN A N 1
ATOM 5681 C CA . GLN A 1 740 ? -14.791 -25.598 20.171 1.00 83.75 740 GLN A CA 1
ATOM 5682 C C . GLN A 1 740 ? -13.758 -24.696 19.496 1.00 83.75 740 GLN A C 1
ATOM 5684 O O . GLN A 1 740 ? -13.544 -23.566 19.924 1.00 83.75 740 GLN A O 1
ATOM 5689 N N . TYR A 1 741 ? -13.141 -25.213 18.431 1.00 92.06 741 TYR A N 1
ATOM 5690 C CA . TYR A 1 741 ? -12.127 -24.525 17.623 1.00 92.06 741 TYR A CA 1
ATOM 5691 C C . TYR A 1 741 ? -10.756 -24.332 18.283 1.00 92.06 741 TYR A C 1
ATOM 5693 O O . TYR A 1 741 ? -9.945 -23.610 17.717 1.00 92.06 741 TYR A O 1
ATOM 5701 N N . PHE A 1 742 ? -10.462 -25.002 19.408 1.00 94.69 742 PHE A N 1
ATOM 5702 C CA . PHE A 1 742 ? -9.158 -24.943 20.087 1.00 94.69 742 PHE A CA 1
ATOM 5703 C C . PHE A 1 742 ? -8.529 -26.331 20.306 1.00 94.69 742 PHE A C 1
ATOM 5705 O O . PHE A 1 742 ? -9.125 -27.235 20.910 1.00 94.69 742 PHE A O 1
ATOM 5712 N N . THR A 1 743 ? -7.263 -26.473 19.916 1.00 94.19 743 THR A N 1
ATOM 5713 C CA . THR A 1 743 ? -6.451 -27.683 20.103 1.00 94.19 743 THR A CA 1
ATOM 5714 C C . THR A 1 743 ? -5.196 -27.342 20.898 1.00 94.19 743 THR A C 1
ATOM 5716 O O . THR A 1 743 ? -4.343 -26.601 20.428 1.00 94.19 743 THR A O 1
ATOM 5719 N N . ALA A 1 744 ? -5.074 -27.875 22.115 1.00 92.75 744 ALA A N 1
ATOM 5720 C CA . ALA A 1 744 ? -3.885 -27.682 22.945 1.00 92.75 744 ALA A CA 1
ATOM 5721 C C . ALA A 1 744 ? -2.864 -28.801 22.697 1.00 92.75 744 ALA A C 1
ATOM 5723 O O . ALA A 1 744 ? -3.233 -29.977 22.681 1.00 92.75 744 ALA A O 1
ATOM 5724 N N . HIS A 1 745 ? -1.591 -28.430 22.563 1.00 92.69 745 HIS A N 1
ATOM 5725 C CA . HIS A 1 745 ? -0.462 -29.337 22.306 1.00 92.69 745 HIS A CA 1
ATOM 5726 C C . HIS A 1 745 ? 0.417 -29.577 23.541 1.00 92.69 745 HIS A C 1
ATOM 5728 O O . HIS A 1 745 ? 1.347 -30.379 23.501 1.00 92.69 745 HIS A O 1
ATOM 5734 N N . VAL A 1 746 ? 0.088 -28.921 24.655 1.00 92.94 746 VAL A N 1
ATOM 5735 C CA . VAL A 1 746 ? 0.834 -28.954 25.920 1.00 92.94 746 VAL A CA 1
ATOM 5736 C C . VAL A 1 746 ? -0.082 -29.235 27.112 1.00 92.94 746 VAL A C 1
ATOM 5738 O O . VAL A 1 746 ? -1.304 -29.076 27.034 1.00 92.94 746 VAL A O 1
ATOM 5741 N N . ARG A 1 747 ? 0.504 -29.653 28.236 1.00 92.06 747 ARG A N 1
ATOM 5742 C CA . ARG A 1 747 ? -0.177 -29.901 29.515 1.00 92.06 747 ARG A CA 1
ATOM 5743 C C . ARG A 1 747 ? 0.452 -29.071 30.643 1.00 92.06 747 ARG A C 1
ATOM 5745 O O . ARG A 1 747 ? 1.635 -28.751 30.568 1.00 92.06 747 ARG A O 1
ATOM 5752 N N . PRO A 1 748 ? -0.307 -28.742 31.709 1.00 92.69 748 PRO A N 1
ATOM 5753 C CA . PRO A 1 748 ? 0.261 -28.090 32.887 1.00 92.69 748 PRO A CA 1
ATOM 5754 C C . PRO A 1 748 ? 1.455 -28.875 33.450 1.00 92.69 748 PRO A C 1
ATOM 5756 O O . PRO A 1 748 ? 1.357 -30.087 33.647 1.00 92.69 748 PRO A O 1
ATOM 5759 N N . GLY A 1 749 ? 2.562 -28.177 33.703 1.00 88.75 749 GLY A N 1
ATOM 5760 C CA . GLY A 1 749 ? 3.841 -28.739 34.140 1.00 88.75 749 GLY A CA 1
ATOM 5761 C C . GLY A 1 749 ? 4.813 -29.119 33.014 1.00 88.75 749 GLY A C 1
ATOM 5762 O O . GLY A 1 749 ? 5.959 -29.457 33.312 1.00 88.75 749 GLY A O 1
ATOM 5763 N N . ASP A 1 750 ? 4.407 -29.056 31.739 1.00 93.44 750 ASP A N 1
ATOM 5764 C CA . ASP A 1 750 ? 5.326 -29.276 30.617 1.00 93.44 750 ASP A CA 1
ATOM 5765 C C . ASP A 1 750 ? 6.344 -28.123 30.524 1.00 93.44 750 ASP A C 1
ATOM 5767 O O . ASP A 1 750 ? 5.990 -26.947 30.646 1.00 93.44 750 ASP A O 1
ATOM 5771 N N . LYS A 1 751 ? 7.617 -28.464 30.288 1.00 92.88 751 LYS A N 1
ATOM 5772 C CA . LYS A 1 751 ? 8.682 -27.489 30.009 1.00 92.88 751 LYS A CA 1
ATOM 5773 C C . LYS A 1 751 ? 8.586 -26.997 28.568 1.00 92.88 751 LYS A C 1
ATOM 5775 O O . LYS A 1 751 ? 8.393 -27.806 27.664 1.00 92.88 751 LYS A O 1
ATOM 5780 N N . ILE A 1 752 ? 8.772 -25.694 28.369 1.00 90.81 752 ILE A N 1
ATOM 5781 C CA . ILE A 1 752 ? 8.642 -25.018 27.073 1.00 90.81 752 ILE A CA 1
ATOM 5782 C C . ILE A 1 752 ? 9.899 -24.217 26.740 1.00 90.81 752 ILE A C 1
ATOM 5784 O O . ILE A 1 752 ? 10.594 -23.709 27.625 1.00 90.81 752 ILE A O 1
ATOM 5788 N N . LYS A 1 753 ? 10.182 -24.107 25.447 1.00 83.12 753 LYS A N 1
ATOM 5789 C CA . LYS A 1 753 ? 11.244 -23.281 24.872 1.00 83.12 753 LYS A CA 1
ATOM 5790 C C . LYS A 1 753 ? 10.625 -22.258 23.916 1.00 83.12 753 LYS A C 1
ATOM 5792 O O . LYS A 1 753 ? 9.586 -22.558 23.327 1.00 83.12 753 LYS A O 1
ATOM 5797 N N . PRO A 1 754 ? 11.249 -21.083 23.712 1.00 80.69 754 PRO A N 1
ATOM 5798 C CA . PRO A 1 754 ? 10.730 -20.081 22.790 1.00 80.69 754 PRO A CA 1
ATOM 5799 C C . PRO A 1 754 ? 10.445 -20.683 21.405 1.00 80.69 754 PRO A C 1
ATOM 5801 O O . PRO A 1 754 ? 11.299 -21.363 20.837 1.00 80.69 754 PRO A O 1
ATOM 5804 N N . GLY A 1 755 ? 9.246 -20.441 20.872 1.00 73.25 755 GLY A N 1
ATOM 5805 C CA . GLY A 1 755 ? 8.790 -20.958 19.578 1.00 73.25 755 GLY A CA 1
ATOM 5806 C C . GLY A 1 755 ? 8.042 -22.298 19.616 1.00 73.25 755 GLY A C 1
ATOM 5807 O O . GLY A 1 755 ? 7.418 -22.650 18.609 1.00 73.25 755 GLY A O 1
ATOM 5808 N N . ASP A 1 756 ? 8.031 -23.019 20.742 1.00 84.44 756 ASP A N 1
ATOM 5809 C CA . ASP A 1 756 ? 7.256 -24.260 20.889 1.00 84.44 756 ASP A CA 1
ATOM 5810 C C . ASP A 1 756 ? 5.755 -23.999 20.690 1.00 84.44 756 ASP A C 1
ATOM 5812 O O . ASP A 1 756 ? 5.215 -23.006 21.177 1.00 84.44 756 ASP A O 1
ATOM 5816 N N . LEU A 1 757 ? 5.069 -24.887 19.967 1.00 89.25 757 LEU A N 1
ATOM 5817 C CA . LEU A 1 757 ? 3.635 -24.766 19.699 1.00 89.25 757 LEU A CA 1
ATOM 5818 C C . LEU A 1 757 ? 2.821 -25.098 20.959 1.00 89.25 757 LEU A C 1
ATOM 5820 O O . LEU A 1 757 ? 2.941 -26.193 21.504 1.00 89.25 757 LEU A O 1
ATOM 5824 N N . LEU A 1 758 ? 1.968 -24.168 21.397 1.00 93.56 758 LEU A N 1
ATOM 5825 C CA . LEU A 1 758 ? 1.159 -24.305 22.611 1.00 93.56 758 LEU A CA 1
ATOM 5826 C C . LEU A 1 758 ? -0.297 -24.658 22.295 1.00 93.56 758 LEU A C 1
ATOM 5828 O O . LEU A 1 758 ? -0.812 -25.674 22.767 1.00 93.56 758 LEU A O 1
ATOM 5832 N N . ILE A 1 759 ? -0.972 -23.812 21.512 1.00 95.25 759 ILE A N 1
ATOM 5833 C CA . ILE A 1 759 ? -2.395 -23.946 21.169 1.00 95.25 759 ILE A CA 1
ATOM 5834 C C . ILE A 1 759 ? -2.588 -23.594 19.694 1.00 95.25 759 ILE A C 1
ATOM 5836 O O . ILE A 1 759 ? -2.106 -22.563 19.240 1.00 95.25 759 ILE A O 1
ATOM 5840 N N . GLU A 1 760 ? -3.331 -24.417 18.962 1.00 93.44 760 GLU A N 1
ATOM 5841 C CA . GLU A 1 760 ? -3.877 -24.091 17.642 1.00 93.44 760 GLU A CA 1
ATOM 5842 C C . GLU A 1 760 ? -5.357 -23.724 17.754 1.00 93.44 760 GLU A C 1
ATOM 5844 O O . GLU A 1 760 ? -6.087 -24.304 18.565 1.00 93.44 760 GLU A O 1
ATOM 5849 N N . PHE A 1 761 ? -5.813 -22.783 16.930 1.00 93.75 761 PHE A N 1
ATOM 5850 C CA . PHE A 1 761 ? -7.201 -22.334 16.923 1.00 93.75 761 PHE A CA 1
ATOM 5851 C C . PHE A 1 761 ? -7.707 -21.940 15.530 1.00 93.75 761 PHE A C 1
ATOM 5853 O O . PHE A 1 761 ? -6.943 -21.461 14.697 1.00 93.75 761 PHE A O 1
ATOM 5860 N N . ASP A 1 762 ? -9.002 -22.123 15.263 1.00 90.56 762 ASP A N 1
ATOM 5861 C CA . ASP A 1 762 ? -9.609 -21.781 13.966 1.00 90.56 762 ASP A CA 1
ATOM 5862 C C . ASP A 1 762 ? -10.195 -20.363 13.973 1.00 90.56 762 ASP A C 1
ATOM 5864 O O . ASP A 1 762 ? -11.290 -20.109 14.479 1.00 90.56 762 ASP A O 1
ATOM 5868 N N . ARG A 1 763 ? -9.454 -19.425 13.380 1.00 89.50 763 ARG A N 1
ATOM 5869 C CA . ARG A 1 763 ? -9.846 -18.016 13.294 1.00 89.50 763 ARG A CA 1
ATOM 5870 C C . ARG A 1 763 ? -11.133 -17.773 12.514 1.00 89.50 763 ARG A C 1
ATOM 5872 O O . ARG A 1 763 ? -11.933 -16.938 12.933 1.00 89.50 763 ARG A O 1
ATOM 5879 N N . GLU A 1 764 ? -11.323 -18.449 11.383 1.00 82.12 764 GLU A N 1
ATOM 5880 C CA . GLU A 1 764 ? -12.500 -18.228 10.536 1.00 82.12 764 GLU A CA 1
ATOM 5881 C C . GLU A 1 764 ? -13.757 -18.716 11.246 1.00 82.12 764 GLU A C 1
ATOM 5883 O O . GLU A 1 764 ? -14.774 -18.023 11.244 1.00 82.12 764 GLU A O 1
ATOM 5888 N N . ALA A 1 765 ? -13.669 -19.861 11.925 1.00 84.44 765 ALA A N 1
ATOM 5889 C CA . ALA A 1 765 ? -14.775 -20.400 12.700 1.00 84.44 765 ALA A CA 1
ATOM 5890 C C . ALA A 1 765 ? -15.122 -19.531 13.922 1.00 84.44 765 ALA A C 1
ATOM 5892 O O . ALA A 1 765 ? -16.303 -19.302 14.189 1.00 84.44 765 ALA A O 1
ATOM 5893 N N . ILE A 1 766 ? -14.118 -18.996 14.630 1.00 87.75 766 ILE A N 1
ATOM 5894 C CA . ILE A 1 766 ? -14.326 -18.090 15.773 1.00 87.75 766 ILE A CA 1
ATOM 5895 C C . ILE A 1 766 ? -15.008 -16.785 15.323 1.00 87.75 766 ILE A C 1
ATOM 5897 O O . ILE A 1 766 ? -15.991 -16.363 15.938 1.00 87.75 766 ILE A O 1
ATOM 5901 N N . LEU A 1 767 ? -14.557 -16.186 14.213 1.00 79.56 767 LEU A N 1
ATOM 5902 C CA . LEU A 1 767 ? -15.181 -14.988 13.637 1.00 79.56 767 LEU A CA 1
ATOM 5903 C C . LEU A 1 767 ? -16.592 -15.270 13.105 1.00 79.56 767 LEU A C 1
ATOM 5905 O O . LEU A 1 767 ? -17.503 -14.471 13.317 1.00 79.56 767 LEU A O 1
ATOM 5909 N N . ALA A 1 768 ? -16.803 -16.414 12.447 1.00 78.44 768 ALA A N 1
ATOM 5910 C CA . ALA A 1 768 ? -18.120 -16.832 11.964 1.00 78.44 768 ALA A CA 1
ATOM 5911 C C . ALA A 1 768 ? -19.111 -17.081 13.113 1.00 78.44 768 ALA A C 1
ATOM 5913 O O . ALA A 1 768 ? -20.309 -16.845 12.954 1.00 78.44 768 ALA A O 1
ATOM 5914 N N . ALA A 1 769 ? -18.613 -17.510 14.276 1.00 78.69 769 ALA A N 1
ATOM 5915 C CA . ALA A 1 769 ? -19.386 -17.631 15.507 1.00 78.69 769 ALA A CA 1
ATOM 5916 C C . ALA A 1 769 ? -19.668 -16.274 16.190 1.00 78.69 769 ALA A C 1
ATOM 5918 O O . ALA A 1 769 ? -20.432 -16.232 17.154 1.00 78.69 769 ALA A O 1
ATOM 5919 N N . GLY A 1 770 ? -19.113 -15.170 15.674 1.00 81.88 770 GLY A N 1
ATOM 5920 C CA . GLY A 1 770 ? -19.386 -13.805 16.129 1.00 81.88 770 GLY A CA 1
ATOM 5921 C C . GLY A 1 770 ? -18.504 -13.318 17.280 1.00 81.88 770 GLY A C 1
ATOM 5922 O O . GLY A 1 770 ? -18.892 -12.368 17.956 1.00 81.88 770 GLY A O 1
ATOM 5923 N N . TYR A 1 771 ? -17.351 -13.953 17.515 1.00 85.19 771 TYR A N 1
ATOM 5924 C CA . TYR A 1 771 ? -16.417 -13.582 18.582 1.00 85.19 771 TYR A CA 1
ATOM 5925 C C . TYR A 1 771 ? -15.217 -12.797 18.050 1.00 85.19 771 TYR A C 1
ATOM 5927 O O . TYR A 1 771 ? -14.764 -13.017 16.926 1.00 85.19 771 TYR A O 1
ATOM 5935 N N . ASP A 1 772 ? -14.697 -11.887 18.874 1.00 86.62 772 ASP A N 1
ATOM 5936 C CA . ASP A 1 772 ? -13.524 -11.077 18.547 1.00 86.62 772 ASP A CA 1
ATOM 5937 C C . ASP A 1 772 ? -12.236 -11.892 18.746 1.00 86.62 772 ASP A C 1
ATOM 5939 O O . ASP A 1 772 ? -12.127 -12.685 19.682 1.00 86.62 772 ASP A O 1
ATOM 5943 N N . LEU A 1 773 ? -11.253 -11.699 17.870 1.00 89.00 773 LEU A N 1
ATOM 5944 C CA . LEU A 1 773 ? -9.972 -12.404 17.910 1.00 89.00 773 LEU A CA 1
ATOM 5945 C C . LEU A 1 773 ? -8.865 -11.651 18.657 1.00 89.00 773 LEU A C 1
ATOM 5947 O O . LEU A 1 773 ? -7.786 -12.218 18.830 1.00 89.00 773 LEU A O 1
ATOM 5951 N N . ALA A 1 774 ? -9.097 -10.418 19.113 1.00 89.88 774 ALA A N 1
ATOM 5952 C CA . ALA A 1 774 ? -8.152 -9.679 19.939 1.00 89.88 774 ALA A CA 1
ATOM 5953 C C . ALA A 1 774 ? -7.702 -10.560 21.111 1.00 89.88 774 ALA A C 1
ATOM 5955 O O . ALA A 1 774 ? -8.510 -10.990 21.931 1.00 89.88 774 ALA A O 1
ATOM 5956 N N . THR A 1 775 ? -6.407 -10.874 21.133 1.00 92.62 775 THR A N 1
ATOM 5957 C CA . THR A 1 775 ? -5.795 -11.842 22.042 1.00 92.62 775 THR A CA 1
ATOM 5958 C C . THR A 1 775 ? -4.894 -11.111 23.032 1.00 92.62 775 THR A C 1
ATOM 5960 O O . THR A 1 775 ? -3.773 -10.740 22.672 1.00 92.62 775 THR A O 1
ATOM 5963 N N . PRO A 1 776 ? -5.358 -10.849 24.267 1.00 93.00 776 PRO A N 1
ATOM 5964 C CA . PRO A 1 776 ? -4.523 -10.283 25.317 1.00 93.00 776 PRO A CA 1
ATOM 5965 C C . PRO A 1 776 ? -3.349 -11.196 25.693 1.00 93.00 776 PRO A C 1
ATOM 5967 O O . PRO A 1 776 ? -3.527 -12.381 25.973 1.00 93.00 776 PRO A O 1
ATOM 5970 N N . VAL A 1 777 ? -2.154 -10.609 25.747 1.00 91.50 777 VAL A N 1
ATOM 5971 C CA . VAL A 1 777 ? -0.906 -11.178 26.268 1.00 91.50 777 VAL A CA 1
ATOM 5972 C C . VAL A 1 777 ? -0.481 -10.319 27.453 1.00 91.50 777 VAL A C 1
ATOM 5974 O O . VAL A 1 777 ? -0.130 -9.146 27.294 1.00 91.50 777 VAL A O 1
ATOM 5977 N N . ILE A 1 778 ? -0.572 -10.879 28.654 1.00 91.25 778 ILE A N 1
ATOM 5978 C CA . ILE A 1 778 ? -0.561 -10.120 29.906 1.00 91.25 778 ILE A CA 1
ATOM 5979 C C . ILE A 1 778 ? 0.495 -10.683 30.837 1.00 91.25 778 ILE A C 1
ATOM 5981 O O . ILE A 1 778 ? 0.547 -11.891 31.036 1.00 91.25 778 ILE A O 1
ATOM 5985 N N . ILE A 1 779 ? 1.290 -9.810 31.444 1.00 90.00 779 ILE A N 1
ATOM 5986 C CA . ILE A 1 779 ? 2.193 -10.181 32.529 1.00 90.00 779 ILE A CA 1
ATOM 5987 C C . ILE A 1 779 ? 1.405 -10.086 33.834 1.00 90.00 779 ILE A C 1
ATOM 5989 O O . ILE A 1 779 ? 1.160 -8.983 34.326 1.00 90.00 779 ILE A O 1
ATOM 5993 N N . SER A 1 780 ? 0.966 -11.222 34.379 1.00 84.75 780 SER A N 1
ATOM 5994 C CA . SER A 1 780 ? 0.070 -11.244 35.544 1.00 84.75 780 SER A CA 1
ATOM 5995 C C . SER A 1 780 ? 0.747 -10.789 36.833 1.00 84.75 780 SER A C 1
ATOM 5997 O O . SER A 1 780 ? 0.080 -10.237 37.706 1.00 84.75 780 SER A O 1
ATOM 5999 N N . ASN A 1 781 ? 2.069 -10.940 36.930 1.00 85.94 781 ASN A N 1
ATOM 6000 C CA . ASN A 1 781 ? 2.882 -10.426 38.030 1.00 85.94 781 ASN A CA 1
ATOM 6001 C C . ASN A 1 781 ? 3.604 -9.112 37.677 1.00 85.94 781 ASN A C 1
ATOM 6003 O O . ASN A 1 781 ? 4.685 -8.832 38.187 1.00 85.94 781 ASN A O 1
ATOM 6007 N N . SER A 1 782 ? 3.014 -8.267 36.819 1.00 82.06 782 SER A N 1
ATOM 6008 C CA . SER A 1 782 ? 3.658 -7.024 36.356 1.00 82.06 782 SER A CA 1
ATOM 6009 C C . SER A 1 782 ? 4.052 -6.042 37.469 1.00 82.06 782 SER A C 1
ATOM 6011 O O . SER A 1 782 ? 4.892 -5.177 37.233 1.00 82.06 782 SER A O 1
ATOM 6013 N N . ASP A 1 783 ? 3.451 -6.154 38.656 1.00 77.69 783 ASP A N 1
ATOM 6014 C CA . ASP A 1 783 ? 3.748 -5.312 39.824 1.00 77.69 783 ASP A CA 1
ATOM 6015 C C . ASP A 1 783 ? 5.089 -5.656 40.500 1.00 77.69 783 ASP A C 1
ATOM 6017 O O . ASP A 1 783 ? 5.636 -4.826 41.231 1.00 77.69 783 ASP A O 1
ATOM 6021 N N . ASP A 1 784 ? 5.643 -6.843 40.233 1.00 77.75 784 ASP A N 1
ATOM 6022 C CA . ASP A 1 784 ? 6.948 -7.272 40.756 1.00 77.75 784 ASP A CA 1
ATOM 6023 C C . ASP A 1 784 ? 8.123 -6.627 39.993 1.00 77.75 784 ASP A C 1
ATOM 6025 O O . ASP A 1 784 ? 9.272 -6.663 40.445 1.00 77.75 784 ASP A O 1
ATOM 6029 N N . TYR A 1 785 ? 7.838 -5.978 38.859 1.00 73.94 785 TYR A N 1
ATOM 6030 C CA . TYR A 1 785 ? 8.823 -5.372 37.966 1.00 73.94 785 TYR A CA 1
ATOM 6031 C C . TYR A 1 785 ? 8.758 -3.840 38.003 1.00 73.94 785 TYR A C 1
ATOM 6033 O O . TYR A 1 785 ? 7.710 -3.230 38.211 1.00 73.94 785 TYR A O 1
ATOM 6041 N N . ARG A 1 786 ? 9.905 -3.180 37.778 1.00 69.31 786 ARG A N 1
ATOM 6042 C CA . ARG A 1 786 ? 9.986 -1.703 37.769 1.00 69.31 786 ARG A CA 1
ATOM 6043 C C . ARG A 1 786 ? 9.148 -1.081 36.659 1.00 69.31 786 ARG A C 1
ATOM 6045 O O . ARG A 1 786 ? 8.510 -0.055 36.888 1.00 69.31 786 ARG A O 1
ATOM 6052 N N . ASP A 1 787 ? 9.191 -1.673 35.471 1.00 70.50 787 ASP A N 1
ATOM 6053 C CA . ASP A 1 787 ? 8.318 -1.307 34.368 1.00 70.50 787 ASP A CA 1
ATOM 6054 C C . ASP A 1 787 ? 8.173 -2.462 33.375 1.00 70.50 787 ASP A C 1
ATOM 6056 O O . ASP A 1 787 ? 9.003 -3.367 33.341 1.00 70.50 787 ASP A O 1
ATOM 6060 N N . VAL A 1 788 ? 7.115 -2.401 32.569 1.00 73.75 788 VAL A N 1
ATOM 6061 C CA . VAL A 1 788 ? 6.879 -3.302 31.439 1.00 73.75 788 VAL A CA 1
ATOM 6062 C C . VAL A 1 788 ? 6.769 -2.419 30.210 1.00 73.75 788 VAL A C 1
ATOM 6064 O O . VAL A 1 788 ? 5.743 -1.772 29.985 1.00 73.75 788 VAL A O 1
ATOM 6067 N N . THR A 1 789 ? 7.846 -2.359 29.440 1.00 67.75 789 THR A N 1
ATOM 6068 C CA . THR A 1 789 ? 7.930 -1.538 28.235 1.00 67.75 789 THR A CA 1
ATOM 6069 C C . THR A 1 789 ? 7.732 -2.397 26.999 1.00 67.75 789 THR A C 1
ATOM 6071 O O . THR A 1 789 ? 8.363 -3.438 26.837 1.00 67.75 789 THR A O 1
ATOM 6074 N N . ARG A 1 790 ? 6.860 -1.947 26.094 1.00 66.19 790 ARG A N 1
ATOM 6075 C CA . ARG A 1 790 ? 6.767 -2.538 24.757 1.00 66.19 790 ARG A CA 1
ATOM 6076 C C . ARG A 1 790 ? 7.992 -2.093 23.964 1.00 66.19 790 ARG A C 1
ATOM 6078 O O . ARG A 1 790 ? 8.239 -0.896 23.857 1.00 66.19 790 ARG A O 1
ATOM 6085 N N . VAL A 1 791 ? 8.750 -3.052 23.441 1.00 59.84 791 VAL A N 1
ATOM 6086 C CA . VAL A 1 791 ? 9.985 -2.776 22.688 1.00 59.84 791 VAL A CA 1
ATOM 6087 C C . VAL A 1 791 ? 9.691 -2.474 21.210 1.00 59.84 791 VAL A C 1
ATOM 6089 O O . VAL A 1 791 ? 10.430 -1.722 20.583 1.00 59.84 791 VAL A O 1
ATOM 6092 N N . THR A 1 792 ? 8.584 -2.984 20.657 1.00 48.31 792 THR A N 1
ATOM 6093 C CA . THR A 1 792 ? 8.174 -2.694 19.272 1.00 48.31 792 THR A CA 1
ATOM 6094 C C . THR A 1 792 ? 7.426 -1.359 19.157 1.00 48.31 792 THR A C 1
ATOM 6096 O O . THR A 1 792 ? 6.461 -1.115 19.883 1.00 48.31 792 THR A O 1
ATOM 6099 N N . GLN A 1 793 ? 7.877 -0.500 18.235 1.00 42.38 793 GLN A N 1
ATOM 6100 C CA . GLN A 1 793 ? 7.187 0.729 17.813 1.00 42.38 793 GLN A CA 1
ATOM 6101 C C . GLN A 1 793 ? 6.231 0.495 16.628 1.00 42.38 793 GLN A C 1
ATOM 6103 O O . GLN A 1 793 ? 5.524 1.417 16.230 1.00 42.38 793 GLN A O 1
ATOM 6108 N N . GLN A 1 794 ? 6.195 -0.721 16.070 1.00 45.38 794 GLN A N 1
ATOM 6109 C CA . GLN A 1 794 ? 5.377 -1.047 14.903 1.00 45.38 794 GLN A CA 1
ATOM 6110 C C . GLN A 1 794 ? 3.973 -1.527 15.324 1.00 45.38 794 GLN A C 1
ATOM 6112 O O . GLN A 1 794 ? 3.854 -2.352 16.238 1.00 45.38 794 GLN A O 1
ATOM 6117 N N . PRO A 1 795 ? 2.897 -1.051 14.665 1.00 46.53 795 PRO A N 1
ATOM 6118 C CA . PRO A 1 795 ? 1.511 -1.431 14.966 1.00 46.53 795 PRO A CA 1
ATOM 6119 C C . PRO A 1 795 ? 1.180 -2.887 14.594 1.00 46.53 795 PRO A C 1
ATOM 6121 O O . PRO A 1 795 ? 0.116 -3.395 14.941 1.00 46.53 795 PRO A O 1
ATOM 6124 N N . THR A 1 796 ? 2.084 -3.595 13.925 1.00 45.66 796 THR A N 1
ATOM 6125 C CA . THR A 1 796 ? 1.920 -4.974 13.460 1.00 45.66 796 THR A CA 1
ATOM 6126 C C . THR A 1 796 ? 3.074 -5.846 13.948 1.00 45.66 796 THR A C 1
ATOM 6128 O O . THR A 1 796 ? 4.228 -5.629 13.607 1.00 45.66 796 THR A O 1
ATOM 6131 N N . ILE A 1 797 ? 2.766 -6.892 14.721 1.00 55.44 797 ILE A N 1
ATOM 6132 C CA . ILE A 1 797 ? 3.643 -8.052 14.945 1.00 55.44 797 ILE A CA 1
ATOM 6133 C C . ILE A 1 797 ? 3.454 -8.987 13.751 1.00 55.44 797 ILE A C 1
ATOM 6135 O O . ILE A 1 797 ? 2.865 -10.060 13.813 1.00 55.44 797 ILE A O 1
ATOM 6139 N N . ASN A 1 798 ? 3.878 -8.521 12.593 1.00 53.16 798 ASN A N 1
ATOM 6140 C CA . ASN A 1 798 ? 4.213 -9.351 11.454 1.00 53.16 798 ASN A CA 1
ATOM 6141 C C . ASN A 1 798 ? 5.047 -8.500 10.529 1.00 53.16 798 ASN A C 1
ATOM 6143 O O . ASN A 1 798 ? 4.851 -7.289 10.463 1.00 53.16 798 ASN A O 1
ATOM 6147 N N . SER A 1 799 ? 5.963 -9.146 9.822 1.00 56.75 799 SER A N 1
ATOM 6148 C CA . SER A 1 799 ? 6.736 -8.436 8.828 1.00 56.75 799 SER A CA 1
ATOM 6149 C C . SER A 1 799 ? 5.783 -7.768 7.831 1.00 56.75 799 SER A C 1
ATOM 6151 O O . SER A 1 799 ? 4.783 -8.364 7.420 1.00 56.75 799 SER A O 1
ATOM 6153 N N . ALA A 1 800 ? 6.097 -6.534 7.436 1.00 66.69 800 ALA A N 1
ATOM 6154 C CA . ALA A 1 800 ? 5.384 -5.820 6.375 1.00 66.69 800 ALA A CA 1
ATOM 6155 C C . ALA A 1 800 ? 5.352 -6.614 5.049 1.00 66.69 800 ALA A C 1
ATOM 6157 O O . ALA A 1 800 ? 4.613 -6.289 4.127 1.00 66.69 800 ALA A O 1
ATOM 6158 N N . PHE A 1 801 ? 6.143 -7.682 4.943 1.00 86.25 801 PHE A N 1
ATOM 6159 C CA . PHE A 1 801 ? 6.320 -8.467 3.739 1.00 86.25 801 PHE A CA 1
ATOM 6160 C C . PHE A 1 801 ? 5.195 -9.502 3.566 1.00 86.25 801 PHE A C 1
ATOM 6162 O O . PHE A 1 801 ? 4.918 -10.295 4.474 1.00 86.25 801 PHE A O 1
ATOM 6169 N N . PRO A 1 802 ? 4.572 -9.579 2.376 1.00 84.94 802 PRO A N 1
ATOM 6170 C CA . PRO A 1 802 ? 3.594 -10.611 2.058 1.00 84.94 802 PRO A CA 1
ATOM 6171 C C . PRO A 1 802 ? 4.150 -12.024 2.272 1.00 84.94 802 PRO A C 1
ATOM 6173 O O . PRO A 1 802 ? 5.330 -12.283 2.059 1.00 84.94 802 PRO A O 1
ATOM 6176 N N . LYS A 1 803 ? 3.291 -12.997 2.598 1.00 84.88 803 LYS A N 1
ATOM 6177 C CA . LYS A 1 803 ? 3.707 -14.417 2.676 1.00 84.88 803 LYS A CA 1
ATOM 6178 C C . LYS A 1 803 ? 4.218 -14.968 1.341 1.00 84.88 803 LYS A C 1
ATOM 6180 O O . LYS A 1 803 ? 4.940 -15.955 1.313 1.00 84.88 803 LYS A O 1
ATOM 6185 N N . THR A 1 804 ? 3.794 -14.354 0.239 1.00 88.75 804 THR A N 1
ATOM 6186 C CA . THR A 1 804 ? 4.212 -14.682 -1.127 1.00 88.75 804 THR A CA 1
ATOM 6187 C C . THR A 1 804 ? 5.489 -13.954 -1.549 1.00 88.75 804 THR A C 1
ATOM 6189 O O . THR A 1 804 ? 5.877 -14.067 -2.708 1.00 88.75 804 THR A O 1
ATOM 6192 N N . PHE A 1 805 ? 6.110 -13.172 -0.659 1.00 95.94 805 PHE A N 1
ATOM 6193 C CA . PHE A 1 805 ? 7.281 -12.370 -0.986 1.00 95.94 805 PHE A CA 1
ATOM 6194 C C . PHE A 1 805 ? 8.489 -13.257 -1.300 1.00 95.94 805 PHE A C 1
ATOM 6196 O O . PHE A 1 805 ? 8.861 -14.141 -0.527 1.00 95.94 805 PHE A O 1
ATOM 6203 N N . LEU A 1 806 ? 9.107 -13.008 -2.453 1.00 97.94 806 LEU A N 1
ATOM 6204 C CA . LEU A 1 806 ? 10.222 -13.801 -2.954 1.00 97.94 806 LEU A CA 1
ATOM 6205 C C . LEU A 1 806 ? 11.558 -13.237 -2.466 1.00 97.94 806 LEU A C 1
ATOM 6207 O O . LEU A 1 806 ? 12.096 -12.282 -3.025 1.00 97.94 806 LEU A O 1
ATOM 6211 N N . TRP A 1 807 ? 12.105 -13.864 -1.431 1.00 98.31 807 TRP A N 1
ATOM 6212 C CA . TRP A 1 807 ? 13.443 -13.595 -0.914 1.00 98.31 807 TRP A CA 1
ATOM 6213 C C . TRP A 1 807 ? 14.535 -14.358 -1.666 1.00 98.31 807 TRP A C 1
ATOM 6215 O O . TRP A 1 807 ? 14.410 -15.570 -1.884 1.00 98.31 807 TRP A O 1
ATOM 6225 N N . GLY A 1 808 ? 15.652 -13.688 -1.947 1.00 97.62 808 GLY A N 1
ATOM 6226 C CA . GLY A 1 808 ? 16.904 -14.369 -2.257 1.00 97.62 808 GLY A CA 1
ATOM 6227 C C . GLY A 1 808 ? 17.996 -13.460 -2.801 1.00 97.62 808 GLY A C 1
ATOM 6228 O O . GLY A 1 808 ? 18.307 -12.426 -2.215 1.00 97.62 808 GLY A O 1
ATOM 6229 N N . GLY A 1 809 ? 18.616 -13.851 -3.914 1.00 98.19 809 GLY A N 1
ATOM 6230 C CA . GLY A 1 809 ? 19.788 -13.161 -4.452 1.00 98.19 809 GLY A CA 1
ATOM 6231 C C . GLY A 1 809 ? 19.905 -13.244 -5.971 1.00 98.19 809 GLY A C 1
ATOM 6232 O O . GLY A 1 809 ? 19.187 -14.005 -6.618 1.00 98.19 809 GLY A O 1
ATOM 6233 N N . ALA A 1 810 ? 20.776 -12.415 -6.538 1.00 98.38 810 ALA A N 1
ATOM 6234 C CA . ALA A 1 810 ? 20.936 -12.237 -7.974 1.00 98.38 810 ALA A CA 1
ATOM 6235 C C . ALA A 1 810 ? 22.401 -12.321 -8.409 1.00 98.38 810 ALA A C 1
ATOM 6237 O O . ALA A 1 810 ? 23.274 -11.700 -7.803 1.00 98.38 810 ALA A O 1
ATOM 6238 N N . ILE A 1 811 ? 22.655 -13.062 -9.486 1.00 97.88 811 ILE A N 1
ATOM 6239 C CA . ILE A 1 811 ? 23.966 -13.213 -10.129 1.00 97.88 811 ILE A CA 1
ATOM 6240 C C . ILE A 1 811 ? 23.818 -13.133 -11.655 1.00 97.88 811 ILE A C 1
ATOM 6242 O O . ILE A 1 811 ? 22.767 -13.465 -12.204 1.00 97.88 811 ILE A O 1
ATOM 6246 N N . ALA A 1 812 ? 24.878 -12.723 -12.353 1.00 97.56 812 ALA A N 1
ATOM 6247 C CA . ALA A 1 812 ? 24.962 -12.787 -13.814 1.00 97.56 812 ALA A CA 1
ATOM 6248 C C . ALA A 1 812 ? 25.972 -13.855 -14.244 1.00 97.56 812 ALA A C 1
ATOM 6250 O O . ALA A 1 812 ? 27.043 -13.967 -13.641 1.00 97.56 812 ALA A O 1
ATOM 6251 N N . ALA A 1 813 ? 25.658 -14.607 -15.299 1.00 97.69 813 ALA A N 1
ATOM 6252 C CA . ALA A 1 813 ? 26.439 -15.748 -15.767 1.00 97.69 813 ALA A CA 1
ATOM 6253 C C . ALA A 1 813 ? 27.918 -15.395 -15.993 1.00 97.69 813 ALA A C 1
ATOM 6255 O O . ALA A 1 813 ? 28.793 -15.975 -15.350 1.00 97.69 813 ALA A O 1
ATOM 6256 N N . ASN A 1 814 ? 28.215 -14.372 -16.799 1.00 95.81 814 ASN A N 1
ATOM 6257 C CA . ASN A 1 814 ? 29.591 -13.918 -17.049 1.00 95.81 814 ASN A CA 1
ATOM 6258 C C . ASN A 1 814 ? 30.382 -13.445 -15.808 1.00 95.81 814 ASN A C 1
ATOM 6260 O O . ASN A 1 814 ? 31.601 -13.290 -15.891 1.00 95.81 814 ASN A O 1
ATOM 6264 N N . GLN A 1 815 ? 29.725 -13.199 -14.671 1.00 96.88 815 GLN A N 1
ATOM 6265 C CA . GLN A 1 815 ? 30.380 -12.757 -13.435 1.00 96.88 815 GLN A CA 1
ATOM 6266 C C . GLN A 1 815 ? 30.691 -13.907 -12.473 1.00 96.88 815 GLN A C 1
ATOM 6268 O O . GLN A 1 815 ? 31.497 -13.722 -11.556 1.00 96.88 815 GLN A O 1
ATOM 6273 N N . VAL A 1 816 ? 30.067 -15.076 -12.672 1.00 97.94 816 VAL A N 1
ATOM 6274 C CA . VAL A 1 816 ? 30.156 -16.213 -11.744 1.00 97.94 816 VAL A CA 1
ATOM 6275 C C . VAL A 1 816 ? 30.527 -17.540 -12.399 1.00 97.94 816 VAL A C 1
ATOM 6277 O O . VAL A 1 816 ? 31.303 -18.295 -11.813 1.00 97.94 816 VAL A O 1
ATOM 6280 N N . GLU A 1 817 ? 30.005 -17.835 -13.594 1.00 98.00 817 GLU A N 1
ATOM 6281 C CA . GLU A 1 817 ? 30.103 -19.162 -14.212 1.00 98.00 817 GLU A CA 1
ATOM 6282 C C . GLU A 1 817 ? 31.550 -19.567 -14.477 1.00 98.00 817 GLU A C 1
ATOM 6284 O O . GLU A 1 817 ? 31.948 -20.664 -14.088 1.00 98.00 817 GLU A O 1
ATOM 6289 N N . GLY A 1 818 ? 32.334 -18.688 -15.105 1.00 95.81 818 GLY A N 1
ATOM 6290 C CA . GLY A 1 818 ? 33.621 -19.079 -15.670 1.00 95.81 818 GLY A CA 1
ATOM 6291 C C . GLY A 1 818 ? 33.427 -20.042 -16.837 1.00 95.81 818 GLY A C 1
ATOM 6292 O O . GLY A 1 818 ? 32.475 -19.897 -17.613 1.00 95.81 818 GLY A O 1
ATOM 6293 N N . ALA A 1 819 ? 34.325 -21.025 -16.962 1.00 95.81 819 ALA A N 1
ATOM 6294 C CA . ALA A 1 819 ? 34.273 -22.062 -17.996 1.00 95.81 819 ALA A CA 1
ATOM 6295 C C . ALA A 1 819 ? 34.038 -21.454 -19.395 1.00 95.81 819 ALA A C 1
ATOM 6297 O O . ALA A 1 819 ? 33.152 -21.870 -20.149 1.00 95.81 819 ALA A O 1
ATOM 6298 N N . TRP A 1 820 ? 34.775 -20.378 -19.695 1.00 90.25 820 TRP A N 1
ATOM 6299 C CA . TRP A 1 820 ? 34.408 -19.405 -20.731 1.00 90.25 820 TRP A CA 1
ATOM 6300 C C . TRP A 1 820 ? 34.408 -19.947 -22.171 1.00 90.25 820 TRP A C 1
ATOM 6302 O O . TRP A 1 820 ? 33.760 -19.337 -23.024 1.00 90.25 820 TRP A O 1
ATOM 6312 N N . GLN A 1 821 ? 35.087 -21.075 -22.424 1.00 91.06 821 GLN A N 1
ATOM 6313 C CA . GLN A 1 821 ? 35.129 -21.806 -23.704 1.00 91.06 821 GLN A CA 1
ATOM 6314 C C . GLN A 1 821 ? 34.718 -23.286 -23.589 1.00 91.06 821 GLN A C 1
ATOM 6316 O O . GLN A 1 821 ? 34.838 -24.043 -24.554 1.00 91.06 821 GLN A O 1
ATOM 6321 N N . GLU A 1 822 ? 34.241 -23.732 -22.428 1.00 96.50 822 GLU A N 1
ATOM 6322 C CA . GLU A 1 822 ? 33.806 -25.121 -22.257 1.00 96.50 822 GLU A CA 1
ATOM 6323 C C . GLU A 1 822 ? 32.448 -25.367 -22.922 1.00 96.50 822 GLU A C 1
ATOM 6325 O O . GLU A 1 822 ? 31.646 -24.444 -23.096 1.00 96.50 822 GLU A O 1
ATOM 6330 N N . ASP A 1 823 ? 32.204 -26.621 -23.314 1.00 96.88 823 ASP A N 1
ATOM 6331 C CA . ASP A 1 823 ? 30.947 -27.081 -23.916 1.00 96.88 823 ASP A CA 1
ATOM 6332 C C . ASP A 1 823 ? 30.471 -26.244 -25.118 1.00 96.88 823 ASP A C 1
ATOM 6334 O O . ASP A 1 823 ? 29.277 -26.112 -25.387 1.00 96.88 823 ASP A O 1
ATOM 6338 N N . GLY A 1 824 ? 31.420 -25.678 -25.870 1.00 95.69 824 GLY A N 1
ATOM 6339 C CA . GLY A 1 824 ? 31.148 -24.927 -27.095 1.00 95.69 824 GLY A CA 1
ATOM 6340 C C . GLY A 1 824 ? 30.634 -23.503 -26.876 1.00 95.69 824 GLY A C 1
ATOM 6341 O O . GLY A 1 824 ? 30.108 -22.915 -27.819 1.00 95.69 824 GLY A O 1
ATOM 6342 N N . LYS A 1 825 ? 30.773 -22.930 -25.670 1.00 96.94 825 LYS A N 1
ATOM 6343 C CA . LYS A 1 825 ? 30.439 -21.519 -25.415 1.00 96.94 825 LYS A CA 1
ATOM 6344 C C . LYS A 1 825 ? 31.238 -20.582 -26.337 1.00 96.94 825 LYS A C 1
ATOM 6346 O O . LYS A 1 825 ? 32.458 -20.690 -26.449 1.00 96.94 825 LYS A O 1
ATOM 6351 N N . GLY A 1 826 ? 30.546 -19.627 -26.959 1.00 95.75 826 GLY A N 1
ATOM 6352 C CA . GLY A 1 826 ? 31.150 -18.566 -27.770 1.00 95.75 826 GLY A CA 1
ATOM 6353 C C . GLY A 1 826 ? 31.753 -17.411 -26.959 1.00 95.75 826 GLY A C 1
ATOM 6354 O O . GLY A 1 826 ? 31.593 -17.307 -25.740 1.00 95.75 826 GLY A O 1
ATOM 6355 N N . ILE A 1 827 ? 32.430 -16.499 -27.660 1.00 95.44 827 ILE A N 1
ATOM 6356 C CA . ILE A 1 827 ? 32.987 -15.272 -27.070 1.00 95.44 827 ILE A CA 1
ATOM 6357 C C . ILE A 1 827 ? 31.852 -14.261 -26.879 1.00 95.44 827 ILE A C 1
ATOM 6359 O O . ILE A 1 827 ? 31.100 -13.993 -27.814 1.00 95.44 827 ILE A O 1
ATOM 6363 N N . SER A 1 828 ? 31.734 -13.688 -25.684 1.00 95.75 828 SER A N 1
ATOM 6364 C CA . SER A 1 828 ? 30.799 -12.601 -25.369 1.00 95.75 828 SER A CA 1
ATOM 6365 C C . SER A 1 828 ? 31.488 -11.234 -25.351 1.00 95.75 828 SER A C 1
ATOM 6367 O O . SER A 1 828 ? 32.714 -11.142 -25.278 1.00 95.75 828 SER A O 1
ATOM 6369 N N . THR A 1 829 ? 30.702 -10.155 -25.338 1.00 94.25 829 THR A N 1
ATOM 6370 C CA . THR A 1 829 ? 31.202 -8.793 -25.068 1.00 94.25 829 THR A CA 1
ATOM 6371 C C . THR A 1 829 ? 31.956 -8.691 -23.736 1.00 94.25 829 THR A C 1
ATOM 6373 O O . THR A 1 829 ? 32.971 -8.006 -23.655 1.00 94.25 829 THR A O 1
ATOM 6376 N N . SER A 1 830 ? 31.522 -9.418 -22.702 1.00 93.31 830 SER A N 1
ATOM 6377 C CA . SER A 1 830 ? 32.197 -9.453 -21.397 1.00 93.31 830 SER A CA 1
ATOM 6378 C C . SER A 1 830 ? 33.584 -10.113 -21.464 1.00 93.31 830 SER A C 1
ATOM 6380 O O . SER A 1 830 ? 34.512 -9.654 -20.792 1.00 93.31 830 SER A O 1
ATOM 6382 N N . ASP A 1 831 ? 33.755 -11.140 -22.306 1.00 93.44 831 ASP A N 1
ATOM 6383 C CA . ASP A 1 831 ? 35.021 -11.877 -22.455 1.00 93.44 831 ASP A CA 1
ATOM 6384 C C . ASP A 1 831 ? 36.129 -11.017 -23.088 1.00 93.44 831 ASP A C 1
ATOM 6386 O O . ASP A 1 831 ? 37.310 -11.234 -22.809 1.00 93.44 831 ASP A O 1
ATOM 6390 N N . VAL A 1 832 ? 35.755 -10.020 -23.903 1.00 93.12 832 VAL A N 1
ATOM 6391 C CA . VAL A 1 832 ? 36.674 -9.051 -24.533 1.00 93.12 832 VAL A CA 1
ATOM 6392 C C . VAL A 1 832 ? 36.862 -7.769 -23.710 1.00 93.12 832 VAL A C 1
ATOM 6394 O O . VAL A 1 832 ? 37.549 -6.848 -24.146 1.00 93.12 832 VAL A O 1
ATOM 6397 N N . GLN A 1 833 ? 36.287 -7.697 -22.505 1.00 92.00 833 GLN A N 1
ATOM 6398 C CA . GLN A 1 833 ? 36.409 -6.570 -21.573 1.00 92.00 833 GLN A CA 1
ATOM 6399 C C . GLN A 1 833 ? 37.068 -7.018 -20.249 1.00 92.00 833 GLN A C 1
ATOM 6401 O O . GLN A 1 833 ? 36.422 -7.040 -19.193 1.00 92.00 833 GLN A O 1
ATOM 6406 N N . PRO A 1 834 ? 38.371 -7.373 -20.260 1.00 89.19 834 PRO A N 1
ATOM 6407 C CA . PRO A 1 834 ? 39.052 -7.953 -19.098 1.00 89.19 834 PRO A CA 1
ATOM 6408 C C . PRO A 1 834 ? 39.262 -6.967 -17.940 1.00 89.19 834 PRO A C 1
ATOM 6410 O O . PRO A 1 834 ? 39.610 -7.393 -16.847 1.00 89.19 834 PRO A O 1
ATOM 6413 N N . GLN A 1 835 ? 39.064 -5.665 -18.170 1.00 88.62 835 GLN A N 1
ATOM 6414 C CA . GLN A 1 835 ? 39.127 -4.605 -17.151 1.00 88.62 835 GLN A CA 1
ATOM 6415 C C . GLN A 1 835 ? 37.732 -4.041 -16.821 1.00 88.62 835 GLN A C 1
ATOM 6417 O O . GLN A 1 835 ? 37.606 -2.926 -16.323 1.00 88.62 835 GLN A O 1
ATOM 6422 N N . GLY A 1 836 ? 36.679 -4.804 -17.129 1.00 88.69 836 GLY A N 1
ATOM 6423 C CA . GLY A 1 836 ? 35.291 -4.426 -16.883 1.00 88.69 836 GLY A CA 1
ATOM 6424 C C . GLY A 1 836 ? 34.687 -3.535 -17.968 1.00 88.69 836 GLY A C 1
ATOM 6425 O O . GLY A 1 836 ? 35.310 -3.244 -18.987 1.00 88.69 836 GLY A O 1
ATOM 6426 N N . VAL A 1 837 ? 33.439 -3.128 -17.741 1.00 87.00 837 VAL A N 1
ATOM 6427 C CA . VAL A 1 837 ? 32.558 -2.455 -18.716 1.00 87.00 837 VAL A CA 1
ATOM 6428 C C . VAL A 1 837 ? 33.141 -1.162 -19.300 1.00 87.00 837 VAL A C 1
ATOM 6430 O O . VAL A 1 837 ? 32.892 -0.849 -20.460 1.00 87.00 837 VAL A O 1
ATOM 6433 N N . PHE A 1 838 ? 33.946 -0.431 -18.527 1.00 81.19 838 PHE A N 1
ATOM 6434 C CA . PHE A 1 838 ? 34.601 0.807 -18.978 1.00 81.19 838 PHE A CA 1
ATOM 6435 C C . PHE A 1 838 ? 36.051 0.595 -19.433 1.00 81.19 838 PHE A C 1
ATOM 6437 O O . PHE A 1 838 ? 36.737 1.544 -19.813 1.00 81.19 838 PHE A O 1
ATOM 6444 N N . GLY A 1 839 ? 36.536 -0.643 -19.354 1.00 84.38 839 GLY A N 1
ATOM 6445 C CA . GLY A 1 839 ? 37.861 -1.016 -19.812 1.00 84.38 839 GLY A CA 1
ATOM 6446 C C . GLY A 1 839 ? 37.953 -1.064 -21.341 1.00 84.38 839 GLY A C 1
ATOM 6447 O O . GLY A 1 839 ? 36.939 -1.201 -22.030 1.00 84.38 839 GLY A O 1
ATOM 6448 N N . PRO A 1 840 ? 39.176 -0.991 -21.893 1.00 84.88 840 PRO A N 1
ATOM 6449 C CA . PRO A 1 840 ? 39.387 -1.123 -23.325 1.00 84.88 840 PRO A CA 1
ATOM 6450 C C . PRO A 1 840 ? 38.999 -2.521 -23.811 1.00 84.88 840 PRO A C 1
ATOM 6452 O O . PRO A 1 840 ? 39.245 -3.524 -23.133 1.00 84.88 840 PRO A O 1
ATOM 6455 N N . VAL A 1 841 ? 38.464 -2.576 -25.030 1.00 89.75 841 VAL A N 1
ATOM 6456 C CA . VAL A 1 841 ? 38.200 -3.832 -25.735 1.00 89.75 841 VAL A CA 1
ATOM 6457 C C . VAL A 1 841 ? 39.521 -4.513 -26.064 1.00 89.75 841 VAL A C 1
ATOM 6459 O O . VAL A 1 841 ? 40.414 -3.907 -26.657 1.00 89.75 841 VAL A O 1
ATOM 6462 N N . LYS A 1 842 ? 39.638 -5.783 -25.690 1.00 90.19 842 LYS A N 1
ATOM 6463 C CA . LYS A 1 842 ? 40.756 -6.656 -26.037 1.00 90.19 842 LYS A CA 1
ATOM 6464 C C . LYS A 1 842 ? 40.195 -7.941 -26.619 1.00 90.19 842 LYS A C 1
ATOM 6466 O O . LYS A 1 842 ? 39.699 -8.797 -25.889 1.00 90.19 842 LYS A O 1
ATOM 6471 N N . GLU A 1 843 ? 40.247 -8.049 -27.942 1.00 87.75 843 GLU A N 1
ATOM 6472 C CA . GLU A 1 843 ? 39.893 -9.292 -28.620 1.00 87.75 843 GLU A CA 1
ATOM 6473 C C . GLU A 1 843 ? 40.784 -10.433 -28.132 1.00 87.75 843 GLU A C 1
ATOM 6475 O O . GLU A 1 843 ? 41.990 -10.259 -27.960 1.00 87.75 843 GLU A O 1
ATOM 6480 N N . ARG A 1 844 ? 40.169 -11.593 -27.900 1.00 87.62 844 ARG A N 1
ATOM 6481 C CA . ARG A 1 844 ? 40.849 -12.748 -27.318 1.00 87.62 844 ARG A CA 1
ATOM 6482 C C . ARG A 1 844 ? 41.704 -13.454 -28.364 1.00 87.62 844 ARG A C 1
ATOM 6484 O O . ARG A 1 844 ? 41.188 -13.899 -29.388 1.00 87.62 844 ARG A O 1
ATOM 6491 N N . VAL A 1 845 ? 42.989 -13.619 -28.067 1.00 82.94 845 VAL A N 1
ATOM 6492 C CA . VAL A 1 845 ? 43.924 -14.466 -28.818 1.00 82.94 845 VAL A CA 1
ATOM 6493 C C . VAL A 1 845 ? 44.303 -15.716 -28.009 1.00 82.94 845 VAL A C 1
ATOM 6495 O O . VAL A 1 845 ? 44.182 -15.726 -26.781 1.00 82.94 845 VAL A O 1
ATOM 6498 N N . PRO A 1 846 ? 44.747 -16.811 -28.661 1.00 76.75 846 PRO A N 1
ATOM 6499 C CA . PRO A 1 846 ? 45.169 -18.016 -27.950 1.00 76.75 846 PRO A CA 1
ATOM 6500 C C . PRO A 1 846 ? 46.266 -17.723 -26.917 1.00 76.75 846 PRO A C 1
ATOM 6502 O O . PRO A 1 846 ? 47.319 -17.191 -27.262 1.00 76.75 846 PRO A O 1
ATOM 6505 N N . GLY A 1 847 ? 46.026 -18.107 -25.661 1.00 73.38 847 GLY A N 1
ATOM 6506 C CA . GLY A 1 847 ? 46.937 -17.870 -24.535 1.00 73.38 847 GLY A CA 1
ATOM 6507 C C . GLY A 1 847 ? 46.550 -16.696 -23.629 1.00 73.38 847 GLY A C 1
ATOM 6508 O O . GLY A 1 847 ? 47.126 -16.575 -22.551 1.00 73.38 847 GLY A O 1
ATOM 6509 N N . ASP A 1 848 ? 45.564 -15.878 -24.011 1.00 82.94 848 ASP A N 1
ATOM 6510 C CA . ASP A 1 848 ? 45.038 -14.828 -23.137 1.00 82.94 848 ASP A CA 1
ATOM 6511 C C . ASP A 1 848 ? 44.359 -15.418 -21.899 1.00 82.94 848 ASP A C 1
ATOM 6513 O O . ASP A 1 848 ? 43.501 -16.297 -22.017 1.00 82.94 848 ASP A O 1
ATOM 6517 N N . CYS A 1 849 ? 44.684 -14.865 -20.730 1.00 80.12 849 CYS A N 1
ATOM 6518 C CA . CYS A 1 849 ? 44.041 -15.177 -19.458 1.00 80.12 849 CYS A CA 1
ATOM 6519 C C . CYS A 1 849 ? 43.306 -13.951 -18.896 1.00 80.12 849 CYS A C 1
ATOM 6521 O O . CYS A 1 849 ? 43.848 -12.844 -18.852 1.00 80.12 849 CYS A O 1
ATOM 6523 N N . GLY A 1 850 ? 42.080 -14.157 -18.428 1.00 84.94 850 GLY A N 1
ATOM 6524 C CA . GLY A 1 850 ? 41.246 -13.153 -17.778 1.00 84.94 850 GLY A CA 1
ATOM 6525 C C . GLY A 1 850 ? 40.632 -13.677 -16.483 1.00 84.94 850 GLY A C 1
ATOM 6526 O O . GLY A 1 850 ? 40.401 -14.874 -16.322 1.00 84.94 850 GLY A O 1
ATOM 6527 N N . LEU A 1 851 ? 40.321 -12.773 -15.549 1.00 90.44 851 LEU A N 1
ATOM 6528 C CA . LEU A 1 851 ? 39.722 -13.153 -14.264 1.00 90.44 851 LEU A CA 1
ATOM 6529 C C . LEU A 1 851 ? 38.388 -13.902 -14.449 1.00 90.44 851 LEU A C 1
ATOM 6531 O O . LEU A 1 851 ? 38.126 -14.889 -13.760 1.00 90.44 851 LEU A O 1
ATOM 6535 N N . LYS A 1 852 ? 37.580 -13.470 -15.428 1.00 91.94 852 LYS A N 1
ATOM 6536 C CA . LYS A 1 852 ? 36.275 -14.056 -15.778 1.00 91.94 852 LYS A CA 1
ATOM 6537 C C . LYS A 1 852 ? 36.360 -15.417 -16.473 1.00 91.94 852 LYS A C 1
ATOM 6539 O O . LYS A 1 852 ? 35.358 -16.120 -16.502 1.00 91.94 852 LYS A O 1
ATOM 6544 N N . ASP A 1 853 ? 37.534 -15.825 -16.960 1.00 92.50 853 ASP A N 1
ATOM 6545 C CA . ASP A 1 853 ? 37.711 -17.127 -17.623 1.00 92.50 853 ASP A CA 1
ATOM 6546 C C . ASP A 1 853 ? 37.329 -18.282 -16.693 1.00 92.50 853 ASP A C 1
ATOM 6548 O O . ASP A 1 853 ? 36.753 -19.281 -17.121 1.00 92.50 853 ASP A O 1
ATOM 6552 N N . ILE A 1 854 ? 37.642 -18.103 -15.406 1.00 95.00 854 ILE A N 1
ATOM 6553 C CA . ILE A 1 854 ? 37.267 -19.005 -14.315 1.00 95.00 854 ILE A CA 1
ATOM 6554 C C . ILE A 1 854 ? 36.243 -18.325 -13.381 1.00 95.00 854 ILE A C 1
ATOM 6556 O O . ILE A 1 854 ? 35.433 -19.018 -12.788 1.00 95.00 854 ILE A O 1
ATOM 6560 N N . ALA A 1 855 ? 36.247 -16.993 -13.226 1.00 95.69 855 ALA A N 1
ATOM 6561 C CA . ALA A 1 855 ? 35.327 -16.232 -12.364 1.00 95.69 855 ALA A CA 1
ATOM 6562 C C . ALA A 1 855 ? 35.269 -16.726 -10.901 1.00 95.69 855 ALA A C 1
ATOM 6564 O O . ALA A 1 855 ? 36.208 -16.491 -10.143 1.00 95.69 855 ALA A O 1
ATOM 6565 N N . ILE A 1 856 ? 34.217 -17.433 -10.485 1.00 97.69 856 ILE A N 1
ATOM 6566 C CA . ILE A 1 856 ? 34.204 -18.187 -9.215 1.00 97.69 856 ILE A CA 1
ATOM 6567 C C . ILE A 1 856 ? 33.958 -19.682 -9.427 1.00 97.69 856 ILE A C 1
ATOM 6569 O O . ILE A 1 856 ? 33.761 -20.419 -8.460 1.00 97.69 856 ILE A O 1
ATOM 6573 N N . ASP A 1 857 ? 34.006 -20.130 -10.680 1.00 97.81 857 ASP A N 1
ATOM 6574 C CA . ASP A 1 857 ? 33.795 -21.511 -11.100 1.00 97.81 857 ASP A CA 1
ATOM 6575 C C . ASP A 1 857 ? 32.388 -22.030 -10.752 1.00 97.81 857 ASP A C 1
ATOM 6577 O O . ASP A 1 857 ? 32.192 -23.191 -10.391 1.00 97.81 857 ASP A O 1
ATOM 6581 N N . PHE A 1 858 ? 31.380 -21.152 -10.830 1.00 98.44 858 PHE A N 1
ATOM 6582 C CA . PHE A 1 858 ? 29.988 -21.525 -10.565 1.00 98.44 858 PHE A CA 1
ATOM 6583 C C . PHE A 1 858 ? 29.483 -22.569 -11.574 1.00 98.44 858 PHE A C 1
ATOM 6585 O O . PHE A 1 858 ? 28.667 -23.408 -11.209 1.00 98.44 858 PHE A O 1
ATOM 6592 N N . TYR A 1 859 ? 30.017 -22.598 -12.805 1.00 98.44 859 TYR A N 1
ATOM 6593 C CA . TYR A 1 859 ? 29.654 -23.598 -13.819 1.00 98.44 859 TYR A CA 1
ATOM 6594 C C . TYR A 1 859 ? 29.820 -25.040 -13.316 1.00 98.44 859 TYR A C 1
ATOM 6596 O O . TYR A 1 859 ? 28.973 -25.895 -13.565 1.00 98.44 859 TYR A O 1
ATOM 6604 N N . HIS A 1 860 ? 30.869 -25.305 -12.536 1.00 98.31 860 HIS A N 1
ATOM 6605 C CA . HIS A 1 860 ? 31.116 -26.623 -11.952 1.00 98.31 860 HIS A CA 1
ATOM 6606 C C . HIS A 1 860 ? 30.603 -26.752 -10.515 1.00 98.31 860 HIS A C 1
ATOM 6608 O O . HIS A 1 860 ? 30.287 -27.853 -10.062 1.00 98.31 860 HIS A O 1
ATOM 6614 N N . ARG A 1 861 ? 30.536 -25.638 -9.777 1.00 98.38 861 ARG A N 1
ATOM 6615 C CA . ARG A 1 861 ? 30.270 -25.622 -8.329 1.00 98.38 861 ARG A CA 1
ATOM 6616 C C . ARG A 1 861 ? 28.845 -25.240 -7.950 1.00 98.38 861 ARG A C 1
ATOM 6618 O O . ARG A 1 861 ? 28.535 -25.258 -6.759 1.00 98.38 861 ARG A O 1
ATOM 6625 N N . TYR A 1 862 ? 27.967 -24.988 -8.923 1.00 98.00 862 TYR A N 1
ATOM 6626 C CA . TYR A 1 862 ? 26.581 -24.599 -8.666 1.00 98.00 862 TYR A CA 1
ATOM 6627 C C . TYR A 1 862 ? 25.841 -25.494 -7.653 1.00 98.00 862 TYR A C 1
ATOM 6629 O O . TYR A 1 862 ? 25.096 -24.920 -6.867 1.00 98.00 862 TYR A O 1
ATOM 6637 N N . PRO A 1 863 ? 26.042 -26.833 -7.548 1.00 98.25 863 PRO A N 1
ATOM 6638 C CA . PRO A 1 863 ? 25.344 -27.614 -6.522 1.00 98.25 863 PRO A CA 1
ATOM 6639 C C . PRO A 1 863 ? 25.759 -27.222 -5.097 1.00 98.25 863 PRO A C 1
ATOM 6641 O O . PRO A 1 863 ? 24.930 -27.136 -4.196 1.00 98.25 863 PRO A O 1
ATOM 6644 N N . GLN A 1 864 ? 27.049 -26.934 -4.886 1.00 97.94 864 GLN A N 1
ATOM 6645 C CA . GLN A 1 864 ? 27.576 -26.506 -3.584 1.00 97.94 864 GLN A CA 1
ATOM 6646 C C . GLN A 1 864 ? 27.081 -25.103 -3.230 1.00 97.94 864 GLN A C 1
ATOM 6648 O O . GLN A 1 864 ? 26.695 -24.845 -2.092 1.00 97.94 864 GLN A O 1
ATOM 6653 N N . ASP A 1 865 ? 27.066 -24.210 -4.217 1.00 98.44 865 ASP A N 1
ATOM 6654 C CA . ASP A 1 865 ? 26.647 -22.825 -4.030 1.00 98.44 865 ASP A CA 1
ATOM 6655 C C . ASP A 1 865 ? 25.123 -22.726 -3.815 1.00 98.44 865 ASP A C 1
ATOM 6657 O O . ASP A 1 865 ? 24.670 -22.016 -2.918 1.00 98.44 865 ASP A O 1
ATOM 6661 N N . ILE A 1 866 ? 24.322 -23.512 -4.547 1.00 98.69 866 ILE A N 1
ATOM 6662 C CA . ILE A 1 866 ? 22.866 -23.608 -4.353 1.00 98.69 866 ILE A CA 1
ATOM 6663 C C . ILE A 1 866 ? 22.521 -24.180 -2.981 1.00 98.69 866 ILE A C 1
ATOM 6665 O O . ILE A 1 866 ? 21.606 -23.669 -2.338 1.00 98.69 866 ILE A O 1
ATOM 6669 N N . ALA A 1 867 ? 23.267 -25.170 -2.484 1.00 98.44 867 ALA A N 1
ATOM 6670 C CA . ALA A 1 867 ? 23.063 -25.676 -1.129 1.00 98.44 867 ALA A CA 1
ATOM 6671 C C . ALA A 1 867 ? 23.254 -24.575 -0.066 1.00 98.44 867 ALA A C 1
ATOM 6673 O O . ALA A 1 867 ? 22.503 -24.528 0.908 1.00 98.44 867 ALA A O 1
ATOM 6674 N N . LEU A 1 868 ? 24.203 -23.651 -0.266 1.00 98.62 868 LEU A N 1
ATOM 6675 C CA . LEU A 1 868 ? 24.395 -22.493 0.616 1.00 98.62 868 LEU A CA 1
ATOM 6676 C C . LEU A 1 868 ? 23.258 -21.465 0.489 1.00 98.62 868 LEU A C 1
ATOM 6678 O O . LEU A 1 868 ? 22.834 -20.902 1.497 1.00 98.62 868 LEU A O 1
ATOM 6682 N N . PHE A 1 869 ? 22.729 -21.235 -0.718 1.00 98.62 869 PHE A N 1
ATOM 6683 C CA . PHE A 1 869 ? 21.542 -20.390 -0.913 1.00 98.62 869 PHE A CA 1
ATOM 6684 C C . PHE A 1 869 ? 20.300 -20.987 -0.236 1.00 98.62 869 PHE A C 1
ATOM 6686 O O . PHE A 1 869 ? 19.559 -20.279 0.447 1.00 98.62 869 PHE A O 1
ATOM 6693 N N . ALA A 1 870 ? 20.112 -22.301 -0.360 1.00 98.19 870 ALA A N 1
ATOM 6694 C CA . ALA A 1 870 ? 19.045 -23.037 0.307 1.00 98.19 870 ALA A CA 1
ATOM 6695 C C . ALA A 1 870 ? 19.191 -22.992 1.834 1.00 98.19 870 ALA A C 1
ATOM 6697 O O . ALA A 1 870 ? 18.203 -22.850 2.548 1.00 98.19 870 ALA A O 1
ATOM 6698 N N . GLU A 1 871 ? 20.421 -23.050 2.354 1.00 98.19 871 GLU A N 1
ATOM 6699 C CA . GLU A 1 871 ? 20.684 -22.922 3.789 1.00 98.19 871 GLU A CA 1
ATOM 6700 C C . GLU A 1 871 ? 20.290 -21.546 4.352 1.00 98.19 871 GLU A C 1
ATOM 6702 O O . GLU A 1 871 ? 19.870 -21.475 5.512 1.00 98.19 871 GLU A O 1
ATOM 6707 N N . MET A 1 872 ? 20.398 -20.475 3.555 1.00 98.06 872 MET A N 1
ATOM 6708 C CA . MET A 1 872 ? 19.861 -19.150 3.901 1.00 98.06 872 MET A CA 1
ATOM 6709 C C . MET A 1 872 ? 18.332 -19.070 3.781 1.00 98.06 872 MET A C 1
ATOM 6711 O O . MET A 1 872 ? 17.744 -18.111 4.264 1.00 98.06 872 MET A O 1
ATOM 6715 N N . GLY A 1 873 ? 17.681 -20.060 3.168 1.00 97.06 873 GLY A N 1
ATOM 6716 C CA . GLY A 1 873 ? 16.231 -20.093 2.987 1.00 97.06 873 GLY A CA 1
ATOM 6717 C C . GLY A 1 873 ? 15.738 -19.369 1.735 1.00 97.06 873 GLY A C 1
ATOM 6718 O O . GLY A 1 873 ? 14.589 -18.941 1.709 1.00 97.06 873 GLY A O 1
ATOM 6719 N N . PHE A 1 874 ? 16.578 -19.203 0.705 1.00 98.44 874 PHE A N 1
ATOM 6720 C CA . PHE A 1 874 ? 16.164 -18.534 -0.533 1.00 98.44 874 PHE A CA 1
ATOM 6721 C C . PHE A 1 874 ? 14.907 -19.190 -1.117 1.00 98.44 874 PHE A C 1
ATOM 6723 O O . PHE A 1 874 ? 14.827 -20.406 -1.243 1.00 98.44 874 PHE A O 1
ATOM 6730 N N . SER A 1 875 ? 13.954 -18.358 -1.524 1.00 97.38 875 SER A N 1
ATOM 6731 C CA . SER A 1 875 ? 12.762 -18.771 -2.277 1.00 97.38 875 SER A CA 1
ATOM 6732 C C . SER A 1 875 ? 12.900 -18.461 -3.767 1.00 97.38 875 SER A C 1
ATOM 6734 O O . SER A 1 875 ? 12.248 -19.091 -4.594 1.00 97.38 875 SER A O 1
ATOM 6736 N N . CYS A 1 876 ? 13.783 -17.524 -4.127 1.00 98.19 876 CYS A N 1
ATOM 6737 C CA . CYS A 1 876 ? 14.059 -17.133 -5.501 1.00 98.19 876 CYS A CA 1
ATOM 6738 C C . CYS A 1 876 ? 15.560 -16.900 -5.713 1.00 98.19 876 CYS A C 1
ATOM 6740 O O . CYS A 1 876 ? 16.219 -16.258 -4.899 1.00 98.19 876 CYS A O 1
ATOM 6742 N N . LEU A 1 877 ? 16.108 -17.374 -6.833 1.00 98.62 877 LEU A N 1
ATOM 6743 C CA . LEU A 1 877 ? 17.453 -17.010 -7.281 1.00 98.62 877 LEU A CA 1
ATOM 6744 C C . LEU A 1 877 ? 17.368 -16.431 -8.689 1.00 98.62 877 LEU A C 1
ATOM 6746 O O . LEU A 1 877 ? 16.916 -17.100 -9.623 1.00 98.62 877 LEU A O 1
ATOM 6750 N N . ARG A 1 878 ? 17.830 -15.189 -8.843 1.00 98.69 878 ARG A N 1
ATOM 6751 C CA . ARG A 1 878 ? 17.976 -14.561 -10.150 1.00 98.69 878 ARG A CA 1
ATOM 6752 C C . ARG A 1 878 ? 19.312 -14.947 -10.778 1.00 98.69 878 ARG A C 1
ATOM 6754 O O . ARG A 1 878 ? 20.367 -14.735 -10.186 1.00 98.69 878 ARG A O 1
ATOM 6761 N N . VAL A 1 879 ? 19.254 -15.461 -12.001 1.00 98.38 879 VAL A N 1
ATOM 6762 C CA . VAL A 1 879 ? 20.413 -15.813 -12.831 1.00 98.38 879 VAL A CA 1
ATOM 6763 C C . VAL A 1 879 ? 20.227 -15.265 -14.247 1.00 98.38 879 VAL A C 1
ATOM 6765 O O . VAL A 1 879 ? 19.105 -14.946 -14.645 1.00 98.38 879 VAL A O 1
ATOM 6768 N N . SER A 1 880 ? 21.295 -15.166 -15.038 1.00 98.38 880 SER A N 1
ATOM 6769 C CA . SER A 1 880 ? 21.171 -15.012 -16.494 1.00 98.38 880 SER A CA 1
ATOM 6770 C C . SER A 1 880 ? 21.484 -16.320 -17.208 1.00 98.38 880 SER A C 1
ATOM 6772 O O . SER A 1 880 ? 22.242 -17.147 -16.705 1.00 98.38 880 SER A O 1
ATOM 6774 N N . ILE A 1 881 ? 20.878 -16.510 -18.378 1.00 98.69 881 ILE A N 1
ATOM 6775 C CA . ILE A 1 881 ? 21.347 -17.512 -19.334 1.00 98.69 881 ILE A CA 1
ATOM 6776 C C . ILE A 1 881 ? 22.367 -16.810 -20.228 1.00 98.69 881 ILE A C 1
ATOM 6778 O O . ILE A 1 881 ? 22.034 -15.838 -20.908 1.00 98.69 881 ILE A O 1
ATOM 6782 N N . ALA A 1 882 ? 23.598 -17.312 -20.255 1.00 98.25 882 ALA A N 1
ATOM 6783 C CA . ALA A 1 882 ? 24.619 -16.820 -21.161 1.00 98.25 882 ALA A CA 1
ATOM 6784 C C . ALA A 1 882 ? 24.199 -17.124 -22.603 1.00 98.25 882 ALA A C 1
ATOM 6786 O O . ALA A 1 882 ? 24.257 -18.270 -23.055 1.00 98.25 882 ALA A O 1
ATOM 6787 N N . TRP A 1 883 ? 23.808 -16.088 -23.352 1.00 98.38 883 TRP A N 1
ATOM 6788 C CA . TRP A 1 883 ? 23.377 -16.218 -24.750 1.00 98.38 883 TRP A CA 1
ATOM 6789 C C . TRP A 1 883 ? 24.423 -16.975 -25.587 1.00 98.38 883 TRP A C 1
ATOM 6791 O O . TRP A 1 883 ? 24.082 -17.886 -26.338 1.00 98.38 883 TRP A O 1
ATOM 6801 N N . THR A 1 884 ? 25.709 -16.713 -25.350 1.00 98.19 884 THR A N 1
ATOM 6802 C CA . THR A 1 884 ? 26.843 -17.396 -25.998 1.00 98.19 884 THR A CA 1
ATOM 6803 C C . THR A 1 884 ? 26.980 -18.887 -25.686 1.00 98.19 884 THR A C 1
ATOM 6805 O O . THR A 1 884 ? 27.677 -19.587 -26.418 1.00 98.19 884 THR A O 1
ATOM 6808 N N . ARG A 1 885 ? 26.340 -19.414 -24.635 1.00 98.50 885 ARG A N 1
ATOM 6809 C CA . ARG A 1 885 ? 26.262 -20.867 -24.411 1.00 98.50 885 ARG A CA 1
ATOM 6810 C C . ARG A 1 885 ? 25.216 -21.524 -25.296 1.00 98.50 885 ARG A C 1
ATOM 6812 O O . ARG A 1 885 ? 25.391 -22.688 -25.635 1.00 98.50 885 ARG A O 1
ATOM 6819 N N . ILE A 1 886 ? 24.155 -20.802 -25.658 1.00 98.56 886 ILE A N 1
ATOM 6820 C CA . ILE A 1 886 ? 23.030 -21.333 -26.439 1.00 98.56 886 ILE A CA 1
ATOM 6821 C C . ILE A 1 886 ? 23.239 -21.086 -27.936 1.00 98.56 886 ILE A C 1
ATOM 6823 O O . ILE A 1 886 ? 23.073 -22.001 -28.732 1.00 98.56 886 ILE A O 1
ATOM 6827 N N . PHE A 1 887 ? 23.649 -19.877 -28.316 1.00 98.56 887 PHE A N 1
ATOM 6828 C CA . PHE A 1 887 ? 24.005 -19.494 -29.684 1.00 98.56 887 PHE A CA 1
ATOM 6829 C C . PHE A 1 887 ? 25.387 -18.818 -29.656 1.00 98.56 887 PHE A C 1
ATOM 6831 O O . PHE A 1 887 ? 25.472 -17.617 -29.387 1.00 98.56 887 PHE A O 1
ATOM 6838 N N . PRO A 1 888 ? 26.478 -19.585 -29.845 1.00 97.69 888 PRO A N 1
ATOM 6839 C CA . PRO A 1 888 ? 27.853 -19.099 -29.699 1.00 97.69 888 PRO A CA 1
ATOM 6840 C C . PRO A 1 888 ? 28.220 -17.867 -30.537 1.00 97.69 888 PRO A C 1
ATOM 6842 O O . PRO A 1 888 ? 28.873 -16.960 -30.020 1.00 97.69 888 PRO A O 1
ATOM 6845 N N . GLN A 1 889 ? 27.807 -17.815 -31.803 1.00 97.38 889 GLN A N 1
ATOM 6846 C CA . GLN A 1 889 ? 27.954 -16.655 -32.690 1.00 97.38 889 GLN A CA 1
ATOM 6847 C C . GLN A 1 889 ? 26.721 -15.747 -32.657 1.00 97.38 889 GLN A C 1
ATOM 6849 O O . GLN A 1 889 ? 26.828 -14.553 -32.930 1.00 97.38 889 GLN A O 1
ATOM 6854 N N . GLY A 1 890 ? 25.572 -16.297 -32.262 1.00 96.44 890 GLY A N 1
ATOM 6855 C CA . GLY A 1 890 ? 24.311 -15.600 -32.036 1.00 96.44 890 GLY A CA 1
ATOM 6856 C C . GLY A 1 890 ? 23.336 -15.684 -33.208 1.00 96.44 890 GLY A C 1
ATOM 6857 O O . GLY A 1 890 ? 22.152 -15.414 -33.016 1.00 96.44 890 GLY A O 1
ATOM 6858 N N . ASP A 1 891 ? 23.797 -16.055 -34.404 1.00 96.94 891 ASP A N 1
ATOM 6859 C CA . ASP A 1 891 ? 22.982 -16.151 -35.619 1.00 96.94 891 ASP A CA 1
ATOM 6860 C C . ASP A 1 891 ? 22.769 -17.586 -36.122 1.00 96.94 891 ASP A C 1
ATOM 6862 O O . ASP A 1 891 ? 22.048 -17.786 -37.108 1.00 96.94 891 ASP A O 1
ATOM 6866 N N . GLU A 1 892 ? 23.290 -18.594 -35.414 1.00 97.62 892 GLU A N 1
ATOM 6867 C CA . GLU A 1 892 ? 23.074 -19.997 -35.750 1.00 97.62 892 GLU A CA 1
ATOM 6868 C C . GLU A 1 892 ? 21.582 -20.367 -35.713 1.00 97.62 892 GLU A C 1
ATOM 6870 O O . GLU A 1 892 ? 20.788 -19.844 -34.928 1.00 97.62 892 GLU A O 1
ATOM 6875 N N . LEU A 1 893 ? 21.168 -21.289 -36.586 1.00 96.38 893 LEU A N 1
ATOM 6876 C CA . LEU A 1 893 ? 19.769 -21.732 -36.663 1.00 96.38 893 LEU A CA 1
ATOM 6877 C C . LEU A 1 893 ? 19.424 -22.812 -35.630 1.00 96.38 893 LEU A C 1
ATOM 6879 O O . LEU A 1 893 ? 18.254 -22.978 -35.292 1.00 96.38 893 LEU A O 1
ATOM 6883 N N . VAL A 1 894 ? 20.428 -23.546 -35.150 1.00 96.75 894 VAL A N 1
ATOM 6884 C CA . VAL A 1 894 ? 20.282 -24.647 -34.194 1.00 96.75 894 VAL A CA 1
ATOM 6885 C C . VAL A 1 894 ? 21.027 -24.265 -32.914 1.00 96.75 894 VAL A C 1
ATOM 6887 O O . VAL A 1 894 ? 22.184 -23.851 -33.017 1.00 96.75 894 VAL A O 1
ATOM 6890 N N . PRO A 1 895 ? 20.398 -24.380 -31.732 1.00 98.06 895 PRO A N 1
ATOM 6891 C CA . PRO A 1 895 ? 21.056 -24.073 -30.470 1.00 98.06 895 PRO A CA 1
ATOM 6892 C C . PRO A 1 895 ? 22.116 -25.124 -30.117 1.00 98.06 895 PRO A C 1
ATOM 6894 O O . PRO A 1 895 ? 22.028 -26.290 -30.506 1.00 98.06 895 PRO A O 1
ATOM 6897 N N . ASN A 1 896 ? 23.089 -24.726 -29.307 1.00 98.38 896 ASN A N 1
ATOM 6898 C CA . ASN A 1 896 ? 24.039 -25.625 -28.675 1.00 98.38 896 ASN A CA 1
ATOM 6899 C C . ASN A 1 896 ? 23.367 -26.401 -27.526 1.00 98.38 896 ASN A C 1
ATOM 6901 O O . ASN A 1 896 ? 23.054 -25.843 -26.470 1.00 98.38 896 ASN A O 1
ATOM 6905 N N . GLU A 1 897 ? 23.175 -27.708 -27.722 1.00 98.44 897 GLU A N 1
ATOM 6906 C CA . GLU A 1 897 ? 22.517 -28.583 -26.742 1.00 98.44 897 GLU A CA 1
ATOM 6907 C C . GLU A 1 897 ? 23.291 -28.684 -25.423 1.00 98.44 897 GLU A C 1
ATOM 6909 O O . GLU A 1 897 ? 22.668 -28.802 -24.372 1.00 98.44 897 GLU A O 1
ATOM 6914 N N . ALA A 1 898 ? 24.625 -28.602 -25.436 1.00 98.25 898 ALA A N 1
ATOM 6915 C CA . ALA A 1 898 ? 25.406 -28.698 -24.202 1.00 98.25 898 ALA A CA 1
ATOM 6916 C C . ALA A 1 898 ? 25.133 -27.501 -23.273 1.00 98.25 898 ALA A C 1
ATOM 6918 O O . ALA A 1 898 ? 24.918 -27.681 -22.073 1.00 98.25 898 ALA A O 1
ATOM 6919 N N . GLY A 1 899 ? 25.020 -26.296 -23.846 1.00 98.12 899 GLY A N 1
ATOM 6920 C CA . GLY A 1 899 ? 24.582 -25.104 -23.124 1.00 98.12 899 GLY A CA 1
ATOM 6921 C C . GLY A 1 899 ? 23.156 -25.238 -22.586 1.00 98.12 899 GLY A C 1
ATOM 6922 O O . GLY A 1 899 ? 22.911 -24.929 -21.421 1.00 98.12 899 GLY A O 1
ATOM 6923 N N . LEU A 1 900 ? 22.223 -25.762 -23.392 1.00 98.62 900 LEU A N 1
ATOM 6924 C CA . LEU A 1 900 ? 20.846 -25.992 -22.939 1.00 98.62 900 LEU A CA 1
ATOM 6925 C C . LEU A 1 900 ? 20.784 -26.987 -21.765 1.00 98.62 900 LEU A C 1
ATOM 6927 O O . LEU A 1 900 ? 20.091 -26.741 -20.774 1.00 98.62 900 LEU A O 1
ATOM 6931 N N . ALA A 1 901 ? 21.538 -28.084 -21.864 1.00 98.44 901 ALA A N 1
ATOM 6932 C CA . ALA A 1 901 ? 21.605 -29.141 -20.863 1.00 98.44 901 ALA A CA 1
ATOM 6933 C C . ALA A 1 901 ? 22.269 -28.689 -19.551 1.00 98.44 901 ALA A C 1
ATOM 6935 O O . ALA A 1 901 ? 21.925 -29.206 -18.487 1.00 98.44 901 ALA A O 1
ATOM 6936 N N . PHE A 1 902 ? 23.203 -27.735 -19.595 1.00 98.62 902 PHE A N 1
ATOM 6937 C CA . PHE A 1 902 ? 23.763 -27.126 -18.388 1.00 98.62 902 PHE A CA 1
ATOM 6938 C C . PHE A 1 902 ? 22.680 -26.404 -17.576 1.00 98.62 902 PHE A C 1
ATOM 6940 O O . PHE A 1 902 ? 22.476 -26.731 -16.405 1.00 98.62 902 PHE A O 1
ATOM 6947 N N . TYR A 1 903 ? 21.927 -25.492 -18.199 1.00 98.69 903 TYR A N 1
ATOM 6948 C CA . TYR A 1 903 ? 20.868 -24.762 -17.495 1.00 98.69 903 TYR A CA 1
ATOM 6949 C C . TYR A 1 903 ? 19.703 -25.665 -17.077 1.00 98.69 903 TYR A C 1
ATOM 6951 O O . TYR A 1 903 ? 19.093 -25.416 -16.042 1.00 98.69 903 TYR A O 1
ATOM 6959 N N . ASP A 1 904 ? 19.438 -26.763 -17.796 1.00 98.56 904 ASP A N 1
ATOM 6960 C CA . ASP A 1 904 ? 18.513 -27.793 -17.310 1.00 98.56 904 ASP A CA 1
ATOM 6961 C C . ASP A 1 904 ? 18.928 -28.332 -15.943 1.00 98.56 904 ASP A C 1
ATOM 6963 O O . ASP A 1 904 ? 18.102 -28.367 -15.032 1.00 98.56 904 ASP A O 1
ATOM 6967 N N . LYS A 1 905 ? 20.201 -28.721 -15.799 1.00 98.62 905 LYS A N 1
ATOM 6968 C CA . LYS A 1 905 ? 20.742 -29.237 -14.538 1.00 98.62 905 LYS A CA 1
ATOM 6969 C C . LYS A 1 905 ? 20.762 -28.165 -13.452 1.00 98.62 905 LYS A C 1
ATOM 6971 O O . LYS A 1 905 ? 20.494 -28.489 -12.300 1.00 98.62 905 LYS A O 1
ATOM 6976 N N . LEU A 1 906 ? 21.063 -26.916 -13.810 1.00 98.62 906 LEU A N 1
ATOM 6977 C CA . LEU A 1 906 ? 21.045 -25.789 -12.879 1.00 98.62 906 LEU A CA 1
ATOM 6978 C C . LEU A 1 906 ? 19.635 -25.553 -12.318 1.00 98.62 906 LEU A C 1
ATOM 6980 O O . LEU A 1 906 ? 19.460 -25.474 -11.105 1.00 98.62 906 LEU A O 1
ATOM 6984 N N . PHE A 1 907 ? 18.621 -25.474 -13.183 1.00 98.69 907 PHE A N 1
ATOM 6985 C CA . PHE A 1 907 ? 17.236 -25.258 -12.760 1.00 98.69 907 PHE A CA 1
ATOM 6986 C C . PHE A 1 907 ? 16.657 -26.468 -12.022 1.00 98.69 907 PHE A C 1
ATOM 6988 O O . PHE A 1 907 ? 15.898 -26.285 -11.073 1.00 98.69 907 PHE A O 1
ATOM 6995 N N . ASP A 1 908 ? 17.052 -27.688 -12.394 1.00 98.38 908 ASP A N 1
ATOM 6996 C CA . ASP A 1 908 ? 16.686 -28.893 -11.643 1.00 98.38 908 ASP A CA 1
ATOM 6997 C C . ASP A 1 908 ? 17.286 -28.881 -10.231 1.00 98.38 908 ASP A C 1
ATOM 6999 O O . ASP A 1 908 ? 16.627 -29.302 -9.282 1.00 98.38 908 ASP A O 1
ATOM 7003 N N . GLU A 1 909 ? 18.509 -28.372 -10.069 1.00 98.56 909 GLU A N 1
ATOM 7004 C CA . GLU A 1 909 ? 19.141 -28.227 -8.756 1.00 98.56 909 GLU A CA 1
ATOM 7005 C C . GLU A 1 909 ? 18.443 -27.171 -7.894 1.00 98.56 909 GLU A C 1
ATOM 7007 O O . GLU A 1 909 ? 18.164 -27.427 -6.725 1.00 98.56 909 GLU A O 1
ATOM 7012 N N . LEU A 1 910 ? 18.068 -26.022 -8.466 1.00 98.31 910 LEU A N 1
ATOM 7013 C CA . LEU A 1 910 ? 17.256 -25.022 -7.760 1.00 98.31 910 LEU A CA 1
ATOM 7014 C C . LEU A 1 910 ? 15.909 -25.606 -7.314 1.00 98.31 910 LEU A C 1
ATOM 7016 O O . LEU A 1 910 ? 15.524 -25.466 -6.151 1.00 98.31 910 LEU A O 1
ATOM 7020 N N . ALA A 1 911 ? 15.233 -26.339 -8.204 1.00 96.94 911 ALA A N 1
ATOM 7021 C CA . ALA A 1 911 ? 13.958 -26.980 -7.907 1.00 96.94 911 ALA A CA 1
ATOM 7022 C C . ALA A 1 911 ? 14.066 -28.032 -6.787 1.00 96.94 911 ALA A C 1
ATOM 7024 O O . ALA A 1 911 ? 13.167 -28.111 -5.950 1.00 96.94 911 ALA A O 1
ATOM 7025 N N . ARG A 1 912 ? 15.170 -28.797 -6.706 1.00 97.81 912 ARG A N 1
ATOM 7026 C CA . ARG A 1 912 ? 15.425 -29.747 -5.597 1.00 97.81 912 ARG A CA 1
ATOM 7027 C C . ARG A 1 912 ? 15.440 -29.070 -4.229 1.00 97.81 912 ARG A C 1
ATOM 7029 O O . ARG A 1 912 ? 15.065 -29.700 -3.244 1.00 97.81 912 ARG A O 1
ATOM 7036 N N . HIS A 1 913 ? 15.852 -27.808 -4.181 1.00 97.44 913 HIS A N 1
ATOM 7037 C CA . HIS A 1 913 ? 15.904 -27.003 -2.965 1.00 97.44 913 HIS A CA 1
ATOM 7038 C C . HIS A 1 913 ? 14.682 -26.091 -2.775 1.00 97.44 913 HIS A C 1
ATOM 7040 O O . HIS A 1 913 ? 14.651 -25.322 -1.820 1.00 97.44 913 HIS A O 1
ATOM 7046 N N . GLY A 1 914 ? 13.670 -26.175 -3.649 1.00 96.25 914 GLY A N 1
ATOM 7047 C CA . GLY A 1 914 ? 12.483 -25.317 -3.581 1.00 96.25 914 GLY A CA 1
ATOM 7048 C C . GLY A 1 914 ? 12.750 -23.855 -3.952 1.00 96.25 914 GLY A C 1
ATOM 7049 O O . GLY A 1 914 ? 11.970 -22.984 -3.578 1.00 96.25 914 GLY A O 1
ATOM 7050 N N . ILE A 1 915 ? 13.838 -23.579 -4.677 1.00 98.31 915 ILE A N 1
ATOM 7051 C CA . ILE A 1 915 ? 14.218 -22.231 -5.102 1.00 98.31 915 ILE A CA 1
ATOM 7052 C C . ILE A 1 915 ? 13.663 -21.979 -6.502 1.00 98.31 915 ILE A C 1
ATOM 7054 O O . ILE A 1 915 ? 13.966 -22.705 -7.450 1.00 98.31 915 ILE A O 1
ATOM 7058 N N . GLN A 1 916 ? 12.873 -20.922 -6.655 1.00 97.31 916 GLN A N 1
ATOM 7059 C CA . GLN A 1 916 ? 12.330 -20.523 -7.944 1.00 97.31 916 GLN A CA 1
ATOM 7060 C C . GLN A 1 916 ? 13.395 -19.788 -8.779 1.00 97.31 916 GLN A C 1
ATOM 7062 O O . GLN A 1 916 ? 13.988 -18.815 -8.307 1.00 97.31 916 GLN A O 1
ATOM 7067 N N . PRO A 1 917 ? 13.648 -20.202 -10.031 1.00 98.31 917 PRO A N 1
ATOM 7068 C CA . PRO A 1 917 ? 14.532 -19.456 -10.915 1.00 98.31 917 PRO A CA 1
ATOM 7069 C C . PRO A 1 917 ? 13.836 -18.196 -11.450 1.00 98.31 917 PRO A C 1
ATOM 7071 O O . PRO A 1 917 ? 12.723 -18.263 -11.983 1.00 98.31 917 PRO A O 1
ATOM 7074 N N . MET A 1 918 ? 14.532 -17.061 -11.369 1.00 98.50 918 MET A N 1
ATOM 7075 C CA . MET A 1 918 ? 14.239 -15.859 -12.149 1.00 98.50 918 MET A CA 1
ATOM 7076 C C . MET A 1 918 ? 15.331 -15.667 -13.198 1.00 98.50 918 MET A C 1
ATOM 7078 O O . MET A 1 918 ? 16.500 -15.498 -12.861 1.00 98.50 918 MET A O 1
ATOM 7082 N N . VAL A 1 919 ? 14.970 -15.675 -14.478 1.00 98.75 919 VAL A N 1
ATOM 7083 C CA . VAL A 1 919 ? 15.959 -15.713 -15.560 1.00 98.75 919 VAL A CA 1
ATOM 7084 C C . VAL A 1 919 ? 16.015 -14.397 -16.319 1.00 98.75 919 VAL A C 1
ATOM 7086 O O . VAL A 1 919 ? 15.026 -13.960 -16.898 1.00 98.75 919 VAL A O 1
ATOM 7089 N N . THR A 1 920 ? 17.201 -13.796 -16.380 1.00 98.69 920 THR A N 1
ATOM 7090 C CA . THR A 1 920 ? 17.496 -12.663 -17.266 1.00 98.69 920 THR A CA 1
ATOM 7091 C C . THR A 1 920 ? 18.014 -13.188 -18.604 1.00 98.69 920 THR A C 1
ATOM 7093 O O . THR A 1 920 ? 19.027 -13.885 -18.638 1.00 98.69 920 THR A O 1
ATOM 7096 N N . LEU A 1 921 ? 17.334 -12.873 -19.709 1.00 98.50 921 LEU A N 1
ATOM 7097 C CA . LEU A 1 921 ? 17.695 -13.390 -21.035 1.00 98.50 921 LEU A CA 1
ATOM 7098 C C . LEU A 1 921 ? 18.998 -12.781 -21.561 1.00 98.50 921 LEU A C 1
ATOM 7100 O O . LEU A 1 921 ? 19.828 -13.504 -22.106 1.00 98.50 921 LEU A O 1
ATOM 7104 N N . SER A 1 922 ? 19.175 -11.466 -21.410 1.00 97.69 922 SER A N 1
ATOM 7105 C CA . SER A 1 922 ? 20.379 -10.751 -21.842 1.00 97.69 922 SER A CA 1
ATOM 7106 C C . SER A 1 922 ? 20.924 -9.872 -20.721 1.00 97.69 922 SER A C 1
ATOM 7108 O O . SER A 1 922 ? 20.332 -8.845 -20.385 1.00 97.69 922 SER A O 1
ATOM 7110 N N . HIS A 1 923 ? 22.078 -10.260 -20.174 1.00 96.62 923 HIS A N 1
ATOM 7111 C CA . HIS A 1 923 ? 22.747 -9.564 -19.076 1.00 96.62 923 HIS A CA 1
ATOM 7112 C C . HIS A 1 923 ? 24.224 -9.289 -19.421 1.00 96.62 923 HIS A C 1
ATOM 7114 O O . HIS A 1 923 ? 25.127 -9.983 -18.964 1.00 96.62 923 HIS A O 1
ATOM 7120 N N . TYR A 1 924 ? 24.466 -8.258 -20.243 1.00 93.62 924 TYR A N 1
ATOM 7121 C CA . TYR A 1 924 ? 25.810 -7.743 -20.577 1.00 93.62 924 TYR A CA 1
ATOM 7122 C C . TYR A 1 924 ? 26.788 -8.747 -21.217 1.00 93.62 924 TYR A C 1
ATOM 7124 O O . TYR A 1 924 ? 28.006 -8.592 -21.134 1.00 93.62 924 TYR A O 1
ATOM 7132 N N . GLU A 1 925 ? 26.262 -9.765 -21.895 1.00 91.44 925 GLU A N 1
ATOM 7133 C CA . GLU A 1 925 ? 27.051 -10.894 -22.408 1.00 91.44 925 GLU A CA 1
ATOM 7134 C C . GLU A 1 925 ? 26.635 -11.343 -23.812 1.00 91.44 925 GLU A C 1
ATOM 7136 O O . GLU A 1 925 ? 26.689 -12.530 -24.145 1.00 91.44 925 GLU A O 1
ATOM 7141 N N . MET A 1 926 ? 26.201 -10.397 -24.651 1.00 96.12 926 MET A N 1
ATOM 7142 C CA . MET A 1 926 ? 25.783 -10.728 -26.013 1.00 96.12 926 MET A CA 1
ATOM 7143 C C . MET A 1 926 ? 26.937 -11.351 -26.826 1.00 96.12 926 MET A C 1
ATOM 7145 O O . MET A 1 926 ? 28.104 -11.015 -26.587 1.00 96.12 926 MET A O 1
ATOM 7149 N N . PRO A 1 927 ? 26.641 -12.237 -27.796 1.00 97.75 927 PRO A N 1
ATOM 7150 C CA . PRO A 1 927 ? 27.662 -12.855 -28.632 1.00 97.75 927 PRO A CA 1
ATOM 7151 C C . PRO A 1 927 ? 28.510 -11.837 -29.398 1.00 97.75 927 PRO A C 1
ATOM 7153 O O . PRO A 1 927 ? 27.990 -10.968 -30.101 1.00 97.75 927 PRO A O 1
ATOM 7156 N N . TRP A 1 928 ? 29.832 -11.985 -29.307 1.00 96.25 928 TRP A N 1
ATOM 7157 C CA . TRP A 1 928 ? 30.800 -11.164 -30.034 1.00 96.25 928 TRP A CA 1
ATOM 7158 C C . TRP A 1 928 ? 30.668 -11.331 -31.553 1.00 96.25 928 TRP A C 1
ATOM 7160 O O . TRP A 1 928 ? 30.898 -10.380 -32.298 1.00 96.25 928 TRP A O 1
ATOM 7170 N N . GLY A 1 929 ? 30.209 -12.503 -32.011 1.00 96.12 929 GLY A N 1
ATOM 7171 C CA . GLY A 1 929 ? 29.856 -12.749 -33.411 1.00 96.12 929 GLY A CA 1
ATOM 7172 C C . GLY A 1 929 ? 28.825 -11.747 -33.941 1.00 96.12 929 GLY A C 1
ATOM 7173 O O . GLY A 1 929 ? 29.039 -11.148 -34.994 1.00 96.12 929 GLY A O 1
ATOM 7174 N N . LEU A 1 930 ? 27.769 -11.450 -33.170 1.00 97.75 930 LEU A N 1
ATOM 7175 C CA . LEU A 1 930 ? 26.759 -10.455 -33.556 1.00 97.75 930 LEU A CA 1
ATOM 7176 C C . LEU A 1 930 ? 27.323 -9.032 -33.624 1.00 97.75 930 LEU A C 1
ATOM 7178 O O . LEU A 1 930 ? 26.922 -8.250 -34.489 1.00 97.75 930 LEU A O 1
ATOM 7182 N N . VAL A 1 931 ? 28.263 -8.697 -32.739 1.00 96.62 931 VAL A N 1
ATOM 7183 C CA . VAL A 1 931 ? 28.968 -7.408 -32.778 1.00 96.62 931 VAL A CA 1
ATOM 7184 C C . VAL A 1 931 ? 29.789 -7.304 -34.061 1.00 96.62 931 VAL A C 1
ATOM 7186 O O . VAL A 1 931 ? 29.584 -6.380 -34.842 1.00 96.62 931 VAL A O 1
ATOM 7189 N N . LYS A 1 932 ? 30.642 -8.293 -34.344 1.00 95.38 932 LYS A N 1
ATOM 7190 C CA . LYS A 1 932 ? 31.539 -8.259 -35.508 1.00 95.38 932 LYS A CA 1
ATOM 7191 C C . LYS A 1 932 ? 30.830 -8.371 -36.852 1.00 95.38 932 LYS A C 1
ATOM 7193 O O . LYS A 1 932 ? 31.260 -7.747 -37.818 1.00 95.38 932 LYS A O 1
ATOM 7198 N N . GLN A 1 933 ? 29.764 -9.159 -36.936 1.00 96.00 933 GLN A N 1
ATOM 7199 C CA . GLN A 1 933 ? 29.076 -9.425 -38.199 1.00 96.00 933 GLN A CA 1
ATOM 7200 C C . GLN A 1 933 ? 27.987 -8.399 -38.514 1.00 96.00 933 GLN A C 1
ATOM 7202 O O . GLN A 1 933 ? 27.768 -8.081 -39.684 1.00 96.00 933 GLN A O 1
ATOM 7207 N N . TYR A 1 934 ? 27.296 -7.888 -37.490 1.00 96.38 934 TYR A N 1
ATOM 7208 C CA . TYR A 1 934 ? 26.129 -7.025 -37.674 1.00 96.38 934 TYR A CA 1
ATOM 7209 C C . TYR A 1 934 ? 26.273 -5.638 -37.040 1.00 96.38 934 TYR A C 1
ATOM 7211 O O . TYR A 1 934 ? 25.430 -4.791 -37.309 1.00 96.38 934 TYR A O 1
ATOM 7219 N N . GLY A 1 935 ? 27.316 -5.362 -36.252 1.00 94.88 935 GLY A N 1
ATOM 7220 C CA . GLY A 1 935 ? 27.425 -4.115 -35.485 1.00 94.88 935 GLY A CA 1
ATOM 7221 C C . GLY A 1 935 ? 26.514 -4.100 -34.255 1.00 94.88 935 GLY A C 1
ATOM 7222 O O . GLY A 1 935 ? 25.994 -3.051 -33.876 1.00 94.88 935 GLY A O 1
ATOM 7223 N N . GLY A 1 936 ? 26.249 -5.273 -33.675 1.00 96.06 936 GLY A N 1
ATOM 7224 C CA . GLY A 1 936 ? 25.399 -5.415 -32.497 1.00 96.06 936 GLY A CA 1
ATOM 7225 C C . GLY A 1 936 ? 23.963 -4.949 -32.750 1.00 96.06 936 GLY A C 1
ATOM 7226 O O . GLY A 1 936 ? 23.425 -5.084 -33.851 1.00 96.06 936 GLY A O 1
ATOM 7227 N N . TRP A 1 937 ? 23.331 -4.372 -31.730 1.00 97.56 937 TRP A N 1
ATOM 7228 C CA . TRP A 1 937 ? 21.952 -3.885 -31.803 1.00 97.56 937 TRP A CA 1
ATOM 7229 C C . TRP A 1 937 ? 21.766 -2.693 -32.747 1.00 97.56 937 TRP A C 1
ATOM 7231 O O . TRP A 1 937 ? 20.626 -2.348 -33.047 1.00 97.56 937 TRP A O 1
ATOM 7241 N N . GLY A 1 938 ? 22.838 -2.098 -33.286 1.00 95.56 938 GLY A N 1
ATOM 7242 C CA . GLY A 1 938 ? 22.734 -1.113 -34.369 1.00 95.56 938 GLY A CA 1
ATOM 7243 C C . GLY A 1 938 ? 22.035 -1.669 -35.615 1.00 95.56 938 GLY A C 1
ATOM 7244 O O . GLY A 1 938 ? 21.442 -0.915 -36.383 1.00 95.56 938 GLY A O 1
ATOM 7245 N N . ASN A 1 939 ? 22.031 -2.993 -35.789 1.00 97.38 939 ASN A N 1
ATOM 7246 C CA . ASN A 1 939 ? 21.384 -3.659 -36.907 1.00 97.38 939 ASN A CA 1
ATOM 7247 C C . ASN A 1 939 ? 20.111 -4.392 -36.487 1.00 97.38 939 ASN A C 1
ATOM 7249 O O . ASN A 1 939 ? 20.103 -5.238 -35.591 1.00 97.38 939 ASN A O 1
ATOM 7253 N N . ARG A 1 940 ? 19.032 -4.115 -37.219 1.00 97.38 940 ARG A N 1
ATOM 7254 C CA . ARG A 1 940 ? 17.698 -4.663 -36.971 1.00 97.38 940 ARG A CA 1
ATOM 7255 C C . ARG A 1 940 ? 17.643 -6.197 -36.997 1.00 97.38 940 ARG A C 1
ATOM 7257 O O . ARG A 1 940 ? 16.814 -6.769 -36.299 1.00 97.38 940 ARG A O 1
ATOM 7264 N N . LYS A 1 941 ? 18.538 -6.878 -37.729 1.00 97.25 941 LYS A N 1
ATOM 7265 C CA . LYS A 1 941 ? 18.608 -8.356 -37.768 1.00 97.25 941 LYS A CA 1
ATOM 7266 C C . LYS A 1 941 ? 18.841 -8.996 -36.398 1.00 97.25 941 LYS A C 1
ATOM 7268 O O . LYS A 1 941 ? 18.458 -10.143 -36.189 1.00 97.25 941 LYS A O 1
ATOM 7273 N N . VAL A 1 942 ? 19.450 -8.270 -35.459 1.00 98.31 942 VAL A N 1
ATOM 7274 C CA . VAL A 1 942 ? 19.692 -8.784 -34.103 1.00 98.31 942 VAL A CA 1
ATOM 7275 C C . VAL A 1 942 ? 18.384 -9.008 -33.334 1.00 98.31 942 VAL A C 1
ATOM 7277 O O . VAL A 1 942 ? 18.348 -9.877 -32.465 1.00 98.31 942 VAL A O 1
ATOM 7280 N N . ILE A 1 943 ? 17.290 -8.332 -33.713 1.00 98.44 943 ILE A N 1
ATOM 7281 C CA . ILE A 1 943 ? 15.942 -8.613 -33.194 1.00 98.44 943 ILE A CA 1
ATOM 7282 C C . ILE A 1 943 ? 15.563 -10.074 -33.470 1.00 98.44 943 ILE A C 1
ATOM 7284 O O . ILE A 1 943 ? 15.165 -10.780 -32.546 1.00 98.44 943 ILE A O 1
ATOM 7288 N N . ASP A 1 944 ? 15.759 -10.549 -34.704 1.00 98.00 944 ASP A N 1
ATOM 7289 C CA . ASP A 1 944 ? 15.414 -11.918 -35.108 1.00 98.00 944 ASP A CA 1
ATOM 7290 C C . ASP A 1 944 ? 16.289 -12.957 -34.387 1.00 98.00 944 ASP A C 1
ATOM 7292 O O . ASP A 1 944 ? 15.812 -14.018 -33.976 1.00 98.00 944 ASP A O 1
ATOM 7296 N N . CYS A 1 945 ? 17.581 -12.653 -34.210 1.00 98.50 945 CYS A N 1
ATOM 7297 C CA . CYS A 1 945 ? 18.510 -13.499 -33.458 1.00 98.50 945 CYS A CA 1
ATOM 7298 C C . CYS A 1 945 ? 18.092 -13.616 -31.985 1.00 98.50 945 CYS A C 1
ATOM 7300 O O . CYS A 1 945 ? 18.061 -14.718 -31.433 1.00 98.50 945 CYS A O 1
ATOM 7302 N N . PHE A 1 946 ? 17.728 -12.494 -31.356 1.00 98.62 946 PHE A N 1
ATOM 7303 C CA . PHE A 1 946 ? 17.272 -12.479 -29.969 1.00 98.62 946 PHE A CA 1
ATOM 7304 C C . PHE A 1 946 ? 15.918 -13.172 -29.799 1.00 98.62 946 PHE A C 1
ATOM 7306 O O . PHE A 1 946 ? 15.763 -13.960 -28.871 1.00 98.62 946 PHE A O 1
ATOM 7313 N N . GLU A 1 947 ? 14.952 -12.945 -30.696 1.00 98.38 947 GLU A N 1
ATOM 7314 C CA . GLU A 1 947 ? 13.653 -13.625 -30.637 1.00 98.38 947 GLU A CA 1
ATOM 7315 C C . GLU A 1 947 ? 13.824 -15.146 -30.764 1.00 98.38 947 GLU A C 1
ATOM 7317 O O . GLU A 1 947 ? 13.215 -15.900 -30.002 1.00 98.38 947 GLU A O 1
ATOM 7322 N N . ARG A 1 948 ? 14.690 -15.615 -31.675 1.00 98.50 948 ARG A N 1
ATOM 7323 C CA . ARG A 1 948 ? 15.010 -17.044 -31.815 1.00 98.50 948 ARG A CA 1
ATOM 7324 C C . ARG A 1 948 ? 15.602 -17.613 -30.530 1.00 98.50 948 ARG A C 1
ATOM 7326 O O . ARG A 1 948 ? 15.166 -18.671 -30.076 1.00 98.50 948 ARG A O 1
ATOM 7333 N N . TYR A 1 949 ? 16.566 -16.907 -29.944 1.00 98.69 949 TYR A N 1
ATOM 7334 C CA . TYR A 1 949 ? 17.166 -17.282 -28.671 1.00 98.69 949 TYR A CA 1
ATOM 7335 C C . TYR A 1 949 ? 16.123 -17.351 -27.547 1.00 98.69 949 TYR A C 1
ATOM 7337 O O . TYR A 1 949 ? 16.002 -18.394 -26.902 1.00 98.69 949 TYR A O 1
ATOM 7345 N N . ALA A 1 950 ? 15.311 -16.305 -27.378 1.00 98.69 950 ALA A N 1
ATOM 7346 C CA . ALA A 1 950 ? 14.256 -16.236 -26.372 1.00 98.69 950 ALA A CA 1
ATOM 7347 C C . ALA A 1 950 ? 13.239 -17.377 -26.537 1.00 98.69 950 ALA A C 1
ATOM 7349 O O . ALA A 1 950 ? 12.978 -18.115 -25.590 1.00 98.69 950 ALA A O 1
ATOM 7350 N N . ARG A 1 951 ? 12.725 -17.609 -27.754 1.00 98.62 951 ARG A N 1
ATOM 7351 C CA . ARG A 1 951 ? 11.801 -18.722 -28.041 1.00 98.62 951 ARG A CA 1
ATOM 7352 C C . ARG A 1 951 ? 12.418 -20.084 -27.747 1.00 98.62 951 ARG A C 1
ATOM 7354 O O . ARG A 1 951 ? 11.724 -20.951 -27.216 1.00 98.62 951 ARG A O 1
ATOM 7361 N N . CYS A 1 952 ? 13.696 -20.279 -28.076 1.00 98.69 952 CYS A N 1
ATOM 7362 C CA . CYS A 1 952 ? 14.414 -21.518 -27.789 1.00 98.69 952 CYS A CA 1
ATOM 7363 C C . CYS A 1 952 ? 14.433 -21.806 -26.282 1.00 98.69 952 CYS A C 1
ATOM 7365 O O . CYS A 1 952 ? 14.035 -22.893 -25.861 1.00 98.69 952 CYS A O 1
ATOM 7367 N N . VAL A 1 953 ? 14.840 -20.831 -25.463 1.00 98.69 953 VAL A N 1
ATOM 7368 C CA . VAL A 1 953 ? 14.934 -21.026 -24.008 1.00 98.69 953 VAL A CA 1
ATOM 7369 C C . VAL A 1 953 ? 13.564 -21.064 -23.329 1.00 98.69 953 VAL A C 1
ATOM 7371 O O . VAL A 1 953 ? 13.368 -21.887 -22.440 1.00 98.69 953 VAL A O 1
ATOM 7374 N N . PHE A 1 954 ? 12.578 -20.284 -23.786 1.00 98.69 954 PHE A N 1
ATOM 7375 C CA . PHE A 1 954 ? 11.199 -20.404 -23.300 1.00 98.69 954 PHE A CA 1
ATOM 7376 C C . PHE A 1 954 ? 10.643 -21.802 -23.565 1.00 98.69 954 PHE A C 1
ATOM 7378 O O . PHE A 1 954 ? 10.116 -22.436 -22.658 1.00 98.69 954 PHE A O 1
ATOM 7385 N N . THR A 1 955 ? 10.823 -22.327 -24.780 1.00 98.50 955 THR A N 1
ATOM 7386 C CA . THR A 1 955 ? 10.343 -23.669 -25.140 1.00 98.50 955 THR A CA 1
ATOM 7387 C C . THR A 1 955 ? 11.049 -24.754 -24.329 1.00 98.50 955 THR A C 1
ATOM 7389 O O . THR A 1 955 ? 10.398 -25.688 -23.856 1.00 98.50 955 THR A O 1
ATOM 7392 N N . ARG A 1 956 ? 12.372 -24.638 -24.136 1.00 98.50 956 ARG A N 1
ATOM 7393 C CA . ARG A 1 956 ? 13.150 -25.619 -23.367 1.00 98.50 956 ARG A CA 1
ATOM 7394 C C . ARG A 1 956 ? 12.764 -25.626 -21.888 1.00 98.50 956 ARG A C 1
ATOM 7396 O O . ARG A 1 956 ? 12.610 -26.701 -21.316 1.00 98.50 956 ARG A O 1
ATOM 7403 N N . TYR A 1 957 ? 12.580 -24.453 -21.282 1.00 98.44 957 TYR A N 1
ATOM 7404 C CA . TYR A 1 957 ? 12.415 -24.306 -19.831 1.00 98.44 957 TYR A CA 1
ATOM 7405 C C . TYR A 1 957 ? 10.986 -23.963 -19.382 1.00 98.44 957 TYR A C 1
ATOM 7407 O O . TYR A 1 957 ? 10.783 -23.626 -18.216 1.00 98.44 957 TYR A O 1
ATOM 7415 N N . GLN A 1 958 ? 9.982 -24.099 -20.255 1.00 97.25 958 GLN A N 1
ATOM 7416 C CA . GLN A 1 958 ? 8.566 -23.763 -20.000 1.00 97.25 958 GLN A CA 1
ATOM 7417 C C . GLN A 1 958 ? 7.966 -24.357 -18.710 1.00 97.25 958 GLN A C 1
ATOM 7419 O O . GLN A 1 958 ? 7.065 -23.776 -18.097 1.00 97.25 958 GLN A O 1
ATOM 7424 N N . HIS A 1 959 ? 8.466 -25.519 -18.281 1.00 96.44 959 HIS A N 1
ATOM 7425 C CA . HIS A 1 959 ? 8.009 -26.215 -17.074 1.00 96.44 959 HIS A CA 1
ATOM 7426 C C . HIS A 1 959 ? 8.883 -25.950 -15.841 1.00 96.44 959 HIS A C 1
ATOM 7428 O O . HIS A 1 959 ? 8.522 -26.383 -14.752 1.00 96.44 959 HIS A O 1
ATOM 7434 N N . LYS A 1 960 ? 10.019 -25.262 -16.002 1.00 97.38 960 LYS A N 1
ATOM 7435 C CA . LYS A 1 960 ? 11.016 -25.035 -14.945 1.00 97.38 960 LYS A CA 1
ATOM 7436 C C . LYS A 1 960 ? 11.095 -23.575 -14.502 1.00 97.38 960 LYS A C 1
ATOM 7438 O O . LYS A 1 960 ? 11.373 -23.309 -13.339 1.00 97.38 960 LYS A O 1
ATOM 7443 N N . VAL A 1 961 ? 10.845 -22.631 -15.410 1.00 98.12 961 VAL A N 1
ATOM 7444 C CA . VAL A 1 961 ? 11.020 -21.195 -15.158 1.00 98.12 961 VAL A CA 1
ATOM 7445 C C . VAL A 1 961 ? 9.721 -20.445 -15.424 1.00 98.12 961 VAL A C 1
ATOM 7447 O O . VAL A 1 961 ? 9.147 -20.526 -16.510 1.00 98.12 961 VAL A O 1
ATOM 7450 N N . LYS A 1 962 ? 9.275 -19.681 -14.422 1.00 96.69 962 LYS A N 1
ATOM 7451 C CA . LYS A 1 962 ? 8.060 -18.852 -14.491 1.00 96.69 962 LYS A CA 1
ATOM 7452 C C . LYS A 1 962 ? 8.331 -17.353 -14.398 1.00 96.69 962 LYS A C 1
ATOM 7454 O O . LYS A 1 962 ? 7.451 -16.579 -14.746 1.00 96.69 962 LYS A O 1
ATOM 7459 N N . LEU A 1 963 ? 9.518 -16.941 -13.949 1.00 98.50 963 LEU A N 1
ATOM 7460 C CA . LEU A 1 963 ? 9.902 -15.535 -13.822 1.00 98.50 963 LEU A CA 1
ATOM 7461 C C . LEU A 1 963 ? 11.018 -15.216 -14.812 1.00 98.50 963 LEU A C 1
ATOM 7463 O O . LEU A 1 963 ? 12.081 -15.836 -14.777 1.00 98.50 963 LEU A O 1
ATOM 7467 N N . TRP A 1 964 ? 10.777 -14.237 -15.675 1.00 98.75 964 TRP A N 1
ATOM 7468 C CA . TRP A 1 964 ? 11.693 -13.858 -16.746 1.00 98.75 964 TRP A CA 1
ATOM 7469 C C . TRP A 1 964 ? 11.937 -12.352 -16.758 1.00 98.75 964 TRP A C 1
ATOM 7471 O O . TRP A 1 964 ? 11.042 -11.575 -16.446 1.00 98.75 964 TRP A O 1
ATOM 7481 N N . LEU A 1 965 ? 13.130 -11.941 -17.179 1.00 98.62 965 LEU A N 1
ATOM 7482 C CA . LEU A 1 965 ? 13.496 -10.559 -17.479 1.00 98.62 965 LEU A CA 1
ATOM 7483 C C . LEU A 1 965 ? 14.109 -10.510 -18.881 1.00 98.62 965 LEU A C 1
ATOM 7485 O O . LEU A 1 965 ? 14.941 -11.353 -19.220 1.00 98.62 965 LEU A O 1
ATOM 7489 N N . THR A 1 966 ? 13.735 -9.530 -19.707 1.00 97.94 966 THR A N 1
ATOM 7490 C CA . THR A 1 966 ? 14.253 -9.471 -21.088 1.00 97.94 966 THR A CA 1
ATOM 7491 C C . THR A 1 966 ? 15.707 -9.001 -21.156 1.00 97.94 966 THR A C 1
ATOM 7493 O O . THR A 1 966 ? 16.580 -9.723 -21.626 1.00 97.94 966 THR A O 1
ATOM 7496 N N . PHE A 1 967 ? 15.981 -7.793 -20.675 1.00 97.38 967 PHE A N 1
ATOM 7497 C CA . PHE A 1 967 ? 17.287 -7.142 -20.770 1.00 97.38 967 PHE A CA 1
ATOM 7498 C C . PHE A 1 967 ? 17.615 -6.530 -19.422 1.00 97.38 967 PHE A C 1
ATOM 7500 O O . PHE A 1 967 ? 16.728 -5.929 -18.818 1.00 97.38 967 PHE A O 1
ATOM 7507 N N . ASN A 1 968 ? 18.864 -6.668 -18.984 1.00 95.19 968 ASN A N 1
ATOM 7508 C CA . ASN A 1 968 ? 19.386 -5.941 -17.835 1.00 95.19 968 ASN A CA 1
ATOM 7509 C C . ASN A 1 968 ? 19.676 -4.482 -18.211 1.00 95.19 968 ASN A C 1
ATOM 7511 O O . ASN A 1 968 ? 20.427 -4.257 -19.157 1.00 95.19 968 ASN A O 1
ATOM 7515 N N . GLU A 1 969 ? 19.093 -3.529 -17.477 1.00 88.12 969 GLU A N 1
ATOM 7516 C CA . GLU A 1 969 ? 19.400 -2.089 -17.518 1.00 88.12 969 GLU A CA 1
ATOM 7517 C C . GLU A 1 969 ? 19.613 -1.527 -18.939 1.00 88.12 969 GLU A C 1
ATOM 7519 O O . GLU A 1 969 ? 20.695 -1.057 -19.292 1.00 88.12 969 GLU A O 1
ATOM 7524 N N . ILE A 1 970 ? 18.568 -1.534 -19.777 1.00 86.25 970 ILE A N 1
ATOM 7525 C CA . ILE A 1 970 ? 18.640 -1.008 -21.161 1.00 86.25 970 ILE A CA 1
ATOM 7526 C C . ILE A 1 970 ? 19.235 0.414 -21.207 1.00 86.25 970 ILE A C 1
ATOM 7528 O O . ILE A 1 970 ? 19.941 0.773 -22.154 1.00 86.25 970 ILE A O 1
ATOM 7532 N N . ASN A 1 971 ? 18.998 1.217 -20.168 1.00 80.94 971 ASN A N 1
ATOM 7533 C CA . ASN A 1 971 ? 19.522 2.571 -20.038 1.00 80.94 971 ASN A CA 1
ATOM 7534 C C . ASN A 1 971 ? 21.049 2.657 -19.892 1.00 80.94 971 ASN A C 1
ATOM 7536 O O . ASN A 1 971 ? 21.624 3.673 -20.284 1.00 80.94 971 ASN A O 1
ATOM 7540 N N . MET A 1 972 ? 21.730 1.598 -19.441 1.00 81.19 972 MET A N 1
ATOM 7541 C CA . MET A 1 972 ? 23.196 1.558 -19.377 1.00 81.19 972 MET A CA 1
ATOM 7542 C C . MET A 1 972 ? 23.848 1.712 -20.757 1.00 81.19 972 MET A C 1
ATOM 7544 O O . MET A 1 972 ? 24.983 2.170 -20.867 1.00 81.19 972 MET A O 1
ATOM 7548 N N . SER A 1 973 ? 23.112 1.421 -21.830 1.00 84.94 973 SER A N 1
ATOM 7549 C CA . SER A 1 973 ? 23.549 1.620 -23.216 1.00 84.94 973 SER A CA 1
ATOM 7550 C C . SER A 1 973 ? 23.945 3.067 -23.534 1.00 84.94 973 SER A C 1
ATOM 7552 O O . SER A 1 973 ? 24.739 3.286 -24.445 1.00 84.94 973 SER A O 1
ATOM 7554 N N . LEU A 1 974 ? 23.433 4.052 -22.783 1.00 84.31 974 LEU A N 1
ATOM 7555 C CA . LEU A 1 974 ? 23.831 5.460 -22.909 1.00 84.31 974 LEU A CA 1
ATOM 7556 C C . LEU A 1 974 ? 25.211 5.754 -22.294 1.00 84.31 974 LEU A C 1
ATOM 7558 O O . LEU A 1 974 ? 25.842 6.739 -22.671 1.00 84.31 974 LEU A O 1
ATOM 7562 N N . HIS A 1 975 ? 25.676 4.914 -21.366 1.00 83.44 975 HIS A N 1
ATOM 7563 C CA . HIS A 1 975 ? 26.940 5.080 -20.641 1.00 83.44 975 HIS A CA 1
ATOM 7564 C C . HIS A 1 975 ? 28.029 4.108 -21.113 1.00 83.44 975 HIS A C 1
ATOM 7566 O O . HIS A 1 975 ? 29.204 4.464 -21.133 1.00 83.44 975 HIS A O 1
ATOM 7572 N N . ALA A 1 976 ? 27.647 2.891 -21.509 1.00 88.06 976 ALA A N 1
ATOM 7573 C CA . ALA A 1 976 ? 28.539 1.856 -22.022 1.00 88.06 976 ALA A CA 1
ATOM 7574 C C . ALA A 1 976 ? 27.937 1.177 -23.272 1.00 88.06 976 ALA A C 1
ATOM 7576 O O . ALA A 1 976 ? 27.423 0.056 -23.185 1.00 88.06 976 ALA A O 1
ATOM 7577 N N . PRO A 1 977 ? 28.000 1.832 -24.451 1.00 91.50 977 PRO A N 1
ATOM 7578 C CA . PRO A 1 977 ? 27.347 1.353 -25.672 1.00 91.50 977 PRO A CA 1
ATOM 7579 C C . PRO A 1 977 ? 27.779 -0.051 -26.108 1.00 91.50 977 PRO A C 1
ATOM 7581 O O . PRO A 1 977 ? 26.950 -0.836 -26.564 1.00 91.50 977 PRO A O 1
ATOM 7584 N N . LEU A 1 978 ? 29.051 -0.413 -25.924 1.00 92.25 978 LEU A N 1
ATOM 7585 C CA . LEU A 1 978 ? 29.536 -1.746 -26.280 1.00 92.25 978 LEU A CA 1
ATOM 7586 C C . LEU A 1 978 ? 28.876 -2.846 -25.446 1.00 92.25 978 LEU A C 1
ATOM 7588 O O . LEU A 1 978 ? 28.438 -3.857 -25.981 1.00 92.25 978 LEU A O 1
ATOM 7592 N N . THR A 1 979 ? 28.802 -2.656 -24.134 1.00 90.62 979 THR A N 1
ATOM 7593 C CA . THR A 1 979 ? 28.243 -3.657 -23.224 1.00 90.62 979 THR A CA 1
ATOM 7594 C C . THR A 1 979 ? 26.716 -3.706 -23.317 1.00 90.62 979 THR A C 1
ATOM 7596 O O . THR A 1 979 ? 26.142 -4.793 -23.298 1.00 90.62 979 THR A O 1
ATOM 7599 N N . GLY A 1 980 ? 26.060 -2.545 -23.425 1.00 90.00 980 GLY A N 1
ATOM 7600 C CA . GLY A 1 980 ? 24.599 -2.444 -23.464 1.00 90.00 980 GLY A CA 1
ATOM 7601 C C . GLY A 1 980 ? 23.995 -2.843 -24.811 1.00 90.00 980 GLY A C 1
ATOM 7602 O O . GLY A 1 980 ? 23.062 -3.642 -24.854 1.00 90.00 980 GLY A O 1
ATOM 7603 N N . VAL A 1 981 ? 24.545 -2.326 -25.918 1.00 93.94 981 VAL A N 1
ATOM 7604 C CA . VAL A 1 981 ? 23.999 -2.496 -27.280 1.00 93.94 981 VAL A CA 1
ATOM 7605 C C . VAL A 1 981 ? 24.985 -3.091 -28.291 1.00 93.94 981 VAL A C 1
ATOM 7607 O O . VAL A 1 981 ? 24.612 -3.310 -29.442 1.00 93.94 981 VAL A O 1
ATOM 7610 N N . GLY A 1 982 ? 26.221 -3.413 -27.908 1.00 94.12 982 GLY A N 1
ATOM 7611 C CA . GLY A 1 982 ? 27.188 -4.021 -28.828 1.00 94.12 982 GLY A CA 1
ATOM 7612 C C . GLY A 1 982 ? 27.746 -3.058 -29.876 1.00 94.12 982 GLY A C 1
ATOM 7613 O O . GLY A 1 982 ? 28.163 -3.512 -30.936 1.00 94.12 982 GLY A O 1
ATOM 7614 N N . LEU A 1 983 ? 27.727 -1.747 -29.615 1.00 94.00 983 LEU A N 1
ATOM 7615 C CA . LEU A 1 983 ? 28.324 -0.746 -30.503 1.00 94.00 983 LEU A CA 1
ATOM 7616 C C . LEU A 1 983 ? 29.780 -0.470 -30.101 1.00 94.00 983 LEU A C 1
ATOM 7618 O O . LEU A 1 983 ? 30.046 -0.049 -28.976 1.00 94.00 983 LEU A O 1
ATOM 7622 N N . GLU A 1 984 ? 30.717 -0.704 -31.022 1.00 89.19 984 GLU A N 1
ATOM 7623 C CA . GLU A 1 984 ? 32.147 -0.420 -30.832 1.00 89.19 984 GLU A CA 1
ATOM 7624 C C . GLU A 1 984 ? 32.462 1.082 -31.003 1.00 89.19 984 GLU A C 1
ATOM 7626 O O . GLU A 1 984 ? 31.796 1.795 -31.756 1.00 89.19 984 GLU A O 1
ATOM 7631 N N . GLY A 1 985 ? 33.519 1.558 -30.335 1.00 85.00 985 GLY A N 1
ATOM 7632 C CA . GLY A 1 985 ? 34.006 2.940 -30.446 1.00 85.00 985 GLY A CA 1
ATOM 7633 C C . GLY A 1 985 ? 33.179 3.966 -29.662 1.00 85.00 985 GLY A C 1
ATOM 7634 O O . GLY A 1 985 ? 32.623 3.656 -28.611 1.00 85.00 985 GLY A O 1
ATOM 7635 N N . GLU A 1 986 ? 33.122 5.197 -30.175 1.00 84.56 986 GLU A N 1
ATOM 7636 C CA . GLU A 1 986 ? 32.325 6.308 -29.630 1.00 84.56 986 GLU A CA 1
ATOM 7637 C C . GLU A 1 986 ? 31.136 6.605 -30.565 1.00 84.56 986 GLU A C 1
ATOM 7639 O O . GLU A 1 986 ? 31.198 7.531 -31.377 1.00 84.56 986 GLU A O 1
ATOM 7644 N N . PRO A 1 987 ? 30.068 5.785 -30.538 1.00 88.19 987 PRO A N 1
ATOM 7645 C CA . PRO A 1 987 ? 28.935 5.953 -31.440 1.00 88.19 987 PRO A CA 1
ATOM 7646 C C . PRO A 1 987 ? 28.167 7.248 -31.156 1.00 88.19 987 PRO A C 1
ATOM 7648 O O . PRO A 1 987 ? 27.991 7.660 -30.008 1.00 88.19 987 PRO A O 1
ATOM 7651 N N . GLU A 1 988 ? 27.635 7.866 -32.212 1.00 91.31 988 GLU A N 1
ATOM 7652 C CA . GLU A 1 988 ? 26.747 9.019 -32.073 1.00 91.31 988 GLU A CA 1
ATOM 7653 C C . GLU A 1 988 ? 25.471 8.650 -31.300 1.00 91.31 988 GLU A C 1
ATOM 7655 O O . GLU A 1 988 ? 24.930 7.548 -31.437 1.00 91.31 988 GLU A O 1
ATOM 7660 N N . LYS A 1 989 ? 24.919 9.609 -30.543 1.00 90.31 989 LYS A N 1
ATOM 7661 C CA . LYS A 1 989 ? 23.698 9.401 -29.742 1.00 90.31 989 LYS A CA 1
ATOM 7662 C C . LYS A 1 989 ? 22.535 8.828 -30.557 1.00 90.31 989 LYS A C 1
ATOM 7664 O O . LYS A 1 989 ? 21.805 7.982 -30.047 1.00 90.31 989 LYS A O 1
ATOM 7669 N N . GLY A 1 990 ? 22.367 9.255 -31.811 1.00 94.06 990 GLY A N 1
ATOM 7670 C CA . GLY A 1 990 ? 21.316 8.737 -32.692 1.00 94.06 990 GLY A CA 1
ATOM 7671 C C . GLY A 1 990 ? 21.439 7.233 -32.950 1.00 94.06 990 GLY A C 1
ATOM 7672 O O . GLY A 1 990 ? 20.447 6.515 -32.840 1.00 94.06 990 GLY A O 1
ATOM 7673 N N . ALA A 1 991 ? 22.658 6.738 -33.189 1.00 94.81 991 ALA A N 1
ATOM 7674 C CA . ALA A 1 991 ? 22.920 5.313 -33.380 1.00 94.81 991 ALA A CA 1
ATOM 7675 C C . ALA A 1 991 ? 22.646 4.504 -32.102 1.00 94.81 991 ALA A C 1
ATOM 7677 O O . ALA A 1 991 ? 22.059 3.424 -32.170 1.00 94.81 991 ALA A O 1
ATOM 7678 N N . ILE A 1 992 ? 22.999 5.052 -30.932 1.00 94.88 992 ILE A N 1
ATOM 7679 C CA . ILE A 1 992 ? 22.703 4.426 -29.635 1.00 94.88 992 ILE A CA 1
ATOM 7680 C C . ILE A 1 992 ? 21.185 4.310 -29.432 1.00 94.88 992 ILE A C 1
ATOM 7682 O O . ILE A 1 992 ? 20.690 3.227 -29.128 1.00 94.88 992 ILE A O 1
ATOM 7686 N N . TYR A 1 993 ? 20.417 5.385 -29.650 1.00 95.69 993 TYR A N 1
ATOM 7687 C CA . TYR A 1 993 ? 18.956 5.336 -29.508 1.00 95.69 993 TYR A CA 1
ATOM 7688 C C . TYR A 1 993 ? 18.275 4.433 -30.545 1.00 95.69 993 TYR A C 1
ATOM 7690 O O . TYR A 1 993 ? 17.274 3.799 -30.210 1.00 95.69 993 TYR A O 1
ATOM 7698 N N . GLN A 1 994 ? 18.810 4.319 -31.766 1.00 96.88 994 GLN A N 1
ATOM 7699 C CA . GLN A 1 994 ? 18.318 3.354 -32.755 1.00 96.88 994 GLN A CA 1
ATOM 7700 C C . GLN A 1 994 ? 18.558 1.911 -32.291 1.00 96.88 994 GLN A C 1
ATOM 7702 O O . GLN A 1 994 ? 17.660 1.073 -32.377 1.00 96.88 994 GLN A O 1
ATOM 7707 N N . ALA A 1 995 ? 19.734 1.624 -31.731 1.00 96.94 995 ALA A N 1
ATOM 7708 C CA . ALA A 1 995 ? 20.035 0.312 -31.173 1.00 96.94 995 ALA A CA 1
ATOM 7709 C C . ALA A 1 995 ? 19.138 -0.029 -29.969 1.00 96.94 995 ALA A C 1
ATOM 7711 O O . ALA A 1 995 ? 18.620 -1.143 -29.865 1.00 96.94 995 ALA A O 1
ATOM 7712 N N . ILE A 1 996 ? 18.867 0.952 -29.104 1.00 96.00 996 ILE A N 1
ATOM 7713 C CA . ILE A 1 996 ? 17.917 0.793 -27.998 1.00 96.00 996 ILE A CA 1
ATOM 7714 C C . ILE A 1 996 ? 16.487 0.585 -28.521 1.00 96.00 996 ILE A C 1
ATOM 7716 O O . ILE A 1 996 ? 15.759 -0.247 -27.982 1.00 96.00 996 ILE A O 1
ATOM 7720 N N . HIS A 1 997 ? 16.071 1.273 -29.593 1.00 97.44 997 HIS A N 1
ATOM 7721 C CA . HIS A 1 997 ? 14.772 1.016 -30.224 1.00 97.44 997 HIS A CA 1
ATOM 7722 C C . HIS A 1 997 ? 14.634 -0.460 -30.628 1.00 97.44 997 HIS A C 1
ATOM 7724 O O . HIS A 1 997 ? 13.625 -1.089 -30.303 1.00 97.44 997 HIS A O 1
ATOM 7730 N N . HIS A 1 998 ? 15.666 -1.044 -31.246 1.00 98.25 998 HIS A N 1
ATOM 7731 C CA . HIS A 1 998 ? 15.670 -2.467 -31.586 1.00 98.25 998 HIS A CA 1
ATOM 7732 C C . HIS A 1 998 ? 15.560 -3.373 -30.346 1.00 98.25 998 HIS A C 1
ATOM 7734 O O . HIS A 1 998 ? 14.791 -4.333 -30.378 1.00 98.25 998 HIS A O 1
ATOM 7740 N N . GLN A 1 999 ? 16.240 -3.054 -29.236 1.00 97.38 999 GLN A N 1
ATOM 7741 C CA . GLN A 1 999 ? 16.084 -3.793 -27.972 1.00 97.38 999 GLN A CA 1
ATOM 7742 C C . GLN A 1 999 ? 14.669 -3.693 -27.392 1.00 97.38 999 GLN A C 1
ATOM 7744 O O . GLN A 1 999 ? 14.137 -4.691 -26.914 1.00 97.38 999 GLN A O 1
ATOM 7749 N N . LEU A 1 1000 ? 14.028 -2.521 -27.451 1.00 98.00 1000 LEU A N 1
ATOM 7750 C CA . LEU A 1 1000 ? 12.656 -2.326 -26.962 1.00 98.00 1000 LEU A CA 1
ATOM 7751 C C . LEU A 1 1000 ? 11.640 -3.141 -27.781 1.00 98.00 1000 LEU A C 1
ATOM 7753 O O . LEU A 1 1000 ? 10.738 -3.767 -27.217 1.00 98.00 1000 LEU A O 1
ATOM 7757 N N . VAL A 1 1001 ? 11.819 -3.193 -29.105 1.00 98.50 1001 VAL A N 1
ATOM 7758 C CA . VAL A 1 1001 ? 11.017 -4.043 -30.000 1.00 98.50 1001 VAL A CA 1
ATOM 7759 C C . VAL A 1 1001 ? 11.262 -5.524 -29.700 1.00 98.50 1001 VAL A C 1
ATOM 7761 O O . VAL A 1 1001 ? 10.306 -6.273 -29.506 1.00 98.50 1001 VAL A O 1
ATOM 7764 N N . ALA A 1 1002 ? 12.524 -5.945 -29.579 1.00 98.44 1002 ALA A N 1
ATOM 7765 C CA . ALA A 1 1002 ? 12.888 -7.325 -29.254 1.00 98.44 1002 ALA A CA 1
ATOM 7766 C C . ALA A 1 1002 ? 12.392 -7.766 -27.865 1.00 98.44 1002 ALA A C 1
ATOM 7768 O O . ALA A 1 1002 ? 11.937 -8.896 -27.704 1.00 98.44 1002 ALA A O 1
ATOM 7769 N N . SER A 1 1003 ? 12.415 -6.867 -26.877 1.00 98.38 1003 SER A N 1
ATOM 7770 C CA . SER A 1 1003 ? 11.843 -7.076 -25.541 1.00 98.38 1003 SER A CA 1
ATOM 7771 C C . SER A 1 1003 ? 10.346 -7.362 -25.642 1.00 98.38 1003 SER A C 1
ATOM 7773 O O . SER A 1 1003 ? 9.881 -8.372 -25.125 1.00 98.38 1003 SER A O 1
ATOM 7775 N N . SER A 1 1004 ? 9.607 -6.549 -26.396 1.00 98.56 1004 SER A N 1
ATOM 7776 C CA . SER A 1 1004 ? 8.158 -6.716 -26.573 1.00 98.56 1004 SER A CA 1
ATOM 7777 C C . SER A 1 1004 ? 7.802 -7.991 -27.360 1.00 98.56 1004 SER A C 1
ATOM 7779 O O . SER A 1 1004 ? 6.812 -8.658 -27.060 1.00 98.56 1004 SER A O 1
ATOM 7781 N N . LEU A 1 1005 ? 8.631 -8.387 -28.335 1.00 98.69 1005 LEU A N 1
ATOM 7782 C CA . LEU A 1 1005 ? 8.504 -9.685 -29.015 1.00 98.69 1005 LEU A CA 1
ATOM 7783 C C . LEU A 1 1005 ? 8.769 -10.858 -28.069 1.00 98.69 1005 LEU A C 1
ATOM 7785 O O . LEU A 1 1005 ? 8.043 -11.849 -28.119 1.00 98.69 1005 LEU A O 1
ATOM 7789 N N . ALA A 1 1006 ? 9.763 -10.746 -27.185 1.00 98.62 1006 ALA A N 1
ATOM 7790 C CA . ALA A 1 1006 ? 10.032 -11.755 -26.168 1.00 98.62 1006 ALA A CA 1
ATOM 7791 C C . ALA A 1 1006 ? 8.896 -11.848 -25.139 1.00 98.62 1006 ALA A C 1
ATOM 7793 O O . ALA A 1 1006 ? 8.531 -12.958 -24.767 1.00 98.62 1006 ALA A O 1
ATOM 7794 N N . VAL A 1 1007 ? 8.286 -10.725 -24.737 1.00 98.69 1007 VAL A N 1
ATOM 7795 C CA . VAL A 1 1007 ? 7.077 -10.718 -23.892 1.00 98.69 1007 VAL A CA 1
ATOM 7796 C C . VAL A 1 1007 ? 5.962 -11.515 -24.557 1.00 98.69 1007 VAL A C 1
ATOM 7798 O O . VAL A 1 1007 ? 5.462 -12.478 -23.979 1.00 98.69 1007 VAL A O 1
ATOM 7801 N N . LYS A 1 1008 ? 5.651 -11.183 -25.814 1.00 98.44 1008 LYS A N 1
ATOM 7802 C CA . LYS A 1 1008 ? 4.645 -11.903 -26.595 1.00 98.44 1008 LYS A CA 1
ATOM 7803 C C . LYS A 1 1008 ? 4.959 -13.400 -26.696 1.00 98.44 1008 LYS A C 1
ATOM 7805 O O . LYS A 1 1008 ? 4.102 -14.231 -26.423 1.00 98.44 1008 LYS A O 1
ATOM 7810 N N . ALA A 1 1009 ? 6.193 -13.750 -27.057 1.00 98.62 1009 ALA A N 1
ATOM 7811 C CA . ALA A 1 1009 ? 6.614 -15.141 -27.181 1.00 98.62 1009 ALA A CA 1
ATOM 7812 C C . ALA A 1 1009 ? 6.547 -15.902 -25.846 1.00 98.62 1009 ALA A C 1
ATOM 7814 O O . ALA A 1 1009 ? 6.203 -17.081 -25.844 1.00 98.62 1009 ALA A O 1
ATOM 7815 N N . CYS A 1 1010 ? 6.861 -15.242 -24.728 1.00 98.56 1010 CYS A N 1
ATOM 7816 C CA . CYS A 1 1010 ? 6.764 -15.819 -23.391 1.00 98.56 1010 CYS A CA 1
ATOM 7817 C C . CYS A 1 1010 ? 5.314 -16.174 -23.062 1.00 98.56 1010 CYS A C 1
ATOM 7819 O O . CYS A 1 1010 ? 5.044 -17.320 -22.723 1.00 98.56 1010 CYS A O 1
ATOM 7821 N N . HIS A 1 1011 ? 4.375 -15.240 -23.244 1.00 98.25 1011 HIS A N 1
ATOM 7822 C CA . HIS A 1 1011 ? 2.951 -15.487 -22.987 1.00 98.25 1011 HIS A CA 1
ATOM 7823 C C . HIS A 1 1011 ? 2.345 -16.532 -23.932 1.00 98.25 1011 HIS A C 1
ATOM 7825 O O . HIS A 1 1011 ? 1.513 -17.327 -23.501 1.00 98.25 1011 HIS A O 1
ATOM 7831 N N . ASP A 1 1012 ? 2.789 -16.574 -25.194 1.00 98.00 1012 ASP A N 1
ATOM 7832 C CA . ASP A 1 1012 ? 2.345 -17.577 -26.171 1.00 98.00 1012 ASP A CA 1
ATOM 7833 C C . ASP A 1 1012 ? 2.799 -19.005 -25.792 1.00 98.00 1012 ASP A C 1
ATOM 7835 O O . ASP A 1 1012 ? 2.073 -19.970 -26.030 1.00 98.00 1012 ASP A O 1
ATOM 7839 N N . ILE A 1 1013 ? 4.009 -19.158 -25.236 1.00 98.50 1013 ILE A N 1
ATOM 7840 C CA . ILE A 1 1013 ? 4.627 -20.465 -24.938 1.00 98.50 1013 ILE A CA 1
ATOM 7841 C C . ILE A 1 1013 ? 4.352 -20.909 -23.491 1.00 98.50 1013 ILE A C 1
ATOM 7843 O O . ILE A 1 1013 ? 4.165 -22.097 -23.235 1.00 98.50 1013 ILE A O 1
ATOM 7847 N N . ILE A 1 1014 ? 4.332 -19.970 -22.542 1.00 97.62 1014 ILE A N 1
ATOM 7848 C CA . ILE A 1 1014 ? 4.231 -20.203 -21.096 1.00 97.62 1014 ILE A CA 1
ATOM 7849 C C . ILE A 1 1014 ? 3.130 -19.285 -20.517 1.00 97.62 1014 ILE A C 1
ATOM 7851 O O . ILE A 1 1014 ? 3.432 -18.222 -19.975 1.00 97.62 1014 ILE A O 1
ATOM 7855 N N . PRO A 1 1015 ? 1.841 -19.666 -20.608 1.00 93.62 1015 PRO A N 1
ATOM 7856 C CA . PRO A 1 1015 ? 0.723 -18.773 -20.270 1.00 93.62 1015 PRO A CA 1
ATOM 7857 C C . PRO A 1 1015 ? 0.681 -18.274 -18.816 1.00 93.62 1015 PRO A C 1
ATOM 7859 O O . PRO A 1 1015 ? 0.069 -17.249 -18.530 1.00 93.62 1015 PRO A O 1
ATOM 7862 N N . ASP A 1 1016 ? 1.294 -19.006 -17.887 1.00 94.06 1016 ASP A N 1
ATOM 7863 C CA . ASP A 1 1016 ? 1.369 -18.686 -16.458 1.00 94.06 1016 ASP A CA 1
ATOM 7864 C C . ASP A 1 1016 ? 2.686 -17.997 -16.052 1.00 94.06 1016 ASP A C 1
ATOM 7866 O O . ASP A 1 1016 ? 2.887 -17.705 -14.872 1.00 94.06 1016 ASP A O 1
ATOM 7870 N N . ALA A 1 1017 ? 3.590 -17.733 -17.002 1.00 96.50 1017 ALA A N 1
ATOM 7871 C CA . ALA A 1 1017 ? 4.814 -16.994 -16.729 1.00 96.50 1017 ALA A CA 1
ATOM 7872 C C . ALA A 1 1017 ? 4.545 -15.502 -16.500 1.00 96.50 1017 ALA A C 1
ATOM 7874 O O . ALA A 1 1017 ? 3.585 -14.921 -17.008 1.00 96.50 1017 ALA A O 1
ATOM 7875 N N . LYS A 1 1018 ? 5.450 -14.872 -15.752 1.00 98.19 1018 LYS A N 1
ATOM 7876 C CA . LYS A 1 1018 ? 5.560 -13.422 -15.617 1.00 98.19 1018 LYS A CA 1
ATOM 7877 C C . LYS A 1 1018 ? 6.877 -12.970 -16.221 1.00 98.19 1018 LYS A C 1
ATOM 7879 O O . LYS A 1 1018 ? 7.934 -13.515 -15.891 1.00 98.19 1018 LYS A O 1
ATOM 7884 N N . ILE A 1 1019 ? 6.818 -11.959 -17.076 1.00 98.56 1019 ILE A N 1
ATOM 7885 C CA . ILE A 1 1019 ? 7.991 -11.387 -17.728 1.00 98.56 1019 ILE A CA 1
ATOM 7886 C C . ILE A 1 1019 ? 8.083 -9.885 -17.466 1.00 98.56 1019 ILE A C 1
ATOM 7888 O O . ILE A 1 1019 ? 7.169 -9.122 -17.772 1.00 98.56 1019 ILE A O 1
ATOM 7892 N N . GLY A 1 1020 ? 9.190 -9.474 -16.857 1.00 98.12 1020 GLY A N 1
ATOM 7893 C CA . GLY A 1 1020 ? 9.454 -8.104 -16.440 1.00 98.12 1020 GLY A CA 1
ATOM 7894 C C . GLY A 1 1020 ? 10.480 -7.395 -17.319 1.00 98.12 1020 GLY A C 1
ATOM 7895 O O . GLY A 1 1020 ? 11.235 -8.017 -18.076 1.00 98.12 1020 GLY A O 1
ATOM 7896 N N . ASN A 1 1021 ? 10.538 -6.071 -17.185 1.00 96.38 1021 ASN A N 1
ATOM 7897 C CA . ASN A 1 1021 ? 11.719 -5.311 -17.592 1.00 96.38 1021 ASN A CA 1
ATOM 7898 C C . ASN A 1 1021 ? 12.771 -5.325 -16.478 1.00 96.38 1021 ASN A C 1
ATOM 7900 O O . ASN A 1 1021 ? 12.503 -5.826 -15.390 1.00 96.38 1021 ASN A O 1
ATOM 7904 N N . MET A 1 1022 ? 13.946 -4.751 -16.731 1.00 95.00 1022 MET A N 1
ATOM 7905 C CA . MET A 1 1022 ? 14.921 -4.443 -15.690 1.00 95.00 1022 MET A CA 1
ATOM 7906 C C . MET A 1 1022 ? 15.531 -3.063 -15.965 1.00 95.00 1022 MET A C 1
ATOM 7908 O O . MET A 1 1022 ? 16.124 -2.839 -17.023 1.00 95.00 1022 MET A O 1
ATOM 7912 N N . LEU A 1 1023 ? 15.320 -2.123 -15.044 1.00 90.56 1023 LEU A N 1
ATOM 7913 C CA . LEU A 1 1023 ? 15.804 -0.742 -15.126 1.00 90.56 1023 LEU A CA 1
ATOM 7914 C C . LEU A 1 1023 ? 16.968 -0.514 -14.157 1.00 90.56 1023 LEU A C 1
ATOM 7916 O O . LEU A 1 1023 ? 16.935 -1.016 -13.036 1.00 90.56 1023 LEU A O 1
ATOM 7920 N N . LEU A 1 1024 ? 17.934 0.333 -14.526 1.00 84.56 1024 LEU A N 1
ATOM 7921 C CA . LEU A 1 1024 ? 18.804 0.934 -13.514 1.00 84.56 1024 LEU A CA 1
ATOM 7922 C C . LEU A 1 1024 ? 17.984 1.977 -12.744 1.00 84.56 1024 LEU A C 1
ATOM 7924 O O . LEU A 1 1024 ? 17.644 3.034 -13.284 1.00 84.56 1024 LEU A O 1
ATOM 7928 N N . GLY A 1 1025 ? 17.624 1.647 -11.505 1.00 73.50 1025 GLY A N 1
ATOM 7929 C CA . GLY A 1 1025 ? 16.804 2.463 -10.617 1.00 73.50 1025 GLY A CA 1
ATOM 7930 C C . GLY A 1 1025 ? 17.640 3.529 -9.924 1.00 73.50 1025 GLY A C 1
ATOM 7931 O O . GLY A 1 1025 ? 18.113 3.349 -8.805 1.00 73.50 1025 GLY A O 1
ATOM 7932 N N . GLY A 1 1026 ? 17.822 4.653 -10.612 1.00 73.06 1026 GLY A N 1
ATOM 7933 C CA . GLY A 1 1026 ? 18.353 5.885 -10.038 1.00 73.06 1026 GLY A CA 1
ATOM 7934 C C . GLY A 1 1026 ? 17.254 6.930 -9.914 1.00 73.06 1026 GLY A C 1
ATOM 7935 O O . GLY A 1 1026 ? 16.438 7.090 -10.823 1.00 73.06 1026 GLY A O 1
ATOM 7936 N N . LEU A 1 1027 ? 17.248 7.643 -8.791 1.00 84.88 1027 LEU A N 1
ATOM 7937 C CA . LEU A 1 1027 ? 16.390 8.798 -8.570 1.00 84.88 1027 LEU A CA 1
ATOM 7938 C C . LEU A 1 1027 ? 17.260 10.018 -8.277 1.00 84.88 1027 LEU A C 1
ATOM 7940 O O . LEU A 1 1027 ? 18.144 9.980 -7.419 1.00 84.88 1027 LEU A O 1
ATOM 7944 N N . MET A 1 1028 ? 16.991 11.094 -9.005 1.00 90.38 1028 MET A N 1
ATOM 7945 C CA . MET A 1 1028 ? 17.633 12.386 -8.822 1.00 90.38 1028 MET A CA 1
ATOM 7946 C C . MET A 1 1028 ? 16.757 13.303 -7.972 1.00 90.38 1028 MET A C 1
ATOM 7948 O O . MET A 1 1028 ? 15.546 13.394 -8.198 1.00 90.38 1028 MET A O 1
ATOM 7952 N N . TYR A 1 1029 ? 17.382 14.023 -7.046 1.00 94.25 1029 TYR A N 1
ATOM 7953 C CA . TYR A 1 1029 ? 16.780 15.103 -6.270 1.00 94.25 1029 TYR A CA 1
ATOM 7954 C C . TYR A 1 1029 ? 17.221 16.473 -6.795 1.00 94.25 1029 TYR A C 1
ATOM 7956 O O . TYR A 1 1029 ? 18.332 16.609 -7.310 1.00 94.25 1029 TYR A O 1
ATOM 7964 N N . PRO A 1 1030 ? 16.410 17.525 -6.624 1.00 93.94 1030 PRO A N 1
ATOM 7965 C CA . PRO A 1 1030 ? 16.879 18.872 -6.901 1.00 93.94 1030 PRO A CA 1
ATOM 7966 C C . PRO A 1 1030 ? 17.885 19.306 -5.827 1.00 93.94 1030 PRO A C 1
ATOM 7968 O O . PRO A 1 1030 ? 17.627 19.163 -4.632 1.00 93.94 1030 PRO A O 1
ATOM 7971 N N . LEU A 1 1031 ? 19.030 19.860 -6.241 1.00 91.69 1031 LEU A N 1
ATOM 7972 C CA . LEU A 1 1031 ? 20.048 20.367 -5.312 1.00 91.69 1031 LEU A CA 1
ATOM 7973 C C . LEU A 1 1031 ? 19.504 21.520 -4.456 1.00 91.69 1031 LEU A C 1
ATOM 7975 O O . LEU A 1 1031 ? 19.864 21.658 -3.288 1.00 91.69 1031 LEU A O 1
ATOM 7979 N N . THR A 1 1032 ? 18.639 22.356 -5.035 1.00 92.25 1032 THR A N 1
ATOM 7980 C CA . THR A 1 1032 ? 17.956 23.449 -4.339 1.00 92.25 1032 THR A CA 1
ATOM 7981 C C . THR A 1 1032 ? 16.481 23.515 -4.733 1.00 92.25 1032 THR A C 1
ATOM 7983 O O . THR A 1 1032 ? 16.065 22.966 -5.747 1.00 92.25 1032 THR A O 1
ATOM 7986 N N . CYS A 1 1033 ? 15.667 24.257 -3.980 1.00 94.38 1033 CYS A N 1
ATOM 7987 C CA . CYS A 1 1033 ? 14.261 24.494 -4.328 1.00 94.38 1033 CYS A CA 1
ATOM 7988 C C . CYS A 1 1033 ? 14.056 25.490 -5.490 1.00 94.38 1033 CYS A C 1
ATOM 7990 O O . CYS A 1 1033 ? 12.933 25.949 -5.713 1.00 94.38 1033 CYS A O 1
ATOM 7992 N N . LYS A 1 1034 ? 15.117 25.863 -6.226 1.00 95.62 1034 LYS A N 1
ATOM 7993 C CA . LYS A 1 1034 ? 14.991 26.699 -7.424 1.00 95.62 1034 LYS A CA 1
ATOM 7994 C C . LYS A 1 1034 ? 14.137 25.966 -8.464 1.00 95.62 1034 LYS A C 1
ATOM 7996 O O . LYS A 1 1034 ? 14.420 24.805 -8.752 1.00 95.62 1034 LYS A O 1
ATOM 8001 N N . PRO A 1 1035 ? 13.147 26.633 -9.083 1.00 95.75 1035 PRO A N 1
ATOM 8002 C CA . PRO A 1 1035 ? 12.328 26.012 -10.120 1.00 95.75 1035 PRO A CA 1
ATOM 8003 C C . PRO A 1 1035 ? 13.144 25.401 -11.267 1.00 95.75 1035 PRO A C 1
ATOM 8005 O O . PRO A 1 1035 ? 12.754 24.359 -11.782 1.00 95.75 1035 PRO A O 1
ATOM 8008 N N . ASP A 1 1036 ? 14.284 26.002 -11.618 1.00 94.50 1036 ASP A N 1
ATOM 8009 C CA . ASP A 1 1036 ? 15.177 25.482 -12.658 1.00 94.50 1036 ASP A CA 1
ATOM 8010 C C . ASP A 1 1036 ? 15.818 24.145 -12.248 1.00 94.50 1036 ASP A C 1
ATOM 8012 O O . ASP A 1 1036 ? 15.804 23.206 -13.036 1.00 94.50 1036 ASP A O 1
ATOM 8016 N N . ASP A 1 1037 ? 16.282 24.006 -10.998 1.00 94.06 1037 ASP A N 1
ATOM 8017 C CA . ASP A 1 1037 ? 16.803 22.734 -10.466 1.00 94.06 1037 ASP A CA 1
ATOM 8018 C C . ASP A 1 1037 ? 15.701 21.662 -10.413 1.00 94.06 1037 ASP A C 1
ATOM 8020 O O . ASP A 1 1037 ? 15.938 20.500 -10.741 1.00 94.06 1037 ASP A O 1
ATOM 8024 N N . VAL A 1 1038 ? 14.476 22.044 -10.027 1.00 96.00 1038 VAL A N 1
ATOM 8025 C CA . VAL A 1 1038 ? 13.312 21.140 -9.995 1.00 96.00 1038 VAL A CA 1
ATOM 8026 C C . VAL A 1 1038 ? 12.947 20.664 -11.404 1.00 96.00 1038 VAL A C 1
ATOM 8028 O O . VAL A 1 1038 ? 12.680 19.478 -11.610 1.00 96.00 1038 VAL A O 1
ATOM 8031 N N . LEU A 1 1039 ? 12.948 21.569 -12.386 1.00 94.88 1039 LEU A N 1
ATOM 8032 C CA . LEU A 1 1039 ? 12.665 21.240 -13.780 1.00 94.88 1039 LEU A CA 1
ATOM 8033 C C . LEU A 1 1039 ? 13.768 20.366 -14.388 1.00 94.88 1039 LEU A C 1
ATOM 8035 O O . LEU A 1 1039 ? 13.442 19.396 -15.072 1.00 94.88 1039 LEU A O 1
ATOM 8039 N N . GLU A 1 1040 ? 15.037 20.672 -14.127 1.00 91.69 1040 GLU A N 1
ATOM 8040 C CA . GLU A 1 1040 ? 16.174 19.871 -14.591 1.00 91.69 1040 GLU A CA 1
ATOM 8041 C C . GLU A 1 1040 ? 16.117 18.458 -13.996 1.00 91.69 1040 GLU A C 1
ATOM 8043 O O . GLU A 1 1040 ? 16.203 17.466 -14.715 1.00 91.69 1040 GLU A O 1
ATOM 8048 N N . THR A 1 1041 ? 15.816 18.348 -12.700 1.00 93.12 1041 THR A N 1
ATOM 8049 C CA . THR A 1 1041 ? 15.605 17.058 -12.025 1.00 93.12 1041 THR A CA 1
ATOM 8050 C C . THR A 1 1041 ? 14.480 16.248 -12.673 1.00 93.12 1041 THR A C 1
ATOM 8052 O O . THR A 1 1041 ? 14.611 15.040 -12.884 1.00 93.12 1041 THR A O 1
ATOM 8055 N N . LEU A 1 1042 ? 13.362 16.897 -13.021 1.00 93.94 1042 LEU A N 1
ATOM 8056 C CA . LEU A 1 1042 ? 12.260 16.245 -13.728 1.00 93.94 1042 LEU A CA 1
ATOM 8057 C C . LEU A 1 1042 ? 12.694 15.731 -15.110 1.00 93.94 1042 LEU A C 1
ATOM 8059 O O . LEU A 1 1042 ? 12.246 14.659 -15.520 1.00 93.94 1042 LEU A O 1
ATOM 8063 N N . GLN A 1 1043 ? 13.520 16.486 -15.838 1.00 91.62 1043 GLN A N 1
ATOM 8064 C CA . GLN A 1 1043 ? 14.031 16.090 -17.154 1.00 91.62 1043 GLN A CA 1
ATOM 8065 C C . GLN A 1 1043 ? 14.998 14.908 -17.050 1.00 91.62 1043 GLN A C 1
ATOM 8067 O O . GLN A 1 1043 ? 14.819 13.921 -17.768 1.00 91.62 1043 GLN A O 1
ATOM 8072 N N . GLU A 1 1044 ? 15.943 14.964 -16.113 1.00 89.25 1044 GLU A N 1
ATOM 8073 C CA . GLU A 1 1044 ? 16.903 13.890 -15.865 1.00 89.25 1044 GLU A CA 1
ATOM 8074 C C . GLU A 1 1044 ? 16.192 12.593 -15.469 1.00 89.25 1044 GLU A C 1
ATOM 8076 O O . GLU A 1 1044 ? 16.329 11.584 -16.164 1.00 89.25 1044 GLU A O 1
ATOM 8081 N N . ASN A 1 1045 ? 15.303 12.626 -14.470 1.00 91.75 1045 ASN A N 1
ATOM 8082 C CA . ASN A 1 1045 ? 14.522 11.447 -14.077 1.00 91.75 1045 ASN A CA 1
ATOM 8083 C C . ASN A 1 1045 ? 13.662 10.901 -15.235 1.00 91.75 1045 ASN A C 1
ATOM 8085 O O . ASN A 1 1045 ? 13.538 9.689 -15.410 1.00 91.75 1045 ASN A O 1
ATOM 8089 N N . ARG A 1 1046 ? 13.083 11.766 -16.081 1.00 91.62 1046 ARG A N 1
ATOM 8090 C CA . ARG A 1 1046 ? 12.325 11.339 -17.274 1.00 91.62 1046 ARG A CA 1
ATOM 8091 C C . ARG A 1 1046 ? 13.193 10.634 -18.313 1.00 91.62 1046 ARG A C 1
ATOM 8093 O O . ARG A 1 1046 ? 12.691 9.725 -18.980 1.00 91.62 1046 ARG A O 1
ATOM 8100 N N . SER A 1 1047 ? 14.452 11.039 -18.464 1.00 87.19 1047 SER A N 1
ATOM 8101 C CA . SER A 1 1047 ? 15.380 10.393 -19.395 1.00 87.19 1047 SER A CA 1
ATOM 8102 C C . SER A 1 1047 ? 15.724 8.963 -18.954 1.00 87.19 1047 SER A C 1
ATOM 8104 O O . SER A 1 1047 ? 15.805 8.071 -19.797 1.00 87.19 1047 SER A O 1
ATOM 8106 N N . TRP A 1 1048 ? 15.788 8.714 -17.640 1.00 85.06 1048 TRP A N 1
ATOM 8107 C CA . TRP A 1 1048 ? 15.992 7.384 -17.055 1.00 85.06 1048 TRP A CA 1
ATOM 8108 C C . TRP A 1 1048 ? 14.715 6.533 -17.091 1.00 85.06 1048 TRP A C 1
ATOM 8110 O O . TRP A 1 1048 ? 14.759 5.350 -17.416 1.00 85.06 1048 TRP A O 1
ATOM 8120 N N . LEU A 1 1049 ? 13.550 7.131 -16.819 1.00 90.25 1049 LEU A N 1
ATOM 8121 C CA . LEU A 1 1049 ? 12.264 6.421 -16.785 1.00 90.25 1049 LEU A CA 1
ATOM 8122 C C . LEU A 1 1049 ? 11.687 6.111 -18.175 1.00 90.25 1049 LEU A C 1
ATOM 8124 O O . LEU A 1 1049 ? 10.814 5.251 -18.287 1.00 90.25 1049 LEU A O 1
ATOM 8128 N N . PHE A 1 1050 ? 12.164 6.771 -19.234 1.00 92.25 1050 PHE A N 1
ATOM 8129 C CA . PHE A 1 1050 ? 11.663 6.605 -20.605 1.00 92.25 1050 PHE A CA 1
ATOM 8130 C C . PHE A 1 1050 ? 11.620 5.139 -21.067 1.00 92.25 1050 PHE A C 1
ATOM 8132 O O . PHE A 1 1050 ? 10.653 4.721 -21.705 1.00 92.25 1050 PHE A O 1
ATOM 8139 N N . PHE A 1 1051 ? 12.638 4.344 -20.739 1.00 92.31 1051 PHE A N 1
ATOM 8140 C CA . PHE A 1 1051 ? 12.687 2.934 -21.135 1.00 92.31 1051 PHE A CA 1
ATOM 8141 C C . PHE A 1 1051 ? 11.554 2.137 -20.476 1.00 92.31 1051 PHE A C 1
ATOM 8143 O O . PHE A 1 1051 ? 10.864 1.365 -21.145 1.00 92.31 1051 PHE A O 1
ATOM 8150 N N . GLY A 1 1052 ? 11.297 2.414 -19.193 1.00 92.62 1052 GLY A N 1
ATOM 8151 C CA . GLY A 1 1052 ? 10.149 1.889 -18.459 1.00 92.62 1052 GLY A CA 1
ATOM 8152 C C . GLY A 1 1052 ? 8.817 2.334 -19.060 1.00 92.62 1052 GLY A C 1
ATOM 8153 O O . GLY A 1 1052 ? 7.929 1.507 -19.225 1.00 92.62 1052 GLY A O 1
ATOM 8154 N N . ASP A 1 1053 ? 8.684 3.597 -19.480 1.00 95.69 1053 ASP A N 1
ATOM 8155 C CA . ASP A 1 1053 ? 7.472 4.077 -20.157 1.00 95.69 1053 ASP A CA 1
ATOM 8156 C C . ASP A 1 1053 ? 7.165 3.259 -21.416 1.00 95.69 1053 ASP A C 1
ATOM 8158 O O . ASP A 1 1053 ? 6.028 2.820 -21.592 1.00 95.69 1053 ASP A O 1
ATOM 8162 N N . VAL A 1 1054 ? 8.161 2.994 -22.265 1.00 96.94 1054 VAL A N 1
ATOM 8163 C CA . VAL A 1 1054 ? 7.942 2.193 -23.478 1.00 96.94 1054 VAL A CA 1
ATOM 8164 C C . VAL A 1 1054 ? 7.575 0.750 -23.130 1.00 96.94 1054 VAL A C 1
ATOM 8166 O O . VAL A 1 1054 ? 6.610 0.232 -23.683 1.00 96.94 1054 VAL A O 1
ATOM 8169 N N . GLN A 1 1055 ? 8.286 0.108 -22.200 1.00 97.69 1055 GLN A N 1
ATOM 8170 C CA . GLN A 1 1055 ? 8.052 -1.303 -21.858 1.00 97.69 1055 GLN A CA 1
ATOM 8171 C C . GLN A 1 1055 ? 6.753 -1.537 -21.072 1.00 97.69 1055 GLN A C 1
ATOM 8173 O O . GLN A 1 1055 ? 6.135 -2.591 -21.216 1.00 97.69 1055 GLN A O 1
ATOM 8178 N N . CYS A 1 1056 ? 6.319 -0.571 -20.259 1.00 97.44 1056 CYS A N 1
ATOM 8179 C CA . CYS A 1 1056 ? 5.138 -0.698 -19.402 1.00 97.44 1056 CYS A CA 1
ATOM 8180 C C . CYS A 1 1056 ? 3.865 -0.121 -20.029 1.00 97.44 1056 CYS A C 1
ATOM 8182 O O . CYS A 1 1056 ? 2.779 -0.612 -19.728 1.00 97.44 1056 CYS A O 1
ATOM 8184 N N . ARG A 1 1057 ? 3.974 0.922 -20.868 1.00 97.62 1057 ARG A N 1
ATOM 8185 C CA . ARG A 1 1057 ? 2.829 1.615 -21.500 1.00 97.62 1057 ARG A CA 1
ATOM 8186 C C . ARG A 1 1057 ? 2.735 1.375 -23.008 1.00 97.62 1057 ARG A C 1
ATOM 8188 O O . ARG A 1 1057 ? 1.762 1.786 -23.637 1.00 97.62 1057 ARG A O 1
ATOM 8195 N N . GLY A 1 1058 ? 3.745 0.743 -23.600 1.00 96.94 1058 GLY A N 1
ATOM 8196 C CA . GLY A 1 1058 ? 3.743 0.291 -24.989 1.00 96.94 1058 GLY A CA 1
ATOM 8197 C C . GLY A 1 1058 ? 3.816 1.394 -26.039 1.00 96.94 1058 GLY A C 1
ATOM 8198 O O . GLY A 1 1058 ? 3.423 1.191 -27.188 1.00 96.94 1058 GLY A O 1
ATOM 8199 N N . SER A 1 1059 ? 4.282 2.588 -25.664 1.00 95.94 1059 SER A N 1
ATOM 8200 C CA . SER A 1 1059 ? 4.429 3.718 -26.583 1.00 95.94 1059 SER A CA 1
ATOM 8201 C C . SER A 1 1059 ? 5.528 4.682 -26.143 1.00 95.94 1059 SER A C 1
ATOM 8203 O O . SER A 1 1059 ? 5.865 4.780 -24.965 1.00 95.94 1059 SER A O 1
ATOM 8205 N N . TYR A 1 1060 ? 6.096 5.407 -27.110 1.00 96.25 1060 TYR A N 1
ATOM 8206 C CA . TYR A 1 1060 ? 7.077 6.455 -26.838 1.00 96.25 1060 TYR A CA 1
ATOM 8207 C C . TYR A 1 1060 ? 6.400 7.658 -26.167 1.00 96.25 1060 TYR A C 1
ATOM 8209 O O . TYR A 1 1060 ? 5.452 8.208 -26.738 1.00 96.25 1060 TYR A O 1
ATOM 8217 N N . PRO A 1 1061 ? 6.886 8.120 -25.003 1.00 96.00 1061 PRO A N 1
ATOM 8218 C CA . PRO A 1 1061 ? 6.300 9.264 -24.328 1.00 96.00 1061 PRO A CA 1
ATOM 8219 C C . PRO A 1 1061 ? 6.618 10.572 -25.068 1.00 96.00 1061 PRO A C 1
ATOM 8221 O O . PRO A 1 1061 ? 7.706 10.761 -25.619 1.00 96.00 1061 PRO A O 1
ATOM 8224 N N . GLY A 1 1062 ? 5.677 11.522 -25.039 1.00 95.56 1062 GLY A N 1
ATOM 8225 C CA . GLY A 1 1062 ? 5.773 12.766 -25.815 1.00 95.56 1062 GLY A CA 1
ATOM 8226 C C . GLY A 1 1062 ? 7.002 13.629 -25.499 1.00 95.56 1062 GLY A C 1
ATOM 8227 O O . GLY A 1 1062 ? 7.540 14.283 -26.392 1.00 95.56 1062 GLY A O 1
ATOM 8228 N N . TYR A 1 1063 ? 7.501 13.594 -24.259 1.00 95.19 1063 TYR A N 1
ATOM 8229 C CA . TYR A 1 1063 ? 8.699 14.347 -23.878 1.00 95.19 1063 TYR A CA 1
ATOM 8230 C C . TYR A 1 1063 ? 9.965 13.836 -24.587 1.00 95.19 1063 TYR A C 1
ATOM 8232 O O . TYR A 1 1063 ? 10.831 14.644 -24.917 1.00 95.19 1063 TYR A O 1
ATOM 8240 N N . MET A 1 1064 ? 10.049 12.537 -24.900 1.00 95.12 1064 MET A N 1
ATOM 8241 C CA . MET A 1 1064 ? 11.168 11.996 -25.675 1.00 95.12 1064 MET A CA 1
ATOM 8242 C C . MET A 1 1064 ? 11.064 12.334 -27.154 1.00 95.12 1064 MET A C 1
ATOM 8244 O O . MET A 1 1064 ? 12.082 12.581 -27.786 1.00 95.12 1064 MET A O 1
ATOM 8248 N N . LEU A 1 1065 ? 9.851 12.424 -27.708 1.00 93.81 1065 LEU A N 1
ATOM 8249 C CA . LEU A 1 1065 ? 9.668 12.887 -29.088 1.00 93.81 1065 LEU A CA 1
ATOM 8250 C C . LEU A 1 1065 ? 10.178 14.324 -29.259 1.00 93.81 1065 LEU A C 1
ATOM 8252 O O . LEU A 1 1065 ? 10.851 14.631 -30.243 1.00 93.81 1065 LEU A O 1
ATOM 8256 N N . ARG A 1 1066 ? 9.912 15.191 -28.271 1.00 94.88 1066 ARG A N 1
ATOM 8257 C CA . ARG A 1 1066 ? 10.510 16.529 -28.212 1.00 94.88 1066 ARG A CA 1
ATOM 8258 C C . ARG A 1 1066 ? 12.030 16.458 -28.074 1.00 94.88 1066 ARG A C 1
ATOM 8260 O O . ARG A 1 1066 ? 12.714 17.117 -28.846 1.00 94.88 1066 ARG A O 1
ATOM 8267 N N . TYR A 1 1067 ? 12.546 15.662 -27.136 1.00 94.44 1067 TYR A N 1
ATOM 8268 C CA . TYR A 1 1067 ? 13.989 15.511 -26.932 1.00 94.44 1067 TYR A CA 1
ATOM 8269 C C . TYR A 1 1067 ? 14.710 15.085 -28.217 1.00 94.44 1067 TYR A C 1
ATOM 8271 O O . TYR A 1 1067 ? 15.709 15.697 -28.589 1.00 94.44 1067 TYR A O 1
ATOM 8279 N N . PHE A 1 1068 ? 14.182 14.088 -28.932 1.00 95.00 1068 PHE A N 1
ATOM 8280 C CA . PHE A 1 1068 ? 14.756 13.617 -30.189 1.00 95.00 1068 PHE A CA 1
ATOM 8281 C C . PHE A 1 1068 ? 14.756 14.704 -31.262 1.00 95.00 1068 PHE A C 1
ATOM 8283 O O . PHE A 1 1068 ? 15.793 14.950 -31.872 1.00 95.00 1068 PHE A O 1
ATOM 8290 N N . ARG A 1 1069 ? 13.636 15.415 -31.435 1.00 94.44 1069 ARG A N 1
ATOM 8291 C CA . ARG A 1 1069 ? 13.547 16.547 -32.365 1.00 94.44 1069 ARG A CA 1
ATOM 8292 C C . ARG A 1 1069 ? 14.564 17.640 -32.029 1.00 94.44 1069 ARG A C 1
ATOM 8294 O O . ARG A 1 1069 ? 15.275 18.093 -32.920 1.00 94.44 1069 ARG A O 1
ATOM 8301 N N . ASP A 1 1070 ? 14.628 18.049 -30.764 1.00 95.25 1070 ASP A N 1
ATOM 8302 C CA . ASP A 1 1070 ? 15.463 19.166 -30.309 1.00 95.25 1070 ASP A CA 1
ATOM 8303 C C . ASP A 1 1070 ? 16.971 18.815 -30.381 1.00 95.25 1070 ASP A C 1
ATOM 8305 O O . ASP A 1 1070 ? 17.797 19.707 -30.548 1.00 95.25 1070 ASP A O 1
ATOM 8309 N N . ASN A 1 1071 ? 17.330 17.523 -30.341 1.00 93.06 1071 ASN A N 1
ATOM 8310 C CA . ASN A 1 1071 ? 18.709 17.028 -30.479 1.00 93.06 1071 ASN A CA 1
ATOM 8311 C C . ASN A 1 1071 ? 19.044 16.481 -31.882 1.00 93.06 1071 ASN A C 1
ATOM 8313 O O . ASN A 1 1071 ? 20.105 15.887 -32.064 1.00 93.06 1071 ASN A O 1
ATOM 8317 N N . GLY A 1 1072 ? 18.154 16.631 -32.872 1.00 94.94 1072 GLY A N 1
ATOM 8318 C CA . GLY A 1 1072 ? 18.384 16.129 -34.234 1.00 94.94 1072 GLY A CA 1
ATOM 8319 C C . GLY A 1 1072 ? 18.483 14.600 -34.346 1.00 94.94 1072 GLY A C 1
ATOM 8320 O O . GLY A 1 1072 ? 19.050 14.092 -35.309 1.00 94.94 1072 GLY A O 1
ATOM 8321 N N . ILE A 1 1073 ? 17.940 13.859 -33.378 1.00 95.62 1073 ILE A N 1
ATOM 8322 C CA . ILE A 1 1073 ? 17.924 12.394 -33.370 1.00 95.62 1073 ILE A CA 1
ATOM 8323 C C . ILE A 1 1073 ? 16.723 11.918 -34.188 1.00 95.62 1073 ILE A C 1
ATOM 8325 O O . ILE A 1 1073 ? 15.572 12.184 -33.839 1.00 95.62 1073 ILE A O 1
ATOM 8329 N N . GLN A 1 1074 ? 16.984 11.187 -35.269 1.00 92.62 1074 GLN A N 1
ATOM 8330 C CA . GLN A 1 1074 ? 15.952 10.539 -36.075 1.00 92.62 1074 GLN A CA 1
ATOM 8331 C C . GLN A 1 1074 ? 16.006 9.031 -35.847 1.00 92.62 1074 GLN A C 1
ATOM 8333 O O . GLN A 1 1074 ? 17.068 8.429 -35.969 1.00 92.62 1074 GLN A O 1
ATOM 8338 N N . LEU A 1 1075 ? 14.859 8.443 -35.500 1.00 94.56 1075 LEU A N 1
ATOM 8339 C CA . LEU A 1 1075 ? 14.715 7.005 -35.290 1.00 94.56 1075 LEU A CA 1
ATOM 8340 C C . LEU A 1 1075 ? 13.836 6.399 -36.380 1.00 94.56 1075 LEU A C 1
ATOM 8342 O O . LEU A 1 1075 ? 12.756 6.915 -36.681 1.00 94.56 1075 LEU A O 1
ATOM 8346 N N . GLU A 1 1076 ? 14.268 5.268 -36.918 1.00 95.06 1076 GLU A N 1
ATOM 8347 C CA . GLU A 1 1076 ? 13.485 4.443 -37.827 1.00 95.06 1076 GLU A CA 1
ATOM 8348 C C . GLU A 1 1076 ? 12.532 3.563 -37.012 1.00 95.06 1076 GLU A C 1
ATOM 8350 O O . GLU A 1 1076 ? 12.903 2.485 -36.547 1.00 95.06 1076 GLU A O 1
ATOM 8355 N N . ILE A 1 1077 ? 11.304 4.054 -36.817 1.00 95.06 1077 ILE A N 1
ATOM 8356 C CA . ILE A 1 1077 ? 10.229 3.356 -36.102 1.00 95.06 1077 ILE A CA 1
ATOM 8357 C C . ILE A 1 1077 ? 9.113 3.045 -37.096 1.00 95.06 1077 ILE A C 1
ATOM 8359 O O . ILE A 1 1077 ? 8.405 3.951 -37.546 1.00 95.06 1077 ILE A O 1
ATOM 8363 N N . SER A 1 1078 ? 8.929 1.769 -37.429 1.00 94.94 1078 SER A N 1
ATOM 8364 C CA . SER A 1 1078 ? 7.852 1.341 -38.326 1.00 94.94 1078 SER A CA 1
ATOM 8365 C C . SER A 1 1078 ? 6.500 1.259 -37.603 1.00 94.94 1078 SER A C 1
ATOM 8367 O O . SER A 1 1078 ? 6.430 1.114 -36.383 1.00 94.94 1078 SER A O 1
ATOM 8369 N N . GLU A 1 1079 ? 5.391 1.282 -38.349 1.00 94.81 1079 GLU A N 1
ATOM 8370 C CA . GLU A 1 1079 ? 4.058 1.010 -37.775 1.00 94.81 1079 GLU A CA 1
ATOM 8371 C C . GLU A 1 1079 ? 3.967 -0.393 -37.159 1.00 94.81 1079 GLU A C 1
ATOM 8373 O O . GLU A 1 1079 ? 3.267 -0.609 -36.169 1.00 94.81 1079 GLU A O 1
ATOM 8378 N N . HIS A 1 1080 ? 4.730 -1.344 -37.702 1.00 96.00 1080 HIS A N 1
ATOM 8379 C CA . HIS A 1 1080 ? 4.843 -2.678 -37.130 1.00 96.00 1080 HIS A CA 1
ATOM 8380 C C . HIS A 1 1080 ? 5.511 -2.647 -35.748 1.00 96.00 1080 HIS A C 1
ATOM 8382 O O . HIS A 1 1080 ? 5.007 -3.280 -34.822 1.00 96.00 1080 HIS A O 1
ATOM 8388 N N . ASP A 1 1081 ? 6.565 -1.842 -35.573 1.00 97.44 1081 ASP A N 1
ATOM 8389 C CA . ASP A 1 1081 ? 7.219 -1.646 -34.272 1.00 97.44 1081 ASP A CA 1
ATOM 8390 C C . ASP A 1 1081 ? 6.247 -1.056 -33.256 1.00 97.44 1081 ASP A C 1
ATOM 8392 O O . ASP A 1 1081 ? 6.120 -1.564 -32.146 1.00 97.44 1081 ASP A O 1
ATOM 8396 N N . ARG A 1 1082 ? 5.485 -0.029 -33.650 1.00 96.88 1082 ARG A N 1
ATOM 8397 C CA . ARG A 1 1082 ? 4.466 0.581 -32.778 1.00 96.88 1082 ARG A CA 1
ATOM 8398 C C . ARG A 1 1082 ? 3.413 -0.424 -32.322 1.00 96.88 1082 ARG A C 1
ATOM 8400 O O . ARG A 1 1082 ? 2.945 -0.338 -31.190 1.00 96.88 1082 ARG A O 1
ATOM 8407 N N . ALA A 1 1083 ? 3.025 -1.359 -33.187 1.00 97.50 1083 ALA A N 1
ATOM 8408 C CA . ALA A 1 1083 ? 2.092 -2.421 -32.831 1.00 97.50 1083 ALA A CA 1
ATOM 8409 C C . ALA A 1 1083 ? 2.733 -3.454 -31.890 1.00 97.50 1083 ALA A C 1
ATOM 8411 O O . ALA A 1 1083 ? 2.094 -3.869 -30.925 1.00 97.50 1083 ALA A O 1
ATOM 8412 N N . ILE A 1 1084 ? 3.989 -3.837 -32.142 1.00 98.00 1084 ILE A N 1
ATOM 8413 C CA . ILE A 1 1084 ? 4.747 -4.774 -31.305 1.00 98.00 1084 ILE A CA 1
ATOM 8414 C C . ILE A 1 1084 ? 4.938 -4.228 -29.889 1.00 98.00 1084 ILE A C 1
ATOM 8416 O O . ILE A 1 1084 ? 4.716 -4.970 -28.935 1.00 98.00 1084 ILE A O 1
ATOM 8420 N N . LEU A 1 1085 ? 5.294 -2.949 -29.738 1.00 98.00 1085 LEU A N 1
ATOM 8421 C CA . LEU A 1 1085 ? 5.571 -2.333 -28.434 1.00 98.00 1085 LEU A CA 1
ATOM 8422 C C . LEU A 1 1085 ? 4.377 -2.394 -27.469 1.00 98.00 1085 LEU A C 1
ATOM 8424 O O . LEU A 1 1085 ? 4.563 -2.325 -26.261 1.00 98.00 1085 LEU A O 1
ATOM 8428 N N . LYS A 1 1086 ? 3.152 -2.597 -27.969 1.00 97.62 1086 LYS A N 1
ATOM 8429 C CA . LYS A 1 1086 ? 1.961 -2.788 -27.126 1.00 97.62 1086 LYS A CA 1
ATOM 8430 C C . LYS A 1 1086 ? 1.978 -4.086 -26.308 1.00 97.62 1086 LYS A C 1
ATOM 8432 O O . LYS A 1 1086 ? 1.142 -4.233 -25.422 1.00 97.62 1086 LYS A O 1
ATOM 8437 N N . ASN A 1 1087 ? 2.894 -5.017 -26.583 1.00 98.06 1087 ASN A N 1
ATOM 8438 C CA . ASN A 1 1087 ? 3.115 -6.201 -25.749 1.00 98.06 1087 ASN A CA 1
ATOM 8439 C C . ASN A 1 1087 ? 3.985 -5.806 -24.547 1.00 98.06 1087 ASN A C 1
ATOM 8441 O O . ASN A 1 1087 ? 5.207 -5.938 -24.570 1.00 98.06 1087 ASN A O 1
ATOM 8445 N N . THR A 1 1088 ? 3.336 -5.248 -23.528 1.00 98.38 1088 THR A N 1
ATOM 8446 C CA . THR A 1 1088 ? 3.994 -4.676 -22.348 1.00 98.38 1088 THR A CA 1
ATOM 8447 C C . THR A 1 1088 ? 4.347 -5.728 -21.308 1.00 98.38 1088 THR A C 1
ATOM 8449 O O . THR A 1 1088 ? 3.623 -6.708 -21.156 1.00 98.38 1088 THR A O 1
ATOM 8452 N N . VAL A 1 1089 ? 5.386 -5.462 -20.521 1.00 98.50 1089 VAL A N 1
ATOM 8453 C CA . VAL A 1 1089 ? 5.829 -6.328 -19.415 1.00 98.50 1089 VAL A CA 1
ATOM 8454 C C . VAL A 1 1089 ? 4.771 -6.486 -18.316 1.00 98.50 1089 VAL A C 1
ATOM 8456 O O . VAL A 1 1089 ? 3.929 -5.606 -18.120 1.00 98.50 1089 VAL A O 1
ATOM 8459 N N . ASP A 1 1090 ? 4.825 -7.585 -17.567 1.00 98.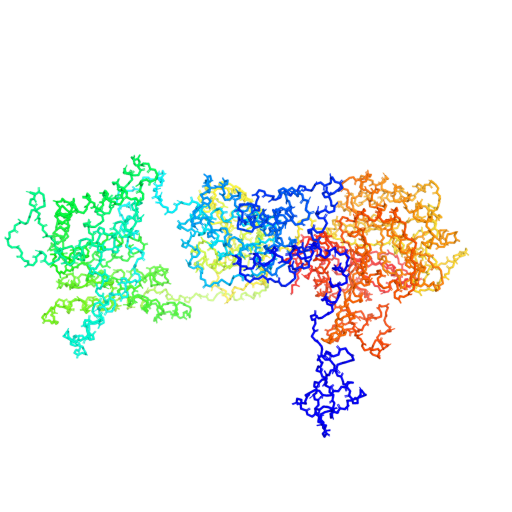50 1090 ASP A N 1
ATOM 8460 C CA . ASP A 1 1090 ? 3.873 -7.906 -16.495 1.00 98.50 1090 ASP A CA 1
ATOM 8461 C C . ASP A 1 1090 ? 4.184 -7.181 -15.183 1.00 98.50 1090 ASP A C 1
ATOM 8463 O O . ASP A 1 1090 ? 3.270 -6.758 -14.479 1.00 98.50 1090 ASP A O 1
ATOM 8467 N N . PHE A 1 1091 ? 5.471 -7.030 -14.874 1.00 98.56 1091 PHE A N 1
ATOM 8468 C CA . PHE A 1 1091 ? 5.983 -6.406 -13.657 1.00 98.56 1091 PHE A CA 1
ATOM 8469 C C . PHE A 1 1091 ? 7.227 -5.573 -13.971 1.00 98.56 1091 PHE A C 1
ATOM 8471 O O . PHE A 1 1091 ? 7.833 -5.712 -15.039 1.00 98.56 1091 PHE A O 1
ATOM 8478 N N . ILE A 1 1092 ? 7.601 -4.698 -13.045 1.00 97.62 1092 ILE A N 1
ATOM 8479 C CA . ILE A 1 1092 ? 8.779 -3.846 -13.174 1.00 97.62 1092 ILE A CA 1
ATOM 8480 C C . ILE A 1 1092 ? 9.851 -4.361 -12.241 1.00 97.62 1092 ILE A C 1
ATOM 8482 O O . ILE A 1 1092 ? 9.617 -4.486 -11.041 1.00 97.62 1092 ILE A O 1
ATOM 8486 N N . SER A 1 1093 ? 11.038 -4.613 -12.776 1.00 97.44 1093 SER A N 1
ATOM 8487 C CA . SER A 1 1093 ? 12.199 -4.856 -11.933 1.00 97.44 1093 SER A CA 1
ATOM 8488 C C . SER A 1 1093 ? 13.245 -3.772 -12.096 1.00 97.44 1093 SER A C 1
ATOM 8490 O O . SER A 1 1093 ? 13.320 -3.109 -13.135 1.00 97.44 1093 SER A O 1
ATOM 8492 N N . PHE A 1 1094 ? 14.031 -3.555 -11.050 1.00 96.56 1094 PHE A N 1
ATOM 8493 C CA . PHE A 1 1094 ? 15.078 -2.548 -11.075 1.00 96.56 1094 PHE A CA 1
ATOM 8494 C C . PHE A 1 1094 ? 16.227 -2.872 -10.118 1.00 96.56 1094 PHE A C 1
ATOM 8496 O O . PHE A 1 1094 ? 16.063 -3.630 -9.155 1.00 96.56 1094 PHE A O 1
ATOM 8503 N N . SER A 1 1095 ? 17.391 -2.290 -10.406 1.00 95.12 1095 SER A N 1
ATOM 8504 C CA . SER A 1 1095 ? 18.516 -2.188 -9.476 1.00 95.12 1095 SER A CA 1
ATOM 8505 C C . SER A 1 1095 ? 18.422 -0.897 -8.666 1.00 95.12 1095 SER A C 1
ATOM 8507 O O . SER A 1 1095 ? 17.959 0.118 -9.174 1.00 95.12 1095 SER A O 1
ATOM 8509 N N . TYR A 1 1096 ? 18.866 -0.899 -7.412 1.00 95.38 1096 TYR A N 1
ATOM 8510 C CA . TYR A 1 1096 ? 18.986 0.318 -6.610 1.00 95.38 1096 TYR A CA 1
ATOM 8511 C C . TYR A 1 1096 ? 20.253 0.275 -5.764 1.00 95.38 1096 TYR A C 1
ATOM 8513 O O . TYR A 1 1096 ? 20.521 -0.719 -5.089 1.00 95.38 1096 TYR A O 1
ATOM 8521 N N . TYR A 1 1097 ? 21.012 1.370 -5.763 1.00 91.00 1097 TYR A N 1
ATOM 8522 C CA . TYR A 1 1097 ? 22.237 1.486 -4.966 1.00 91.00 1097 TYR A CA 1
ATOM 8523 C C . TYR A 1 1097 ? 22.403 2.847 -4.292 1.00 91.00 1097 TYR A C 1
ATOM 8525 O O . TYR A 1 1097 ? 22.881 2.893 -3.159 1.00 91.00 1097 TYR A O 1
ATOM 8533 N N . MET A 1 1098 ? 22.055 3.935 -4.988 1.00 89.12 1098 MET A N 1
ATOM 8534 C CA . MET A 1 1098 ? 22.223 5.308 -4.511 1.00 89.12 1098 MET A CA 1
ATOM 8535 C C . MET A 1 1098 ? 21.254 6.269 -5.210 1.00 89.12 1098 MET A C 1
ATOM 8537 O O . MET A 1 1098 ? 20.758 5.977 -6.300 1.00 89.12 1098 MET A O 1
ATOM 8541 N N . THR A 1 1099 ? 21.088 7.451 -4.622 1.00 90.88 1099 THR A N 1
ATOM 8542 C CA . THR A 1 1099 ? 20.513 8.642 -5.261 1.00 90.88 1099 THR A CA 1
ATOM 8543 C C . THR A 1 1099 ? 21.589 9.699 -5.501 1.00 90.88 1099 THR A C 1
ATOM 8545 O O . THR A 1 1099 ? 22.732 9.566 -5.054 1.00 90.88 1099 THR A O 1
ATOM 8548 N N . GLY A 1 1100 ? 21.226 10.756 -6.223 1.00 88.62 1100 GLY A N 1
ATOM 8549 C CA . GLY A 1 1100 ? 22.081 11.917 -6.442 1.00 88.62 1100 GLY A CA 1
ATOM 8550 C C . GLY A 1 1100 ? 21.267 13.195 -6.596 1.00 88.62 1100 GLY A C 1
ATOM 8551 O O . GLY A 1 1100 ? 20.038 13.161 -6.611 1.00 88.62 1100 GLY A O 1
ATOM 8552 N N . CYS A 1 1101 ? 21.950 14.330 -6.707 1.00 89.88 1101 CYS A N 1
ATOM 8553 C CA . CYS A 1 1101 ? 21.327 15.625 -6.946 1.00 89.88 1101 CYS A CA 1
ATOM 8554 C C . CYS A 1 1101 ? 21.573 16.133 -8.373 1.00 89.88 1101 CYS A C 1
ATOM 8556 O O . CYS A 1 1101 ? 22.558 15.778 -9.026 1.00 89.88 1101 CYS A O 1
ATOM 8558 N N . VAL A 1 1102 ? 20.692 17.025 -8.821 1.00 89.19 1102 VAL A N 1
ATOM 8559 C CA . VAL A 1 1102 ? 20.764 17.742 -10.098 1.00 89.19 1102 VAL A CA 1
ATOM 8560 C C . VAL A 1 1102 ? 20.564 19.239 -9.851 1.00 89.19 1102 VAL A C 1
ATOM 8562 O O . VAL A 1 1102 ? 19.788 19.644 -8.983 1.00 89.19 1102 VAL A O 1
ATOM 8565 N N . THR A 1 1103 ? 21.282 20.076 -10.598 1.00 89.69 1103 THR A N 1
ATOM 8566 C CA . THR A 1 1103 ? 21.133 21.539 -10.577 1.00 89.69 1103 THR A CA 1
ATOM 8567 C C . THR A 1 1103 ? 21.134 22.095 -11.996 1.00 89.69 1103 THR A C 1
ATOM 8569 O O . THR A 1 1103 ? 21.695 21.475 -12.887 1.00 89.69 1103 THR A O 1
ATOM 8572 N N . ALA A 1 1104 ? 20.526 23.256 -12.220 1.00 89.31 1104 ALA A N 1
ATOM 8573 C CA . ALA A 1 1104 ? 20.616 24.014 -13.466 1.00 89.31 1104 ALA A CA 1
ATOM 8574 C C . ALA A 1 1104 ? 21.860 24.929 -13.520 1.00 89.31 1104 ALA A C 1
ATOM 8576 O O . ALA A 1 1104 ? 22.110 25.581 -14.531 1.00 89.31 1104 ALA A O 1
ATOM 8577 N N . ASP A 1 1105 ? 22.648 25.003 -12.442 1.00 87.88 1105 ASP A N 1
ATOM 8578 C CA . ASP A 1 1105 ? 23.914 25.739 -12.426 1.00 87.88 1105 ASP A CA 1
ATOM 8579 C C . ASP A 1 1105 ? 24.986 24.978 -13.225 1.00 87.88 1105 ASP A C 1
ATOM 8581 O O . ASP A 1 1105 ? 25.490 23.936 -12.799 1.00 87.88 1105 ASP A O 1
ATOM 8585 N N . GLU A 1 1106 ? 25.337 25.506 -14.401 1.00 78.56 1106 GLU A N 1
ATOM 8586 C CA . GLU A 1 1106 ? 26.300 24.891 -15.319 1.00 78.56 1106 GLU A CA 1
ATOM 8587 C C . GLU A 1 1106 ? 27.696 24.707 -14.704 1.00 78.56 1106 GLU A C 1
ATOM 8589 O O . GLU A 1 1106 ? 28.376 23.729 -15.019 1.00 78.56 1106 GLU A O 1
ATOM 8594 N N . GLU A 1 1107 ? 28.133 25.597 -13.807 1.00 77.19 1107 GLU A N 1
ATOM 8595 C CA . GLU A 1 1107 ? 29.465 25.525 -13.201 1.00 77.19 1107 GLU A CA 1
ATOM 8596 C C . GLU A 1 1107 ? 29.527 24.421 -12.135 1.00 77.19 1107 GLU A C 1
ATOM 8598 O O . GLU A 1 1107 ? 30.507 23.671 -12.056 1.00 77.19 1107 GLU A O 1
ATOM 8603 N N . LEU A 1 1108 ? 28.465 24.282 -11.336 1.00 72.31 1108 LEU A N 1
ATOM 8604 C CA . LEU A 1 1108 ? 28.317 23.187 -10.372 1.00 72.31 1108 LEU A CA 1
ATOM 8605 C C . LEU A 1 1108 ? 28.109 21.840 -11.073 1.00 72.31 1108 LEU A C 1
ATOM 8607 O O . LEU A 1 1108 ? 28.751 20.857 -10.695 1.00 72.31 1108 LEU A O 1
ATOM 8611 N N . ASN A 1 1109 ? 27.306 21.799 -12.139 1.00 67.19 1109 ASN A N 1
ATOM 8612 C CA . ASN A 1 1109 ? 27.147 20.607 -12.974 1.00 67.19 1109 ASN A CA 1
ATOM 8613 C C . ASN A 1 1109 ? 28.468 20.176 -13.616 1.00 67.19 1109 ASN A C 1
ATOM 8615 O O . ASN A 1 1109 ? 28.806 18.992 -13.604 1.00 67.19 1109 ASN A O 1
ATOM 8619 N N . ALA A 1 1110 ? 29.254 21.117 -14.146 1.00 65.38 1110 ALA A N 1
ATOM 8620 C CA . ALA A 1 1110 ? 30.555 20.813 -14.737 1.00 65.38 1110 ALA A CA 1
ATOM 8621 C C . ALA A 1 1110 ? 31.544 20.240 -13.706 1.00 65.38 1110 ALA A C 1
ATOM 8623 O O . ALA A 1 1110 ? 32.319 19.344 -14.041 1.00 65.38 1110 ALA A O 1
ATOM 8624 N N . LYS A 1 1111 ? 31.489 20.698 -12.446 1.00 63.06 1111 LYS A N 1
ATOM 8625 C CA . LYS A 1 1111 ? 32.298 20.156 -11.337 1.00 63.06 1111 LYS A CA 1
ATOM 8626 C C . LYS A 1 1111 ? 31.821 18.777 -10.857 1.00 63.06 1111 LYS A C 1
ATOM 8628 O O . LYS A 1 1111 ? 32.641 17.998 -10.377 1.00 63.06 1111 LYS A O 1
ATOM 8633 N N . ALA A 1 1112 ? 30.533 18.457 -11.000 1.00 57.84 1112 ALA A N 1
ATOM 8634 C CA . ALA A 1 1112 ? 29.935 17.186 -10.575 1.00 57.84 1112 ALA A CA 1
ATOM 8635 C C . ALA A 1 1112 ? 30.135 16.012 -11.556 1.00 57.84 1112 ALA A C 1
ATOM 8637 O O . ALA A 1 1112 ? 30.053 14.852 -11.151 1.00 57.84 1112 ALA A O 1
ATOM 8638 N N . ARG A 1 1113 ? 30.485 16.280 -12.823 1.00 51.19 1113 ARG A N 1
ATOM 8639 C CA . ARG A 1 1113 ? 30.762 15.277 -13.882 1.00 51.19 1113 ARG A CA 1
ATOM 8640 C C . ARG A 1 1113 ? 32.030 14.418 -13.668 1.00 51.19 1113 ARG A C 1
ATOM 8642 O O . ARG A 1 1113 ? 32.613 13.922 -14.625 1.00 51.19 1113 ARG A O 1
ATOM 8649 N N . GLY A 1 1114 ? 32.475 14.238 -12.423 1.00 45.03 1114 GLY A N 1
ATOM 8650 C CA . GLY A 1 1114 ? 33.616 13.392 -12.051 1.00 45.03 1114 GLY A CA 1
ATOM 8651 C C . GLY A 1 1114 ? 33.258 11.960 -11.622 1.00 45.03 1114 GLY A C 1
ATOM 8652 O O . GLY A 1 1114 ? 34.165 11.149 -11.451 1.00 45.03 1114 GLY A O 1
ATOM 8653 N N . ASN A 1 1115 ? 31.972 11.633 -11.429 1.00 51.31 1115 ASN A N 1
ATOM 8654 C CA . ASN A 1 1115 ? 31.511 10.313 -10.965 1.00 51.31 1115 ASN A CA 1
ATOM 8655 C C . ASN A 1 1115 ? 30.850 9.490 -12.096 1.00 51.31 1115 ASN A C 1
ATOM 8657 O O . ASN A 1 1115 ? 30.373 10.065 -13.070 1.00 51.31 1115 ASN A O 1
ATOM 8661 N N . ILE A 1 1116 ? 30.776 8.155 -11.960 1.00 52.56 1116 ILE A N 1
ATOM 8662 C CA . ILE A 1 1116 ? 30.309 7.203 -13.003 1.00 52.56 1116 ILE A CA 1
ATOM 8663 C C . ILE A 1 1116 ? 28.921 7.566 -13.563 1.00 52.56 1116 ILE A C 1
ATOM 8665 O O . ILE A 1 1116 ? 28.683 7.422 -14.758 1.00 52.56 1116 ILE A O 1
ATOM 8669 N N . LEU A 1 1117 ? 28.023 8.065 -12.709 1.00 59.34 1117 LEU A N 1
ATOM 8670 C CA . LEU A 1 1117 ? 26.658 8.456 -13.080 1.00 59.34 1117 LEU A CA 1
ATOM 8671 C C . LEU A 1 1117 ? 26.491 9.971 -13.293 1.00 59.34 1117 LEU A C 1
ATOM 8673 O O . LEU A 1 1117 ? 25.375 10.441 -13.475 1.00 59.34 1117 LEU A O 1
ATOM 8677 N N . SER A 1 1118 ? 27.585 10.745 -13.260 1.00 64.44 1118 SER A N 1
ATOM 8678 C CA . SER A 1 1118 ? 27.580 12.210 -13.430 1.00 64.44 1118 SER A CA 1
ATOM 8679 C C . SER A 1 1118 ? 26.592 12.959 -12.517 1.00 64.44 1118 SER A C 1
ATOM 8681 O O . SER A 1 1118 ? 26.047 13.987 -12.906 1.00 64.44 1118 SER A O 1
ATOM 8683 N N . MET A 1 1119 ? 26.359 12.450 -11.304 1.00 74.25 1119 MET A N 1
ATOM 8684 C CA . MET A 1 1119 ? 25.430 13.035 -10.330 1.00 74.25 1119 MET A CA 1
ATOM 8685 C C . MET A 1 1119 ? 26.137 14.049 -9.423 1.00 74.25 1119 MET A C 1
ATOM 8687 O O . MET A 1 1119 ? 27.280 13.821 -9.015 1.00 74.25 1119 MET A O 1
ATOM 8691 N N . VAL A 1 1120 ? 25.449 15.130 -9.037 1.00 82.31 1120 VAL A N 1
ATOM 8692 C CA . VAL A 1 1120 ? 25.930 16.028 -7.975 1.00 82.31 1120 VAL A CA 1
ATOM 8693 C C . VAL A 1 1120 ? 25.781 15.305 -6.631 1.00 82.31 1120 VAL A C 1
ATOM 8695 O O . VAL A 1 1120 ? 24.687 14.825 -6.337 1.00 82.31 1120 VAL A O 1
ATOM 8698 N N . PRO A 1 1121 ? 26.829 15.214 -5.790 1.00 83.44 1121 PRO A N 1
ATOM 8699 C CA . PRO A 1 1121 ? 26.697 14.595 -4.477 1.00 83.44 1121 PRO A CA 1
ATOM 8700 C C . PRO A 1 1121 ? 25.672 15.329 -3.608 1.00 83.44 1121 PRO A C 1
ATOM 8702 O O . PRO A 1 1121 ? 25.722 16.552 -3.466 1.00 83.44 1121 PRO A O 1
ATOM 8705 N N . ASN A 1 1122 ? 24.771 14.580 -2.985 1.00 88.69 1122 ASN A N 1
ATOM 8706 C CA . ASN A 1 1122 ? 23.828 15.102 -2.010 1.00 88.69 1122 ASN A CA 1
ATOM 8707 C C . ASN A 1 1122 ? 24.568 15.451 -0.701 1.00 88.69 1122 ASN A C 1
ATOM 8709 O O . ASN A 1 1122 ? 25.162 14.554 -0.096 1.00 88.69 1122 ASN A O 1
ATOM 8713 N N . PRO A 1 1123 ? 24.533 16.708 -0.222 1.00 86.88 1123 PRO A N 1
ATOM 8714 C CA . PRO A 1 1123 ? 25.264 17.125 0.978 1.00 86.88 1123 PRO A CA 1
ATOM 8715 C C . PRO A 1 1123 ? 24.750 16.490 2.282 1.00 86.88 1123 PRO A C 1
ATOM 8717 O O . PRO A 1 1123 ? 25.396 16.634 3.318 1.00 86.88 1123 PRO A O 1
ATOM 8720 N N . HIS A 1 1124 ? 23.605 15.802 2.249 1.00 91.56 1124 HIS A N 1
ATOM 8721 C CA . HIS A 1 1124 ? 22.966 15.200 3.421 1.00 91.56 1124 HIS A CA 1
ATOM 8722 C C . HIS A 1 1124 ? 23.214 13.695 3.568 1.00 91.56 1124 HIS A C 1
ATOM 8724 O O . HIS A 1 1124 ? 22.827 13.121 4.583 1.00 91.56 1124 HIS A O 1
ATOM 8730 N N . LEU A 1 1125 ? 23.847 13.050 2.583 1.00 90.62 1125 LEU A N 1
ATOM 8731 C CA . LEU A 1 1125 ? 24.038 11.600 2.575 1.00 90.62 1125 LEU A CA 1
ATOM 8732 C C . LEU A 1 1125 ? 25.477 11.207 2.908 1.00 90.62 1125 LEU A C 1
ATOM 8734 O O . LEU A 1 1125 ? 26.443 11.785 2.398 1.00 90.62 1125 LEU A O 1
ATOM 8738 N N . ALA A 1 1126 ? 25.616 10.153 3.711 1.00 87.31 1126 ALA A N 1
ATOM 8739 C CA . ALA A 1 1126 ? 26.896 9.494 3.925 1.00 87.31 1126 ALA A CA 1
ATOM 8740 C C . ALA A 1 1126 ? 27.368 8.794 2.641 1.00 87.31 1126 ALA A C 1
ATOM 8742 O O . ALA A 1 1126 ? 26.570 8.432 1.776 1.00 87.31 1126 ALA A O 1
ATOM 8743 N N . SER A 1 1127 ? 28.679 8.587 2.519 1.00 84.31 1127 SER A N 1
ATOM 8744 C CA . SER A 1 1127 ? 29.283 7.862 1.398 1.00 84.31 1127 SER A CA 1
ATOM 8745 C C . SER A 1 1127 ? 30.025 6.625 1.892 1.00 84.31 1127 SER A C 1
ATOM 8747 O O . SER A 1 1127 ? 30.689 6.661 2.926 1.00 84.31 1127 SER A O 1
ATOM 8749 N N . SER A 1 1128 ? 29.932 5.538 1.133 1.00 82.06 1128 SER A N 1
ATOM 8750 C CA . SER A 1 1128 ? 30.748 4.334 1.317 1.00 82.06 1128 SER A CA 1
ATOM 8751 C C . SER A 1 1128 ? 32.228 4.591 0.997 1.00 82.06 1128 SER A C 1
ATOM 8753 O O . SER A 1 1128 ? 32.586 5.606 0.398 1.00 82.06 1128 SER A O 1
ATOM 8755 N N . GLU A 1 1129 ? 33.096 3.621 1.304 1.00 72.69 1129 GLU A N 1
ATOM 8756 C CA . GLU A 1 1129 ? 34.530 3.672 0.967 1.00 72.69 1129 GLU A CA 1
ATOM 8757 C C . GLU A 1 1129 ? 34.808 3.840 -0.543 1.00 72.69 1129 GLU A C 1
ATOM 8759 O O . GLU A 1 1129 ? 35.869 4.330 -0.925 1.00 72.69 1129 GLU A O 1
ATOM 8764 N N . TRP A 1 1130 ? 33.858 3.469 -1.413 1.00 70.44 1130 TRP A N 1
ATOM 8765 C CA . TRP A 1 1130 ? 33.941 3.653 -2.871 1.00 70.44 1130 TRP A CA 1
ATOM 8766 C C . TRP A 1 1130 ? 33.319 4.971 -3.357 1.00 70.44 1130 TRP A C 1
ATOM 8768 O O . TRP A 1 1130 ? 33.162 5.162 -4.563 1.00 70.44 1130 TRP A O 1
ATOM 8778 N N . GLY A 1 1131 ? 32.945 5.874 -2.446 1.00 72.56 1131 GLY A N 1
ATOM 8779 C CA . GLY A 1 1131 ? 32.341 7.167 -2.776 1.00 72.56 1131 GLY A CA 1
ATOM 8780 C C . GLY A 1 1131 ? 30.888 7.077 -3.252 1.00 72.56 1131 GLY A C 1
ATOM 8781 O O . GLY A 1 1131 ? 30.376 8.033 -3.826 1.00 72.56 1131 GLY A O 1
ATOM 8782 N N . TRP A 1 1132 ? 30.223 5.933 -3.055 1.00 80.75 1132 TRP A N 1
ATOM 8783 C CA . TRP A 1 1132 ? 28.797 5.766 -3.363 1.00 80.75 1132 TRP A CA 1
ATOM 8784 C C . TRP A 1 1132 ? 27.960 6.265 -2.196 1.00 80.75 1132 TRP A C 1
ATOM 8786 O O . TRP A 1 1132 ? 28.216 5.843 -1.066 1.00 80.75 1132 TRP A O 1
ATOM 8796 N N . GLN A 1 1133 ? 26.978 7.125 -2.465 1.00 86.75 1133 GLN A N 1
ATOM 8797 C CA . GLN A 1 1133 ? 26.100 7.655 -1.425 1.00 86.75 1133 GLN A CA 1
ATOM 8798 C C . GLN A 1 1133 ? 25.114 6.588 -0.949 1.00 86.75 1133 GLN A C 1
ATOM 8800 O O . GLN A 1 1133 ? 24.620 5.794 -1.746 1.00 86.75 1133 GLN A O 1
ATOM 8805 N N . ILE A 1 1134 ? 24.862 6.552 0.357 1.00 92.44 1134 ILE A N 1
ATOM 8806 C CA . ILE A 1 1134 ? 23.963 5.585 0.989 1.00 92.44 1134 ILE A CA 1
ATOM 8807 C C . ILE A 1 1134 ? 22.650 6.301 1.295 1.00 92.44 1134 ILE A C 1
ATOM 8809 O O . ILE A 1 1134 ? 22.632 7.206 2.126 1.00 92.44 1134 ILE A O 1
ATOM 8813 N N . ASP A 1 1135 ? 21.573 5.896 0.621 1.00 95.06 1135 ASP A N 1
ATOM 8814 C CA . ASP A 1 1135 ? 20.240 6.484 0.779 1.00 95.06 1135 ASP A CA 1
ATOM 8815 C C . ASP A 1 1135 ? 19.163 5.391 0.867 1.00 95.06 1135 ASP A C 1
ATOM 8817 O O . ASP A 1 1135 ? 18.590 5.013 -0.155 1.00 95.06 1135 ASP A O 1
ATOM 8821 N N . PRO A 1 1136 ? 18.872 4.849 2.058 1.00 95.88 1136 PRO A N 1
ATOM 8822 C CA . PRO A 1 1136 ? 17.798 3.873 2.207 1.00 95.88 1136 PRO A CA 1
ATOM 8823 C C . PRO A 1 1136 ? 16.420 4.487 1.918 1.00 95.88 1136 PRO A C 1
ATOM 8825 O O . PRO A 1 1136 ? 15.576 3.836 1.307 1.00 95.88 1136 PRO A O 1
ATOM 8828 N N . VAL A 1 1137 ? 16.185 5.751 2.291 1.00 96.56 1137 VAL A N 1
ATOM 8829 C CA . VAL A 1 1137 ? 14.892 6.432 2.082 1.00 96.56 1137 VAL A CA 1
ATOM 8830 C C . VAL A 1 1137 ? 14.619 6.642 0.592 1.00 96.56 1137 VAL A C 1
ATOM 8832 O O . VAL A 1 1137 ? 13.487 6.479 0.137 1.00 96.56 1137 VAL A O 1
ATOM 8835 N N . GLY A 1 1138 ? 15.655 6.915 -0.200 1.00 96.00 1138 GLY A N 1
ATOM 8836 C CA . GLY A 1 1138 ? 15.542 7.004 -1.653 1.00 96.00 1138 GLY A CA 1
ATOM 8837 C C . GLY A 1 1138 ? 15.008 5.735 -2.318 1.00 96.00 1138 GLY A C 1
ATOM 8838 O O . GLY A 1 1138 ? 14.335 5.839 -3.344 1.00 96.00 1138 GLY A O 1
ATOM 8839 N N . LEU A 1 1139 ? 15.199 4.553 -1.710 1.00 97.44 1139 LEU A N 1
ATOM 8840 C CA . LEU A 1 1139 ? 14.591 3.313 -2.197 1.00 97.44 1139 LEU A CA 1
ATOM 8841 C C . LEU A 1 1139 ? 13.067 3.358 -2.042 1.00 97.44 1139 LEU A C 1
ATOM 8843 O O . LEU A 1 1139 ? 12.359 3.071 -3.005 1.00 97.44 1139 LEU A O 1
ATOM 8847 N N . ARG A 1 1140 ? 12.554 3.781 -0.877 1.00 97.81 1140 ARG A N 1
ATOM 8848 C CA . ARG A 1 1140 ? 11.108 3.982 -0.653 1.00 97.81 1140 ARG A CA 1
ATOM 8849 C C . ARG A 1 1140 ? 10.531 5.014 -1.620 1.00 97.81 1140 ARG A C 1
ATOM 8851 O O . ARG A 1 1140 ? 9.454 4.793 -2.173 1.00 97.81 1140 ARG A O 1
ATOM 8858 N N . ILE A 1 1141 ? 11.249 6.113 -1.868 1.00 97.56 1141 ILE A N 1
ATOM 8859 C CA . ILE A 1 1141 ? 10.803 7.153 -2.810 1.00 97.56 1141 ILE A CA 1
ATOM 8860 C C . ILE A 1 1141 ? 10.747 6.601 -4.239 1.00 97.56 1141 ILE A C 1
ATOM 8862 O O . ILE A 1 1141 ? 9.764 6.832 -4.947 1.00 97.56 1141 ILE A O 1
ATOM 8866 N N . LEU A 1 1142 ? 11.764 5.852 -4.676 1.00 96.81 1142 LEU A N 1
ATOM 8867 C CA . LEU A 1 1142 ? 11.769 5.233 -6.001 1.00 96.81 1142 LEU A CA 1
ATOM 8868 C C . LEU A 1 1142 ? 10.640 4.205 -6.145 1.00 96.81 1142 LEU A C 1
ATOM 8870 O O . LEU A 1 1142 ? 9.951 4.210 -7.163 1.00 96.81 1142 LEU A O 1
ATOM 8874 N N . LEU A 1 1143 ? 10.424 3.364 -5.131 1.00 98.00 1143 LEU A N 1
ATOM 8875 C CA . LEU A 1 1143 ? 9.340 2.381 -5.097 1.00 98.00 1143 LEU A CA 1
ATOM 8876 C C . LEU A 1 1143 ? 7.973 3.042 -5.297 1.00 98.00 1143 LEU A C 1
ATOM 8878 O O . LEU A 1 1143 ? 7.255 2.685 -6.231 1.00 98.00 1143 LEU A O 1
ATOM 8882 N N . ASN A 1 1144 ? 7.662 4.065 -4.499 1.00 97.88 1144 ASN A N 1
ATOM 8883 C CA . ASN A 1 1144 ? 6.434 4.845 -4.649 1.00 97.88 1144 ASN A CA 1
ATOM 8884 C C . ASN A 1 1144 ? 6.356 5.519 -6.030 1.00 97.88 1144 ASN A C 1
ATOM 8886 O O . ASN A 1 1144 ? 5.345 5.415 -6.715 1.00 97.88 1144 ASN A O 1
ATOM 8890 N N . THR A 1 1145 ? 7.452 6.114 -6.512 1.00 96.19 1145 THR A N 1
ATOM 8891 C CA . THR A 1 1145 ? 7.497 6.770 -7.833 1.00 96.19 1145 THR A CA 1
ATOM 8892 C C . THR A 1 1145 ? 7.180 5.803 -8.978 1.00 96.19 1145 THR A C 1
ATOM 8894 O O . THR A 1 1145 ? 6.452 6.154 -9.911 1.00 96.19 1145 THR A O 1
ATOM 8897 N N . LEU A 1 1146 ? 7.740 4.590 -8.947 1.00 96.44 1146 LEU A N 1
ATOM 8898 C CA . LEU A 1 1146 ? 7.491 3.567 -9.962 1.00 96.44 1146 LEU A CA 1
ATOM 8899 C C . LEU A 1 1146 ? 6.060 3.029 -9.861 1.00 96.44 1146 LEU A C 1
ATOM 8901 O O . LEU A 1 1146 ? 5.393 2.890 -10.890 1.00 96.44 1146 LEU A O 1
ATOM 8905 N N . TRP A 1 1147 ? 5.575 2.777 -8.645 1.00 97.38 1147 TRP A N 1
ATOM 8906 C CA . TRP A 1 1147 ? 4.211 2.317 -8.406 1.00 97.38 1147 TRP A CA 1
ATOM 8907 C C . TRP A 1 1147 ? 3.181 3.341 -8.886 1.00 97.38 1147 TRP A C 1
ATOM 8909 O O . TRP A 1 1147 ? 2.364 3.025 -9.752 1.00 97.38 1147 TRP A O 1
ATOM 8919 N N . ASP A 1 1148 ? 3.278 4.592 -8.440 1.00 96.50 1148 ASP A N 1
ATOM 8920 C CA . ASP A 1 1148 ? 2.386 5.692 -8.826 1.00 96.50 1148 ASP A CA 1
ATOM 8921 C C . ASP A 1 1148 ? 2.356 5.906 -10.340 1.00 96.50 1148 ASP A C 1
ATOM 8923 O O . ASP A 1 1148 ? 1.317 6.196 -10.937 1.00 96.50 1148 ASP A O 1
ATOM 8927 N N . ARG A 1 1149 ? 3.511 5.750 -10.995 1.00 95.88 1149 ARG A N 1
ATOM 8928 C CA . ARG A 1 1149 ? 3.627 5.965 -12.435 1.00 95.88 1149 ARG A CA 1
ATOM 8929 C C . ARG A 1 1149 ? 3.004 4.841 -13.259 1.00 95.88 1149 ARG A C 1
ATOM 8931 O O . ARG A 1 1149 ? 2.444 5.128 -14.326 1.00 95.88 1149 ARG A O 1
ATOM 8938 N N . TYR A 1 1150 ? 3.169 3.587 -12.841 1.00 96.62 1150 TYR A N 1
ATOM 8939 C CA . TYR A 1 1150 ? 2.913 2.429 -13.703 1.00 96.62 1150 TYR A CA 1
ATOM 8940 C C . TYR A 1 1150 ? 1.815 1.486 -13.218 1.00 96.62 1150 TYR A C 1
ATOM 8942 O O . TYR A 1 1150 ? 1.239 0.806 -14.066 1.00 96.62 1150 TYR A O 1
ATOM 8950 N N . GLN A 1 1151 ? 1.529 1.440 -11.913 1.00 96.88 1151 GLN A N 1
ATOM 8951 C CA . GLN A 1 1151 ? 0.539 0.540 -11.302 1.00 96.88 1151 GLN A CA 1
ATOM 8952 C C . GLN A 1 1151 ? 0.738 -0.924 -11.741 1.00 96.88 1151 GLN A C 1
ATOM 8954 O O . GLN A 1 1151 ? -0.194 -1.618 -12.148 1.00 96.88 1151 GLN A O 1
ATOM 8959 N N . LYS A 1 1152 ? 2.001 -1.366 -11.724 1.00 97.62 1152 LYS A N 1
ATOM 8960 C CA . LYS A 1 1152 ? 2.433 -2.740 -12.009 1.00 97.62 1152 LYS A CA 1
ATOM 8961 C C . LYS A 1 1152 ? 3.295 -3.240 -10.849 1.00 97.62 1152 LYS A C 1
ATOM 8963 O O . LYS A 1 1152 ? 4.042 -2.423 -10.307 1.00 97.62 1152 LYS A O 1
ATOM 8968 N N . PRO A 1 1153 ? 3.238 -4.541 -10.503 1.00 98.12 1153 PRO A N 1
ATOM 8969 C CA . PRO A 1 1153 ? 4.020 -5.096 -9.402 1.00 98.12 1153 PRO A CA 1
ATOM 8970 C C . PRO A 1 1153 ? 5.510 -4.794 -9.559 1.00 98.12 1153 PRO A C 1
ATOM 8972 O O . PRO A 1 1153 ? 6.029 -4.787 -10.681 1.00 98.12 1153 PRO A O 1
ATOM 8975 N N . LEU A 1 1154 ? 6.192 -4.542 -8.446 1.00 98.38 1154 LEU A N 1
ATOM 8976 C CA . LEU A 1 1154 ? 7.608 -4.195 -8.419 1.00 98.38 1154 LEU A CA 1
ATOM 8977 C C . LEU A 1 1154 ? 8.456 -5.352 -7.879 1.00 98.38 1154 LEU A C 1
ATOM 8979 O O . LEU A 1 1154 ? 8.038 -6.104 -6.998 1.00 98.38 1154 LEU A O 1
ATOM 8983 N N . PHE A 1 1155 ? 9.680 -5.477 -8.385 1.00 98.50 1155 PHE A N 1
ATOM 8984 C CA . PHE A 1 1155 ? 10.657 -6.458 -7.923 1.00 98.50 1155 PHE A CA 1
ATOM 8985 C C . PHE A 1 1155 ? 12.043 -5.809 -7.821 1.00 98.50 1155 PHE A C 1
ATOM 8987 O O . PHE A 1 1155 ? 12.621 -5.395 -8.827 1.00 98.50 1155 PHE A O 1
ATOM 8994 N N . ILE A 1 1156 ? 12.613 -5.751 -6.615 1.00 98.44 1156 ILE A N 1
ATOM 8995 C CA . ILE A 1 1156 ? 14.002 -5.302 -6.442 1.00 98.44 1156 ILE A CA 1
ATOM 8996 C C . ILE A 1 1156 ? 14.913 -6.465 -6.811 1.00 98.44 1156 ILE A C 1
ATOM 8998 O O . ILE A 1 1156 ? 15.006 -7.443 -6.068 1.00 98.44 1156 ILE A O 1
ATOM 9002 N N . VAL A 1 1157 ? 15.557 -6.375 -7.973 1.00 97.81 1157 VAL A N 1
ATOM 9003 C CA . VAL A 1 1157 ? 16.361 -7.484 -8.507 1.00 97.81 1157 VAL A CA 1
ATOM 9004 C C . VAL A 1 1157 ? 17.863 -7.300 -8.334 1.00 97.81 1157 VAL A C 1
ATOM 9006 O O . VAL A 1 1157 ? 18.613 -8.250 -8.563 1.00 97.81 1157 VAL A O 1
ATOM 9009 N N . GLU A 1 1158 ? 18.297 -6.108 -7.914 1.00 96.94 1158 GLU A N 1
ATOM 9010 C CA . GLU A 1 1158 ? 19.660 -5.829 -7.454 1.00 96.94 1158 GLU A CA 1
ATOM 9011 C C . GLU A 1 1158 ? 19.650 -4.734 -6.381 1.00 96.94 1158 GLU A C 1
ATOM 9013 O O . GLU A 1 1158 ? 19.209 -3.613 -6.617 1.00 96.94 1158 GLU A O 1
ATOM 9018 N N . ASN A 1 1159 ? 20.176 -5.043 -5.200 1.00 97.12 1159 ASN A N 1
ATOM 9019 C CA . ASN A 1 1159 ? 20.542 -4.064 -4.178 1.00 97.12 1159 ASN A CA 1
ATOM 9020 C C . ASN A 1 1159 ? 21.639 -4.668 -3.295 1.00 97.12 1159 ASN A C 1
ATOM 9022 O O . ASN A 1 1159 ? 21.634 -5.871 -3.023 1.00 97.12 1159 ASN A O 1
ATOM 9026 N N . GLY A 1 1160 ? 22.614 -3.864 -2.876 1.00 93.94 1160 GLY A N 1
ATOM 9027 C CA . GLY A 1 1160 ? 23.658 -4.340 -1.974 1.00 93.94 1160 GLY A CA 1
ATOM 9028 C C . GLY A 1 1160 ? 24.857 -3.411 -1.857 1.00 93.94 1160 GLY A C 1
ATOM 9029 O O . GLY A 1 1160 ? 25.075 -2.521 -2.677 1.00 93.94 1160 GLY A O 1
ATOM 9030 N N . LEU A 1 1161 ? 25.682 -3.661 -0.844 1.00 94.00 1161 LEU A N 1
ATOM 9031 C CA . LEU A 1 1161 ? 26.870 -2.866 -0.558 1.00 94.00 1161 LEU A CA 1
ATOM 9032 C C . LEU A 1 1161 ? 28.143 -3.603 -0.980 1.00 94.00 1161 LEU A C 1
ATOM 9034 O O . LEU A 1 1161 ? 28.470 -4.667 -0.450 1.00 94.00 1161 LEU A O 1
ATOM 9038 N N . GLY A 1 1162 ? 28.882 -2.994 -1.907 1.00 90.19 1162 GLY A N 1
ATOM 9039 C CA . GLY A 1 1162 ? 30.210 -3.455 -2.296 1.00 90.19 1162 GLY A CA 1
ATOM 9040 C C . GLY A 1 1162 ? 31.280 -2.869 -1.379 1.00 90.19 1162 GLY A C 1
ATOM 9041 O O . GLY A 1 1162 ? 31.448 -1.650 -1.357 1.00 90.19 1162 GLY A O 1
ATOM 9042 N N . ALA A 1 1163 ? 32.012 -3.725 -0.670 1.00 90.25 1163 ALA A N 1
ATOM 9043 C CA . ALA A 1 1163 ? 33.052 -3.338 0.283 1.00 90.25 1163 ALA A CA 1
ATOM 9044 C C . ALA A 1 1163 ? 34.258 -4.293 0.228 1.00 90.25 1163 ALA A C 1
ATOM 9046 O O . ALA A 1 1163 ? 34.184 -5.367 -0.373 1.00 90.25 1163 ALA A O 1
ATOM 9047 N N . LYS A 1 1164 ? 35.379 -3.906 0.847 1.00 91.00 1164 LYS A N 1
ATOM 9048 C CA . LYS A 1 1164 ? 36.560 -4.768 1.012 1.00 91.00 1164 LYS A CA 1
ATOM 9049 C C . LYS A 1 1164 ? 36.367 -5.628 2.257 1.00 91.00 1164 LYS A C 1
ATOM 9051 O O . LYS A 1 1164 ? 36.544 -5.144 3.372 1.00 91.00 1164 LYS A O 1
ATOM 9056 N N . ASP A 1 1165 ? 36.064 -6.906 2.068 1.00 90.75 1165 ASP A N 1
ATOM 9057 C CA . ASP A 1 1165 ? 36.039 -7.846 3.189 1.00 90.75 1165 ASP A CA 1
ATOM 9058 C C . ASP A 1 1165 ? 37.463 -8.266 3.572 1.00 90.75 1165 ASP A C 1
ATOM 9060 O O . ASP A 1 1165 ? 38.306 -8.514 2.705 1.00 90.75 1165 ASP A O 1
ATOM 9064 N N . LYS A 1 1166 ? 37.721 -8.380 4.877 1.00 85.75 1166 LYS A N 1
ATOM 9065 C CA . LYS A 1 1166 ? 38.965 -8.931 5.420 1.00 85.75 1166 LYS A CA 1
ATOM 9066 C C . LYS A 1 1166 ? 38.632 -10.160 6.267 1.00 85.75 1166 LYS A C 1
ATOM 9068 O O . LYS A 1 1166 ? 37.831 -10.022 7.189 1.00 85.75 1166 LYS A O 1
ATOM 9073 N N . PRO A 1 1167 ? 39.207 -11.336 5.968 1.00 86.25 1167 PRO A N 1
ATOM 9074 C CA . PRO A 1 1167 ? 39.119 -12.473 6.870 1.00 86.25 1167 PRO A CA 1
ATOM 9075 C C . PRO A 1 1167 ? 39.964 -12.207 8.121 1.00 86.25 1167 PRO A C 1
ATOM 9077 O O . PRO A 1 1167 ? 41.114 -11.773 8.026 1.00 86.25 1167 PRO A O 1
ATOM 9080 N N . GLU A 1 1168 ? 39.379 -12.459 9.285 1.00 87.81 1168 GLU A N 1
ATOM 9081 C CA . GLU A 1 1168 ? 40.046 -12.390 10.582 1.00 87.81 1168 GLU A CA 1
ATOM 9082 C C . GLU A 1 1168 ? 40.993 -13.588 10.780 1.00 87.81 1168 GLU A C 1
ATOM 9084 O O . GLU A 1 1168 ? 41.011 -14.541 9.996 1.00 87.81 1168 GLU A O 1
ATOM 9089 N N . GLY A 1 1169 ? 41.793 -13.567 11.852 1.00 80.12 1169 GLY A N 1
ATOM 9090 C CA . GLY A 1 1169 ? 42.766 -14.630 12.148 1.00 80.12 1169 GLY A CA 1
ATOM 9091 C C . GLY A 1 1169 ? 42.162 -16.031 12.346 1.00 80.12 1169 GLY A C 1
ATOM 9092 O O . GLY A 1 1169 ? 42.881 -17.021 12.229 1.00 80.12 1169 GLY A O 1
ATOM 9093 N N . ASP A 1 1170 ? 40.860 -16.121 12.622 1.00 82.69 1170 ASP A N 1
ATOM 9094 C CA . ASP A 1 1170 ? 40.085 -17.363 12.749 1.00 82.69 1170 ASP A CA 1
ATOM 9095 C C . ASP A 1 1170 ? 39.314 -17.747 11.465 1.00 82.69 1170 ASP A C 1
ATOM 9097 O O . ASP A 1 1170 ? 38.626 -18.768 11.439 1.00 82.69 1170 ASP A O 1
ATOM 9101 N N . GLY A 1 1171 ? 39.436 -16.954 10.394 1.00 80.88 1171 GLY A N 1
ATOM 9102 C CA . GLY A 1 1171 ? 38.741 -17.143 9.118 1.00 80.88 1171 GLY A CA 1
ATOM 9103 C C . GLY A 1 1171 ? 37.319 -16.575 9.052 1.00 80.88 1171 GLY A C 1
ATOM 9104 O O . GLY A 1 1171 ? 36.679 -16.697 8.004 1.00 80.88 1171 GLY A O 1
ATOM 9105 N N . THR A 1 1172 ? 36.816 -15.949 10.121 1.00 87.44 1172 THR A N 1
ATOM 9106 C CA . THR A 1 1172 ? 35.522 -15.252 10.110 1.00 87.44 1172 THR A CA 1
ATOM 9107 C C . THR A 1 1172 ? 35.613 -13.923 9.363 1.00 87.44 1172 THR A C 1
ATOM 9109 O O . THR A 1 1172 ? 36.686 -13.344 9.208 1.00 87.44 1172 THR A O 1
ATOM 9112 N N . ILE A 1 1173 ? 34.478 -13.436 8.860 1.00 94.38 1173 ILE A N 1
ATOM 9113 C CA . ILE A 1 1173 ? 34.385 -12.149 8.165 1.00 94.38 1173 ILE A CA 1
ATOM 9114 C C . ILE A 1 1173 ? 33.247 -11.361 8.803 1.00 94.38 1173 ILE A C 1
ATOM 9116 O O . ILE A 1 1173 ? 32.074 -11.714 8.651 1.00 94.38 1173 ILE A O 1
ATOM 9120 N N . ASN A 1 1174 ? 33.616 -10.303 9.524 1.00 93.75 1174 ASN A N 1
ATOM 9121 C CA . ASN A 1 1174 ? 32.684 -9.413 10.206 1.00 93.75 1174 ASN A CA 1
ATOM 9122 C C . ASN A 1 1174 ? 32.303 -8.246 9.294 1.00 93.75 1174 ASN A C 1
ATOM 9124 O O . ASN A 1 1174 ? 33.029 -7.262 9.169 1.00 93.75 1174 ASN A O 1
ATOM 9128 N N . ASP A 1 1175 ? 31.146 -8.361 8.652 1.00 94.56 1175 ASP A N 1
ATOM 9129 C CA . ASP A 1 1175 ? 30.629 -7.408 7.676 1.00 94.56 1175 ASP A CA 1
ATOM 9130 C C . ASP A 1 1175 ? 29.379 -6.667 8.174 1.00 94.56 1175 ASP A C 1
ATOM 9132 O O . ASP A 1 1175 ? 28.375 -6.540 7.472 1.00 94.56 1175 ASP A O 1
ATOM 9136 N N . ASP A 1 1176 ? 29.457 -6.122 9.391 1.00 93.88 1176 ASP A N 1
ATOM 9137 C CA . ASP A 1 1176 ? 28.361 -5.370 10.024 1.00 93.88 1176 ASP A CA 1
ATOM 9138 C C . ASP A 1 1176 ? 27.910 -4.149 9.203 1.00 93.88 1176 ASP A C 1
ATOM 9140 O O . ASP A 1 1176 ? 26.733 -3.801 9.200 1.00 93.88 1176 ASP A O 1
ATOM 9144 N N . TYR A 1 1177 ? 28.812 -3.540 8.429 1.00 92.50 1177 TYR A N 1
ATOM 9145 C CA . TYR A 1 1177 ? 28.470 -2.464 7.490 1.00 92.50 1177 TYR A CA 1
ATOM 9146 C C . TYR A 1 1177 ? 27.505 -2.926 6.386 1.00 92.50 1177 TYR A C 1
ATOM 9148 O O . TYR A 1 1177 ? 26.656 -2.154 5.943 1.00 92.50 1177 TYR A O 1
ATOM 9156 N N . ARG A 1 1178 ? 27.611 -4.187 5.943 1.00 95.56 1178 ARG A N 1
ATOM 9157 C CA . ARG A 1 1178 ? 26.728 -4.779 4.929 1.00 95.56 1178 ARG A CA 1
ATOM 9158 C C . ARG A 1 1178 ? 25.370 -5.098 5.538 1.00 95.56 1178 ARG A C 1
ATOM 9160 O O . ARG A 1 1178 ? 24.356 -4.820 4.907 1.00 95.56 1178 ARG A O 1
ATOM 9167 N N . ILE A 1 1179 ? 25.366 -5.615 6.769 1.00 96.88 1179 ILE A N 1
ATOM 9168 C CA . ILE A 1 1179 ? 24.145 -5.846 7.551 1.00 96.88 1179 ILE A CA 1
ATOM 9169 C C . ILE A 1 1179 ? 23.391 -4.530 7.753 1.00 96.88 1179 ILE A C 1
ATOM 9171 O O . ILE A 1 1179 ? 22.216 -4.472 7.418 1.00 96.88 1179 ILE A O 1
ATOM 9175 N N . SER A 1 1180 ? 24.060 -3.470 8.220 1.00 95.00 1180 SER A N 1
ATOM 9176 C CA . SER A 1 1180 ? 23.436 -2.154 8.423 1.00 95.00 1180 SER A CA 1
ATOM 9177 C C . SER A 1 1180 ? 22.835 -1.616 7.126 1.00 95.00 1180 SER A C 1
ATOM 9179 O O . SER A 1 1180 ? 21.658 -1.287 7.098 1.00 95.00 1180 SER A O 1
ATOM 9181 N N . TYR A 1 1181 ? 23.598 -1.613 6.025 1.00 95.94 1181 TYR A N 1
ATOM 9182 C CA . TYR A 1 1181 ? 23.088 -1.146 4.733 1.00 95.94 1181 TYR A CA 1
ATOM 9183 C C . TYR A 1 1181 ? 21.823 -1.901 4.311 1.00 95.94 1181 TYR A C 1
ATOM 9185 O O . TYR A 1 1181 ? 20.825 -1.279 3.959 1.00 95.94 1181 TYR A O 1
ATOM 9193 N N . LEU A 1 1182 ? 21.855 -3.236 4.342 1.00 97.75 1182 LEU A N 1
ATOM 9194 C CA . LEU A 1 1182 ? 20.731 -4.061 3.899 1.00 97.75 1182 LEU A CA 1
ATOM 9195 C C . LEU A 1 1182 ? 19.532 -3.955 4.845 1.00 97.75 1182 LEU A C 1
ATOM 9197 O O . LEU A 1 1182 ? 18.404 -3.914 4.367 1.00 97.75 1182 LEU A O 1
ATOM 9201 N N . ASN A 1 1183 ? 19.767 -3.890 6.157 1.00 96.75 1183 ASN A N 1
ATOM 9202 C CA . ASN A 1 1183 ? 18.726 -3.669 7.155 1.00 96.75 1183 ASN A CA 1
ATOM 9203 C C . ASN A 1 1183 ? 17.981 -2.365 6.865 1.00 96.75 1183 ASN A C 1
ATOM 9205 O O . ASN A 1 1183 ? 16.770 -2.392 6.673 1.00 96.75 1183 ASN A O 1
ATOM 9209 N N . ASP A 1 1184 ? 18.710 -1.256 6.738 1.00 95.12 1184 ASP A N 1
ATOM 9210 C CA . ASP A 1 1184 ? 18.113 0.069 6.574 1.00 95.12 1184 ASP A CA 1
ATOM 9211 C C . ASP A 1 1184 ? 17.311 0.161 5.266 1.00 95.12 1184 ASP A C 1
ATOM 9213 O O . ASP A 1 1184 ? 16.224 0.735 5.235 1.00 95.12 1184 ASP A O 1
ATOM 9217 N N . HIS A 1 1185 ? 17.799 -0.456 4.182 1.00 97.88 1185 HIS A N 1
ATOM 9218 C CA . HIS A 1 1185 ? 17.063 -0.509 2.915 1.00 97.88 1185 HIS A CA 1
ATOM 9219 C C . HIS A 1 1185 ? 15.827 -1.409 3.006 1.00 97.88 1185 HIS A C 1
ATOM 9221 O O . HIS A 1 1185 ? 14.765 -1.016 2.533 1.00 97.88 1185 HIS A O 1
ATOM 9227 N N . LEU A 1 1186 ? 15.924 -2.594 3.616 1.00 97.69 1186 LEU A N 1
ATOM 9228 C CA . LEU A 1 1186 ? 14.788 -3.511 3.747 1.00 97.69 1186 LEU A CA 1
ATOM 9229 C C . LEU A 1 1186 ? 13.704 -2.975 4.687 1.00 97.69 1186 LEU A C 1
ATOM 9231 O O . LEU A 1 1186 ? 12.528 -3.202 4.420 1.00 97.69 1186 LEU A O 1
ATOM 9235 N N . VAL A 1 1187 ? 14.064 -2.211 5.721 1.00 95.38 1187 VAL A N 1
ATOM 9236 C CA . VAL A 1 1187 ? 13.089 -1.458 6.527 1.00 95.38 1187 VAL A CA 1
ATOM 9237 C C . VAL A 1 1187 ? 12.293 -0.509 5.629 1.00 95.38 1187 VAL A C 1
ATOM 9239 O O . VAL A 1 1187 ? 11.068 -0.527 5.655 1.00 95.38 1187 VAL A O 1
ATOM 9242 N N . GLN A 1 1188 ? 12.965 0.243 4.751 1.00 97.12 1188 GLN A N 1
ATOM 9243 C CA . GLN A 1 1188 ? 12.301 1.146 3.802 1.00 97.12 1188 GLN A CA 1
ATOM 9244 C C . GLN A 1 1188 ? 11.482 0.413 2.723 1.00 97.12 1188 GLN A C 1
ATOM 9246 O O . GLN A 1 1188 ? 10.502 0.963 2.223 1.00 97.12 1188 GLN A O 1
ATOM 9251 N N . VAL A 1 1189 ? 11.829 -0.834 2.382 1.00 97.56 1189 VAL A N 1
ATOM 9252 C CA . VAL A 1 1189 ? 10.968 -1.700 1.555 1.00 97.56 1189 VAL A CA 1
ATOM 9253 C C . VAL A 1 1189 ? 9.698 -2.081 2.312 1.00 97.56 1189 VAL A C 1
ATOM 9255 O O . VAL A 1 1189 ? 8.621 -2.013 1.730 1.00 97.56 1189 VAL A O 1
ATOM 9258 N N . GLY A 1 1190 ? 9.808 -2.449 3.593 1.00 93.50 1190 GLY A N 1
ATOM 9259 C CA . GLY A 1 1190 ? 8.650 -2.725 4.446 1.00 93.50 1190 GLY A CA 1
ATOM 9260 C C . GLY A 1 1190 ? 7.701 -1.528 4.521 1.00 93.50 1190 GLY A C 1
ATOM 9261 O O . GLY A 1 1190 ? 6.512 -1.669 4.264 1.00 93.50 1190 GLY A O 1
ATOM 9262 N N . GLU A 1 1191 ? 8.254 -0.337 4.734 1.00 92.69 1191 GLU A N 1
ATOM 9263 C CA . GLU A 1 1191 ? 7.510 0.925 4.713 1.00 92.69 1191 GLU A CA 1
ATOM 9264 C C . GLU A 1 1191 ? 6.818 1.198 3.365 1.00 92.69 1191 GLU A C 1
ATOM 9266 O O . GLU A 1 1191 ? 5.665 1.613 3.334 1.00 92.69 1191 GLU A O 1
ATOM 9271 N N . ALA A 1 1192 ? 7.482 0.934 2.234 1.00 93.81 1192 ALA A N 1
ATOM 9272 C CA . ALA A 1 1192 ? 6.861 1.088 0.916 1.00 93.81 1192 ALA A CA 1
ATOM 9273 C C . ALA A 1 1192 ? 5.701 0.099 0.695 1.00 93.81 1192 ALA A C 1
ATOM 9275 O O . ALA A 1 1192 ? 4.726 0.426 0.021 1.00 93.81 1192 ALA A O 1
ATOM 9276 N N . ILE A 1 1193 ? 5.782 -1.112 1.257 1.00 92.88 1193 ILE A N 1
ATOM 9277 C CA . ILE A 1 1193 ? 4.669 -2.069 1.214 1.00 92.88 1193 ILE A CA 1
ATOM 9278 C C . ILE A 1 1193 ? 3.490 -1.546 2.042 1.00 92.88 1193 ILE A C 1
ATOM 9280 O O . ILE A 1 1193 ? 2.346 -1.642 1.597 1.00 92.88 1193 ILE A O 1
ATOM 9284 N N . GLU A 1 1194 ? 3.756 -0.941 3.202 1.00 87.25 1194 GLU A N 1
ATOM 9285 C CA . GLU A 1 1194 ? 2.732 -0.270 4.013 1.00 87.25 1194 GLU A CA 1
ATOM 9286 C C . GLU A 1 1194 ? 2.132 0.963 3.310 1.00 87.25 1194 GLU A C 1
ATOM 9288 O O . GLU A 1 1194 ? 0.935 1.210 3.453 1.00 87.25 1194 GLU A O 1
ATOM 9293 N N . ASP A 1 1195 ? 2.902 1.664 2.465 1.00 87.19 1195 ASP A N 1
ATOM 9294 C CA . ASP A 1 1195 ? 2.396 2.726 1.574 1.00 87.19 1195 ASP A CA 1
ATOM 9295 C C . ASP A 1 1195 ? 1.430 2.197 0.487 1.00 87.19 1195 ASP A C 1
ATOM 9297 O O . ASP A 1 1195 ? 0.767 2.976 -0.200 1.00 87.19 1195 ASP A O 1
ATOM 9301 N N . GLY A 1 1196 ? 1.334 0.873 0.314 1.00 86.94 1196 GLY A N 1
ATOM 9302 C CA . GLY A 1 1196 ? 0.478 0.215 -0.675 1.00 86.94 1196 GLY A CA 1
ATOM 9303 C C . GLY A 1 1196 ? 1.188 -0.178 -1.973 1.00 86.94 1196 GLY A C 1
ATOM 9304 O O . GLY A 1 1196 ? 0.516 -0.518 -2.950 1.00 86.94 1196 GLY A O 1
ATOM 9305 N N . VAL A 1 1197 ? 2.526 -0.149 -2.013 1.00 95.25 1197 VAL A N 1
ATOM 9306 C CA . VAL A 1 1197 ? 3.303 -0.625 -3.166 1.00 95.25 1197 VAL A CA 1
ATOM 9307 C C . VAL A 1 1197 ? 3.247 -2.154 -3.245 1.00 95.25 1197 VAL A C 1
ATOM 9309 O O . VAL A 1 1197 ? 3.671 -2.857 -2.326 1.00 95.25 1197 VAL A O 1
ATOM 9312 N N . GLU A 1 1198 ? 2.783 -2.699 -4.373 1.00 96.31 1198 GLU A N 1
ATOM 9313 C CA . GLU A 1 1198 ? 2.768 -4.151 -4.579 1.00 96.31 1198 GLU A CA 1
ATOM 9314 C C . GLU A 1 1198 ? 4.178 -4.676 -4.885 1.00 96.31 1198 GLU A C 1
ATOM 9316 O O . GLU A 1 1198 ? 4.687 -4.560 -6.005 1.00 96.31 1198 GLU A O 1
ATOM 9321 N N . MET A 1 1199 ? 4.802 -5.286 -3.878 1.00 96.94 1199 MET A N 1
ATOM 9322 C CA . MET A 1 1199 ? 6.130 -5.882 -3.980 1.00 96.94 1199 MET A CA 1
ATOM 9323 C C . MET A 1 1199 ? 6.074 -7.398 -4.166 1.00 96.94 1199 MET A C 1
ATOM 9325 O O . MET A 1 1199 ? 5.541 -8.130 -3.333 1.00 96.94 1199 MET A O 1
ATOM 9329 N N . MET A 1 1200 ? 6.710 -7.879 -5.235 1.00 97.94 1200 MET A N 1
ATOM 9330 C CA . MET A 1 1200 ? 6.854 -9.308 -5.525 1.00 97.94 1200 MET A CA 1
ATOM 9331 C C . MET A 1 1200 ? 7.987 -9.963 -4.732 1.00 97.94 1200 MET A C 1
ATOM 9333 O O . MET A 1 1200 ? 7.886 -11.131 -4.358 1.00 97.94 1200 MET A O 1
ATOM 9337 N N . GLY A 1 1201 ? 9.087 -9.243 -4.510 1.00 97.62 1201 GLY A N 1
ATOM 9338 C CA . GLY A 1 1201 ? 10.271 -9.811 -3.882 1.00 97.62 1201 GLY A CA 1
ATOM 9339 C C . GLY A 1 1201 ? 11.485 -8.893 -3.868 1.00 97.62 1201 GLY A C 1
ATOM 9340 O O . GLY A 1 1201 ? 11.469 -7.771 -4.388 1.00 97.62 1201 GLY A O 1
ATOM 9341 N N . TYR A 1 1202 ? 12.550 -9.420 -3.272 1.00 98.56 1202 TYR A N 1
ATOM 9342 C CA . TYR A 1 1202 ? 13.850 -8.782 -3.139 1.00 98.56 1202 TYR A CA 1
ATOM 9343 C C . TYR A 1 1202 ? 14.954 -9.823 -3.343 1.00 98.56 1202 TYR A C 1
ATOM 9345 O O . TYR A 1 1202 ? 15.044 -10.809 -2.604 1.00 98.56 1202 TYR A O 1
ATOM 9353 N N . THR A 1 1203 ? 15.824 -9.580 -4.323 1.00 98.38 1203 THR A N 1
ATOM 9354 C CA . THR A 1 1203 ? 17.050 -10.355 -4.514 1.00 98.38 1203 THR A CA 1
ATOM 9355 C C . THR A 1 1203 ? 18.278 -9.471 -4.340 1.00 98.38 1203 THR A C 1
ATOM 9357 O O . THR A 1 1203 ? 18.535 -8.594 -5.169 1.00 98.38 1203 THR A O 1
ATOM 9360 N N . SER A 1 1204 ? 19.062 -9.719 -3.286 1.00 98.00 1204 SER A N 1
ATOM 9361 C CA . SER A 1 1204 ? 20.313 -8.988 -3.069 1.00 98.00 1204 SER A CA 1
ATOM 9362 C C . SER A 1 1204 ? 21.302 -9.242 -4.206 1.00 98.00 1204 SER A C 1
ATOM 9364 O O . SER A 1 1204 ? 21.382 -10.339 -4.766 1.00 98.00 1204 SER A O 1
ATOM 9366 N N . TRP A 1 1205 ? 22.075 -8.223 -4.563 1.00 97.94 1205 TRP A N 1
ATOM 9367 C CA . TRP A 1 1205 ? 23.077 -8.363 -5.607 1.00 97.94 1205 TRP A CA 1
ATOM 9368 C C . TRP A 1 1205 ? 24.283 -9.159 -5.122 1.00 97.94 1205 TRP A C 1
ATOM 9370 O O . TRP A 1 1205 ? 24.856 -8.845 -4.080 1.00 97.94 1205 TRP A O 1
ATOM 9380 N N . GLY A 1 1206 ? 24.697 -10.145 -5.919 1.00 96.56 1206 GLY A N 1
ATOM 9381 C CA . GLY A 1 1206 ? 25.880 -10.957 -5.676 1.00 96.56 1206 GLY A CA 1
ATOM 9382 C C . GLY A 1 1206 ? 25.864 -11.634 -4.311 1.00 96.56 1206 GLY A C 1
ATOM 9383 O O . GLY A 1 1206 ? 26.788 -11.379 -3.552 1.00 96.56 1206 GLY A O 1
ATOM 9384 N N . PRO A 1 1207 ? 24.867 -12.487 -3.980 1.00 97.62 1207 PRO A N 1
ATOM 9385 C CA . PRO A 1 1207 ? 24.755 -13.168 -2.679 1.00 97.62 1207 PRO A CA 1
ATOM 9386 C C . PRO A 1 1207 ? 25.967 -14.058 -2.359 1.00 97.62 1207 PRO A C 1
ATOM 9388 O O . PRO A 1 1207 ? 26.248 -14.350 -1.196 1.00 97.62 1207 PRO A O 1
ATOM 9391 N N . ILE A 1 1208 ? 26.706 -14.456 -3.391 1.00 98.44 1208 ILE A N 1
ATOM 9392 C CA . ILE A 1 1208 ? 28.060 -14.995 -3.336 1.00 98.44 1208 ILE A CA 1
ATOM 9393 C C . ILE A 1 1208 ? 28.994 -13.995 -4.019 1.00 98.44 1208 ILE A C 1
ATOM 9395 O O . ILE A 1 1208 ? 28.609 -13.379 -5.016 1.00 98.44 1208 ILE A O 1
ATOM 9399 N N . ASP A 1 1209 ? 30.201 -13.818 -3.480 1.00 97.81 1209 ASP A N 1
ATOM 9400 C CA . ASP A 1 1209 ? 31.190 -12.932 -4.095 1.00 97.81 1209 ASP A CA 1
ATOM 9401 C C . ASP A 1 1209 ? 31.399 -13.289 -5.566 1.00 97.81 1209 ASP A C 1
ATOM 9403 O O . ASP A 1 1209 ? 31.529 -14.458 -5.916 1.00 97.81 1209 ASP A O 1
ATOM 9407 N N . LEU A 1 1210 ? 31.429 -12.271 -6.420 1.00 96.69 1210 LEU A N 1
ATOM 9408 C CA . LEU A 1 1210 ? 31.469 -12.407 -7.871 1.00 96.69 1210 LEU A CA 1
ATOM 9409 C C . LEU A 1 1210 ? 32.415 -11.380 -8.486 1.00 96.69 1210 LEU A C 1
ATOM 9411 O O . LEU A 1 1210 ? 32.783 -10.395 -7.842 1.00 96.69 1210 LEU A O 1
ATOM 9415 N N . VAL A 1 1211 ? 32.802 -11.591 -9.743 1.00 95.94 1211 VAL A N 1
ATOM 9416 C CA . VAL A 1 1211 ? 33.638 -10.628 -10.468 1.00 95.94 1211 VAL A CA 1
ATOM 9417 C C . VAL A 1 1211 ? 32.806 -9.388 -10.791 1.00 95.94 1211 VAL A C 1
ATOM 9419 O O . VAL A 1 1211 ? 31.792 -9.479 -11.479 1.00 95.94 1211 VAL A O 1
ATOM 9422 N N . SER A 1 1212 ? 33.217 -8.212 -10.322 1.00 91.19 1212 SER A N 1
ATOM 9423 C CA . SER A 1 1212 ? 32.468 -6.967 -10.537 1.00 91.19 1212 SER A CA 1
ATOM 9424 C C . SER A 1 1212 ? 32.352 -6.594 -12.022 1.00 91.19 1212 SER A C 1
ATOM 9426 O O . SER A 1 1212 ? 33.305 -6.708 -12.789 1.00 91.19 1212 SER A O 1
ATOM 9428 N N . ALA A 1 1213 ? 31.187 -6.098 -12.443 1.00 88.00 1213 ALA A N 1
ATOM 9429 C CA . ALA A 1 1213 ? 30.969 -5.709 -13.837 1.00 88.00 1213 ALA A CA 1
ATOM 9430 C C . ALA A 1 1213 ? 31.830 -4.497 -14.240 1.00 88.00 1213 ALA A C 1
ATOM 9432 O O . ALA A 1 1213 ? 32.441 -4.489 -15.307 1.00 88.00 1213 ALA A O 1
ATOM 9433 N N . SER A 1 1214 ? 31.925 -3.486 -13.371 1.00 85.12 1214 SER A N 1
ATOM 9434 C CA . SER A 1 1214 ? 32.548 -2.196 -13.695 1.00 85.12 1214 SER A CA 1
ATOM 9435 C C . SER A 1 1214 ? 34.048 -2.282 -13.971 1.00 85.12 1214 SER A C 1
ATOM 9437 O O . SER A 1 1214 ? 34.495 -1.720 -14.967 1.00 85.12 1214 SER A O 1
ATOM 9439 N N . LYS A 1 1215 ? 34.807 -2.980 -13.114 1.00 86.31 1215 LYS A N 1
ATOM 9440 C CA . LYS A 1 1215 ? 36.278 -3.073 -13.192 1.00 86.31 1215 LYS A CA 1
ATOM 9441 C C . LYS A 1 1215 ? 36.822 -4.487 -13.398 1.00 86.31 1215 LYS A C 1
ATOM 9443 O O . LYS A 1 1215 ? 38.025 -4.641 -13.566 1.00 86.31 1215 LYS A O 1
ATOM 9448 N N . ALA A 1 1216 ? 35.960 -5.507 -13.396 1.00 89.62 1216 ALA A N 1
ATOM 9449 C CA . ALA A 1 1216 ? 36.375 -6.910 -13.388 1.00 89.62 1216 ALA A CA 1
ATOM 9450 C C . ALA A 1 1216 ? 37.322 -7.248 -12.217 1.00 89.62 1216 ALA A C 1
ATOM 9452 O O . ALA A 1 1216 ? 38.336 -7.910 -12.392 1.00 89.62 1216 ALA A O 1
ATOM 9453 N N . GLU A 1 1217 ? 36.955 -6.797 -11.015 1.00 91.12 1217 GLU A N 1
ATOM 9454 C CA . GLU A 1 1217 ? 37.673 -7.020 -9.747 1.00 91.12 1217 GLU A CA 1
ATOM 9455 C C . GLU A 1 1217 ? 36.836 -7.882 -8.782 1.00 91.12 1217 GLU A C 1
ATOM 9457 O O . GLU A 1 1217 ? 35.603 -7.822 -8.817 1.00 91.12 1217 GLU A O 1
ATOM 9462 N N . LEU A 1 1218 ? 37.499 -8.624 -7.893 1.00 91.50 1218 LEU A N 1
ATOM 9463 C CA . LEU A 1 1218 ? 36.936 -9.388 -6.769 1.00 91.50 1218 LEU A CA 1
ATOM 9464 C C . LEU A 1 1218 ? 37.169 -8.719 -5.408 1.00 91.50 1218 LEU A C 1
ATOM 9466 O O . LEU A 1 1218 ? 36.560 -9.117 -4.420 1.00 91.50 1218 LEU A O 1
ATOM 9470 N N . SER A 1 1219 ? 38.031 -7.705 -5.320 1.00 89.88 1219 SER A N 1
ATOM 9471 C CA . SER A 1 1219 ? 38.282 -6.976 -4.072 1.00 89.88 1219 SER A CA 1
ATOM 9472 C C . SER A 1 1219 ? 37.090 -6.134 -3.609 1.00 89.88 1219 SER A C 1
ATOM 9474 O O . SER A 1 1219 ? 36.967 -5.874 -2.412 1.00 89.88 1219 SER A O 1
ATOM 9476 N N . LYS A 1 1220 ? 36.190 -5.744 -4.523 1.00 90.31 1220 LYS A N 1
ATOM 9477 C CA . LYS A 1 1220 ? 34.882 -5.154 -4.201 1.00 90.31 1220 LYS A CA 1
ATOM 9478 C C . LYS A 1 1220 ? 33.832 -6.263 -4.090 1.00 90.31 1220 LYS A C 1
ATOM 9480 O O . LYS A 1 1220 ? 33.316 -6.736 -5.100 1.00 90.31 1220 LYS A O 1
ATOM 9485 N N . ARG A 1 1221 ? 33.501 -6.650 -2.859 1.00 94.31 1221 ARG A N 1
ATOM 9486 C CA . ARG A 1 1221 ? 32.682 -7.826 -2.541 1.00 94.31 1221 ARG A CA 1
ATOM 9487 C C . ARG A 1 1221 ? 31.292 -7.446 -2.056 1.00 94.31 1221 ARG A C 1
ATOM 9489 O O . ARG A 1 1221 ? 31.140 -6.508 -1.271 1.00 94.31 1221 ARG A O 1
ATOM 9496 N N . TYR A 1 1222 ? 30.293 -8.203 -2.498 1.00 95.12 1222 TYR A N 1
ATOM 9497 C CA . TYR A 1 1222 ? 28.881 -7.990 -2.163 1.00 95.12 1222 TYR A CA 1
ATOM 9498 C C . TYR A 1 1222 ? 28.281 -9.134 -1.342 1.00 95.12 1222 TYR A C 1
ATOM 9500 O O . TYR A 1 1222 ? 27.301 -8.910 -0.637 1.00 95.12 1222 TYR A O 1
ATOM 9508 N N . GLY A 1 1223 ? 28.862 -10.335 -1.411 1.00 95.88 1223 GLY A N 1
ATOM 9509 C CA . GLY A 1 1223 ? 28.171 -11.546 -0.993 1.00 95.88 1223 GLY A CA 1
ATOM 9510 C C . GLY A 1 1223 ? 27.999 -11.709 0.494 1.00 95.88 1223 GLY A C 1
ATOM 9511 O O . GLY A 1 1223 ? 28.735 -11.144 1.294 1.00 95.88 1223 GLY A O 1
ATOM 9512 N N . PHE A 1 1224 ? 27.049 -12.564 0.838 1.00 98.12 1224 PHE A N 1
ATOM 9513 C CA . PHE A 1 1224 ? 26.944 -13.223 2.133 1.00 98.12 1224 PHE A CA 1
ATOM 9514 C C . PHE A 1 1224 ? 27.927 -14.395 2.232 1.00 98.12 1224 PHE A C 1
ATOM 9516 O O . PHE A 1 1224 ? 28.318 -14.817 3.318 1.00 98.12 1224 PHE A O 1
ATOM 9523 N N . ILE A 1 1225 ? 28.335 -14.926 1.077 1.00 98.19 1225 ILE A N 1
ATOM 9524 C CA . ILE A 1 1225 ? 29.293 -16.017 0.943 1.00 98.19 1225 ILE A CA 1
ATOM 9525 C C . ILE A 1 1225 ? 30.583 -15.446 0.359 1.00 98.19 1225 ILE A C 1
ATOM 9527 O O . ILE A 1 1225 ? 30.610 -14.950 -0.768 1.00 98.19 1225 ILE A O 1
ATOM 9531 N N . TYR A 1 1226 ? 31.653 -15.516 1.142 1.00 97.44 1226 TYR A N 1
ATOM 9532 C CA . TYR A 1 1226 ? 32.991 -15.146 0.711 1.00 97.44 1226 TYR A CA 1
ATOM 9533 C C . TYR A 1 1226 ? 33.568 -16.205 -0.218 1.00 97.44 1226 TYR A C 1
ATOM 9535 O O . TYR A 1 1226 ? 33.487 -17.394 0.091 1.00 97.44 1226 TYR A O 1
ATOM 9543 N N . VAL A 1 1227 ? 34.199 -15.773 -1.308 1.00 97.00 1227 VAL A N 1
ATOM 9544 C CA . VAL A 1 1227 ? 34.979 -16.650 -2.190 1.00 97.00 1227 VAL A CA 1
ATOM 9545 C C . VAL A 1 1227 ? 36.455 -16.304 -2.057 1.00 97.00 1227 VAL A C 1
ATOM 9547 O O . VAL A 1 1227 ? 36.853 -15.164 -2.314 1.00 97.00 1227 VAL A O 1
ATOM 9550 N N . ASP A 1 1228 ? 37.266 -17.299 -1.689 1.00 95.06 1228 ASP A N 1
ATOM 9551 C CA . ASP A 1 1228 ? 38.722 -17.174 -1.601 1.00 95.06 1228 ASP A CA 1
ATOM 9552 C C . ASP A 1 1228 ? 39.347 -17.077 -2.996 1.00 95.06 1228 ASP A C 1
ATOM 9554 O O . ASP A 1 1228 ? 39.782 -18.068 -3.590 1.00 95.06 1228 ASP A O 1
ATOM 9558 N N . ARG A 1 1229 ? 39.304 -15.860 -3.538 1.00 94.56 1229 ARG A N 1
ATOM 9559 C CA . ARG A 1 1229 ? 39.927 -15.472 -4.796 1.00 94.56 1229 ARG A CA 1
ATOM 9560 C C . ARG A 1 1229 ? 40.190 -13.967 -4.836 1.00 94.56 1229 ARG A C 1
ATOM 9562 O O . ARG A 1 1229 ? 39.310 -13.194 -4.463 1.00 94.56 1229 ARG A O 1
ATOM 9569 N N . ASP A 1 1230 ? 41.369 -13.554 -5.288 1.00 93.00 1230 ASP A N 1
ATOM 9570 C CA . ASP A 1 1230 ? 41.784 -12.151 -5.404 1.00 93.00 1230 ASP A CA 1
ATOM 9571 C C . ASP A 1 1230 ? 41.684 -11.596 -6.843 1.00 93.00 1230 ASP A C 1
ATOM 9573 O O . ASP A 1 1230 ? 41.329 -12.306 -7.787 1.00 93.00 1230 ASP A O 1
ATOM 9577 N N . ASP A 1 1231 ? 42.007 -10.308 -7.013 1.00 92.31 1231 ASP A N 1
ATOM 9578 C CA . ASP A 1 1231 ? 41.972 -9.606 -8.308 1.00 92.31 1231 ASP A CA 1
ATOM 9579 C C . ASP A 1 1231 ? 42.977 -10.162 -9.332 1.00 92.31 1231 ASP A C 1
ATOM 9581 O O . ASP A 1 1231 ? 42.792 -9.989 -10.535 1.00 92.31 1231 ASP A O 1
ATOM 9585 N N . GLN A 1 1232 ? 44.029 -10.847 -8.872 1.00 90.25 1232 GLN A N 1
ATOM 9586 C CA . GLN A 1 1232 ? 45.025 -11.501 -9.727 1.00 90.25 1232 GLN A CA 1
ATOM 9587 C C . GLN A 1 1232 ? 44.627 -12.940 -10.083 1.00 90.25 1232 GLN A C 1
ATOM 9589 O O . GLN A 1 1232 ? 45.332 -13.621 -10.826 1.00 90.25 1232 GLN A O 1
ATOM 9594 N N . GLY A 1 1233 ? 43.490 -13.410 -9.567 1.00 89.44 1233 GLY A N 1
ATOM 9595 C CA . GLY A 1 1233 ? 42.984 -14.754 -9.783 1.00 89.44 1233 GLY A CA 1
ATOM 9596 C C . GLY A 1 1233 ? 43.611 -15.822 -8.887 1.00 89.44 1233 GLY A C 1
ATOM 9597 O O . GLY A 1 1233 ? 43.347 -16.998 -9.128 1.00 89.44 1233 GLY A O 1
ATOM 9598 N N . ASN A 1 1234 ? 44.387 -15.449 -7.865 1.00 92.44 1234 ASN A N 1
ATOM 9599 C CA . ASN A 1 1234 ? 44.908 -16.392 -6.876 1.00 92.44 1234 ASN A CA 1
ATOM 9600 C C . ASN A 1 1234 ? 43.845 -16.704 -5.822 1.00 92.44 1234 ASN A C 1
ATOM 9602 O O . ASN A 1 1234 ? 43.033 -15.845 -5.494 1.00 92.44 1234 ASN A O 1
ATOM 9606 N N . GLY A 1 1235 ? 43.894 -17.904 -5.247 1.00 91.56 1235 GLY A N 1
ATOM 9607 C CA . GLY A 1 1235 ? 43.003 -18.344 -4.172 1.00 91.56 1235 GLY A CA 1
ATOM 9608 C C . GLY A 1 1235 ? 42.490 -19.762 -4.405 1.00 91.56 1235 GLY A C 1
ATOM 9609 O O . GLY A 1 1235 ? 42.591 -20.306 -5.505 1.00 91.56 1235 GLY A O 1
ATOM 9610 N N . SER A 1 1236 ? 41.973 -20.393 -3.356 1.00 94.62 1236 SER A N 1
ATOM 9611 C CA . SER A 1 1236 ? 41.504 -21.784 -3.394 1.00 94.62 1236 SER A CA 1
ATOM 9612 C C . SER A 1 1236 ? 40.111 -21.964 -4.007 1.00 94.62 1236 SER A C 1
ATOM 9614 O O . SER A 1 1236 ? 39.673 -23.102 -4.192 1.00 94.62 1236 SER A O 1
ATOM 9616 N N . LEU A 1 1237 ? 39.398 -20.865 -4.294 1.00 96.12 1237 LEU A N 1
ATOM 9617 C CA . LEU A 1 1237 ? 37.974 -20.843 -4.647 1.00 96.12 1237 LEU A CA 1
ATOM 9618 C C . LEU A 1 1237 ? 37.059 -21.409 -3.544 1.00 96.12 1237 LEU A C 1
ATOM 9620 O O . LEU A 1 1237 ? 35.895 -21.713 -3.810 1.00 96.12 1237 LEU A O 1
ATOM 9624 N N . SER A 1 1238 ? 37.529 -21.568 -2.303 1.00 95.81 1238 SER A N 1
ATOM 9625 C CA . SER A 1 1238 ? 36.677 -22.032 -1.203 1.00 95.81 1238 SER A CA 1
ATOM 9626 C C . SER A 1 1238 ? 35.594 -21.010 -0.854 1.00 95.81 1238 SER A C 1
ATOM 9628 O O . SER A 1 1238 ? 35.828 -19.804 -0.954 1.00 95.81 1238 SER A O 1
ATOM 9630 N N . ARG A 1 1239 ? 34.430 -21.498 -0.408 1.00 96.88 1239 ARG A N 1
ATOM 9631 C CA . ARG A 1 1239 ? 33.308 -20.674 0.057 1.00 96.88 1239 ARG A CA 1
ATOM 9632 C C . ARG A 1 1239 ? 33.265 -20.636 1.583 1.00 96.88 1239 ARG A C 1
ATOM 9634 O O . ARG A 1 1239 ? 33.262 -21.694 2.211 1.00 96.88 1239 ARG A O 1
ATOM 9641 N N . SER A 1 1240 ? 33.145 -19.442 2.155 1.00 95.81 1240 SER A N 1
ATOM 9642 C CA . SER A 1 1240 ? 32.992 -19.232 3.602 1.00 95.81 1240 SER A CA 1
ATOM 9643 C C . SER A 1 1240 ? 31.780 -18.351 3.896 1.00 95.81 1240 SER A C 1
ATOM 9645 O O . SER A 1 1240 ? 31.543 -17.365 3.203 1.00 95.81 1240 SER A O 1
ATOM 9647 N N . ARG A 1 1241 ? 30.999 -18.689 4.926 1.00 97.38 1241 ARG A N 1
ATOM 9648 C CA . ARG A 1 1241 ? 29.840 -17.887 5.358 1.00 97.38 1241 ARG A CA 1
ATOM 9649 C C . ARG A 1 1241 ? 30.345 -16.633 6.077 1.00 97.38 1241 ARG A C 1
ATOM 9651 O O . ARG A 1 1241 ? 31.141 -16.754 7.005 1.00 97.38 1241 ARG A O 1
ATOM 9658 N N . LYS A 1 1242 ? 29.906 -15.446 5.655 1.00 97.56 1242 LYS A N 1
ATOM 9659 C CA . LYS A 1 1242 ? 30.159 -14.188 6.380 1.00 97.56 1242 LYS A CA 1
ATOM 9660 C C . LYS A 1 1242 ? 29.152 -14.029 7.520 1.00 97.56 1242 LYS A C 1
ATOM 9662 O O . LYS A 1 1242 ? 28.171 -14.771 7.587 1.00 97.56 1242 LYS A O 1
ATOM 9667 N N . LYS A 1 1243 ? 29.339 -13.045 8.400 1.00 97.25 1243 LYS A N 1
ATOM 9668 C CA . LYS A 1 1243 ? 28.365 -12.755 9.467 1.00 97.25 1243 LYS A CA 1
ATOM 9669 C C . LYS A 1 1243 ? 26.978 -12.430 8.893 1.00 97.25 1243 LYS A C 1
ATOM 9671 O O . LYS A 1 1243 ? 25.971 -12.953 9.372 1.00 97.25 1243 LYS A O 1
ATOM 9676 N N . SER A 1 1244 ? 26.935 -11.660 7.808 1.00 97.69 1244 SER A N 1
ATOM 9677 C CA . SER A 1 1244 ? 25.706 -11.315 7.082 1.00 97.69 1244 SER A CA 1
ATOM 9678 C C . SER A 1 1244 ? 24.928 -12.515 6.517 1.00 97.69 1244 SER A C 1
ATOM 9680 O O . SER A 1 1244 ? 23.717 -12.406 6.347 1.00 97.69 1244 SER A O 1
ATOM 9682 N N . PHE A 1 1245 ? 25.568 -13.673 6.297 1.00 98.50 1245 PHE A N 1
ATOM 9683 C CA . PHE A 1 1245 ? 24.893 -14.919 5.901 1.00 98.50 1245 PHE A CA 1
ATOM 9684 C C . PHE A 1 1245 ? 23.854 -15.351 6.931 1.00 98.50 1245 PHE A C 1
ATOM 9686 O O . PHE A 1 1245 ? 22.713 -15.661 6.595 1.00 98.50 1245 PHE A O 1
ATOM 9693 N N . HIS A 1 1246 ? 24.253 -15.360 8.203 1.00 97.81 1246 HIS A N 1
ATOM 9694 C CA . HIS A 1 1246 ? 23.383 -15.780 9.295 1.00 97.81 1246 HIS A CA 1
ATOM 9695 C C . HIS A 1 1246 ? 22.286 -14.748 9.560 1.00 97.81 1246 HIS A C 1
ATOM 9697 O O . HIS A 1 1246 ? 21.143 -15.132 9.786 1.00 97.81 1246 HIS A O 1
ATOM 9703 N N . TRP A 1 1247 ? 22.614 -13.459 9.444 1.00 97.75 1247 TRP A N 1
ATOM 9704 C CA . TRP A 1 1247 ? 21.631 -12.383 9.539 1.00 97.75 1247 TRP A CA 1
ATOM 9705 C C . TRP A 1 1247 ? 20.563 -12.484 8.442 1.00 97.75 1247 TRP A C 1
ATOM 9707 O O . TRP A 1 1247 ? 19.374 -12.491 8.743 1.00 97.75 1247 TRP A O 1
ATOM 9717 N N . TYR A 1 1248 ? 20.957 -12.629 7.173 1.00 98.06 1248 TYR A N 1
ATOM 9718 C CA . TYR A 1 1248 ? 19.988 -12.682 6.077 1.00 98.06 1248 TYR A CA 1
ATOM 9719 C C . TYR A 1 1248 ? 19.142 -13.959 6.128 1.00 98.06 1248 TYR A C 1
ATOM 9721 O O . TYR A 1 1248 ? 17.944 -13.915 5.865 1.00 98.06 1248 TYR A O 1
ATOM 9729 N N . LYS A 1 1249 ? 19.727 -15.077 6.577 1.00 97.56 1249 LYS A N 1
ATOM 9730 C CA . LYS A 1 1249 ? 18.980 -16.300 6.896 1.00 97.56 1249 LYS A CA 1
ATOM 9731 C C . LYS A 1 1249 ? 17.870 -16.055 7.922 1.00 97.56 1249 LYS A C 1
ATOM 9733 O O . LYS A 1 1249 ? 16.762 -16.554 7.753 1.00 97.56 1249 LYS A O 1
ATOM 9738 N N . GLU A 1 1250 ? 18.160 -15.307 8.982 1.00 91.31 1250 GLU A N 1
ATOM 9739 C CA . GLU A 1 1250 ? 17.177 -14.958 10.010 1.00 91.31 1250 GLU A CA 1
ATOM 9740 C C . GLU A 1 1250 ? 16.094 -14.013 9.471 1.00 91.31 1250 GLU A C 1
ATOM 9742 O O . GLU A 1 1250 ? 14.910 -14.227 9.735 1.00 91.31 1250 GLU A O 1
ATOM 9747 N N . VAL A 1 1251 ? 16.473 -13.016 8.663 1.00 91.31 1251 VAL A N 1
ATOM 9748 C CA . VAL A 1 1251 ? 15.523 -12.130 7.968 1.00 91.31 1251 VAL A CA 1
ATOM 9749 C C . VAL A 1 1251 ? 14.553 -12.951 7.126 1.00 91.31 1251 VAL A C 1
ATOM 9751 O O . VAL A 1 1251 ? 13.346 -12.802 7.279 1.00 91.31 1251 VAL A O 1
ATOM 9754 N N . ILE A 1 1252 ? 15.044 -13.876 6.301 1.00 93.06 1252 ILE A N 1
ATOM 9755 C CA . ILE A 1 1252 ? 14.175 -14.702 5.456 1.00 93.06 1252 ILE A CA 1
ATOM 9756 C C . ILE A 1 1252 ? 13.297 -15.634 6.302 1.00 93.06 1252 ILE A C 1
ATOM 9758 O O . ILE A 1 1252 ? 12.092 -15.720 6.072 1.00 93.06 1252 ILE A O 1
ATOM 9762 N N . ALA A 1 1253 ? 13.867 -16.296 7.314 1.00 87.94 1253 ALA A N 1
ATOM 9763 C CA . ALA A 1 1253 ? 13.128 -17.216 8.182 1.00 87.94 1253 ALA A CA 1
ATOM 9764 C C . ALA A 1 1253 ? 11.998 -16.526 8.966 1.00 87.94 1253 ALA A C 1
ATOM 9766 O O . ALA A 1 1253 ? 10.953 -17.127 9.206 1.00 87.94 1253 ALA A O 1
ATOM 9767 N N . THR A 1 1254 ? 12.192 -15.259 9.338 1.00 83.44 1254 THR A N 1
ATOM 9768 C CA . THR A 1 1254 ? 11.181 -14.416 10.000 1.00 83.44 1254 THR A CA 1
ATOM 9769 C C . THR A 1 1254 ? 10.334 -13.612 9.009 1.00 83.44 1254 THR A C 1
ATOM 9771 O O . THR A 1 1254 ? 9.531 -12.774 9.420 1.00 83.44 1254 THR A O 1
ATOM 9774 N N . ASN A 1 1255 ? 10.519 -13.838 7.703 1.00 86.81 1255 ASN A N 1
ATOM 9775 C CA . ASN A 1 1255 ? 9.931 -13.077 6.605 1.00 86.81 1255 ASN A CA 1
ATOM 9776 C C . ASN A 1 1255 ? 10.165 -11.554 6.698 1.00 86.81 1255 ASN A C 1
ATOM 9778 O O . ASN A 1 1255 ? 9.375 -10.788 6.172 1.00 86.81 1255 ASN A O 1
ATOM 9782 N N . GLY A 1 1256 ? 11.212 -11.082 7.373 1.00 83.56 1256 GLY A N 1
ATOM 9783 C CA . GLY A 1 1256 ? 11.481 -9.664 7.637 1.00 83.56 1256 GLY A CA 1
ATOM 9784 C C . GLY A 1 1256 ? 11.166 -9.219 9.068 1.00 83.56 1256 GLY A C 1
ATOM 9785 O O . GLY A 1 1256 ? 11.416 -8.070 9.408 1.00 83.56 1256 GLY A O 1
ATOM 9786 N N . GLY A 1 1257 ? 10.653 -10.106 9.927 1.00 75.69 1257 GLY A N 1
ATOM 9787 C CA . GLY A 1 1257 ? 10.330 -9.792 11.324 1.00 75.69 1257 GLY A CA 1
ATOM 9788 C C . GLY A 1 1257 ? 11.542 -9.518 12.225 1.00 75.69 1257 GLY A C 1
ATOM 9789 O O . GLY A 1 1257 ? 11.369 -8.954 13.300 1.00 75.69 1257 GLY A O 1
ATOM 9790 N N . SER A 1 1258 ? 12.757 -9.897 11.810 1.00 81.44 1258 SER A N 1
ATOM 9791 C CA . SER A 1 1258 ? 14.005 -9.600 12.533 1.00 81.44 1258 SER A CA 1
ATOM 9792 C C . SER A 1 1258 ? 14.669 -8.272 12.136 1.00 81.44 1258 SER A C 1
ATOM 9794 O O . SER A 1 1258 ? 15.718 -7.925 12.690 1.00 81.44 1258 SER A O 1
ATOM 9796 N N . LEU A 1 1259 ? 14.094 -7.532 11.179 1.00 82.56 1259 LEU A N 1
ATOM 9797 C CA . LEU A 1 1259 ? 14.596 -6.218 10.771 1.00 82.56 1259 LEU A CA 1
ATOM 9798 C C . LEU A 1 1259 ? 14.448 -5.203 11.912 1.00 82.56 1259 LEU A C 1
ATOM 9800 O O . LEU A 1 1259 ? 13.477 -5.236 12.667 1.00 82.56 1259 LEU A O 1
ATOM 9804 N N . LYS A 1 1260 ? 15.422 -4.296 12.036 1.00 78.38 1260 LYS A N 1
ATOM 9805 C CA . LYS A 1 1260 ? 15.471 -3.291 13.107 1.00 78.38 1260 LYS A CA 1
ATOM 9806 C C . LYS A 1 1260 ? 15.243 -1.890 12.526 1.00 78.38 1260 LYS A C 1
ATOM 9808 O O . LYS A 1 1260 ? 16.095 -1.472 11.743 1.00 78.38 1260 LYS A O 1
ATOM 9813 N N . PRO A 1 1261 ? 14.132 -1.205 12.856 1.00 67.69 1261 PRO A N 1
ATOM 9814 C CA . PRO A 1 1261 ? 13.861 0.152 12.382 1.00 67.69 1261 PRO A CA 1
ATOM 9815 C C . PRO A 1 1261 ? 14.770 1.215 13.007 1.00 67.69 1261 PRO A C 1
ATOM 9817 O O . PRO A 1 1261 ? 15.285 0.987 14.130 1.00 67.69 1261 PRO A O 1
#

Sequence (1261 aa):
MEITRILNNNVVVILDEHQREQVVMGKGLGFQKQPGDSLDRSKIEKVFALQSDELVARLSELLNQIPLEVMTTCDRIIQLARERLGKLQESLYISLTDHCHFAIERQKKGMAIRNVLLWEIKRLYPKEFALGVEALGIIDRRLGVRLAEDEAGFIALHLVTAQLEGEMPEVMDVTRVMQEILHIVKYQLQIEYQEESLSYQRFVTHLKFFAQRMLNRTTVADDDETLHAAVKDNYPLAWRCAEKLQRHLAKSYQRELTNEEIMFLAIHIERAAGISEEATPQEGQGEKSNLLNRLIDIVSAIFTPFLGVMAASGILKGMLALSVVCGWLNTESATYKIWFAASDSLFYFFPLVLGYTAGKKFGGSPFLTMAIGGALTHPLITQALEVTAQPERFLGIPVTFINYSSSVIPIIFAAWASCWLEKRCNRIFPSAMKNFFTPLVCLGVVVPLTFLIIGPAATWLSQMLAYGYQAIYAFAPWLAGTVMGAIWQICVIFGLHWGLVPIMINNLSVLGYDTLMPLLLPAVMGQVGAALGVFLSTRDAKLKVLSGSAVTAGIFGITEPAVYGVTLPNRRPFIFGCIAGGIGGAIVGFSQSNLYSFGLASIFSLAQMLPPGGMNSTVWGAIIGTGLSLVLACGLTWAFGLPRSAQSASLPTAIAGDEDILAPMSGTVLAMDQVPDATFAGGLLGKGAAIIPLNNEVRAPFYGEVASLFQTRHAIGLLSDSGIEVLIHIGIDTVKLDGQYFTAHVRPGDKIKPGDLLIEFDREAILAAGYDLATPVIISNSDDYRDVTRVTQQPTINSAFPKTFLWGGAIAANQVEGAWQEDGKGISTSDVQPQGVFGPVKERVPGDCGLKDIAIDFYHRYPQDIALFAEMGFSCLRVSIAWTRIFPQGDELVPNEAGLAFYDKLFDELARHGIQPMVTLSHYEMPWGLVKQYGGWGNRKVIDCFERYARCVFTRYQHKVKLWLTFNEINMSLHAPLTGVGLEGEPEKGAIYQAIHHQLVASSLAVKACHDIIPDAKIGNMLLGGLMYPLTCKPDDVLETLQENRSWLFFGDVQCRGSYPGYMLRYFRDNGIQLEISEHDRAILKNTVDFISFSYYMTGCVTADEELNAKARGNILSMVPNPHLASSEWGWQIDPVGLRILLNTLWDRYQKPLFIVENGLGAKDKPEGDGTINDDYRISYLNDHLVQVGEAIEDGVEMMGYTSWGPIDLVSASKAELSKRYGFIYVDRDDQGNGSLSRSRKKSFHWYKEVIATNGGSLKP